Protein AF-A0A7S3ENK5-F1 (afdb_monomer_lite)

Sequence (1001 aa):
MALFSLIRKKGSDGKFERWANNFVSEDDQLAVASINELQAEILDAQKVGYGNSLDKLSLLETVLVALLGHPVPFVKERSVVLLNVLYDGHQLQLDEALPVTVSCVGETPEIAVPLFYSHVEHSHSLKFRIFGPSAEQSQPAWSEADVHLNDDVVEVSLPPFARSGFYDWIIVSRDGSVVIEIDDEKRLRGRFIVQPAGARDMVITEIPVDQVGATWDESTGELTSRGSFDAVVEKLPELKLRGSSAVYLMGALERPNDDSEASPFNVTDRKRVATVLGGAKSFQNLVREIQRLDMIPILDGIERVARNRAHRKYRPFMVQTVDNTGAMFTHPGTDGREVQWEQSGLLNYRDIRVWDLMIEEIKYLANEYGIRGVRLDNGQSYPPIMALDTEEMFARDPDGELHYSKSEIFYGLVVKANEEVGYWTSDSALEFNYPNPFLVKFAREMWHTYPNFYIISECHFQREALLTSSGAIVHSVRVPQILASIGGKSLRRDGTVAGIRADKRSSARTLSRLMKNESMFLPKGALVINCTCTHLSPYPSVMLGRRAWVAVDIIHFLPGIPMLLYGEETGSTYRLNMAPVTNNEEDSIYDVNYDSLLPRSPRKKKPIAEPTLPKTGMKRSSSKLALRKSGSFLNMKREGSISNLAKSASQNLSPAGSGANTPRRQPVRNVSLSDMKSMNVRSVSAEDFRQLAIMDQRTKAELGPHKGFDISQILGHYEHRFMLRQEHKVFRTGVLHNVPVAPQHEDQVFALARVTEEEFALVVINLKSEQDGSEFEHPVSVDLRLSSLLPVLPETLTQKLGSVCKVVDMLSSEETSTQLFTLEELMFRGYSAVVSAMASACFRFEPLPMSEALRREHFDQALNRLQNEHESITDPRENHLMSLVSRSAAESLDAFAQAIKQVLEGFEKLDMHEAHEQYLFQIIFQRASQLHYLVTYEGYMKPTDFDPPTGERIVSYLSILAC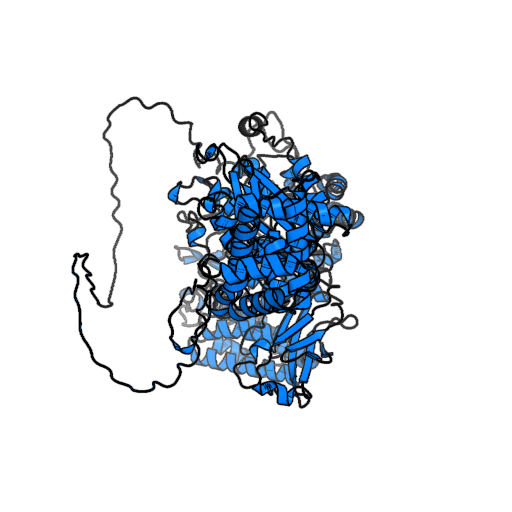SGRSEKLRTFARGLVEKVKTIGPIVFAAPELGRFSTAG

Organism: NCBI:txid101924

Foldseek 3Di:
DVVVVVVVVLDDPCLLVQQLVQLLDPDVVSVVVNLVVLLVLLVVCLVVDVVVCVSVLVSSLLQLLLQLQRPDQVSNLSSLQVLVCSLQSHCPSVPFAFFEFEAAAQDKDKAKFFADPVCPVQVVFKKKWKWKAALVGLHTDIDIFDWDDDPRIIMTTDGGGHFFIKMKMFMDGNVRHRPDDPPCRNRRIHIYGYAYPCQLVAAEEEEAQQFQPWDADLFFLFTPATGALQSVLVCLVVVVVLPHQEYEYQLQADADPVDPQTFSLQHQDLLWTHVSRVTDVSLLVSLVSCVVSNHAYEYEQEQWHFQPRHDPVQVVFFAWEADPVRDIGGAFDDLLAWWGFNRIGHGQSSGVVSLVSSLVSVVSCCVRRVHQEYEYDSLLSVPFDAHAPCCQQQDADPVRHGPDDSVCSSSRRYGYHSHGSGPSPRCCCVVRVRARSSLLVSQSSCCSSRRNHAYEYEDDQPSCQNCQSSNHQYEYAVLLQLLLLQVQWGQDPQQDIDGHDPVFGAFLLLVLLVLVLCVVRHHHPGAYEYENDDLRHWQNCQRNNLLLLVSLVCNQQDRHYYYYYPPSLQLFGDDARSGRDIDGDPDDVRSGRVVVVRDDPPDPDDPPPDPDDDDDDDDDDDDDDDDDDDDDDDDDDDDDDDDDDDDDDDDDDDDDDDDDDDDDDDDDDDDDPVVVVPRSPDSQGSVNVVVSVVVSVVSQVVRDPVLPGGSSCSNVSSSLSSVLSVVDCQSSRFDKDFWDWDPVCSRFKGWIWGADLVWIKIKIFGSADCVSPVVQPFWDKIFTQQLVCVVVHDPSVLVQQQFWWFKAWSSVRHGPDPAIDRNLLCNHLTDIDTAHHRGMTMIITGGDDDDPVVVLVNLLNLVVCLVPCLVVDQALSNGPLLVQLQQLLQPDLVSNLVSLVVVVVSCVVVVHDLVVNLQSVLSSQQNLQVNLVCVPPVVPDQDPRGRRHHSVSVLVSLVCCLVPNPDPVSNVSSVVCNVVVVPSWQRWHDDVPPVDTDSDD

Radius of gyration: 34.09 Å; chains: 1; bounding box: 100×73×90 Å

Structure (mmCIF, N/CA/C/O backbone):
data_AF-A0A7S3ENK5-F1
#
_entry.id   AF-A0A7S3ENK5-F1
#
loop_
_atom_site.group_PDB
_atom_site.id
_atom_site.type_symbol
_atom_site.label_atom_id
_atom_site.label_alt_id
_atom_site.label_comp_id
_atom_site.label_asym_id
_atom_site.label_entity_id
_atom_site.label_seq_id
_atom_site.pdbx_PDB_ins_code
_atom_site.Cartn_x
_atom_site.Cartn_y
_atom_site.Cartn_z
_atom_site.occupancy
_atom_site.B_iso_or_equiv
_atom_site.auth_seq_id
_atom_site.auth_comp_id
_atom_site.auth_asym_id
_atom_site.auth_atom_id
_atom_site.pdbx_PDB_model_num
ATOM 1 N N . MET A 1 1 ? -22.467 2.832 36.477 1.00 37.91 1 MET A N 1
ATOM 2 C CA . MET A 1 1 ? -22.651 1.765 37.501 1.00 37.91 1 MET A CA 1
ATOM 3 C C . MET A 1 1 ? -22.173 0.369 37.075 1.00 37.91 1 MET A C 1
ATOM 5 O O . MET A 1 1 ? -21.604 -0.312 37.916 1.00 37.91 1 MET A O 1
ATOM 9 N N . ALA A 1 2 ? -22.358 -0.083 35.824 1.00 43.69 2 ALA A N 1
ATOM 10 C CA . ALA A 1 2 ? -21.958 -1.439 35.401 1.00 43.69 2 ALA A CA 1
ATOM 11 C C . ALA A 1 2 ? -20.433 -1.691 35.414 1.00 43.69 2 ALA A C 1
ATOM 13 O O . ALA A 1 2 ? -20.016 -2.761 35.835 1.00 43.69 2 ALA A O 1
ATOM 14 N N . LEU A 1 3 ? -19.605 -0.702 35.041 1.00 48.34 3 LEU A N 1
ATOM 15 C CA . LEU A 1 3 ? -18.142 -0.799 35.135 1.00 48.34 3 LEU A CA 1
ATOM 16 C C . LEU A 1 3 ? -17.687 -0.897 36.600 1.00 48.34 3 LEU A C 1
ATOM 18 O O . LEU A 1 3 ? -17.040 -1.865 36.962 1.00 48.34 3 LEU A O 1
ATOM 22 N N . PHE A 1 4 ? -18.106 0.031 37.469 1.00 50.09 4 PHE A N 1
ATOM 23 C CA . PHE A 1 4 ? -17.822 -0.029 38.914 1.00 50.09 4 PHE A CA 1
ATOM 24 C C . PHE A 1 4 ? -18.363 -1.311 39.572 1.00 50.09 4 PHE A C 1
ATOM 26 O O . PHE A 1 4 ? -17.744 -1.855 40.479 1.00 50.09 4 PHE A O 1
ATOM 33 N N . SER A 1 5 ? -19.464 -1.871 39.062 1.00 50.25 5 SER A N 1
ATOM 34 C CA . SER A 1 5 ? -19.955 -3.200 39.446 1.00 50.25 5 SER A CA 1
ATOM 35 C C . SER A 1 5 ? -19.078 -4.351 38.931 1.00 50.25 5 SER A C 1
ATOM 37 O O . SER A 1 5 ? -18.975 -5.362 39.624 1.00 50.25 5 SER A O 1
ATOM 39 N N . LEU A 1 6 ? -18.493 -4.244 37.735 1.00 47.84 6 LEU A N 1
ATOM 40 C CA . LEU A 1 6 ? -17.584 -5.235 37.149 1.00 47.84 6 LEU A CA 1
ATOM 41 C C . LEU A 1 6 ? -16.212 -5.193 37.843 1.00 47.84 6 LEU A C 1
ATOM 43 O O . LEU A 1 6 ? -15.682 -6.238 38.201 1.00 47.84 6 LEU A O 1
ATOM 47 N N . ILE A 1 7 ? -15.701 -3.991 38.127 1.00 49.41 7 ILE A N 1
ATOM 48 C CA . ILE A 1 7 ? -14.480 -3.714 38.900 1.00 49.41 7 ILE A CA 1
ATOM 49 C C . ILE A 1 7 ? -14.612 -4.268 40.318 1.00 49.41 7 ILE A C 1
ATOM 51 O O . ILE A 1 7 ? -13.739 -5.004 40.771 1.00 49.41 7 ILE A O 1
ATOM 55 N N . ARG A 1 8 ? -15.742 -4.008 40.994 1.00 50.25 8 ARG A N 1
ATOM 56 C CA . ARG A 1 8 ? -16.030 -4.588 42.317 1.00 50.25 8 ARG A CA 1
ATOM 57 C C . ARG A 1 8 ? -16.145 -6.112 42.294 1.00 50.25 8 ARG A C 1
ATOM 59 O O . ARG A 1 8 ? -15.835 -6.745 43.295 1.00 50.25 8 ARG A O 1
ATOM 66 N N . LYS A 1 9 ? -16.577 -6.710 41.177 1.00 53.12 9 LYS A N 1
ATOM 67 C CA . LYS A 1 9 ? -16.647 -8.174 41.014 1.00 53.12 9 LYS A CA 1
ATOM 68 C C . LYS A 1 9 ? -15.302 -8.825 40.674 1.00 53.12 9 LYS A C 1
ATOM 70 O O . LYS A 1 9 ? -15.153 -10.006 40.961 1.00 53.12 9 LYS A O 1
ATOM 75 N N . LYS A 1 10 ? -14.354 -8.094 40.074 1.00 53.09 10 LYS A N 1
ATOM 76 C CA . LYS A 1 10 ? -13.067 -8.624 39.579 1.00 53.09 10 LYS A CA 1
ATOM 77 C C . LYS A 1 10 ? -11.850 -8.368 40.488 1.00 53.09 10 LYS A C 1
ATOM 79 O O . LYS A 1 10 ? -10.730 -8.645 40.084 1.00 53.09 10 LYS A O 1
ATOM 84 N N . GLY A 1 11 ? -12.047 -7.909 41.727 1.00 44.34 11 GLY A N 1
ATOM 85 C CA . GLY A 1 11 ? -11.049 -8.086 42.794 1.00 44.34 11 GLY A CA 1
ATOM 86 C C . GLY A 1 11 ? -9.733 -7.303 42.666 1.00 44.34 11 GLY A C 1
ATOM 87 O O . GLY A 1 11 ? -8.710 -7.791 43.129 1.00 44.34 11 GLY A O 1
ATOM 88 N N . SER A 1 12 ? -9.725 -6.100 42.081 1.00 53.06 12 SER A N 1
ATOM 89 C CA . SER A 1 12 ? -8.577 -5.185 42.212 1.00 53.06 12 SER A CA 1
ATOM 90 C C . SER A 1 12 ? -8.748 -4.287 43.446 1.00 53.06 12 SER A C 1
ATOM 92 O O . SER A 1 12 ? -9.819 -3.699 43.587 1.00 53.06 12 SER A O 1
ATOM 94 N N . ASP A 1 13 ? -7.709 -4.142 44.277 1.00 58.59 13 ASP A N 1
ATOM 95 C CA . ASP A 1 13 ? -7.604 -3.403 45.561 1.00 58.59 13 ASP A CA 1
ATOM 96 C C . ASP A 1 13 ? -7.975 -1.892 45.542 1.00 58.59 13 ASP A C 1
ATOM 98 O O . ASP A 1 13 ? -7.231 -1.043 46.030 1.00 58.59 13 ASP A O 1
ATOM 102 N N . GLY A 1 14 ? -9.075 -1.477 44.912 1.00 72.25 14 GLY A N 1
ATOM 103 C CA . GLY A 1 14 ? -9.464 -0.064 44.770 1.00 72.25 14 GLY A CA 1
ATOM 104 C C . GLY A 1 14 ? -8.551 0.774 43.856 1.00 72.25 14 GLY A C 1
ATOM 105 O O . GLY A 1 14 ? -8.914 1.896 43.505 1.00 72.25 14 GLY A O 1
ATOM 106 N N . LYS A 1 15 ? -7.407 0.234 43.401 1.00 80.44 15 LYS A N 1
ATOM 107 C CA . LYS A 1 15 ? -6.458 0.897 42.483 1.00 80.44 15 LYS A CA 1
ATOM 108 C C . LYS A 1 15 ? -7.126 1.421 41.212 1.00 80.44 15 LYS A C 1
ATOM 110 O O . LYS A 1 15 ? -6.846 2.539 40.798 1.00 80.44 15 LYS A O 1
ATOM 115 N N . PHE A 1 16 ? -8.041 0.653 40.624 1.00 75.88 16 PHE A N 1
ATOM 116 C CA . PHE A 1 16 ? -8.745 1.094 39.423 1.00 75.88 16 PHE A CA 1
ATOM 117 C C . PHE A 1 16 ? -9.677 2.271 39.691 1.00 75.88 16 PHE A C 1
ATOM 119 O O . PHE A 1 16 ? -9.684 3.230 38.926 1.00 75.88 16 PHE A O 1
ATOM 126 N N . GLU A 1 17 ? -10.474 2.210 40.765 1.00 81.75 17 GLU A N 1
ATOM 127 C CA . GLU A 1 17 ? -11.357 3.325 41.120 1.00 81.75 17 GLU A CA 1
ATOM 128 C C . GLU A 1 17 ? -10.520 4.590 41.350 1.00 81.75 17 GLU A C 1
ATOM 130 O O . GLU A 1 17 ? -10.906 5.669 40.907 1.00 81.75 17 GLU A O 1
ATOM 135 N N . ARG A 1 18 ? -9.330 4.448 41.950 1.00 89.69 18 ARG A N 1
ATOM 136 C CA . ARG A 1 18 ? -8.344 5.526 42.076 1.00 89.69 18 ARG A CA 1
ATOM 137 C C . ARG A 1 18 ? -7.867 6.047 40.717 1.00 89.69 18 ARG A C 1
ATOM 139 O O . ARG A 1 18 ? -7.938 7.250 40.506 1.00 89.69 18 ARG A O 1
ATOM 146 N N . TRP A 1 19 ? -7.433 5.190 39.792 1.00 90.44 19 TRP A N 1
ATOM 147 C CA . TRP A 1 19 ? -7.014 5.621 38.451 1.00 90.44 19 TRP A CA 1
ATOM 148 C C . TRP A 1 19 ? -8.132 6.344 37.703 1.00 90.44 19 TRP A C 1
ATOM 150 O O . TRP A 1 19 ? -7.924 7.457 37.234 1.00 90.44 19 TRP A O 1
ATOM 160 N N . ALA A 1 20 ? -9.331 5.762 37.648 1.00 86.31 20 ALA A N 1
ATOM 161 C CA . ALA A 1 20 ? -10.482 6.383 36.999 1.00 86.31 20 ALA A CA 1
ATOM 162 C C . ALA A 1 20 ? -10.826 7.743 37.629 1.00 86.31 20 ALA A C 1
ATOM 164 O O . ALA A 1 20 ? -11.131 8.688 36.911 1.00 86.31 20 ALA A O 1
ATOM 165 N N . ASN A 1 21 ? -10.732 7.871 38.958 1.00 90.19 21 ASN A N 1
ATOM 166 C CA . ASN A 1 21 ? -10.908 9.155 39.639 1.00 90.19 21 ASN A CA 1
ATOM 167 C C . ASN A 1 21 ? -9.820 10.169 39.262 1.00 90.19 21 ASN A C 1
ATOM 169 O O . ASN A 1 21 ? -10.146 11.330 39.043 1.00 90.19 21 ASN A O 1
ATOM 173 N N . ASN A 1 22 ? -8.561 9.741 39.172 1.00 94.38 22 ASN A N 1
ATOM 174 C CA . ASN A 1 22 ? -7.443 10.613 38.822 1.00 94.38 22 ASN A CA 1
ATOM 175 C C . ASN A 1 22 ? -7.545 11.110 37.371 1.00 94.38 22 ASN A C 1
ATOM 177 O O . ASN A 1 22 ? -7.348 12.293 37.122 1.00 94.38 22 ASN A O 1
ATOM 181 N N . PHE A 1 23 ? -7.923 10.244 36.425 1.00 94.25 23 PHE A N 1
ATOM 182 C CA . PHE A 1 23 ? -8.101 10.610 35.009 1.00 94.25 23 PHE A CA 1
ATOM 183 C C . PHE A 1 23 ? -9.358 11.441 34.723 1.00 94.25 23 PHE A C 1
ATOM 185 O O . PHE A 1 23 ? -9.492 12.006 33.645 1.00 94.25 23 PHE A O 1
ATOM 192 N N . VAL A 1 24 ? -10.299 11.497 35.665 1.00 91.81 24 VAL A N 1
ATOM 193 C CA . VAL A 1 24 ? -11.476 12.378 35.596 1.00 91.81 24 VAL A CA 1
ATOM 194 C C . VAL A 1 24 ? -11.259 13.648 36.430 1.00 91.81 24 VAL A C 1
ATOM 196 O O . VAL A 1 24 ? -12.116 14.521 36.457 1.00 91.81 24 VAL A O 1
ATOM 199 N N . SER A 1 25 ? -10.133 13.773 37.135 1.00 88.38 25 SER A N 1
ATOM 200 C CA . SER A 1 25 ? -9.823 14.983 37.895 1.00 88.38 25 SER A CA 1
ATOM 201 C C . SER A 1 25 ? -9.298 16.096 36.985 1.00 88.38 25 SER A C 1
ATOM 203 O O . SER A 1 25 ? -8.733 15.824 35.931 1.00 88.38 25 SER A O 1
ATOM 205 N N . GLU A 1 26 ? -9.442 17.345 37.426 1.00 83.88 26 GLU A N 1
ATOM 206 C CA . GLU A 1 26 ? -8.839 18.515 36.768 1.00 83.88 26 GLU A CA 1
ATOM 207 C C . GLU A 1 26 ? -7.317 18.625 37.021 1.00 83.88 26 GLU A C 1
ATOM 209 O O . GLU A 1 26 ? -6.678 19.563 36.551 1.00 83.88 26 GLU A O 1
ATOM 214 N N . ASP A 1 27 ? -6.722 17.699 37.786 1.00 91.81 27 ASP A N 1
ATOM 215 C CA . ASP A 1 27 ? -5.295 17.707 38.112 1.00 91.81 27 ASP A CA 1
ATOM 216 C C . ASP A 1 27 ? -4.496 16.828 37.138 1.00 91.81 27 ASP A C 1
ATOM 218 O O . ASP A 1 27 ? -4.369 15.606 37.292 1.00 91.81 27 ASP A O 1
ATOM 222 N N . ASP A 1 28 ? -3.890 17.486 36.151 1.00 93.94 28 ASP A N 1
ATOM 223 C CA . ASP A 1 28 ? -3.034 16.852 35.151 1.00 93.94 28 ASP A CA 1
ATOM 224 C C . ASP A 1 28 ? -1.873 16.054 35.773 1.00 93.94 28 ASP A C 1
ATOM 226 O O . ASP A 1 28 ? -1.462 15.030 35.218 1.00 93.94 28 ASP A O 1
ATOM 230 N N . GLN A 1 29 ? -1.341 16.461 36.934 1.00 95.19 29 GLN A N 1
ATOM 231 C CA . GLN A 1 29 ? -0.229 15.753 37.579 1.00 95.19 29 GLN A CA 1
ATOM 232 C C . GLN A 1 29 ? -0.671 14.396 38.124 1.00 95.19 29 GLN A C 1
ATOM 234 O O . GLN A 1 29 ? 0.084 13.423 38.033 1.00 95.19 29 GLN A O 1
ATOM 239 N N . LEU A 1 30 ? -1.901 14.295 38.638 1.00 95.25 30 LEU A N 1
ATOM 240 C CA . LEU A 1 30 ? -2.472 13.017 39.071 1.00 95.25 30 LEU A CA 1
ATOM 241 C C . LEU A 1 30 ? -2.691 12.073 37.888 1.00 95.25 30 LEU A C 1
ATOM 243 O O . LEU A 1 30 ? -2.427 10.871 38.010 1.00 95.25 30 LEU A O 1
ATOM 247 N N . ALA A 1 31 ? -3.123 12.596 36.740 1.00 94.88 31 ALA A N 1
ATOM 248 C CA . ALA A 1 31 ? -3.265 11.812 35.516 1.00 94.88 31 ALA A CA 1
ATOM 249 C C . ALA A 1 31 ? -1.898 11.299 35.017 1.00 94.88 31 ALA A C 1
ATOM 251 O O . ALA A 1 31 ? -1.747 10.107 34.735 1.00 94.88 31 ALA A O 1
ATOM 252 N N . VAL A 1 32 ? -0.870 12.157 35.001 1.00 96.06 32 VAL A N 1
ATOM 253 C CA . VAL A 1 32 ? 0.514 11.793 34.635 1.00 96.06 32 VAL A CA 1
ATOM 254 C C . VAL A 1 32 ? 1.110 10.760 35.601 1.00 96.06 32 VAL A C 1
ATOM 256 O O . VAL A 1 32 ? 1.745 9.794 35.175 1.00 96.06 32 VAL A O 1
ATOM 259 N N . ALA A 1 33 ? 0.891 10.903 36.908 1.00 96.25 33 ALA A N 1
ATOM 260 C CA . ALA A 1 33 ? 1.332 9.905 37.881 1.00 96.25 33 ALA A CA 1
ATOM 261 C C . ALA A 1 33 ? 0.635 8.552 37.653 1.00 96.25 33 ALA A C 1
ATOM 263 O O . ALA A 1 33 ? 1.281 7.505 37.676 1.00 96.25 33 ALA A O 1
ATOM 264 N N . SER A 1 34 ? -0.669 8.574 37.363 1.00 96.88 34 SER A N 1
ATOM 265 C CA . SER A 1 34 ? -1.471 7.363 37.157 1.00 96.88 34 SER A CA 1
ATOM 266 C C . SER A 1 34 ? -1.068 6.595 35.895 1.00 96.88 34 SER A C 1
ATOM 268 O O . SER A 1 34 ? -0.998 5.370 35.937 1.00 96.88 34 SER A O 1
ATOM 270 N N . ILE A 1 35 ? -0.743 7.270 34.785 1.00 97.25 35 ILE A N 1
ATOM 271 C CA . ILE A 1 35 ? -0.275 6.583 33.564 1.00 97.25 35 ILE A CA 1
ATOM 272 C C . ILE A 1 35 ? 1.098 5.915 33.764 1.00 97.25 35 ILE A C 1
ATOM 274 O O . ILE A 1 35 ? 1.334 4.825 33.242 1.00 97.25 35 ILE A O 1
ATOM 278 N N . ASN A 1 36 ? 1.975 6.497 34.589 1.00 96.31 36 ASN A N 1
ATOM 279 C CA . ASN A 1 36 ? 3.254 5.878 34.956 1.00 96.31 36 ASN A CA 1
ATOM 280 C C . ASN A 1 36 ? 3.061 4.632 35.839 1.00 96.31 36 ASN A C 1
ATOM 282 O O . ASN A 1 36 ? 3.780 3.643 35.681 1.00 96.31 36 ASN A O 1
ATOM 286 N N . GLU A 1 37 ? 2.070 4.641 36.737 1.00 96.06 37 GLU A N 1
ATOM 287 C CA . GLU A 1 37 ? 1.687 3.438 37.485 1.00 96.06 37 GLU A CA 1
ATOM 288 C C . GLU A 1 37 ? 1.149 2.342 36.554 1.00 96.06 37 GLU A C 1
ATOM 290 O O . GLU A 1 37 ? 1.555 1.188 36.682 1.00 96.06 37 GLU A O 1
ATOM 295 N N . LEU A 1 38 ? 0.289 2.688 35.585 1.00 96.06 38 LEU A N 1
ATOM 296 C CA . LEU A 1 38 ? -0.229 1.727 34.600 1.00 96.06 38 LEU A CA 1
ATOM 297 C C . LEU A 1 38 ? 0.904 1.053 33.820 1.00 96.06 38 LEU A C 1
ATOM 299 O O . LEU A 1 38 ? 0.891 -0.164 33.648 1.00 96.06 38 LEU A O 1
ATOM 303 N N . GLN A 1 39 ? 1.916 1.816 33.403 1.00 97.06 39 GLN A N 1
ATOM 304 C CA . GLN A 1 39 ? 3.113 1.263 32.772 1.00 97.06 39 GLN A CA 1
ATOM 305 C C . GLN A 1 39 ? 3.813 0.235 33.669 1.00 97.06 39 GLN A C 1
ATOM 307 O O . GLN A 1 39 ? 4.140 -0.858 33.207 1.00 97.06 39 GLN A O 1
ATOM 312 N N . ALA A 1 40 ? 4.041 0.561 34.944 1.00 95.88 40 ALA A N 1
ATOM 313 C CA . ALA A 1 40 ? 4.681 -0.361 35.880 1.00 95.88 40 ALA A CA 1
ATOM 314 C C . ALA A 1 40 ? 3.873 -1.661 36.042 1.00 95.88 40 ALA A C 1
ATOM 316 O O . ALA A 1 40 ? 4.452 -2.745 36.081 1.00 95.88 40 ALA A O 1
ATOM 317 N N . GLU A 1 41 ? 2.542 -1.566 36.066 1.00 95.12 41 GLU A N 1
ATOM 318 C CA . GLU A 1 41 ? 1.640 -2.717 36.174 1.00 95.12 41 GLU A CA 1
ATOM 319 C C . GLU A 1 41 ? 1.653 -3.606 34.913 1.00 95.12 41 GLU A C 1
ATOM 321 O O . GLU A 1 41 ? 1.553 -4.830 35.039 1.00 95.12 41 GLU A O 1
ATOM 326 N N . ILE A 1 42 ? 1.826 -3.033 33.713 1.00 95.19 42 ILE A N 1
ATOM 327 C CA . ILE A 1 42 ? 2.015 -3.797 32.461 1.00 95.19 42 ILE A CA 1
ATOM 328 C C . ILE A 1 42 ? 3.341 -4.558 32.492 1.00 95.19 42 ILE A C 1
ATOM 330 O O . ILE A 1 42 ? 3.372 -5.752 32.191 1.00 95.19 42 ILE A O 1
ATOM 334 N N . LEU A 1 43 ? 4.432 -3.890 32.875 1.00 94.56 43 LEU A N 1
ATOM 335 C CA . LEU A 1 43 ? 5.760 -4.507 32.949 1.00 94.56 43 LEU A CA 1
ATOM 336 C C . LEU A 1 43 ? 5.813 -5.611 34.015 1.00 94.56 43 LEU A C 1
ATOM 338 O O . LEU A 1 43 ? 6.456 -6.641 33.819 1.00 94.56 43 LEU A O 1
ATOM 342 N N . ASP A 1 44 ? 5.111 -5.428 35.132 1.00 93.38 44 ASP A N 1
ATOM 343 C CA . ASP A 1 44 ? 4.927 -6.463 36.149 1.00 93.38 44 ASP A CA 1
ATOM 344 C C . ASP A 1 44 ? 4.155 -7.675 35.597 1.00 93.38 44 ASP A C 1
ATOM 346 O O . ASP A 1 44 ? 4.611 -8.812 35.724 1.00 93.38 44 ASP A O 1
ATOM 350 N N . ALA A 1 45 ? 3.049 -7.444 34.881 1.00 91.38 45 ALA A N 1
ATOM 351 C CA . ALA A 1 45 ? 2.291 -8.518 34.236 1.00 91.38 45 ALA A CA 1
ATOM 352 C C . ALA A 1 45 ? 3.123 -9.286 33.188 1.00 91.38 45 ALA A C 1
ATOM 354 O O . ALA A 1 45 ? 2.978 -10.502 33.062 1.00 91.38 45 ALA A O 1
ATOM 355 N N . GLN A 1 46 ? 4.026 -8.610 32.464 1.00 89.81 46 GLN A N 1
ATOM 356 C CA . GLN A 1 46 ? 4.965 -9.254 31.532 1.00 89.81 46 GLN A CA 1
ATOM 357 C C . GLN A 1 46 ? 5.950 -10.177 32.263 1.00 89.81 46 GLN A C 1
ATOM 359 O O . GLN A 1 46 ? 6.186 -11.293 31.806 1.00 89.81 46 GLN A O 1
ATOM 364 N N . LYS A 1 47 ? 6.477 -9.760 33.422 1.00 89.12 47 LYS A N 1
ATOM 365 C CA . LYS A 1 47 ? 7.401 -10.574 34.236 1.00 89.12 47 LYS A CA 1
ATOM 366 C C . LYS A 1 47 ? 6.740 -11.825 34.812 1.00 89.12 47 LYS A C 1
ATOM 368 O O . LYS A 1 47 ? 7.360 -12.884 34.835 1.00 89.12 47 LYS A O 1
ATOM 373 N N . VAL A 1 48 ? 5.497 -11.705 35.278 1.00 88.62 48 VAL A N 1
ATOM 374 C CA . VAL A 1 48 ? 4.710 -12.828 35.828 1.00 88.62 48 VAL A CA 1
ATOM 375 C C . VAL A 1 48 ? 4.178 -13.753 34.718 1.00 88.62 48 VAL A C 1
ATOM 377 O O . VAL A 1 48 ? 3.850 -14.919 34.963 1.00 88.62 48 VAL A O 1
ATOM 380 N N . GLY A 1 49 ? 4.122 -13.247 33.485 1.00 85.19 49 GLY A N 1
ATOM 381 C CA . GLY A 1 49 ? 3.563 -13.914 32.319 1.00 85.19 49 GLY A CA 1
ATOM 382 C C . GLY A 1 49 ? 2.080 -13.589 32.131 1.00 85.19 49 GLY A C 1
ATOM 383 O O . GLY A 1 49 ? 1.280 -13.604 33.071 1.00 85.19 49 GLY A O 1
ATOM 384 N N . TYR A 1 50 ? 1.691 -13.327 30.882 1.00 85.06 50 TYR A N 1
ATOM 385 C CA . TYR A 1 50 ? 0.348 -12.845 30.544 1.00 85.06 50 TYR A CA 1
ATOM 386 C C . TYR A 1 50 ? -0.771 -13.827 30.882 1.00 85.06 50 TYR A C 1
ATOM 388 O O . TYR A 1 50 ? -1.823 -13.403 31.359 1.00 85.06 50 TYR A O 1
ATOM 396 N N . GLY A 1 51 ? -0.530 -15.133 30.728 1.00 82.38 51 GLY A N 1
ATOM 397 C CA . GLY A 1 51 ? -1.508 -16.166 31.083 1.00 82.38 51 GLY A CA 1
ATOM 398 C C . GLY A 1 51 ? -1.930 -16.132 32.557 1.00 82.38 51 GLY A C 1
ATOM 399 O O . GLY A 1 51 ? -3.076 -16.438 32.870 1.00 82.38 51 GLY A O 1
ATOM 400 N N . ASN A 1 52 ? -1.046 -15.680 33.452 1.00 86.44 52 ASN A N 1
ATOM 401 C CA . ASN A 1 52 ? -1.317 -15.558 34.888 1.00 86.44 52 ASN A CA 1
ATOM 402 C C . ASN A 1 52 ? -1.943 -14.205 35.274 1.00 86.44 52 ASN A C 1
ATOM 404 O O . ASN A 1 52 ? -2.324 -14.013 36.426 1.00 86.44 52 ASN A O 1
ATOM 408 N N . SER A 1 53 ? -2.042 -13.265 34.328 1.00 87.69 53 SER A N 1
ATOM 409 C CA . SER A 1 53 ? -2.442 -11.871 34.569 1.00 87.69 53 SER A CA 1
ATOM 410 C C . SER A 1 53 ? -3.639 -11.431 33.716 1.00 87.69 53 SER A C 1
ATOM 412 O O . SER A 1 53 ? -3.854 -10.234 33.549 1.00 87.69 53 SER A O 1
ATOM 414 N N . LEU A 1 54 ? -4.433 -12.361 33.171 1.00 86.75 54 LEU A N 1
ATOM 415 C CA . LEU A 1 54 ? -5.493 -12.060 32.193 1.00 86.75 54 LEU A CA 1
ATOM 416 C C . LEU A 1 54 ? -6.505 -11.006 32.674 1.00 86.75 54 LEU A C 1
ATOM 418 O O . LEU A 1 54 ? -6.783 -10.050 31.951 1.00 86.75 54 LEU A O 1
ATOM 422 N N . ASP A 1 55 ? -7.024 -11.132 33.900 1.00 86.69 55 ASP A N 1
ATOM 423 C CA . ASP A 1 55 ? -7.979 -10.154 34.445 1.00 86.69 55 ASP A CA 1
ATOM 424 C C . ASP A 1 55 ? -7.347 -8.769 34.636 1.00 86.69 55 ASP A C 1
ATOM 426 O O . ASP A 1 55 ? -7.982 -7.752 34.351 1.00 86.69 55 ASP A O 1
ATOM 430 N N . LYS A 1 56 ? -6.079 -8.727 35.062 1.00 89.19 56 LYS A N 1
ATOM 431 C CA . LYS A 1 56 ? -5.299 -7.492 35.207 1.00 89.19 56 LYS A CA 1
ATOM 432 C C . LYS A 1 56 ? -5.057 -6.836 33.846 1.00 89.19 56 LYS A C 1
ATOM 434 O O . LYS A 1 56 ? -5.271 -5.637 33.712 1.00 89.19 56 LYS A O 1
ATOM 439 N N . LEU A 1 57 ? -4.664 -7.604 32.831 1.00 91.62 57 LEU A N 1
ATOM 440 C CA . LEU A 1 57 ? -4.412 -7.103 31.476 1.00 91.62 57 LEU A CA 1
ATOM 441 C C . LEU A 1 57 ? -5.684 -6.567 30.816 1.00 91.62 57 LEU A C 1
ATOM 443 O O . LEU A 1 57 ? -5.659 -5.466 30.279 1.00 91.62 57 LEU A O 1
ATOM 447 N N . SER A 1 58 ? -6.804 -7.286 30.933 1.00 91.69 58 SER A N 1
ATOM 448 C CA . SER A 1 58 ? -8.110 -6.826 30.437 1.00 91.69 58 SER A CA 1
ATOM 449 C C . SER A 1 58 ? -8.533 -5.502 31.083 1.00 91.69 58 SER A C 1
ATOM 451 O O . SER A 1 58 ? -9.093 -4.615 30.432 1.00 91.69 58 SER A O 1
ATOM 453 N N . LEU A 1 59 ? -8.227 -5.334 32.371 1.00 90.69 59 LEU A N 1
ATOM 454 C CA . LEU A 1 59 ? -8.483 -4.092 33.084 1.00 90.69 59 LEU A CA 1
ATOM 455 C C . LEU A 1 59 ? -7.581 -2.950 32.594 1.00 90.69 59 LEU A C 1
ATOM 457 O O . LEU A 1 59 ? -8.084 -1.861 32.327 1.00 90.69 59 LEU A O 1
ATOM 461 N N . LEU A 1 60 ? -6.274 -3.195 32.457 1.00 95.12 60 LEU A N 1
ATOM 462 C CA . LEU A 1 60 ? -5.301 -2.219 31.951 1.00 95.12 60 LEU A CA 1
ATOM 463 C C . LEU A 1 60 ? -5.660 -1.759 30.533 1.00 95.12 60 LEU A C 1
ATOM 465 O O . LEU A 1 60 ? -5.691 -0.560 30.270 1.00 95.12 60 LEU A O 1
ATOM 469 N N . GLU A 1 61 ? -6.013 -2.693 29.652 1.00 96.88 61 GLU A N 1
ATOM 470 C CA . GLU A 1 61 ? -6.496 -2.413 28.299 1.00 96.88 61 GLU A CA 1
ATOM 471 C C . GLU A 1 61 ? -7.736 -1.508 28.324 1.00 96.88 61 GLU A C 1
ATOM 473 O O . GLU A 1 61 ? -7.768 -0.485 27.642 1.00 96.88 61 GLU A O 1
ATOM 478 N N . THR A 1 62 ? -8.721 -1.824 29.173 1.00 94.94 62 THR A N 1
ATOM 479 C CA . THR A 1 62 ? -9.938 -1.009 29.331 1.00 94.94 62 THR A CA 1
ATOM 480 C C . THR A 1 62 ? -9.612 0.436 29.716 1.00 94.94 62 THR A C 1
ATOM 482 O O . THR A 1 62 ? -10.229 1.359 29.183 1.00 94.94 62 THR A O 1
ATOM 485 N N . VAL A 1 63 ? -8.658 0.647 30.634 1.00 96.00 63 VAL A N 1
ATOM 486 C CA . VAL A 1 63 ? -8.237 2.002 31.028 1.00 96.00 63 VAL A CA 1
ATOM 487 C C . VAL A 1 63 ? -7.563 2.706 29.861 1.00 96.00 63 VAL A C 1
ATOM 489 O O . VAL A 1 63 ? -7.982 3.794 29.486 1.00 96.00 63 VAL A O 1
ATOM 492 N N . LEU A 1 64 ? -6.540 2.089 29.272 1.00 97.94 64 LEU A N 1
ATOM 493 C CA . LEU A 1 64 ? -5.723 2.718 28.236 1.00 97.94 64 LEU A CA 1
ATOM 494 C C . LEU A 1 64 ? -6.531 3.083 26.984 1.00 97.94 64 LEU A C 1
ATOM 496 O O . LEU A 1 64 ? -6.313 4.146 26.410 1.00 97.94 64 LEU A O 1
ATOM 500 N N . VAL A 1 65 ? -7.495 2.249 26.584 1.00 97.81 65 VAL A N 1
ATOM 501 C CA . VAL A 1 65 ? -8.395 2.539 25.453 1.00 97.81 65 VAL A CA 1
ATOM 502 C C . VAL A 1 65 ? -9.223 3.795 25.722 1.00 97.81 65 VAL A C 1
ATOM 504 O O . VAL A 1 65 ? -9.339 4.656 24.850 1.00 97.81 65 VAL A O 1
ATOM 507 N N . ALA A 1 66 ? -9.736 3.957 26.943 1.00 95.88 66 ALA A N 1
ATOM 508 C CA . ALA A 1 66 ? -10.492 5.150 27.311 1.00 95.88 66 ALA A CA 1
ATOM 509 C C . ALA A 1 66 ? -9.634 6.425 27.327 1.00 95.88 66 ALA A C 1
ATOM 511 O O . ALA A 1 66 ? -10.153 7.521 27.091 1.00 95.88 66 ALA A O 1
ATOM 512 N N . LEU A 1 67 ? -8.325 6.289 27.558 1.00 96.94 67 LEU A N 1
ATOM 513 C CA . LEU A 1 67 ? -7.364 7.392 27.592 1.00 96.94 67 LEU A CA 1
ATOM 514 C C . LEU A 1 67 ? -6.883 7.855 26.208 1.00 96.94 67 LEU A C 1
ATOM 516 O O . LEU A 1 67 ? -6.268 8.916 26.112 1.00 96.94 67 LEU A O 1
ATOM 520 N N . LEU A 1 68 ? -7.216 7.146 25.124 1.00 96.12 68 LEU A N 1
ATOM 521 C CA . LEU A 1 68 ? -6.878 7.574 23.757 1.00 96.12 68 LEU A CA 1
ATOM 522 C C . LEU A 1 68 ? -7.515 8.916 23.352 1.00 96.12 68 LEU A C 1
ATOM 524 O O . LEU A 1 68 ? -7.034 9.555 22.424 1.00 96.12 68 LEU A O 1
ATOM 528 N N . GLY A 1 69 ? -8.583 9.338 24.037 1.00 93.12 69 GLY A N 1
ATOM 529 C CA . GLY A 1 69 ? -9.219 10.652 23.874 1.00 93.12 69 GLY A CA 1
ATOM 530 C C . GLY A 1 69 ? -9.043 11.577 25.082 1.00 93.12 69 GLY A C 1
ATOM 531 O O . GLY A 1 69 ? -9.875 12.457 25.299 1.00 93.12 69 GLY A O 1
ATOM 532 N N . HIS A 1 70 ? -8.041 11.334 25.933 1.00 95.06 70 HIS A N 1
ATOM 533 C CA . HIS A 1 70 ? -7.806 12.140 27.131 1.00 95.06 70 HIS A CA 1
ATOM 534 C C . HIS A 1 70 ? -7.334 13.564 26.761 1.00 95.06 70 HIS A C 1
ATOM 536 O O . HIS A 1 70 ? -6.519 13.701 25.846 1.00 95.06 70 HIS A O 1
ATOM 542 N N . PRO A 1 71 ? -7.793 14.623 27.462 1.00 92.31 71 PRO A N 1
ATOM 543 C CA . PRO A 1 71 ? -7.441 16.008 27.126 1.00 92.31 71 PRO A CA 1
ATOM 544 C C . PRO A 1 71 ? -5.953 16.333 27.329 1.00 92.31 71 PRO A C 1
ATOM 546 O O . PRO A 1 71 ? -5.407 17.166 26.614 1.00 92.31 71 PRO A O 1
ATOM 549 N N . VAL A 1 72 ? -5.281 15.661 28.271 1.00 94.50 72 VAL A N 1
ATOM 550 C CA . VAL A 1 72 ? -3.836 15.828 28.517 1.00 94.50 72 VAL A CA 1
ATOM 551 C C . VAL A 1 72 ? -3.017 15.091 27.444 1.00 94.50 72 VAL A C 1
ATOM 553 O O . VAL A 1 72 ? -3.046 13.853 27.435 1.00 94.50 72 VAL A O 1
ATOM 556 N N . PRO A 1 73 ? -2.224 15.793 26.602 1.00 94.25 73 PRO A N 1
ATOM 557 C CA . PRO A 1 73 ? -1.489 15.173 25.497 1.00 94.25 73 PRO A CA 1
ATOM 558 C C . PRO A 1 73 ? -0.559 14.042 25.942 1.00 94.25 73 PRO A C 1
ATOM 560 O O . PRO A 1 73 ? -0.610 12.958 25.375 1.00 94.25 73 PRO A O 1
ATOM 563 N N . PHE A 1 74 ? 0.210 14.232 27.021 1.00 95.94 74 PHE A N 1
ATOM 564 C CA . PHE A 1 74 ? 1.131 13.204 27.527 1.00 95.94 74 PHE A CA 1
ATOM 565 C C . PHE A 1 74 ? 0.431 11.875 27.851 1.00 95.94 74 PHE A C 1
ATOM 567 O O . PHE A 1 74 ? 0.941 10.805 27.522 1.00 95.94 74 PHE A O 1
ATOM 574 N N . VAL A 1 75 ? -0.751 11.933 28.475 1.00 96.81 75 VAL A N 1
ATOM 575 C CA . VAL A 1 75 ? -1.534 10.739 28.829 1.00 96.81 75 VAL A CA 1
ATOM 576 C C . VAL A 1 75 ? -2.013 10.028 27.566 1.00 96.81 75 VAL A C 1
ATOM 578 O O . VAL A 1 75 ? -1.902 8.804 27.477 1.00 96.81 75 VAL A O 1
ATOM 581 N N . LYS A 1 76 ? -2.488 10.787 26.574 1.00 95.19 76 LYS A N 1
ATOM 582 C CA . LYS A 1 76 ? -2.899 10.255 25.272 1.00 95.19 76 LYS A CA 1
ATOM 583 C C . LYS A 1 76 ? -1.737 9.567 24.555 1.00 95.19 76 LYS A C 1
ATOM 585 O O . LYS A 1 76 ? -1.862 8.399 24.188 1.00 95.19 76 LYS A O 1
ATOM 590 N N . GLU A 1 77 ? -0.607 10.257 24.404 1.00 96.50 77 GLU A N 1
ATOM 591 C CA . GLU A 1 77 ? 0.573 9.714 23.725 1.00 96.50 77 GLU A CA 1
ATOM 592 C C . GLU A 1 77 ? 1.063 8.443 24.409 1.00 96.50 77 GLU A C 1
ATOM 594 O O . GLU A 1 77 ? 1.237 7.396 23.781 1.00 96.50 77 GLU A O 1
ATOM 599 N N . ARG A 1 78 ? 1.187 8.483 25.738 1.00 97.56 78 ARG A N 1
ATOM 600 C CA . ARG A 1 78 ? 1.647 7.317 26.483 1.00 97.56 78 ARG A CA 1
ATOM 601 C C . ARG A 1 78 ? 0.661 6.153 26.399 1.00 97.56 78 ARG A C 1
ATOM 603 O O . ARG A 1 78 ? 1.100 5.009 26.380 1.00 97.56 78 ARG A O 1
ATOM 610 N N . SER A 1 79 ? -0.639 6.412 26.267 1.00 98.12 79 SER A N 1
ATOM 611 C CA . SER A 1 79 ? -1.643 5.358 26.075 1.00 98.12 79 SER A CA 1
ATOM 612 C C . SER A 1 79 ? -1.479 4.625 24.741 1.00 98.12 79 SER A C 1
ATOM 614 O O . SER A 1 79 ? -1.600 3.402 24.713 1.00 98.12 79 SER A O 1
ATOM 616 N N . VAL A 1 80 ? -1.126 5.327 23.655 1.00 98.12 80 VAL A N 1
ATOM 617 C CA . VAL A 1 80 ? -0.804 4.699 22.357 1.00 98.12 80 VAL A CA 1
ATOM 618 C C . VAL A 1 80 ? 0.389 3.753 22.495 1.00 98.12 80 VAL A C 1
ATOM 620 O O . VAL A 1 80 ? 0.329 2.605 22.048 1.00 98.12 80 VAL A O 1
ATOM 623 N N . VAL A 1 81 ? 1.457 4.210 23.153 1.00 98.38 81 VAL A N 1
ATOM 624 C CA . VAL A 1 81 ? 2.668 3.406 23.371 1.00 98.38 81 VAL A CA 1
ATOM 625 C C . VAL A 1 81 ? 2.369 2.177 24.231 1.00 98.38 81 VAL A C 1
ATOM 627 O O . VAL A 1 81 ? 2.685 1.051 23.851 1.00 98.38 81 VAL A O 1
ATOM 630 N N . LEU A 1 82 ? 1.709 2.372 25.376 1.00 98.50 82 LEU A N 1
ATOM 631 C CA . LEU A 1 82 ? 1.427 1.291 26.320 1.00 98.50 82 LEU A CA 1
ATOM 632 C C . LEU A 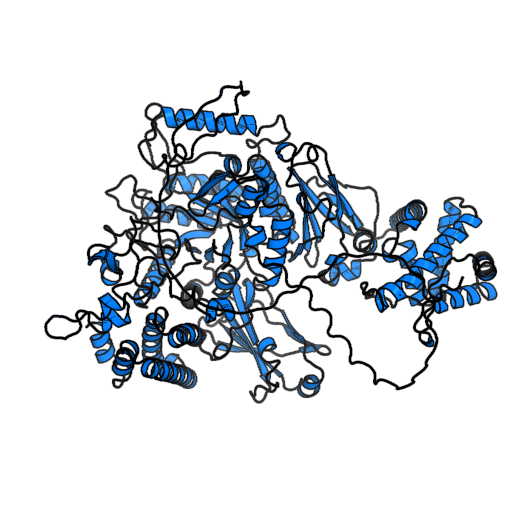1 82 ? 0.440 0.260 25.768 1.00 98.50 82 LEU A C 1
ATOM 634 O O . LEU A 1 82 ? 0.578 -0.915 26.096 1.00 98.50 82 LEU A O 1
ATOM 638 N N . LEU A 1 83 ? -0.511 0.650 24.913 1.00 98.56 83 LEU A N 1
ATOM 639 C CA . LEU A 1 83 ? -1.371 -0.316 24.224 1.00 98.56 83 LEU A CA 1
ATOM 640 C C . LEU A 1 83 ? -0.581 -1.186 23.247 1.00 98.56 83 LEU A C 1
ATOM 642 O O . LEU A 1 83 ? -0.801 -2.391 23.217 1.00 98.56 83 LEU A O 1
ATOM 646 N N . ASN A 1 84 ? 0.364 -0.618 22.493 1.00 98.12 84 ASN A N 1
ATOM 647 C CA . ASN A 1 84 ? 1.237 -1.418 21.631 1.00 98.12 84 ASN A CA 1
ATOM 648 C C . ASN A 1 84 ? 2.103 -2.384 22.451 1.00 98.12 84 ASN A C 1
ATOM 650 O O . ASN A 1 84 ? 2.120 -3.574 22.160 1.00 98.12 84 ASN A O 1
ATOM 654 N N . VAL A 1 85 ? 2.716 -1.922 23.546 1.00 97.25 85 VAL A N 1
ATOM 655 C CA . VAL A 1 85 ? 3.470 -2.784 24.481 1.00 97.25 85 VAL A CA 1
ATOM 656 C C . VAL A 1 85 ? 2.592 -3.900 25.067 1.00 97.25 85 VAL A C 1
ATOM 658 O O . VAL A 1 85 ? 3.039 -5.045 25.187 1.00 97.25 85 VAL A O 1
ATOM 661 N N . LEU A 1 86 ? 1.343 -3.584 25.423 1.00 97.00 86 LEU A N 1
ATOM 662 C CA . LEU A 1 86 ? 0.373 -4.549 25.939 1.00 97.00 86 LEU A CA 1
ATOM 663 C C . LEU A 1 86 ? -0.006 -5.586 24.878 1.00 97.00 86 LEU A C 1
ATOM 665 O O . LEU A 1 86 ? -0.046 -6.773 25.187 1.00 97.00 86 LEU A O 1
ATOM 669 N N . TYR A 1 87 ? -0.268 -5.175 23.637 1.00 96.06 87 TYR A N 1
ATOM 670 C CA . TYR A 1 87 ? -0.640 -6.105 22.570 1.00 96.06 87 TYR A CA 1
ATOM 671 C C . TYR A 1 87 ? 0.532 -6.949 22.093 1.00 96.06 87 TYR A C 1
ATOM 673 O O . TYR A 1 87 ? 0.346 -8.133 21.824 1.00 96.06 87 TYR A O 1
ATOM 681 N N . ASP A 1 88 ? 1.731 -6.384 22.030 1.00 94.31 88 ASP A N 1
ATOM 682 C CA . ASP A 1 88 ? 2.930 -7.113 21.631 1.00 94.31 88 ASP A CA 1
ATOM 683 C C . ASP A 1 88 ? 3.329 -8.153 22.671 1.00 94.31 88 ASP A C 1
ATOM 685 O O . ASP A 1 88 ? 3.812 -9.220 22.317 1.00 94.31 88 ASP A O 1
ATOM 689 N N . GLY A 1 89 ? 3.094 -7.884 23.955 1.00 93.06 89 GLY A N 1
ATOM 690 C CA . GLY A 1 89 ? 3.501 -8.780 25.034 1.00 93.06 89 GLY A CA 1
ATOM 691 C C . GLY A 1 89 ? 4.971 -8.673 25.424 1.00 93.06 89 GLY A C 1
ATOM 692 O O . GLY A 1 89 ? 5.476 -9.512 26.168 1.00 93.06 89 GLY A O 1
ATOM 693 N N . HIS A 1 90 ? 5.649 -7.620 24.972 1.00 93.06 90 HIS A N 1
ATOM 694 C CA . HIS A 1 90 ? 7.020 -7.289 25.346 1.00 93.06 90 HIS A CA 1
ATOM 695 C C . HIS A 1 90 ? 7.267 -5.777 25.304 1.00 93.06 90 HIS A C 1
ATOM 697 O O . HIS A 1 90 ? 6.492 -5.015 24.733 1.00 93.06 90 HIS A O 1
ATOM 703 N N . GLN A 1 91 ? 8.404 -5.340 25.841 1.00 93.12 91 GLN A N 1
ATOM 704 C CA . GLN A 1 91 ? 8.745 -3.923 26.002 1.00 93.12 91 GLN A CA 1
ATOM 705 C C . GLN A 1 91 ? 9.546 -3.294 24.845 1.00 93.12 91 GLN A C 1
ATOM 707 O O . GLN A 1 91 ? 10.021 -2.174 24.996 1.00 93.12 91 GLN A O 1
ATOM 712 N N . LEU A 1 92 ? 9.727 -3.972 23.703 1.00 92.62 92 LEU A N 1
ATOM 713 C CA . LEU A 1 92 ? 10.576 -3.450 22.615 1.00 92.62 92 LEU A CA 1
ATOM 714 C C . LEU A 1 92 ? 10.122 -2.089 22.064 1.00 92.62 92 LEU A C 1
ATOM 716 O O . LEU A 1 92 ? 10.955 -1.338 21.569 1.00 92.62 92 LEU A O 1
ATOM 720 N N . GLN A 1 93 ? 8.827 -1.781 22.183 1.00 93.06 93 GLN A N 1
ATOM 721 C CA . GLN A 1 93 ? 8.226 -0.513 21.770 1.00 93.06 93 GLN A CA 1
ATOM 722 C C . GLN A 1 93 ? 8.011 0.472 22.925 1.00 93.06 93 GLN A C 1
ATOM 724 O O . GLN A 1 93 ? 7.200 1.378 22.811 1.00 93.06 93 GLN A O 1
ATOM 729 N N . LEU A 1 94 ? 8.660 0.295 24.080 1.00 93.94 94 LEU A N 1
ATOM 730 C CA . LEU A 1 94 ? 8.402 1.172 25.228 1.00 93.94 94 LEU A CA 1
ATOM 731 C C . LEU A 1 94 ? 8.921 2.603 25.013 1.00 93.94 94 LEU A C 1
ATOM 733 O O . LEU A 1 94 ? 8.302 3.554 25.501 1.00 93.94 94 LEU A O 1
ATOM 737 N N . ASP A 1 95 ? 10.038 2.731 24.299 1.00 90.38 95 ASP A N 1
ATOM 738 C CA . ASP A 1 95 ? 10.735 4.001 24.081 1.00 90.38 95 ASP A CA 1
ATOM 739 C C . ASP A 1 95 ? 10.597 4.497 22.634 1.00 90.38 95 ASP A C 1
ATOM 741 O O . ASP A 1 95 ? 10.468 5.696 22.399 1.00 90.38 95 ASP A O 1
ATOM 745 N N . GLU A 1 96 ? 10.552 3.588 21.655 1.00 91.81 96 GLU A N 1
ATOM 746 C CA . GLU A 1 96 ? 10.411 3.928 20.236 1.00 91.81 96 GLU A CA 1
ATOM 747 C C . GLU A 1 96 ? 9.663 2.844 19.452 1.00 91.81 96 GLU A C 1
ATOM 749 O O . GLU A 1 96 ? 9.764 1.661 19.773 1.00 91.81 96 GLU A O 1
ATOM 754 N N . ALA A 1 97 ? 8.954 3.241 18.393 1.00 94.19 97 ALA A N 1
ATOM 755 C CA . ALA A 1 97 ? 8.311 2.317 17.470 1.00 94.19 97 ALA A CA 1
ATOM 756 C C . ALA A 1 97 ? 9.324 1.400 16.756 1.00 94.19 97 ALA A C 1
ATOM 758 O O . ALA A 1 97 ? 10.456 1.789 16.455 1.00 94.19 97 ALA A O 1
ATOM 759 N N . LEU A 1 98 ? 8.900 0.174 16.440 1.00 94.88 98 LEU A N 1
ATOM 760 C CA . LEU A 1 98 ? 9.734 -0.771 15.694 1.00 94.88 98 LEU A CA 1
ATOM 761 C C . LEU A 1 98 ? 9.783 -0.410 14.199 1.00 94.88 98 LEU A C 1
ATOM 763 O O . LEU A 1 98 ? 8.728 -0.209 13.592 1.00 94.88 98 LEU A O 1
ATOM 767 N N . PRO A 1 99 ? 10.970 -0.413 13.560 1.00 94.12 99 PRO A N 1
ATOM 768 C CA . PRO A 1 99 ? 11.068 -0.377 12.104 1.00 94.12 99 PRO A CA 1
ATOM 769 C C . PRO A 1 99 ? 10.318 -1.558 11.475 1.00 94.12 99 PRO A C 1
ATOM 771 O O . PRO A 1 99 ? 10.554 -2.712 11.836 1.00 94.12 99 PRO A O 1
ATOM 774 N N . VAL A 1 100 ? 9.423 -1.277 10.525 1.00 95.50 100 VAL A N 1
ATOM 775 C CA . VAL A 1 100 ? 8.547 -2.288 9.913 1.00 95.50 100 VAL A CA 1
ATOM 776 C C . VAL A 1 100 ? 9.066 -2.731 8.546 1.00 95.50 100 VAL A C 1
ATOM 778 O O . VAL A 1 100 ? 9.420 -1.914 7.695 1.00 95.50 100 VAL A O 1
ATOM 781 N N . THR A 1 101 ? 9.028 -4.040 8.310 1.00 95.81 101 THR A N 1
ATOM 782 C CA . THR A 1 101 ? 9.117 -4.672 6.988 1.00 95.81 101 THR A CA 1
ATOM 783 C C . THR A 1 101 ? 7.873 -5.528 6.758 1.00 95.81 101 THR A C 1
ATOM 785 O O . THR A 1 101 ? 7.399 -6.207 7.665 1.00 95.81 101 THR A O 1
ATOM 788 N N . VAL A 1 102 ? 7.320 -5.505 5.549 1.00 96.06 102 VAL A N 1
ATOM 789 C CA . VAL A 1 102 ? 6.158 -6.315 5.167 1.00 96.06 102 VAL A CA 1
ATOM 790 C C . VAL A 1 102 ? 6.612 -7.509 4.335 1.00 96.06 102 VAL A C 1
ATOM 792 O O . VAL A 1 102 ? 7.322 -7.362 3.339 1.00 96.06 102 VAL A O 1
ATOM 795 N N . SER A 1 103 ? 6.152 -8.689 4.731 1.00 95.44 103 SER A N 1
ATOM 796 C CA . SER A 1 103 ? 6.373 -9.957 4.036 1.00 95.44 103 SER A CA 1
ATOM 797 C C . SER A 1 103 ? 5.042 -10.695 3.861 1.00 95.44 103 SER A C 1
ATOM 799 O O . SER A 1 103 ? 4.004 -10.232 4.336 1.00 95.44 103 SER A O 1
ATOM 801 N N . CYS A 1 104 ? 5.042 -11.818 3.154 1.00 95.25 104 CYS A N 1
ATOM 802 C CA . CYS A 1 104 ? 3.897 -12.712 3.016 1.00 95.25 104 CYS A CA 1
ATOM 803 C C . CYS A 1 104 ? 4.238 -14.110 3.540 1.00 95.25 104 CYS A C 1
ATOM 805 O O . CYS A 1 104 ? 5.396 -14.524 3.555 1.00 95.25 104 CYS A O 1
ATOM 807 N N . VAL A 1 105 ? 3.217 -14.862 3.949 1.00 95.69 105 VAL A N 1
ATOM 808 C CA . VAL A 1 105 ? 3.371 -16.282 4.302 1.00 95.69 105 VAL A CA 1
ATOM 809 C C . VAL A 1 105 ? 4.038 -17.041 3.153 1.00 95.69 105 VAL A C 1
ATOM 811 O O . VAL A 1 105 ? 3.631 -16.904 1.999 1.00 95.69 105 VAL A O 1
ATOM 814 N N . GLY A 1 106 ? 5.043 -17.853 3.486 1.00 91.69 106 GLY A N 1
ATOM 815 C CA . GLY A 1 106 ? 5.843 -18.615 2.525 1.00 91.69 106 GLY A CA 1
ATOM 816 C C . GLY A 1 106 ? 7.069 -17.883 1.968 1.00 91.69 106 GLY A C 1
ATOM 817 O O . GLY A 1 106 ? 7.892 -18.526 1.322 1.00 91.69 106 GLY A O 1
ATOM 818 N N . GLU A 1 107 ? 7.238 -16.585 2.235 1.00 89.12 107 GLU A N 1
ATOM 819 C CA . GLU A 1 107 ? 8.471 -15.865 1.900 1.00 89.12 107 GLU A CA 1
ATOM 820 C C . GLU A 1 107 ? 9.551 -16.103 2.962 1.00 89.12 107 GLU A C 1
ATOM 822 O O . GLU A 1 107 ? 9.259 -16.126 4.160 1.00 89.12 107 GLU A O 1
ATOM 827 N N . THR A 1 108 ? 10.798 -16.252 2.511 1.00 86.44 108 THR A N 1
ATOM 828 C CA . THR A 1 108 ? 11.993 -16.359 3.357 1.00 86.44 108 THR A CA 1
ATOM 829 C C . THR A 1 108 ? 12.529 -14.955 3.629 1.00 86.44 108 THR A C 1
ATOM 831 O O . THR A 1 108 ? 13.013 -14.310 2.697 1.00 86.44 108 THR A O 1
ATOM 834 N N . PRO A 1 109 ? 12.427 -14.427 4.858 1.00 86.88 109 PRO A N 1
ATOM 835 C CA . PRO A 1 109 ? 12.967 -13.114 5.155 1.00 86.88 109 PRO A CA 1
ATOM 836 C C . PRO A 1 109 ? 14.474 -13.214 5.418 1.00 86.88 109 PRO A C 1
ATOM 838 O O . PRO A 1 109 ? 14.960 -14.124 6.095 1.00 86.88 109 PRO A O 1
ATOM 841 N N . GLU A 1 110 ? 15.195 -12.214 4.931 1.00 84.81 110 GLU A N 1
ATOM 842 C CA . GLU A 1 110 ? 16.612 -12.021 5.211 1.00 84.81 110 GLU A CA 1
ATOM 843 C C . GLU A 1 110 ? 16.794 -10.715 5.973 1.00 84.81 110 GLU A C 1
ATOM 845 O O . GLU A 1 110 ? 16.223 -9.672 5.625 1.00 84.81 110 GLU A O 1
ATOM 850 N N . ILE A 1 111 ? 17.582 -10.782 7.040 1.00 88.00 111 ILE A N 1
ATOM 851 C CA . ILE A 1 111 ? 17.942 -9.630 7.857 1.00 88.00 111 ILE A CA 1
ATOM 852 C C . ILE A 1 111 ? 19.433 -9.420 7.687 1.00 88.00 111 ILE A C 1
ATOM 854 O O . ILE A 1 111 ? 20.211 -10.310 8.006 1.00 88.00 111 ILE A O 1
ATOM 858 N N . ALA A 1 112 ? 19.805 -8.235 7.215 1.00 86.62 112 ALA A N 1
ATOM 859 C CA . ALA A 1 112 ? 21.186 -7.800 7.100 1.00 86.62 112 ALA A CA 1
ATOM 860 C C . ALA A 1 112 ? 21.334 -6.475 7.853 1.00 86.62 112 ALA A C 1
ATOM 862 O O . ALA A 1 112 ? 20.729 -5.466 7.474 1.00 86.62 112 ALA A O 1
ATOM 863 N N . VAL A 1 113 ? 22.101 -6.485 8.942 1.00 84.50 113 VAL A N 1
ATOM 864 C CA . VAL A 1 113 ? 22.348 -5.314 9.788 1.00 84.50 113 VAL A CA 1
ATOM 865 C C . VAL A 1 113 ? 23.841 -4.990 9.765 1.00 84.50 113 VAL A C 1
ATOM 867 O O . VAL A 1 113 ? 24.628 -5.756 10.319 1.00 84.50 113 VAL A O 1
ATOM 870 N N . PRO A 1 114 ? 24.260 -3.875 9.143 1.00 80.06 114 PRO A N 1
ATOM 871 C CA . PRO A 1 114 ? 25.652 -3.449 9.198 1.00 80.06 114 PRO A CA 1
ATOM 872 C C . PRO A 1 114 ? 26.018 -3.009 10.621 1.00 80.06 114 PRO A C 1
ATOM 874 O O . PRO A 1 114 ? 25.306 -2.211 11.235 1.00 80.06 114 PRO A O 1
ATOM 877 N N . LEU A 1 115 ? 27.138 -3.521 11.121 1.00 71.69 115 LEU A N 1
ATOM 878 C CA . LEU A 1 115 ? 27.789 -3.159 12.372 1.00 71.69 115 LEU A CA 1
ATOM 879 C C . LEU A 1 115 ? 28.890 -2.122 12.112 1.00 71.69 115 LEU A C 1
ATOM 881 O O . LEU A 1 115 ? 29.532 -2.116 11.065 1.00 71.69 115 LEU A O 1
ATOM 885 N N . PHE A 1 116 ? 29.156 -1.248 13.083 1.00 68.06 116 PHE A N 1
ATOM 886 C CA . PHE A 1 116 ? 30.372 -0.426 13.061 1.00 68.06 116 PHE A CA 1
ATOM 887 C C . PHE A 1 116 ? 31.584 -1.196 13.612 1.00 68.06 116 PHE A C 1
ATOM 889 O O . PHE A 1 116 ? 31.437 -2.055 14.482 1.00 68.06 116 PHE A O 1
ATOM 896 N N . TYR A 1 117 ? 32.791 -0.834 13.155 1.00 55.97 117 TYR A N 1
ATOM 897 C CA . TYR A 1 117 ? 34.074 -1.480 13.494 1.00 55.97 117 TYR A CA 1
ATOM 898 C C . TYR A 1 117 ? 34.302 -1.755 14.995 1.00 55.97 117 TYR A C 1
ATOM 900 O O . TYR A 1 117 ? 34.916 -2.759 15.343 1.00 55.97 117 TYR A O 1
ATOM 908 N N . SER A 1 118 ? 33.791 -0.911 15.899 1.00 55.81 118 SER A N 1
ATOM 909 C CA . SER A 1 118 ? 33.886 -1.100 17.358 1.00 55.81 118 SER A CA 1
ATOM 910 C C . SER A 1 118 ? 33.097 -2.302 17.895 1.00 55.81 118 SER A C 1
ATOM 912 O O . SER A 1 118 ? 33.353 -2.751 19.009 1.00 55.81 118 SER A O 1
ATOM 914 N N . HIS A 1 119 ? 32.144 -2.837 17.128 1.00 56.06 119 HIS A N 1
ATOM 915 C CA . HIS A 1 119 ? 31.233 -3.906 17.555 1.00 56.06 119 HIS A CA 1
ATOM 916 C C . HIS A 1 119 ? 31.647 -5.297 17.052 1.00 56.06 119 HIS A C 1
ATOM 918 O O . HIS A 1 119 ? 31.158 -6.310 17.557 1.00 56.06 119 HIS A O 1
ATOM 924 N N . VAL A 1 120 ? 32.591 -5.366 16.108 1.00 55.19 120 VAL A N 1
ATOM 925 C CA . VAL A 1 120 ? 33.070 -6.619 15.498 1.00 55.19 120 VAL A CA 1
ATOM 926 C C . VAL A 1 120 ? 33.799 -7.502 16.518 1.00 55.19 120 VAL A C 1
ATOM 928 O O . VAL A 1 120 ? 33.656 -8.725 16.487 1.00 55.19 120 VAL A O 1
ATOM 931 N N . GLU A 1 121 ? 34.490 -6.907 17.499 1.00 54.22 121 GLU A N 1
ATOM 932 C CA . GLU A 1 121 ? 35.238 -7.638 18.538 1.00 54.22 121 GLU A CA 1
ATOM 933 C C . GLU A 1 121 ? 34.343 -8.490 19.464 1.00 54.22 121 GLU A C 1
ATOM 935 O O . GLU A 1 121 ? 34.828 -9.422 20.103 1.00 54.22 121 GLU A O 1
ATOM 940 N N . HIS A 1 122 ? 33.032 -8.214 19.520 1.00 55.66 122 HIS A N 1
ATOM 941 C CA . HIS A 1 122 ? 32.064 -8.910 20.385 1.00 55.66 122 HIS A CA 1
ATOM 942 C C . HIS A 1 122 ? 31.101 -9.822 19.594 1.00 55.66 122 HIS A C 1
ATOM 944 O O . HIS A 1 122 ? 30.207 -10.448 20.170 1.00 55.66 122 HIS A O 1
ATOM 950 N N . SER A 1 123 ? 31.296 -9.945 18.278 1.00 54.97 123 SER A N 1
ATOM 951 C CA . SER A 1 123 ? 30.387 -10.616 17.333 1.00 54.97 123 SER A CA 1
ATOM 952 C C . SER A 1 123 ? 30.124 -12.101 17.627 1.00 54.97 123 SER A C 1
ATOM 954 O O . SER A 1 123 ? 28.998 -12.570 17.471 1.00 54.97 123 SER A O 1
ATOM 956 N N . HIS A 1 124 ? 31.105 -12.840 18.161 1.00 59.28 124 HIS A N 1
ATOM 957 C CA . HIS A 1 124 ? 30.945 -14.251 18.561 1.00 59.28 124 HIS A CA 1
ATOM 958 C C . HIS A 1 124 ? 29.949 -14.473 19.715 1.00 59.28 124 HIS A C 1
ATOM 960 O O . HIS A 1 124 ? 29.628 -15.616 20.058 1.00 59.28 124 HIS A O 1
ATOM 966 N N . SER A 1 125 ? 29.471 -13.389 20.328 1.00 72.69 125 SER A N 1
ATOM 967 C CA . SER A 1 125 ? 28.518 -13.409 21.429 1.00 72.69 125 SER A CA 1
ATOM 968 C C . SER A 1 125 ? 27.106 -12.988 21.031 1.00 72.69 125 SER A C 1
ATOM 970 O O . SER A 1 125 ? 26.285 -12.868 21.924 1.00 72.69 125 SER A O 1
ATOM 972 N N . LEU A 1 126 ? 26.772 -12.789 19.754 1.00 80.06 126 LEU A N 1
ATOM 973 C CA . LEU A 1 126 ? 25.424 -12.352 19.364 1.00 80.06 126 LEU A CA 1
ATOM 974 C C . LEU A 1 126 ? 24.434 -13.520 19.206 1.00 80.06 126 LEU A C 1
ATOM 976 O O . LEU A 1 126 ? 24.813 -14.655 18.905 1.00 80.06 126 LEU A O 1
ATOM 980 N N . LYS A 1 127 ? 23.151 -13.228 19.429 1.00 86.06 127 LYS A N 1
ATOM 981 C CA . LYS A 1 127 ? 21.993 -14.098 19.194 1.00 86.06 127 LYS A CA 1
ATOM 982 C C . LYS A 1 127 ? 20.854 -13.296 18.582 1.00 86.06 127 LYS A C 1
ATOM 984 O O . LYS A 1 127 ? 20.580 -12.176 19.014 1.00 86.06 127 LYS A O 1
ATOM 989 N N . PHE A 1 128 ? 20.142 -13.906 17.644 1.00 90.69 128 PHE A N 1
ATOM 990 C CA . PHE A 1 128 ? 18.899 -13.365 17.122 1.00 90.69 128 PHE A CA 1
ATOM 991 C C . PHE A 1 128 ? 17.717 -13.958 17.883 1.00 90.69 128 PHE A C 1
ATOM 993 O O . PHE A 1 128 ? 17.629 -15.174 18.068 1.00 90.69 128 PHE A O 1
ATOM 1000 N N . ARG A 1 129 ? 16.795 -13.102 18.321 1.00 92.56 129 ARG A N 1
ATOM 1001 C CA . ARG A 1 129 ? 15.544 -13.503 18.965 1.00 92.56 129 ARG A CA 1
ATOM 1002 C C . ARG A 1 129 ? 14.375 -12.918 18.198 1.00 92.56 129 ARG A C 1
ATOM 1004 O O . ARG A 1 129 ? 14.371 -11.730 17.895 1.00 92.56 129 ARG A O 1
ATOM 1011 N N . ILE A 1 130 ? 13.362 -13.736 17.952 1.00 94.50 130 ILE A N 1
ATOM 1012 C CA . ILE A 1 130 ? 12.117 -13.328 17.302 1.00 94.50 130 ILE A CA 1
ATOM 1013 C C . ILE A 1 130 ? 10.928 -13.771 18.140 1.00 94.50 130 ILE A C 1
ATOM 1015 O O . ILE A 1 130 ? 10.898 -14.887 18.652 1.00 94.50 130 ILE A O 1
ATOM 1019 N N . PHE A 1 131 ? 9.974 -12.871 18.308 1.00 94.94 131 PHE A N 1
ATOM 1020 C CA . PHE A 1 131 ? 8.726 -13.053 19.011 1.00 94.94 131 PHE A CA 1
ATOM 1021 C C . PHE A 1 131 ? 7.589 -13.013 18.002 1.00 94.94 131 PHE A C 1
ATOM 1023 O O . PHE A 1 131 ? 7.349 -11.994 17.358 1.00 94.94 131 PHE A O 1
ATOM 1030 N N . GLY A 1 132 ? 6.879 -14.120 17.848 1.00 93.69 132 GLY A N 1
ATOM 1031 C CA . GLY A 1 132 ? 5.791 -14.198 16.884 1.00 93.69 132 GLY A CA 1
ATOM 1032 C C . GLY A 1 132 ? 5.081 -15.542 16.930 1.00 93.69 132 GLY A C 1
ATOM 1033 O O . GLY A 1 132 ? 5.480 -16.433 17.686 1.00 93.69 132 GLY A O 1
ATOM 1034 N N . PRO A 1 133 ? 3.995 -15.696 16.161 1.00 91.44 133 PRO A N 1
ATOM 1035 C CA . PRO A 1 133 ? 3.263 -16.951 16.096 1.00 91.44 133 PRO A CA 1
ATOM 1036 C C . PRO A 1 133 ? 4.044 -18.000 15.285 1.00 91.44 133 PRO A C 1
ATOM 1038 O O . PRO A 1 133 ? 4.684 -17.680 14.281 1.00 91.44 133 PRO A O 1
ATOM 1041 N N . SER A 1 134 ? 3.976 -19.270 15.684 1.00 84.00 134 SER A N 1
ATOM 1042 C CA . SER A 1 134 ? 4.667 -20.373 15.000 1.00 84.00 134 SER A CA 1
ATOM 1043 C C . SER A 1 134 ? 3.687 -21.269 14.232 1.00 84.00 134 SER A C 1
ATOM 1045 O O . SER A 1 134 ? 2.467 -21.092 14.300 1.00 84.00 134 SER A O 1
ATOM 1047 N N . ALA A 1 135 ? 4.213 -22.237 13.473 1.00 76.88 135 ALA A N 1
ATOM 1048 C CA . ALA A 1 135 ? 3.385 -23.241 12.798 1.00 76.88 135 ALA A CA 1
ATOM 1049 C C . ALA A 1 135 ? 2.572 -24.088 13.798 1.00 76.88 135 ALA A C 1
ATOM 1051 O O . ALA A 1 135 ? 1.439 -24.468 13.515 1.00 76.88 135 ALA A O 1
ATOM 1052 N N . GLU A 1 136 ? 3.147 -24.356 14.973 1.00 73.75 136 GLU A N 1
ATOM 1053 C CA . GLU A 1 136 ? 2.577 -25.243 15.993 1.00 73.75 136 GLU A CA 1
ATOM 1054 C C . GLU A 1 136 ? 1.761 -24.492 17.055 1.00 73.75 136 GLU A C 1
ATOM 1056 O O . GLU A 1 136 ? 0.862 -25.070 17.666 1.00 73.75 136 GLU A O 1
ATOM 1061 N N . GLN A 1 137 ? 2.056 -23.209 17.289 1.00 73.12 137 GLN A N 1
ATOM 1062 C CA . GLN A 1 137 ? 1.449 -22.409 18.354 1.00 73.12 137 GLN A CA 1
ATOM 1063 C C . GLN A 1 137 ? 0.857 -21.112 17.799 1.00 73.12 137 GLN A C 1
ATOM 1065 O O . GLN A 1 137 ? 1.547 -20.297 17.187 1.00 73.12 137 GLN A O 1
ATOM 1070 N N . SER A 1 138 ? -0.440 -20.896 18.048 1.00 72.81 138 SER A N 1
ATOM 1071 C CA . SER A 1 138 ? -1.107 -19.636 17.699 1.00 72.81 138 SER A CA 1
ATOM 1072 C C . SER A 1 138 ? -0.725 -18.487 18.624 1.00 72.81 138 SER A C 1
ATOM 1074 O O . SER A 1 138 ? -0.771 -17.332 18.203 1.00 72.81 138 SER A O 1
ATOM 1076 N N . GLN A 1 139 ? -0.358 -18.795 19.869 1.00 82.62 139 GLN A N 1
ATOM 1077 C CA . GLN A 1 139 ? 0.127 -17.802 20.813 1.00 82.62 139 GLN A CA 1
ATOM 1078 C C . GLN A 1 139 ? 1.578 -17.437 20.479 1.00 82.62 139 GLN A C 1
ATOM 1080 O O . GLN A 1 139 ? 2.402 -18.340 20.329 1.00 82.62 139 GLN A O 1
ATOM 1085 N N . PRO A 1 140 ? 1.898 -16.138 20.358 1.00 86.62 140 PRO A N 1
ATOM 1086 C CA . PRO A 1 140 ? 3.259 -15.702 20.104 1.00 86.62 140 PRO A CA 1
ATOM 1087 C C . PRO A 1 140 ? 4.223 -16.117 21.215 1.00 86.62 140 PRO A C 1
ATOM 1089 O O . PRO A 1 140 ? 3.900 -16.022 22.402 1.00 86.62 140 PRO A O 1
ATOM 1092 N N . ALA A 1 141 ? 5.419 -16.539 20.822 1.00 90.75 141 ALA A N 1
ATOM 1093 C CA . ALA A 1 141 ? 6.485 -16.922 21.735 1.00 90.75 141 ALA A CA 1
ATOM 1094 C C . ALA A 1 141 ? 7.845 -16.479 21.192 1.00 90.75 141 ALA A C 1
ATOM 1096 O O . ALA A 1 141 ? 8.000 -16.227 19.998 1.00 90.75 141 ALA A O 1
ATOM 1097 N N . TRP A 1 142 ? 8.833 -16.392 22.085 1.00 92.31 142 TRP A N 1
ATOM 1098 C CA . TRP A 1 142 ? 10.218 -16.146 21.698 1.00 92.31 142 TRP A CA 1
ATOM 1099 C C . TRP A 1 142 ? 10.852 -17.421 21.140 1.00 92.31 142 TRP A C 1
ATOM 1101 O O . TRP A 1 142 ? 10.842 -18.458 21.801 1.00 92.31 142 TRP A O 1
ATOM 1111 N N . SER A 1 143 ? 11.483 -17.308 19.980 1.00 91.31 143 SER A N 1
ATOM 1112 C CA . SER A 1 143 ? 12.398 -18.298 19.413 1.00 91.31 143 SER A CA 1
ATOM 1113 C C . SER A 1 143 ? 13.753 -17.662 19.111 1.00 91.31 143 SER A C 1
ATOM 1115 O O . SER A 1 143 ? 13.852 -16.444 18.944 1.00 91.31 143 SER A O 1
ATOM 1117 N N . GLU A 1 144 ? 14.795 -18.486 19.050 1.00 91.06 144 GLU A N 1
ATOM 1118 C CA . GLU A 1 144 ? 16.162 -18.054 18.748 1.00 91.06 144 GLU A CA 1
ATOM 1119 C C . GLU A 1 144 ? 16.596 -18.572 17.373 1.00 91.06 144 GLU A C 1
ATOM 1121 O O . GLU A 1 144 ? 16.193 -19.663 16.969 1.00 91.06 144 GLU A O 1
ATOM 1126 N N . ALA A 1 145 ? 17.427 -17.797 16.679 1.00 87.50 145 ALA A N 1
ATOM 1127 C CA . ALA A 1 145 ? 18.131 -18.229 15.477 1.00 87.50 145 ALA A CA 1
ATOM 1128 C C . ALA A 1 145 ? 19.616 -17.865 15.573 1.00 87.50 145 ALA A C 1
ATOM 1130 O O . ALA A 1 145 ? 20.002 -16.920 16.276 1.00 87.50 145 ALA A O 1
ATOM 1131 N N . ASP A 1 146 ? 20.439 -18.633 14.863 1.00 84.31 146 ASP A N 1
ATOM 1132 C CA . ASP A 1 146 ? 21.862 -18.353 14.753 1.00 84.31 146 ASP A CA 1
ATOM 1133 C C . ASP A 1 146 ? 22.110 -17.140 13.854 1.00 84.31 146 ASP A C 1
ATOM 1135 O O . ASP A 1 146 ? 21.343 -16.829 12.942 1.00 84.31 146 ASP A O 1
ATOM 1139 N N . VAL A 1 147 ? 23.197 -16.441 14.159 1.00 86.00 147 VAL A N 1
ATOM 1140 C CA . VAL A 1 147 ? 23.613 -15.221 13.478 1.00 86.00 147 VAL A CA 1
ATOM 1141 C C . VAL A 1 147 ? 24.895 -15.517 12.719 1.00 86.00 147 VAL A C 1
ATOM 1143 O O . VAL A 1 147 ? 25.832 -16.085 13.289 1.00 86.00 147 VAL A O 1
ATOM 1146 N N . HIS A 1 148 ? 24.954 -15.122 11.454 1.00 85.81 148 HIS A N 1
ATOM 1147 C CA . HIS A 1 148 ? 26.155 -15.208 10.637 1.00 85.81 148 HIS A CA 1
ATOM 1148 C C . HIS A 1 148 ? 26.781 -13.821 10.527 1.00 85.81 148 HIS A C 1
ATOM 1150 O O . HIS A 1 148 ? 26.085 -12.832 10.323 1.00 85.81 148 HIS A O 1
ATOM 1156 N N . LEU A 1 149 ? 28.098 -13.740 10.706 1.00 77.88 149 LEU A N 1
ATOM 1157 C CA . LEU A 1 149 ? 28.839 -12.510 10.463 1.00 77.88 149 LEU A CA 1
ATOM 1158 C C . LEU A 1 149 ? 29.532 -12.638 9.110 1.00 77.88 149 LEU A C 1
ATOM 1160 O O . LEU A 1 149 ? 30.325 -13.563 8.916 1.00 77.88 149 LEU A O 1
ATOM 1164 N N . ASN A 1 150 ? 29.230 -11.713 8.210 1.00 79.06 150 ASN A N 1
ATOM 1165 C CA . ASN A 1 150 ? 29.883 -11.577 6.921 1.00 79.06 150 ASN A CA 1
ATOM 1166 C C . ASN A 1 150 ? 30.510 -10.179 6.861 1.00 79.06 150 ASN A C 1
ATOM 1168 O O . ASN A 1 150 ? 29.797 -9.178 6.806 1.00 79.06 150 ASN A O 1
ATOM 1172 N N . ASP A 1 151 ? 31.837 -10.113 6.978 1.00 79.56 151 ASP A N 1
ATOM 1173 C CA . ASP A 1 151 ? 32.588 -8.875 7.213 1.00 79.56 151 ASP A CA 1
ATOM 1174 C C . ASP A 1 151 ? 32.044 -8.075 8.418 1.00 79.56 151 ASP A C 1
ATOM 1176 O O . ASP A 1 151 ? 32.069 -8.553 9.553 1.00 79.56 151 ASP A O 1
ATOM 1180 N N . ASP A 1 152 ? 31.529 -6.870 8.164 1.00 77.50 152 ASP A N 1
ATOM 1181 C CA . ASP A 1 152 ? 30.931 -5.974 9.152 1.00 77.50 152 ASP A CA 1
ATOM 1182 C C . ASP A 1 152 ? 29.391 -6.071 9.155 1.00 77.50 152 ASP A C 1
ATOM 1184 O O . ASP A 1 152 ? 28.720 -5.172 9.650 1.00 77.50 152 ASP A O 1
ATOM 1188 N N . VAL A 1 153 ? 28.786 -7.119 8.584 1.00 81.25 153 VAL A N 1
ATOM 1189 C CA . VAL A 1 153 ? 27.324 -7.276 8.491 1.00 81.25 153 VAL A CA 1
ATOM 1190 C C . VAL A 1 153 ? 26.862 -8.512 9.251 1.00 81.25 153 VAL A C 1
ATOM 1192 O O . VAL A 1 153 ? 27.344 -9.626 9.050 1.00 81.25 153 VAL A O 1
ATOM 1195 N N . VAL A 1 154 ? 25.885 -8.307 10.130 1.00 83.19 154 VAL A N 1
ATOM 1196 C CA . VAL A 1 154 ? 25.132 -9.380 10.771 1.00 83.19 154 VAL A CA 1
ATOM 1197 C C . VAL A 1 154 ? 24.019 -9.827 9.837 1.00 83.19 154 VAL A C 1
ATOM 1199 O O . VAL A 1 154 ? 23.094 -9.066 9.555 1.00 83.19 154 VAL A O 1
ATOM 1202 N N . GLU A 1 155 ? 24.096 -11.078 9.407 1.00 88.31 155 GLU A N 1
ATOM 1203 C CA . GLU A 1 155 ? 23.123 -11.729 8.545 1.00 88.31 155 GLU A CA 1
ATOM 1204 C C . GLU A 1 155 ? 22.367 -12.818 9.309 1.00 88.31 155 GLU A C 1
ATOM 1206 O O . GLU A 1 155 ? 22.945 -13.654 10.011 1.00 88.31 155 GLU A O 1
ATOM 1211 N N . VAL A 1 156 ? 21.045 -12.818 9.165 1.00 88.50 156 VAL A N 1
ATOM 1212 C CA . VAL A 1 156 ? 20.165 -13.857 9.704 1.00 88.50 156 VAL A CA 1
ATOM 1213 C C . VAL A 1 156 ? 19.248 -14.334 8.588 1.00 88.50 156 VAL A C 1
ATOM 1215 O O . VAL A 1 156 ? 18.462 -13.559 8.039 1.00 88.50 156 VAL A O 1
ATOM 1218 N N . SER A 1 157 ? 19.343 -15.626 8.280 1.00 86.88 157 SER A N 1
ATOM 1219 C CA . SER A 1 157 ? 18.419 -16.330 7.390 1.00 86.88 157 SER A CA 1
ATOM 1220 C C . SER A 1 157 ? 17.373 -17.046 8.232 1.00 86.88 157 SER A C 1
ATOM 1222 O O . SER A 1 157 ? 17.700 -17.957 8.994 1.00 86.88 157 SER A O 1
ATOM 1224 N N . LEU A 1 158 ? 16.112 -16.638 8.117 1.00 89.38 158 LEU A N 1
ATOM 1225 C CA . LEU A 1 158 ? 15.015 -17.298 8.824 1.00 89.38 158 LEU A CA 1
ATOM 1226 C C . LEU A 1 158 ? 14.310 -18.289 7.898 1.00 89.38 158 LEU A C 1
ATOM 1228 O O . LEU A 1 158 ? 14.282 -18.082 6.686 1.00 89.38 158 LEU A O 1
ATOM 1232 N N . PRO A 1 159 ? 13.687 -19.349 8.438 1.00 90.50 159 PRO A N 1
ATOM 1233 C CA . PRO A 1 159 ? 12.771 -20.155 7.645 1.00 90.50 159 PRO A CA 1
ATOM 1234 C C . PRO A 1 159 ? 11.584 -19.303 7.156 1.00 90.50 159 PRO A C 1
ATOM 1236 O O . PRO A 1 159 ? 11.257 -18.288 7.782 1.00 90.50 159 PRO A O 1
ATOM 1239 N N . PRO A 1 160 ? 10.890 -19.728 6.084 1.00 93.31 160 PRO A N 1
ATOM 1240 C CA . PRO A 1 160 ? 9.683 -19.057 5.632 1.00 93.31 160 PRO A CA 1
ATOM 1241 C C . PRO A 1 160 ? 8.649 -18.896 6.746 1.00 93.31 160 PRO A C 1
ATOM 1243 O O . PRO A 1 160 ? 8.414 -19.821 7.532 1.00 93.31 160 PRO A O 1
ATOM 1246 N N . PHE A 1 161 ? 7.982 -17.743 6.791 1.00 93.44 161 PHE A N 1
ATOM 1247 C CA . PHE A 1 161 ? 6.922 -17.532 7.773 1.00 93.44 161 PHE A CA 1
ATOM 1248 C C . PHE A 1 161 ? 5.759 -18.497 7.533 1.00 93.44 161 PHE A C 1
ATOM 1250 O O . PHE A 1 161 ? 5.209 -18.570 6.433 1.00 93.44 161 PHE A O 1
ATOM 1257 N N . ALA A 1 162 ? 5.357 -19.209 8.587 1.00 90.38 162 ALA A N 1
ATOM 1258 C CA . ALA A 1 162 ? 4.322 -20.237 8.506 1.00 90.38 162 ALA A CA 1
ATOM 1259 C C . ALA A 1 162 ? 2.888 -19.679 8.500 1.00 90.38 162 ALA A C 1
ATOM 1261 O O . ALA A 1 162 ? 1.964 -20.376 8.083 1.00 90.38 162 ALA A O 1
ATOM 1262 N N . ARG A 1 163 ? 2.674 -18.455 9.000 1.00 94.19 163 ARG A N 1
ATOM 1263 C CA . ARG A 1 163 ? 1.345 -17.835 9.110 1.00 94.19 163 ARG A CA 1
ATOM 1264 C C . ARG A 1 163 ? 1.418 -16.315 9.192 1.00 94.19 163 ARG A C 1
ATOM 1266 O O . ARG A 1 163 ? 2.471 -15.757 9.481 1.00 94.19 163 ARG A O 1
ATOM 1273 N N . SER A 1 164 ? 0.290 -15.654 8.947 1.00 96.19 164 SER A N 1
ATOM 1274 C CA . SER A 1 164 ? 0.190 -14.206 9.107 1.00 96.19 164 SER A CA 1
ATOM 1275 C C . SER A 1 164 ? 0.252 -13.795 10.572 1.00 96.19 164 SER A C 1
ATOM 1277 O O . SER A 1 164 ? -0.181 -14.535 11.465 1.00 96.19 164 SER A O 1
ATOM 1279 N N . GLY A 1 165 ? 0.796 -12.607 10.816 1.00 96.62 165 GLY A N 1
ATOM 1280 C CA . GLY A 1 165 ? 1.024 -12.112 12.163 1.00 96.62 165 GLY A CA 1
ATOM 1281 C C . GLY A 1 165 ? 2.037 -10.980 12.240 1.00 96.62 165 GLY A C 1
ATOM 1282 O O . GLY A 1 165 ? 2.633 -10.566 11.244 1.00 96.62 165 GLY A O 1
ATOM 1283 N N . PHE A 1 166 ? 2.233 -10.515 13.470 1.00 97.38 166 PHE A N 1
ATOM 1284 C CA . PHE A 1 166 ? 3.321 -9.622 13.846 1.00 97.38 166 PHE A CA 1
ATOM 1285 C C . PHE A 1 166 ? 4.474 -10.465 14.389 1.00 97.38 166 PHE A C 1
ATOM 1287 O O . PHE A 1 166 ? 4.254 -11.337 15.235 1.00 97.38 166 PHE A O 1
ATOM 1294 N N . TYR A 1 167 ? 5.673 -10.208 13.879 1.00 96.88 167 TYR A N 1
ATOM 1295 C CA . TYR A 1 167 ? 6.902 -10.900 14.242 1.00 96.88 167 TYR A CA 1
ATOM 1296 C C . TYR A 1 167 ? 7.963 -9.870 14.610 1.00 96.88 167 TYR A C 1
ATOM 1298 O O . TYR A 1 167 ? 8.584 -9.258 13.740 1.00 96.88 167 TYR A O 1
ATOM 1306 N N . ASP A 1 168 ? 8.163 -9.679 15.902 1.00 96.75 168 ASP A N 1
ATOM 1307 C CA . ASP A 1 168 ? 9.079 -8.682 16.437 1.00 96.75 168 ASP A CA 1
ATOM 1308 C C . ASP A 1 168 ? 10.418 -9.326 16.732 1.00 96.75 168 ASP A C 1
ATOM 1310 O O . ASP A 1 168 ? 10.475 -10.418 17.287 1.00 96.75 168 ASP A O 1
ATOM 1314 N N . TRP A 1 169 ? 11.512 -8.685 16.359 1.00 95.19 169 TRP A N 1
ATOM 1315 C CA . TRP A 1 169 ? 12.833 -9.276 16.499 1.00 95.19 169 TRP A CA 1
ATOM 1316 C C . TRP A 1 169 ? 13.829 -8.320 17.130 1.00 95.19 169 TRP A C 1
ATOM 1318 O O . TRP A 1 169 ? 13.676 -7.099 17.072 1.00 95.19 169 TRP A O 1
ATOM 1328 N N . ILE A 1 170 ? 14.855 -8.905 17.744 1.00 92.44 170 ILE A N 1
ATOM 1329 C CA . ILE A 1 170 ? 15.984 -8.201 18.337 1.00 92.44 170 ILE A CA 1
ATOM 1330 C C . ILE A 1 170 ? 17.262 -9.048 18.248 1.00 92.44 170 ILE A C 1
ATOM 1332 O O . ILE A 1 170 ? 17.226 -10.271 18.399 1.00 92.44 170 ILE A O 1
ATOM 1336 N N . ILE A 1 171 ? 18.397 -8.391 18.035 1.00 87.44 171 ILE A N 1
ATOM 1337 C CA . ILE A 1 171 ? 19.739 -8.962 18.152 1.00 87.44 171 ILE A CA 1
ATOM 1338 C C . ILE A 1 171 ? 20.300 -8.559 19.518 1.00 87.44 171 ILE A C 1
ATOM 1340 O O . ILE A 1 171 ? 20.382 -7.376 19.844 1.00 87.44 171 ILE A O 1
ATOM 1344 N N . VAL A 1 172 ? 20.670 -9.548 20.326 1.00 83.19 172 VAL A N 1
ATOM 1345 C CA . VAL A 1 172 ? 21.185 -9.371 21.695 1.00 83.19 172 VAL A CA 1
ATOM 1346 C C . VAL A 1 172 ? 22.479 -10.152 21.881 1.00 83.19 172 VAL A C 1
ATOM 1348 O O . VAL A 1 172 ? 22.809 -11.011 21.063 1.00 83.19 172 VAL A O 1
ATOM 1351 N N . SER A 1 173 ? 23.208 -9.907 22.966 1.00 75.94 173 SER A N 1
ATOM 1352 C CA . SER A 1 173 ? 24.335 -10.763 23.329 1.00 75.94 173 SER A CA 1
ATOM 1353 C C . SER A 1 173 ? 23.889 -12.067 24.010 1.00 75.94 173 SER A C 1
ATOM 1355 O O . SER A 1 173 ? 22.754 -12.224 24.465 1.00 75.94 173 SER A O 1
ATOM 1357 N N . ARG A 1 174 ? 24.805 -13.034 24.104 1.00 70.38 174 ARG A N 1
ATOM 1358 C CA . ARG A 1 174 ? 24.593 -14.382 24.651 1.00 70.38 174 ARG A CA 1
ATOM 1359 C C . ARG A 1 174 ? 24.326 -14.382 26.152 1.00 70.38 174 ARG A C 1
ATOM 1361 O O . ARG A 1 174 ? 23.642 -15.284 26.623 1.00 70.38 174 ARG A O 1
ATOM 1368 N N . ASP A 1 175 ? 24.847 -13.405 26.888 1.00 67.25 175 ASP A N 1
ATOM 1369 C CA . ASP A 1 175 ? 24.528 -13.160 28.300 1.00 67.25 175 ASP A CA 1
ATOM 1370 C C . ASP A 1 175 ? 23.187 -12.422 28.484 1.00 67.25 175 ASP A C 1
ATOM 1372 O O . ASP A 1 175 ? 22.745 -12.219 29.613 1.00 67.25 175 ASP A O 1
ATOM 1376 N N . GLY A 1 176 ? 22.505 -12.076 27.386 1.00 61.62 176 GLY A N 1
ATOM 1377 C CA . GLY A 1 176 ? 21.186 -11.448 27.383 1.00 61.62 176 GLY A CA 1
ATOM 1378 C C . GLY A 1 176 ? 21.204 -9.948 27.676 1.00 61.62 176 GLY A C 1
ATOM 1379 O O . GLY A 1 176 ? 20.133 -9.352 27.791 1.00 61.62 176 GLY A O 1
ATOM 1380 N N . SER A 1 177 ? 22.387 -9.341 27.800 1.00 59.91 177 SER A N 1
ATOM 1381 C CA . SER A 1 177 ? 22.545 -7.896 27.911 1.00 59.91 177 SER A CA 1
ATOM 1382 C C . SER A 1 177 ? 22.446 -7.237 26.523 1.00 59.91 177 SER A C 1
ATOM 1384 O O . SER A 1 177 ? 22.708 -7.842 25.483 1.00 59.91 177 SER A O 1
ATOM 1386 N N . VAL A 1 178 ? 21.984 -5.987 26.464 1.00 56.41 178 VAL A N 1
ATOM 1387 C CA . VAL A 1 178 ? 22.092 -5.198 25.230 1.00 56.41 178 VAL A CA 1
ATOM 1388 C C . VAL A 1 178 ? 23.506 -4.624 25.234 1.00 56.41 178 VAL A C 1
ATOM 1390 O O . VAL A 1 178 ? 23.816 -3.751 26.036 1.00 56.41 178 VAL A O 1
ATOM 1393 N N . VAL A 1 179 ? 24.398 -5.193 24.421 1.00 49.84 179 VAL A N 1
ATOM 1394 C CA . VAL A 1 179 ? 25.846 -4.892 24.460 1.00 49.84 179 VAL A CA 1
ATOM 1395 C C . VAL A 1 179 ? 26.214 -3.572 23.768 1.00 49.84 179 VAL A C 1
ATOM 1397 O O . VAL A 1 179 ? 27.369 -3.161 23.800 1.00 49.84 179 VAL A O 1
ATOM 1400 N N . ILE A 1 180 ? 25.269 -2.870 23.145 1.00 53.03 180 ILE A N 1
ATOM 1401 C CA . ILE A 1 180 ? 25.611 -1.845 22.155 1.00 53.03 180 ILE A CA 1
ATOM 1402 C C . ILE A 1 180 ? 25.281 -0.450 22.691 1.00 53.03 180 ILE A C 1
ATOM 1404 O O . ILE A 1 180 ? 24.171 -0.199 23.151 1.00 53.03 180 ILE A O 1
ATOM 1408 N N . GLU A 1 181 ? 26.282 0.440 22.676 1.00 49.78 181 GLU A N 1
ATOM 1409 C CA . GLU A 1 181 ? 26.131 1.850 23.042 1.00 49.78 181 GLU A CA 1
ATOM 1410 C C . GLU A 1 181 ? 24.937 2.475 22.294 1.00 49.78 181 GLU A C 1
ATOM 1412 O O . GLU A 1 181 ? 24.693 2.197 21.121 1.00 49.78 181 GLU A O 1
ATOM 1417 N N . ILE A 1 182 ? 24.199 3.319 23.017 1.00 48.00 182 ILE A N 1
ATOM 1418 C CA . ILE A 1 182 ? 22.803 3.757 22.816 1.00 48.00 182 ILE A CA 1
ATOM 1419 C C . ILE A 1 182 ? 22.457 4.295 21.402 1.00 48.00 182 ILE A C 1
ATOM 1421 O O . ILE A 1 182 ? 21.281 4.409 21.063 1.00 48.00 182 ILE A O 1
ATOM 1425 N N . ASP A 1 183 ? 23.436 4.582 20.541 1.00 51.16 183 ASP A N 1
ATOM 1426 C CA . ASP A 1 183 ? 23.194 5.123 19.196 1.00 51.16 183 ASP A CA 1
ATOM 1427 C C . ASP A 1 183 ? 22.804 4.072 18.131 1.00 51.16 183 ASP A C 1
ATOM 1429 O O . ASP A 1 183 ? 22.223 4.451 17.110 1.00 51.16 183 ASP A O 1
ATOM 1433 N N . ASP A 1 184 ? 23.040 2.768 18.353 1.00 60.47 184 ASP A N 1
ATOM 1434 C CA . ASP A 1 184 ? 22.799 1.715 17.337 1.00 60.47 184 ASP A CA 1
ATOM 1435 C C . ASP A 1 184 ? 21.650 0.733 17.657 1.00 60.47 184 ASP A C 1
ATOM 1437 O O . ASP A 1 184 ? 21.274 -0.081 16.808 1.00 60.47 184 ASP A O 1
ATOM 1441 N N . GLU A 1 185 ? 21.012 0.831 18.833 1.00 65.62 185 GLU A N 1
ATOM 1442 C CA . GLU A 1 185 ? 19.926 -0.080 19.253 1.00 65.62 185 GLU A CA 1
ATOM 1443 C C . GLU A 1 185 ? 18.765 -0.152 18.248 1.00 65.62 185 GLU A C 1
ATOM 1445 O O . GLU A 1 185 ? 18.143 -1.202 18.071 1.00 65.62 185 GLU A O 1
ATOM 1450 N N . LYS A 1 186 ? 18.485 0.948 17.539 1.00 72.56 186 LYS A N 1
ATOM 1451 C CA . LYS A 1 186 ? 17.378 1.029 16.573 1.00 72.56 186 LYS A CA 1
ATOM 1452 C C . LYS A 1 186 ? 17.536 0.076 15.394 1.00 72.56 186 LYS A C 1
ATOM 1454 O O . LYS A 1 186 ? 16.536 -0.359 14.835 1.00 72.56 186 LYS A O 1
ATOM 1459 N N . ARG A 1 187 ? 18.774 -0.223 14.990 1.00 79.38 187 ARG A N 1
ATOM 1460 C CA . ARG A 1 187 ? 19.066 -1.102 13.844 1.00 79.38 187 ARG A CA 1
ATOM 1461 C C . ARG A 1 187 ? 19.036 -2.578 14.215 1.00 79.38 187 ARG A C 1
ATOM 1463 O O . ARG A 1 187 ? 18.922 -3.426 13.339 1.00 79.38 187 ARG A O 1
ATOM 1470 N N . LEU A 1 188 ? 19.126 -2.871 15.508 1.00 86.69 188 LEU A N 1
ATOM 1471 C CA . LEU A 1 188 ? 19.215 -4.221 16.054 1.00 86.69 188 LEU A CA 1
ATOM 1472 C C . LEU A 1 188 ? 17.854 -4.796 16.426 1.00 86.69 188 LEU A C 1
ATOM 1474 O O . LEU A 1 188 ? 17.797 -5.895 16.966 1.00 86.69 188 LEU A O 1
ATOM 1478 N N . ARG A 1 189 ? 16.765 -4.074 16.160 1.00 91.75 189 ARG A N 1
ATOM 1479 C CA . ARG A 1 189 ? 15.398 -4.536 16.378 1.00 91.75 189 ARG A CA 1
ATOM 1480 C C . ARG A 1 189 ? 14.492 -4.110 15.237 1.00 91.75 189 ARG A C 1
ATOM 1482 O O . ARG A 1 189 ? 14.733 -3.101 14.577 1.00 91.75 189 ARG A O 1
ATOM 1489 N N . GLY A 1 190 ? 13.406 -4.840 15.052 1.00 95.06 190 GLY A N 1
ATOM 1490 C CA . GLY A 1 190 ? 12.412 -4.511 14.043 1.00 95.06 190 GLY A CA 1
ATOM 1491 C C . GLY A 1 190 ? 11.180 -5.389 14.136 1.00 95.06 190 GLY A C 1
ATOM 1492 O O . GLY A 1 190 ? 11.037 -6.204 15.045 1.00 95.06 190 GLY A O 1
ATOM 1493 N N . ARG A 1 191 ? 10.284 -5.203 13.174 1.00 96.88 191 ARG A N 1
ATOM 1494 C CA . ARG A 1 191 ? 9.021 -5.923 13.050 1.00 96.88 191 ARG A CA 1
ATOM 1495 C C . ARG A 1 191 ? 8.833 -6.394 11.620 1.00 96.88 191 ARG A C 1
ATOM 1497 O O . ARG A 1 191 ? 8.887 -5.589 10.690 1.00 96.88 191 ARG A O 1
ATOM 1504 N N . PHE A 1 192 ? 8.517 -7.671 11.451 1.00 97.75 192 PHE A N 1
ATOM 1505 C CA . PHE A 1 192 ? 7.849 -8.146 10.249 1.00 97.75 192 PHE A CA 1
ATOM 1506 C C . PHE A 1 192 ? 6.339 -8.145 10.458 1.00 97.75 192 PHE A C 1
ATOM 1508 O O . PHE A 1 192 ? 5.827 -8.655 11.455 1.00 97.75 192 PHE A O 1
ATOM 1515 N N . ILE A 1 193 ? 5.624 -7.592 9.487 1.00 98.12 193 ILE A N 1
ATOM 1516 C CA . ILE A 1 193 ? 4.185 -7.788 9.332 1.00 98.12 193 ILE A CA 1
ATOM 1517 C C . ILE A 1 193 ? 4.006 -8.771 8.189 1.00 98.12 193 ILE A C 1
ATOM 1519 O O . ILE A 1 193 ? 4.332 -8.464 7.041 1.00 98.12 193 ILE A O 1
ATOM 1523 N N . VAL A 1 194 ? 3.511 -9.959 8.512 1.00 97.69 194 VAL A N 1
ATOM 1524 C CA . VAL A 1 194 ? 3.371 -11.051 7.552 1.00 97.69 194 VAL A CA 1
ATOM 1525 C C . VAL A 1 194 ? 1.921 -11.118 7.094 1.00 97.69 194 VAL A C 1
ATOM 1527 O O . VAL A 1 194 ? 1.038 -11.488 7.864 1.00 97.69 194 VAL A O 1
ATOM 1530 N N . GLN A 1 195 ? 1.679 -10.753 5.839 1.00 97.56 195 GLN A N 1
ATOM 1531 C CA . GLN A 1 195 ? 0.376 -10.813 5.175 1.00 97.56 195 GLN A CA 1
ATOM 1532 C C . GLN A 1 195 ? 0.057 -12.239 4.692 1.00 97.56 195 GLN A C 1
ATOM 1534 O O . GLN A 1 195 ? 0.966 -13.073 4.617 1.00 97.56 195 GLN A O 1
ATOM 1539 N N . PRO A 1 196 ? -1.211 -12.566 4.379 1.00 96.12 196 PRO A N 1
ATOM 1540 C CA . PRO A 1 196 ? -1.576 -13.887 3.868 1.00 96.12 196 PRO A CA 1
ATOM 1541 C C . PRO A 1 196 ? -0.800 -14.290 2.606 1.00 96.12 196 PRO A C 1
ATOM 1543 O O . PRO A 1 196 ? -0.353 -13.444 1.827 1.00 96.12 196 PRO A O 1
ATOM 1546 N N . ALA A 1 197 ? -0.663 -15.599 2.384 1.00 93.06 197 ALA A N 1
ATOM 1547 C CA . ALA A 1 197 ? -0.001 -16.134 1.195 1.00 93.06 197 ALA A CA 1
ATOM 1548 C C . ALA A 1 197 ? -0.673 -15.623 -0.093 1.00 93.06 197 ALA A C 1
ATOM 1550 O O . ALA A 1 197 ? -1.889 -15.439 -0.146 1.00 93.06 197 ALA A O 1
ATOM 1551 N N . GLY A 1 198 ? 0.121 -15.373 -1.137 1.00 89.44 198 GLY A N 1
ATOM 1552 C CA . GLY A 1 198 ? -0.390 -14.917 -2.436 1.00 89.44 198 GLY A CA 1
ATOM 1553 C C . GLY A 1 198 ? -0.945 -13.486 -2.458 1.00 89.44 198 GLY A C 1
ATOM 1554 O O . GLY A 1 198 ? -1.451 -13.058 -3.490 1.00 89.44 198 GLY A O 1
ATOM 1555 N N . ALA A 1 199 ? -0.833 -12.708 -1.370 1.00 93.50 199 ALA A N 1
ATOM 1556 C CA . ALA A 1 199 ? -1.341 -11.333 -1.332 1.00 93.50 199 ALA A CA 1
ATOM 1557 C C . ALA A 1 199 ? -0.751 -10.434 -2.439 1.00 93.50 199 ALA A C 1
ATOM 1559 O O . ALA A 1 199 ? -1.458 -9.581 -2.966 1.00 93.50 199 ALA A O 1
ATOM 1560 N N . ARG A 1 200 ? 0.514 -10.649 -2.836 1.00 89.81 200 ARG A N 1
ATOM 1561 C CA . ARG A 1 200 ? 1.181 -9.905 -3.929 1.00 89.81 200 ARG A CA 1
ATOM 1562 C C . ARG A 1 200 ? 0.564 -10.146 -5.310 1.00 89.81 200 ARG A C 1
ATOM 1564 O O . ARG A 1 200 ? 0.626 -9.264 -6.165 1.00 89.81 200 ARG A O 1
ATOM 1571 N N . ASP A 1 201 ? -0.026 -11.320 -5.516 1.00 89.50 201 ASP A N 1
ATOM 1572 C CA . ASP A 1 201 ? -0.602 -11.753 -6.793 1.00 89.50 201 ASP A CA 1
ATOM 1573 C C . ASP A 1 201 ? -2.116 -11.497 -6.874 1.00 89.50 201 ASP A C 1
ATOM 1575 O O . ASP A 1 201 ? -2.763 -11.852 -7.861 1.00 89.50 201 ASP A O 1
ATOM 1579 N N . MET A 1 202 ? -2.699 -10.885 -5.838 1.00 93.38 202 MET A N 1
ATOM 1580 C CA . MET A 1 202 ? -4.131 -10.628 -5.791 1.00 93.38 202 MET A CA 1
ATOM 1581 C C . MET A 1 202 ? -4.556 -9.621 -6.875 1.00 93.38 202 MET A C 1
ATOM 1583 O O . MET A 1 202 ? -3.832 -8.678 -7.195 1.00 93.38 202 MET A O 1
ATOM 1587 N N . VAL A 1 203 ? -5.759 -9.817 -7.411 1.00 94.88 203 VAL A N 1
ATOM 1588 C CA . VAL A 1 203 ? -6.489 -8.897 -8.286 1.00 94.88 203 VAL A CA 1
ATOM 1589 C C . VAL A 1 203 ? -7.913 -8.843 -7.763 1.00 94.88 203 VAL A C 1
ATOM 1591 O O . VAL A 1 203 ? -8.585 -9.875 -7.665 1.00 94.88 203 VAL A O 1
ATOM 1594 N N . ILE A 1 204 ? -8.347 -7.651 -7.366 1.00 97.44 204 ILE A N 1
ATOM 1595 C CA . ILE A 1 204 ? -9.617 -7.460 -6.669 1.00 97.44 204 ILE A CA 1
ATOM 1596 C C . ILE A 1 204 ? -10.641 -6.876 -7.637 1.00 97.44 204 ILE A C 1
ATOM 1598 O O . ILE A 1 204 ? -10.347 -5.914 -8.339 1.00 97.44 204 ILE A O 1
ATOM 1602 N N . THR A 1 205 ? -11.864 -7.394 -7.622 1.00 97.38 205 THR A N 1
ATOM 1603 C CA . THR A 1 205 ? -13.018 -6.720 -8.230 1.00 97.38 205 THR A CA 1
ATOM 1604 C C . THR A 1 205 ? -13.934 -6.181 -7.134 1.00 97.38 205 THR A C 1
ATOM 1606 O O . THR A 1 205 ? -14.477 -6.951 -6.343 1.00 97.38 205 THR A O 1
ATOM 1609 N N . GLU A 1 206 ? -14.098 -4.863 -7.074 1.00 96.62 206 GLU A N 1
ATOM 1610 C CA . GLU A 1 206 ? -15.112 -4.175 -6.275 1.00 96.62 206 GLU A CA 1
ATOM 1611 C C . GLU A 1 206 ? -16.473 -4.300 -6.970 1.00 96.62 206 GLU A C 1
ATOM 1613 O O . GLU A 1 206 ? -16.653 -3.867 -8.108 1.00 96.62 206 GLU A O 1
ATOM 1618 N N . ILE A 1 207 ? -17.443 -4.891 -6.275 1.00 95.50 207 ILE A N 1
ATOM 1619 C CA . ILE A 1 207 ? -18.793 -5.146 -6.768 1.00 95.50 207 ILE A CA 1
ATOM 1620 C C . ILE A 1 207 ? -19.802 -4.371 -5.916 1.00 95.50 207 ILE A C 1
ATOM 1622 O O . ILE A 1 207 ? -20.102 -4.781 -4.791 1.00 95.50 207 ILE A O 1
ATOM 1626 N N . PRO A 1 208 ? -20.397 -3.298 -6.463 1.00 93.06 208 PRO A N 1
ATOM 1627 C CA . PRO A 1 208 ? -21.595 -2.684 -5.906 1.00 93.06 208 PRO A CA 1
ATOM 1628 C C . PRO A 1 208 ? -22.798 -3.620 -6.091 1.00 93.06 208 PRO A C 1
ATOM 1630 O O . PRO A 1 208 ? -23.422 -3.636 -7.153 1.00 93.06 208 PRO A O 1
ATOM 1633 N N . VAL A 1 209 ? -23.133 -4.421 -5.075 1.00 94.06 209 VAL A N 1
ATOM 1634 C CA . VAL A 1 209 ? -24.136 -5.503 -5.208 1.00 94.06 209 VAL A CA 1
ATOM 1635 C C . VAL A 1 209 ? -25.504 -4.971 -5.648 1.00 94.06 209 VAL A C 1
ATOM 1637 O O . VAL A 1 209 ? -26.177 -5.586 -6.469 1.00 94.06 209 VAL A O 1
ATOM 1640 N N . ASP A 1 210 ? -25.881 -3.785 -5.169 1.00 89.44 210 ASP A N 1
ATOM 1641 C CA . ASP A 1 210 ? -27.101 -3.071 -5.557 1.00 89.44 210 ASP A CA 1
ATOM 1642 C C . ASP A 1 210 ? -27.263 -2.835 -7.067 1.00 89.44 210 ASP A C 1
ATOM 1644 O O . ASP A 1 210 ? -28.388 -2.665 -7.537 1.00 89.44 210 ASP A O 1
ATOM 1648 N N . GLN A 1 211 ? -26.158 -2.791 -7.816 1.00 86.31 211 GLN A N 1
ATOM 1649 C CA . GLN A 1 211 ? -26.146 -2.452 -9.241 1.00 86.31 211 GLN A CA 1
ATOM 1650 C C . GLN A 1 211 ? -26.117 -3.689 -10.141 1.00 86.31 211 GLN A C 1
ATOM 1652 O O . GLN A 1 211 ? -26.590 -3.639 -11.276 1.00 86.31 211 GLN A O 1
ATOM 1657 N N . VAL A 1 212 ? -25.580 -4.811 -9.659 1.00 90.69 212 VAL A N 1
ATOM 1658 C CA . VAL A 1 212 ? -25.432 -6.016 -10.482 1.00 90.69 212 VAL A CA 1
ATOM 1659 C C . VAL A 1 212 ? -26.785 -6.692 -10.665 1.00 90.69 212 VAL A C 1
ATOM 1661 O O . VAL A 1 212 ? -27.376 -7.191 -9.711 1.00 90.69 212 VAL A O 1
ATOM 1664 N N . GLY A 1 213 ? -27.274 -6.708 -11.907 1.00 88.38 213 GLY A N 1
ATOM 1665 C CA . GLY A 1 213 ? -28.594 -7.244 -12.252 1.00 88.38 213 GLY A CA 1
ATOM 1666 C C . GLY A 1 213 ? -29.758 -6.296 -11.952 1.00 88.38 213 GLY A C 1
ATOM 1667 O O . GLY A 1 213 ? -30.912 -6.720 -12.007 1.00 88.38 213 GLY A O 1
ATOM 1668 N N . ALA A 1 214 ? -29.481 -5.027 -11.636 1.00 86.06 214 ALA A N 1
ATOM 1669 C CA . ALA A 1 214 ? -30.526 -4.020 -11.528 1.00 86.06 214 ALA A CA 1
ATOM 1670 C C . ALA A 1 214 ? -31.185 -3.764 -12.896 1.00 86.06 214 ALA A C 1
ATOM 1672 O O . ALA A 1 214 ? -30.513 -3.763 -13.929 1.00 86.06 214 ALA A O 1
ATOM 1673 N N . THR A 1 215 ? -32.499 -3.546 -12.897 1.00 83.25 215 THR A N 1
ATOM 1674 C CA . THR A 1 215 ? -33.283 -3.187 -14.085 1.00 83.25 215 THR A CA 1
ATOM 1675 C C . THR A 1 215 ? -34.158 -1.976 -13.795 1.00 83.25 215 THR A C 1
ATOM 1677 O O . THR A 1 215 ? -34.521 -1.724 -12.642 1.00 83.25 215 THR A O 1
ATOM 1680 N N . TRP A 1 216 ? -34.507 -1.238 -14.847 1.00 75.44 216 TRP A N 1
ATOM 1681 C CA . TRP A 1 216 ? -35.321 -0.027 -14.769 1.00 75.44 216 TRP A CA 1
ATOM 1682 C C . TRP A 1 216 ? -36.422 -0.050 -15.820 1.00 75.44 216 TRP A C 1
ATOM 1684 O O . TRP A 1 216 ? -36.281 -0.676 -16.873 1.00 75.44 216 TRP A O 1
ATOM 1694 N N . ASP A 1 217 ? -37.494 0.683 -15.550 1.00 71.12 217 ASP A N 1
ATOM 1695 C CA . ASP A 1 217 ? -38.545 0.937 -16.522 1.00 71.12 217 ASP A CA 1
ATOM 1696 C C . ASP A 1 217 ? -38.066 1.997 -17.526 1.00 71.12 217 ASP A C 1
ATOM 1698 O O . ASP A 1 217 ? -37.761 3.131 -17.162 1.00 71.12 217 ASP A O 1
ATOM 1702 N N . GLU A 1 218 ? -38.007 1.656 -18.814 1.00 67.88 218 GLU A N 1
ATOM 1703 C CA . GLU A 1 218 ? -37.522 2.566 -19.867 1.00 67.88 218 GLU A CA 1
ATOM 1704 C C . GLU A 1 218 ? -38.424 3.802 -20.090 1.00 67.88 218 GLU A C 1
ATOM 1706 O O . GLU A 1 218 ? -38.026 4.772 -20.749 1.00 67.88 218 GLU A O 1
ATOM 1711 N N . SER A 1 219 ? -39.664 3.767 -19.590 1.00 65.56 219 SER A N 1
ATOM 1712 C CA . SER A 1 219 ? -40.699 4.783 -19.798 1.00 65.56 219 SER A CA 1
ATOM 1713 C C . SER A 1 219 ? -40.916 5.707 -18.602 1.00 65.56 219 SER A C 1
ATOM 1715 O O . SER A 1 219 ? -41.265 6.870 -18.817 1.00 65.56 219 SER A O 1
ATOM 1717 N N . THR A 1 220 ? -40.632 5.249 -17.377 1.00 61.94 220 THR A N 1
ATOM 1718 C CA . THR A 1 220 ? -40.668 6.063 -16.149 1.00 61.94 220 THR A CA 1
ATOM 1719 C C . THR A 1 220 ? -39.293 6.342 -15.546 1.00 61.94 220 THR A C 1
ATOM 1721 O O . THR A 1 220 ? -39.173 7.335 -14.835 1.00 61.94 220 THR A O 1
ATOM 1724 N N . GLY A 1 221 ? -38.267 5.543 -15.871 1.00 61.62 221 GLY A N 1
ATOM 1725 C CA . GLY A 1 221 ? -36.905 5.599 -15.316 1.00 61.62 221 GLY A CA 1
ATOM 1726 C C . GLY A 1 221 ? -36.800 5.045 -13.891 1.00 61.62 221 GLY A C 1
ATOM 1727 O O . GLY A 1 221 ? -35.719 5.031 -13.295 1.00 61.62 221 GLY A O 1
ATOM 1728 N N . GLU A 1 222 ? -37.914 4.565 -13.339 1.00 66.56 222 GLU A N 1
ATOM 1729 C CA . GLU A 1 222 ? -37.965 3.981 -12.007 1.00 66.56 222 GLU A CA 1
ATOM 1730 C C . GLU A 1 222 ? -37.257 2.624 -11.978 1.00 66.56 222 GLU A C 1
ATOM 1732 O O . GLU A 1 222 ? -37.293 1.851 -12.936 1.00 66.56 222 GLU A O 1
ATOM 1737 N N . LEU A 1 223 ? -36.607 2.323 -10.854 1.00 72.25 223 LEU A N 1
ATOM 1738 C CA . LEU A 1 223 ? -35.980 1.026 -10.617 1.00 72.25 223 LEU A CA 1
ATOM 1739 C C . LEU A 1 223 ? -37.064 -0.063 -10.552 1.00 72.25 223 LEU A C 1
ATOM 1741 O O . LEU A 1 223 ? -37.858 -0.089 -9.614 1.00 72.25 223 LEU A O 1
ATOM 1745 N N . THR A 1 224 ? -37.080 -0.980 -11.522 1.00 77.19 224 THR A N 1
ATOM 1746 C CA . THR A 1 224 ? -38.018 -2.117 -11.560 1.00 77.19 224 THR A CA 1
ATOM 1747 C C . THR A 1 224 ? -37.516 -3.283 -10.728 1.00 77.19 224 THR A C 1
ATOM 1749 O O . THR A 1 224 ? -38.300 -3.948 -10.051 1.00 77.19 224 THR A O 1
ATOM 1752 N N . SER A 1 225 ? -36.204 -3.528 -10.740 1.00 84.25 225 SER A N 1
ATOM 1753 C CA . SER A 1 225 ? -35.564 -4.491 -9.848 1.00 84.25 225 SER A CA 1
ATOM 1754 C C . SER A 1 225 ? -34.208 -3.978 -9.389 1.00 84.25 225 SER A C 1
ATOM 1756 O O . SER A 1 225 ? -33.397 -3.521 -10.188 1.00 84.25 225 SER A O 1
ATOM 1758 N N . ARG A 1 226 ? -33.938 -4.092 -8.090 1.00 86.12 226 ARG A N 1
ATOM 1759 C CA . ARG A 1 226 ? -32.606 -3.862 -7.523 1.00 86.12 226 ARG A CA 1
ATOM 1760 C C . ARG A 1 226 ? -31.683 -5.037 -7.861 1.00 86.12 226 ARG A C 1
ATOM 1762 O O . ARG A 1 226 ? -32.164 -6.147 -8.097 1.00 86.12 226 ARG A O 1
ATOM 1769 N N . GLY A 1 227 ? -30.373 -4.802 -7.855 1.00 91.06 227 GLY A N 1
ATOM 1770 C CA . GLY A 1 227 ? -29.395 -5.885 -7.873 1.00 91.06 227 GLY A CA 1
ATOM 1771 C C . GLY A 1 227 ? -29.529 -6.815 -6.661 1.00 91.06 227 GLY A C 1
ATOM 1772 O O . GLY A 1 227 ? -30.225 -6.513 -5.687 1.00 91.06 227 GLY A O 1
ATOM 1773 N N . SER A 1 228 ? -28.887 -7.978 -6.726 1.00 95.62 228 SER A N 1
ATOM 1774 C CA . SER A 1 228 ? -29.009 -9.015 -5.694 1.00 95.62 228 SER A CA 1
ATOM 1775 C C . SER A 1 228 ? -27.753 -9.872 -5.586 1.00 95.62 228 SER A C 1
ATOM 1777 O O . SER A 1 228 ? -26.933 -9.916 -6.504 1.00 95.62 228 SER A O 1
ATOM 1779 N N . PHE A 1 229 ? -27.619 -10.612 -4.483 1.00 98.25 229 PHE A N 1
ATOM 1780 C CA . PHE A 1 229 ? -26.531 -11.582 -4.338 1.00 98.25 229 PHE A CA 1
ATOM 1781 C C . PHE A 1 229 ? -26.566 -12.663 -5.428 1.00 98.25 229 PHE A C 1
ATOM 1783 O O . PHE A 1 229 ? -25.513 -13.054 -5.924 1.00 98.25 229 PHE A O 1
ATOM 1790 N N . ASP A 1 230 ? -27.758 -13.106 -5.838 1.00 98.12 230 ASP A N 1
ATOM 1791 C CA . ASP A 1 230 ? -27.912 -14.129 -6.878 1.00 98.12 230 ASP A CA 1
ATOM 1792 C C . ASP A 1 230 ? -27.510 -13.597 -8.266 1.00 98.12 230 ASP A C 1
ATOM 1794 O O . ASP A 1 230 ? -26.858 -14.303 -9.030 1.00 98.12 230 ASP A O 1
ATOM 1798 N N . ALA A 1 231 ? -27.770 -12.321 -8.562 1.00 97.19 231 ALA A N 1
ATOM 1799 C CA . ALA A 1 231 ? -27.279 -11.695 -9.792 1.00 97.19 231 ALA A CA 1
ATOM 1800 C C . ALA A 1 231 ? -25.743 -11.597 -9.830 1.00 97.19 231 ALA A C 1
ATOM 1802 O O . ALA A 1 231 ? -25.136 -11.738 -10.891 1.00 97.19 231 ALA A O 1
ATOM 1803 N N . VAL A 1 232 ? -25.092 -11.390 -8.678 1.00 97.94 232 VAL A N 1
ATOM 1804 C CA . VAL A 1 232 ? -23.623 -11.426 -8.593 1.00 97.94 232 VAL A CA 1
ATOM 1805 C C . VAL A 1 232 ? -23.094 -12.841 -8.834 1.00 97.94 232 VAL A C 1
ATOM 1807 O O . VAL A 1 232 ? -22.102 -12.987 -9.547 1.00 97.94 232 VAL A O 1
ATOM 1810 N N . VAL A 1 233 ? -23.759 -13.880 -8.308 1.00 98.50 233 VAL A N 1
ATOM 1811 C CA . VAL A 1 233 ? -23.386 -15.293 -8.534 1.00 98.50 233 VAL A CA 1
ATOM 1812 C C . VAL A 1 233 ? -23.246 -15.601 -10.024 1.00 98.50 233 VAL A C 1
ATOM 1814 O O . VAL A 1 233 ? -22.262 -16.217 -10.430 1.00 98.50 233 VAL A O 1
ATOM 1817 N N . GLU A 1 234 ? -24.175 -15.118 -10.849 1.00 97.81 234 GLU A N 1
ATOM 1818 C CA . GLU A 1 234 ? -24.162 -15.335 -12.302 1.00 97.81 234 GLU A CA 1
ATOM 1819 C C . GLU A 1 234 ? -22.935 -14.730 -13.005 1.00 97.81 234 GLU A C 1
ATOM 1821 O O . GLU A 1 234 ? -22.557 -15.188 -14.084 1.00 97.81 234 GLU A O 1
ATOM 1826 N N . LYS A 1 235 ? -22.287 -13.723 -12.404 1.00 97.06 235 LYS A N 1
ATOM 1827 C CA . LYS A 1 235 ? -21.116 -13.030 -12.967 1.00 97.06 235 LYS A CA 1
ATOM 1828 C C . LYS A 1 235 ? -19.778 -13.603 -12.518 1.00 97.06 235 LYS A C 1
ATOM 1830 O O . LYS A 1 235 ? -18.767 -13.365 -13.174 1.00 97.06 235 LYS A O 1
ATOM 1835 N N . LEU A 1 236 ? -19.740 -14.386 -11.442 1.00 98.19 236 LEU A N 1
ATOM 1836 C CA . LEU A 1 236 ? -18.481 -14.892 -10.887 1.00 98.19 236 LEU A CA 1
ATOM 1837 C C . LEU A 1 236 ? -17.640 -15.734 -11.865 1.00 98.19 236 LEU A C 1
ATOM 1839 O O . LEU A 1 236 ? -16.423 -15.540 -11.874 1.00 98.19 236 LEU A O 1
ATOM 1843 N N . PRO A 1 237 ? -18.213 -16.633 -12.697 1.00 97.44 237 PRO A N 1
ATOM 1844 C CA . PRO A 1 237 ? -17.409 -17.407 -13.645 1.00 97.44 237 PRO A CA 1
ATOM 1845 C C . PRO A 1 237 ? -16.680 -16.522 -14.664 1.00 97.44 237 PRO A C 1
ATOM 1847 O O . PRO A 1 237 ? -15.524 -16.777 -14.992 1.00 97.44 237 PRO A O 1
ATOM 1850 N N . GLU A 1 238 ? -17.344 -15.461 -15.127 1.00 94.62 238 GLU A N 1
ATOM 1851 C CA . GLU A 1 238 ? -16.783 -14.473 -16.053 1.00 94.62 238 GLU A CA 1
ATOM 1852 C C . GLU A 1 238 ? -15.655 -13.674 -15.388 1.00 94.62 238 GLU A C 1
ATOM 1854 O O . GLU A 1 238 ? -14.580 -13.532 -15.967 1.00 94.62 238 GLU A O 1
ATOM 1859 N N . LEU A 1 239 ? -15.849 -13.226 -14.143 1.00 94.62 239 LEU A N 1
ATOM 1860 C CA . LEU A 1 239 ? -14.812 -12.525 -13.377 1.00 94.62 239 LEU A CA 1
ATOM 1861 C C . LEU A 1 239 ? -13.577 -13.403 -13.133 1.00 94.62 239 LEU A C 1
ATOM 1863 O O . LEU A 1 239 ? -12.449 -12.947 -13.312 1.00 94.62 239 LEU A O 1
ATOM 1867 N N . LYS A 1 240 ? -13.771 -14.683 -12.792 1.00 94.88 240 LYS A N 1
ATOM 1868 C CA . LYS A 1 240 ? -12.657 -15.627 -12.627 1.00 94.88 240 LYS A CA 1
ATOM 1869 C C . LYS A 1 240 ? -11.893 -15.826 -13.935 1.00 94.88 240 LYS A C 1
ATOM 1871 O O . LYS A 1 240 ? -10.665 -15.839 -13.915 1.00 94.88 240 LYS A O 1
ATOM 1876 N N . LEU A 1 241 ? -12.598 -15.959 -15.061 1.00 92.19 241 LEU A N 1
ATOM 1877 C CA . LEU A 1 241 ? -11.976 -16.079 -16.384 1.00 92.19 241 LEU A CA 1
ATOM 1878 C C . LEU A 1 241 ? -11.145 -14.835 -16.735 1.00 92.19 241 LEU A C 1
ATOM 1880 O O . LEU A 1 241 ? -10.072 -14.966 -17.317 1.00 92.19 241 LEU A O 1
ATOM 1884 N N . ARG A 1 242 ? -11.607 -13.650 -16.322 1.00 88.38 242 ARG A N 1
ATOM 1885 C CA . ARG A 1 242 ? -10.892 -12.370 -16.456 1.00 88.38 242 ARG A CA 1
ATOM 1886 C C . ARG A 1 242 ? -9.743 -12.182 -15.469 1.00 88.38 242 ARG A C 1
ATOM 1888 O O . ARG A 1 242 ? -9.055 -11.167 -15.537 1.00 88.38 242 ARG A O 1
ATOM 1895 N N . GLY A 1 243 ? -9.522 -13.140 -14.571 1.00 90.38 243 GLY A N 1
ATOM 1896 C CA . GLY A 1 243 ? -8.360 -13.142 -13.697 1.00 90.38 243 GLY A CA 1
ATOM 1897 C C . GLY A 1 243 ? -8.572 -12.604 -12.289 1.00 90.38 243 GLY A C 1
ATOM 1898 O O . GLY A 1 243 ? -7.605 -12.532 -11.527 1.00 90.38 243 GLY A O 1
ATOM 1899 N N . SER A 1 244 ? -9.803 -12.256 -11.907 1.00 94.69 244 SER A N 1
ATOM 1900 C CA . SER A 1 244 ? -10.104 -11.878 -10.527 1.00 94.69 244 SER A CA 1
ATOM 1901 C C . SER A 1 244 ? -9.744 -13.023 -9.578 1.00 94.69 244 SER A C 1
ATOM 1903 O O . SER A 1 244 ? -10.122 -14.180 -9.785 1.00 94.69 244 SER A O 1
ATOM 1905 N N . SER A 1 245 ? -9.011 -12.700 -8.516 1.00 96.12 245 SER A N 1
ATOM 1906 C CA . SER A 1 245 ? -8.681 -13.631 -7.429 1.00 96.12 245 SER A CA 1
ATOM 1907 C C . SER A 1 245 ? -9.340 -13.240 -6.109 1.00 96.12 245 SER A C 1
ATOM 1909 O O . SER A 1 245 ? -9.387 -14.041 -5.178 1.00 96.12 245 SER A O 1
ATOM 1911 N N . ALA A 1 246 ? -9.931 -12.049 -6.036 1.00 98.00 246 ALA A N 1
ATOM 1912 C CA . ALA A 1 246 ? -10.748 -11.611 -4.917 1.00 98.00 246 ALA A CA 1
ATOM 1913 C C . ALA A 1 246 ? -11.945 -10.781 -5.385 1.00 98.00 246 ALA A C 1
ATOM 1915 O O . ALA A 1 246 ? -11.879 -10.056 -6.380 1.00 98.00 246 ALA A O 1
ATOM 1916 N N . VAL A 1 247 ? -13.032 -10.862 -4.624 1.00 98.25 247 VAL A N 1
ATOM 1917 C CA . VAL A 1 247 ? -14.264 -10.113 -4.860 1.00 98.25 247 VAL A CA 1
ATOM 1918 C C . VAL A 1 247 ? -14.620 -9.349 -3.595 1.00 98.25 247 VAL A C 1
ATOM 1920 O O . VAL A 1 247 ? -14.884 -9.945 -2.550 1.00 98.25 247 VAL A O 1
ATOM 1923 N N . TYR A 1 248 ? -14.639 -8.025 -3.701 1.00 98.25 248 TYR A N 1
ATOM 1924 C CA . TYR A 1 248 ? -15.071 -7.121 -2.645 1.00 98.25 248 TYR A CA 1
ATOM 1925 C C . TYR A 1 248 ? -16.533 -6.735 -2.863 1.00 98.25 248 TYR A C 1
ATOM 1927 O O . TYR A 1 248 ? -16.873 -6.054 -3.825 1.00 98.25 248 TYR A O 1
ATOM 1935 N N . LEU A 1 249 ? -17.404 -7.207 -1.974 1.00 97.56 249 LEU A N 1
ATOM 1936 C CA . LEU A 1 249 ? -18.849 -7.020 -2.043 1.00 97.56 249 LEU A CA 1
ATOM 1937 C C . LEU A 1 249 ? -19.247 -5.781 -1.239 1.00 97.56 249 LEU A C 1
ATOM 1939 O O . LEU A 1 249 ? -19.411 -5.849 -0.019 1.00 97.56 249 LEU A O 1
ATOM 1943 N N . MET A 1 250 ? -19.422 -4.667 -1.941 1.00 93.94 250 MET A N 1
ATOM 1944 C CA . MET A 1 250 ? -19.848 -3.405 -1.350 1.00 93.94 250 MET A CA 1
ATOM 1945 C C . MET A 1 250 ? -21.370 -3.379 -1.165 1.00 93.94 250 MET A C 1
ATOM 1947 O O . MET A 1 250 ? -22.131 -3.708 -2.082 1.00 93.94 250 MET A O 1
ATOM 1951 N N . GLY A 1 251 ? -21.819 -2.937 0.008 1.00 91.94 251 GLY A N 1
ATOM 1952 C CA . GLY A 1 251 ? -23.229 -2.758 0.348 1.00 91.94 251 GLY A CA 1
ATOM 1953 C C . GLY A 1 251 ? -23.931 -4.025 0.828 1.00 91.94 251 GLY A C 1
ATOM 1954 O O . GLY A 1 251 ? -25.157 -4.091 0.835 1.00 91.94 251 GLY A O 1
ATOM 1955 N N . ALA A 1 252 ? -23.170 -5.046 1.224 1.00 96.12 252 ALA A N 1
ATOM 1956 C CA . ALA A 1 252 ? -23.721 -6.347 1.598 1.00 96.12 252 ALA A CA 1
ATOM 1957 C C . ALA A 1 252 ? -24.329 -6.394 3.014 1.00 96.12 252 ALA A C 1
ATOM 1959 O O . ALA A 1 252 ? -24.986 -7.381 3.352 1.00 96.12 252 ALA A O 1
ATOM 1960 N N . LEU A 1 253 ? -24.105 -5.376 3.851 1.00 97.06 253 LEU A N 1
ATOM 1961 C CA . LEU A 1 253 ? -24.560 -5.338 5.246 1.00 97.06 253 LEU A CA 1
ATOM 1962 C C . LEU A 1 253 ? -26.009 -4.849 5.383 1.00 97.06 253 LEU A C 1
ATOM 1964 O O . LEU A 1 253 ? -26.528 -4.115 4.546 1.00 97.06 253 LEU A O 1
ATOM 1968 N N . GLU A 1 254 ? -26.678 -5.268 6.458 1.00 96.56 254 GLU A N 1
ATOM 1969 C CA . GLU A 1 254 ? -28.088 -4.950 6.693 1.00 96.56 254 GLU A CA 1
ATOM 1970 C C . GLU A 1 254 ? -28.329 -3.450 6.884 1.00 96.56 254 GLU A C 1
ATOM 1972 O O . GLU A 1 254 ? -27.680 -2.788 7.697 1.00 96.56 254 GLU A O 1
ATOM 1977 N N . ARG A 1 255 ? -29.352 -2.933 6.206 1.00 92.94 255 ARG A N 1
ATOM 1978 C CA . ARG A 1 255 ? -29.764 -1.522 6.216 1.00 92.94 255 ARG A CA 1
ATOM 1979 C C . ARG A 1 255 ? -31.262 -1.411 6.536 1.00 92.94 255 ARG A C 1
ATOM 1981 O O . ARG A 1 255 ? -31.923 -2.440 6.671 1.00 92.94 255 ARG A O 1
ATOM 1988 N N . PRO A 1 256 ? -31.821 -0.207 6.751 1.00 91.50 256 PRO A N 1
ATOM 1989 C CA . PRO A 1 256 ? -33.234 -0.075 7.080 1.00 91.50 256 PRO A CA 1
ATOM 1990 C C . PRO A 1 256 ? -34.141 -0.700 6.013 1.00 91.50 256 PRO A C 1
ATOM 1992 O O . PRO A 1 256 ? -34.134 -0.278 4.866 1.00 91.50 256 PRO A O 1
ATOM 1995 N N . ASN A 1 257 ? -34.935 -1.698 6.403 1.00 87.00 257 ASN A N 1
ATOM 1996 C CA . ASN A 1 257 ? -35.821 -2.427 5.485 1.00 87.00 257 ASN A CA 1
ATOM 1997 C C . ASN A 1 257 ? -37.112 -1.665 5.146 1.00 87.00 257 ASN A C 1
ATOM 1999 O O . ASN A 1 257 ? -37.809 -2.008 4.198 1.00 87.00 257 ASN A O 1
ATOM 2003 N N . ASP A 1 258 ? -37.456 -0.664 5.951 1.00 84.12 258 ASP A N 1
ATOM 2004 C CA . ASP A 1 258 ? -38.610 0.218 5.779 1.00 84.12 258 ASP A CA 1
ATOM 2005 C C . ASP A 1 258 ? -38.299 1.453 4.916 1.00 84.12 258 ASP A C 1
ATOM 2007 O O . ASP A 1 258 ? -39.171 2.290 4.703 1.00 84.12 258 ASP A O 1
ATOM 2011 N N . ASP A 1 259 ? -37.063 1.575 4.428 1.00 81.31 259 ASP A N 1
ATOM 2012 C CA . ASP A 1 259 ? -36.637 2.586 3.464 1.00 81.31 259 ASP A CA 1
ATOM 2013 C C . ASP A 1 259 ? -36.054 1.880 2.237 1.00 81.31 259 ASP A C 1
ATOM 2015 O O . ASP A 1 259 ? -34.964 1.308 2.293 1.00 81.31 259 ASP A O 1
ATOM 2019 N N . SER A 1 260 ? -36.800 1.894 1.129 1.00 71.38 260 SER A N 1
ATOM 2020 C CA . SER A 1 260 ? -36.370 1.242 -0.110 1.00 71.38 260 SER A CA 1
ATOM 2021 C C . SER A 1 260 ? -35.100 1.862 -0.686 1.00 71.38 260 SER A C 1
ATOM 2023 O O . SER A 1 260 ? -34.402 1.166 -1.420 1.00 71.38 260 SER A O 1
ATOM 2025 N N . GLU A 1 261 ? -34.777 3.109 -0.319 1.00 72.69 261 GLU A N 1
ATOM 2026 C CA . GLU A 1 261 ? -33.642 3.891 -0.823 1.00 72.69 261 GLU A CA 1
ATOM 2027 C C . GLU A 1 261 ? -32.530 4.080 0.208 1.00 72.69 261 GLU A C 1
ATOM 2029 O O . GLU A 1 261 ? -31.649 4.930 0.045 1.00 72.69 261 GLU A O 1
ATOM 2034 N N . ALA A 1 262 ? -32.532 3.272 1.269 1.00 82.25 262 ALA A N 1
ATOM 2035 C CA . ALA A 1 262 ? -31.476 3.307 2.260 1.00 82.25 262 ALA A CA 1
ATOM 2036 C C . ALA A 1 262 ? -30.090 3.142 1.609 1.00 82.25 262 ALA A C 1
ATOM 2038 O O . ALA A 1 262 ? -29.811 2.148 0.929 1.00 82.25 262 ALA A O 1
ATOM 2039 N N . SER A 1 263 ? -29.193 4.096 1.878 1.00 84.56 263 SER A N 1
ATOM 2040 C CA . SER A 1 263 ? -27.798 4.009 1.438 1.00 84.56 263 SER A CA 1
ATOM 2041 C C . SER A 1 263 ? -27.160 2.701 1.940 1.00 84.56 263 SER A C 1
ATOM 2043 O O . SER A 1 263 ? -27.391 2.321 3.094 1.00 84.56 263 SER A O 1
ATOM 2045 N N . PRO A 1 264 ? -26.319 2.024 1.132 1.00 88.62 264 PRO A N 1
ATOM 2046 C CA . PRO A 1 264 ? -25.591 0.831 1.570 1.00 88.62 264 PRO A CA 1
ATOM 2047 C C . PRO A 1 264 ? -24.689 1.068 2.792 1.00 88.62 264 PRO A C 1
ATOM 2049 O O . PRO A 1 264 ? -24.402 0.135 3.536 1.00 88.62 264 PRO A O 1
ATOM 2052 N N . PHE A 1 265 ? -24.293 2.320 3.040 1.00 88.44 265 PHE A N 1
ATOM 2053 C CA . PHE A 1 265 ? -23.457 2.711 4.178 1.00 88.44 265 PHE A CA 1
ATOM 2054 C C . PHE A 1 265 ? -24.261 3.040 5.448 1.00 88.44 265 PHE A C 1
ATOM 2056 O O . PHE A 1 265 ? -23.681 3.261 6.511 1.00 88.44 265 PHE A O 1
ATOM 2063 N N . ASN A 1 266 ? -25.597 3.049 5.381 1.00 91.44 266 ASN A N 1
ATOM 2064 C CA . ASN A 1 266 ? -26.474 3.274 6.532 1.00 91.44 266 ASN A CA 1
ATOM 2065 C C . ASN A 1 266 ? -26.763 1.956 7.281 1.00 91.44 266 ASN A C 1
ATOM 2067 O O . ASN A 1 266 ? -27.898 1.484 7.343 1.00 91.44 266 ASN A O 1
ATOM 2071 N N . VAL A 1 267 ? -25.716 1.327 7.818 1.00 95.44 267 VAL A N 1
ATOM 2072 C CA . VAL A 1 267 ? -25.771 -0.046 8.351 1.00 95.44 267 VAL A CA 1
ATOM 2073 C C . VAL A 1 267 ? -26.527 -0.127 9.677 1.00 95.44 267 VAL A C 1
ATOM 2075 O O . VAL A 1 267 ? -26.109 0.433 10.685 1.00 95.44 267 VAL A O 1
ATOM 2078 N N . THR A 1 268 ? -27.615 -0.890 9.729 1.00 96.75 268 THR A N 1
ATOM 2079 C CA . THR A 1 268 ? -28.395 -1.106 10.964 1.00 96.75 268 THR A CA 1
ATOM 2080 C C . THR A 1 268 ? -27.787 -2.162 11.881 1.00 96.75 268 THR A C 1
ATOM 2082 O O . THR A 1 268 ? -27.899 -2.044 13.105 1.00 96.75 268 THR A O 1
ATOM 2085 N N . ASP A 1 269 ? -27.154 -3.190 11.313 1.00 96.94 269 ASP A N 1
ATOM 2086 C CA . ASP A 1 269 ? -26.485 -4.269 12.039 1.00 96.94 269 ASP A CA 1
ATOM 2087 C C . ASP A 1 269 ? -25.297 -4.811 11.236 1.00 96.94 269 ASP A C 1
ATOM 2089 O O . ASP A 1 269 ? -25.476 -5.497 10.233 1.00 96.94 269 ASP A O 1
ATOM 2093 N N . ARG A 1 270 ? -24.078 -4.568 11.731 1.00 96.69 270 ARG A N 1
ATOM 2094 C CA . ARG A 1 270 ? -22.825 -5.015 11.099 1.00 96.69 270 ARG A CA 1
ATOM 2095 C C . ARG A 1 270 ? -22.649 -6.534 11.091 1.00 96.69 270 ARG A C 1
ATOM 2097 O O . ARG A 1 270 ? -21.802 -7.045 10.376 1.00 96.69 270 ARG A O 1
ATOM 2104 N N . LYS A 1 271 ? -23.433 -7.270 11.886 1.00 96.12 271 LYS A N 1
ATOM 2105 C CA . LYS A 1 271 ? -23.425 -8.742 11.945 1.00 96.12 271 LYS A CA 1
ATOM 2106 C C . LYS A 1 271 ? -24.340 -9.378 10.894 1.00 96.12 271 LYS A C 1
ATOM 2108 O O . LYS A 1 271 ? -24.271 -10.588 10.670 1.00 96.12 271 LYS A O 1
ATOM 2113 N N . ARG A 1 272 ? -25.269 -8.609 10.322 1.00 96.69 272 ARG A N 1
ATOM 2114 C CA . ARG A 1 272 ? -26.299 -9.110 9.407 1.00 96.69 272 ARG A CA 1
ATOM 2115 C C . ARG A 1 272 ? -26.024 -8.646 7.988 1.00 96.69 272 ARG A C 1
ATOM 2117 O O . ARG A 1 272 ? -25.486 -7.568 7.768 1.00 96.69 272 ARG A O 1
ATOM 2124 N N . VAL A 1 273 ? -26.438 -9.476 7.043 1.00 97.31 273 VAL A N 1
ATOM 2125 C CA . VAL A 1 273 ? -26.372 -9.174 5.614 1.00 97.31 273 VAL A CA 1
ATOM 2126 C C . VAL A 1 273 ? -27.713 -8.645 5.128 1.00 97.31 273 VAL A C 1
ATOM 2128 O O . VAL A 1 273 ? -28.748 -8.973 5.708 1.00 97.31 273 VAL A O 1
ATOM 2131 N N . ALA A 1 274 ? -27.689 -7.839 4.074 1.00 96.00 274 ALA A N 1
ATOM 2132 C CA . ALA A 1 274 ? -28.842 -7.117 3.560 1.00 96.00 274 ALA A CA 1
ATOM 2133 C C . ALA A 1 274 ? -29.985 -8.048 3.142 1.00 96.00 274 ALA A C 1
ATOM 2135 O O . ALA A 1 274 ? -29.876 -8.814 2.177 1.00 96.00 274 ALA A O 1
ATOM 2136 N N . THR A 1 275 ? -31.125 -7.937 3.826 1.00 95.25 275 THR A N 1
ATOM 2137 C CA . THR A 1 275 ? -32.329 -8.706 3.479 1.00 95.25 275 THR A CA 1
ATOM 2138 C C . THR A 1 275 ? -32.868 -8.290 2.109 1.00 95.25 275 THR A C 1
ATOM 2140 O O . THR A 1 275 ? -33.270 -9.140 1.317 1.00 95.25 275 THR A O 1
ATOM 2143 N N . VAL A 1 276 ? -32.779 -6.997 1.781 1.00 91.50 276 VAL A N 1
ATOM 2144 C CA . VAL A 1 276 ? -33.200 -6.435 0.485 1.00 91.50 276 VAL A CA 1
ATOM 2145 C C . VAL A 1 276 ? -32.407 -6.975 -0.720 1.00 91.50 276 VAL A C 1
ATOM 2147 O O . VAL A 1 276 ? -32.884 -6.873 -1.844 1.00 91.50 276 VAL A O 1
ATOM 2150 N N . LEU A 1 277 ? -31.235 -7.589 -0.506 1.00 93.62 277 LEU A N 1
ATOM 2151 C CA . LEU A 1 277 ? -30.399 -8.185 -1.563 1.00 93.62 277 LEU A CA 1
ATOM 2152 C C . LEU A 1 277 ? -30.547 -9.719 -1.672 1.00 93.62 277 LEU A C 1
ATOM 2154 O O . LEU A 1 277 ? -29.791 -10.362 -2.402 1.00 93.62 277 LEU A O 1
ATOM 2158 N N . GLY A 1 278 ? -31.500 -10.314 -0.942 1.00 94.75 278 GLY A N 1
ATOM 2159 C CA . GLY A 1 278 ? -31.746 -11.765 -0.879 1.00 94.75 278 GLY A CA 1
ATOM 2160 C C . GLY A 1 278 ? -31.431 -12.398 0.486 1.00 94.75 278 GLY A C 1
ATOM 2161 O O . GLY A 1 278 ? -31.756 -13.562 0.732 1.00 94.75 278 GLY A O 1
ATOM 2162 N N . GLY A 1 279 ? -30.836 -11.633 1.407 1.00 96.38 279 GLY A N 1
ATOM 2163 C CA . GLY A 1 279 ? -30.582 -12.050 2.784 1.00 96.38 279 GLY A CA 1
ATOM 2164 C C . GLY A 1 279 ? -29.563 -13.184 2.930 1.00 96.38 279 GLY A C 1
ATOM 2165 O O . GLY A 1 279 ? -28.792 -13.504 2.025 1.00 96.38 279 GLY A O 1
ATOM 2166 N N . ALA A 1 280 ? -29.560 -13.806 4.112 1.00 97.56 280 ALA A N 1
ATOM 2167 C CA . ALA A 1 280 ? -28.532 -14.761 4.534 1.00 97.56 280 ALA A CA 1
ATOM 2168 C C . ALA A 1 280 ? -28.354 -15.960 3.587 1.00 97.56 280 ALA A C 1
ATOM 2170 O O . ALA A 1 280 ? -27.227 -16.385 3.345 1.00 97.56 280 ALA A O 1
ATOM 2171 N N . LYS A 1 281 ? -29.447 -16.504 3.032 1.00 97.88 281 LYS A N 1
ATOM 2172 C CA . LYS A 1 281 ? -29.391 -17.695 2.169 1.00 97.88 281 LYS A CA 1
ATOM 2173 C C . LYS A 1 281 ? -28.708 -17.398 0.833 1.00 97.88 281 LYS A C 1
ATOM 2175 O O . LYS A 1 281 ? -27.793 -18.135 0.465 1.00 97.88 281 LYS A O 1
ATOM 2180 N N . SER A 1 282 ? -29.126 -16.340 0.134 1.00 98.12 282 SER A N 1
ATOM 2181 C CA . SER A 1 282 ? -28.499 -15.943 -1.132 1.00 98.12 282 SER A CA 1
ATOM 2182 C C . SER A 1 282 ? -27.061 -15.478 -0.905 1.00 98.12 282 SER A C 1
ATOM 2184 O O . SER A 1 282 ? -26.172 -15.859 -1.659 1.00 98.12 282 SER A O 1
ATOM 2186 N N . PHE A 1 283 ? -26.779 -14.774 0.198 1.00 98.62 283 PHE A N 1
ATOM 2187 C CA . PHE A 1 283 ? -25.406 -14.396 0.541 1.00 98.62 283 PHE A CA 1
ATOM 2188 C C . PHE A 1 283 ? -24.498 -15.611 0.790 1.00 98.62 283 PHE A C 1
ATOM 2190 O O . PHE A 1 283 ? -23.382 -15.677 0.284 1.00 98.62 283 PHE A O 1
ATOM 2197 N N . GLN A 1 284 ? -24.976 -16.616 1.527 1.00 98.50 284 GLN A N 1
ATOM 2198 C CA . GLN A 1 284 ? -24.201 -17.834 1.764 1.00 98.50 284 GLN A CA 1
ATOM 2199 C C . GLN A 1 284 ? -23.969 -18.632 0.473 1.00 98.50 284 GLN A C 1
ATOM 2201 O O . GLN A 1 284 ? -22.947 -19.304 0.349 1.00 98.50 284 GLN A O 1
ATOM 2206 N N . ASN A 1 285 ? -24.913 -18.596 -0.474 1.00 98.44 285 ASN A N 1
ATOM 2207 C CA . ASN A 1 285 ? -24.725 -19.173 -1.804 1.00 98.44 285 ASN A CA 1
ATOM 2208 C C . ASN A 1 285 ? -23.637 -18.416 -2.580 1.00 98.44 285 ASN A C 1
ATOM 2210 O O . ASN A 1 285 ? -22.714 -19.037 -3.099 1.00 98.44 285 ASN A O 1
ATOM 2214 N N . LEU A 1 286 ? -23.697 -17.082 -2.561 1.00 98.69 286 LEU A N 1
ATOM 2215 C CA . LEU A 1 286 ? -22.700 -16.210 -3.172 1.00 98.69 286 LEU A CA 1
ATOM 2216 C C . LEU A 1 286 ? -21.290 -16.490 -2.653 1.00 98.69 286 LEU A C 1
ATOM 2218 O O . LEU A 1 286 ? -20.389 -16.757 -3.444 1.00 98.69 286 LEU A O 1
ATOM 2222 N N . VAL A 1 287 ? -21.093 -16.495 -1.335 1.00 98.69 287 VAL A N 1
ATOM 2223 C CA . VAL A 1 287 ? -19.765 -16.739 -0.754 1.00 98.69 287 VAL A CA 1
ATOM 2224 C C . VAL A 1 287 ? -19.258 -18.149 -1.070 1.00 98.69 287 VAL A C 1
ATOM 2226 O O . VAL A 1 287 ? -18.082 -18.311 -1.401 1.00 98.69 287 VAL A O 1
ATOM 2229 N N . ARG A 1 288 ? -20.135 -19.162 -1.037 1.00 98.44 288 ARG A N 1
ATOM 2230 C CA . ARG A 1 288 ? -19.775 -20.533 -1.431 1.00 98.44 288 ARG A CA 1
ATOM 2231 C C . ARG A 1 288 ? -19.312 -20.609 -2.880 1.00 98.44 288 ARG A C 1
ATOM 2233 O O . ARG A 1 288 ? -18.340 -21.306 -3.152 1.00 98.44 288 ARG A O 1
ATOM 2240 N N . GLU A 1 289 ? -19.966 -19.895 -3.789 1.00 98.69 289 GLU A N 1
ATOM 2241 C CA . GLU A 1 289 ? -19.573 -19.884 -5.198 1.00 98.69 289 GLU A CA 1
ATOM 2242 C C . GLU A 1 289 ? -18.250 -19.143 -5.428 1.00 98.69 289 GLU A C 1
ATOM 2244 O O . GLU A 1 289 ? -17.393 -19.646 -6.154 1.00 98.69 289 GLU A O 1
ATOM 2249 N N . ILE A 1 290 ? -18.028 -18.009 -4.748 1.00 98.62 290 ILE A N 1
ATOM 2250 C CA . ILE A 1 290 ? -16.739 -17.292 -4.767 1.00 98.62 290 ILE A CA 1
ATOM 2251 C C . ILE A 1 290 ? -15.606 -18.243 -4.352 1.00 98.62 290 ILE A C 1
ATOM 2253 O O . ILE A 1 290 ? -14.604 -18.362 -5.054 1.00 98.62 290 ILE A O 1
ATOM 2257 N N . GLN A 1 291 ? -15.788 -18.979 -3.253 1.00 97.88 291 GLN A N 1
ATOM 2258 C CA . GLN A 1 291 ? -14.800 -19.947 -2.770 1.00 97.88 291 GLN A CA 1
ATOM 2259 C C . GLN A 1 291 ? -14.644 -21.157 -3.699 1.00 97.88 291 GLN A C 1
ATOM 2261 O O . GLN A 1 291 ? -13.527 -21.627 -3.902 1.00 97.88 291 GLN A O 1
ATOM 2266 N N . ARG A 1 292 ? -15.736 -21.663 -4.291 1.00 98.31 292 ARG A N 1
ATOM 2267 C CA . ARG A 1 292 ? -15.697 -22.773 -5.263 1.00 98.31 292 ARG A CA 1
ATOM 2268 C C . ARG A 1 292 ? -14.849 -22.422 -6.488 1.00 98.31 292 ARG A C 1
ATOM 2270 O O . ARG A 1 292 ? -14.222 -23.307 -7.066 1.00 98.31 292 ARG A O 1
ATOM 2277 N N . LEU A 1 293 ? -14.837 -21.148 -6.874 1.00 98.31 293 LEU A N 1
ATOM 2278 C CA . LEU A 1 293 ? -14.029 -20.601 -7.965 1.00 98.31 293 LEU A CA 1
ATOM 2279 C C . LEU A 1 293 ? -12.616 -20.183 -7.528 1.00 98.31 293 LEU A C 1
ATOM 2281 O O . LEU A 1 293 ? -11.899 -19.563 -8.315 1.00 98.31 293 LEU A O 1
ATOM 2285 N N . ASP A 1 294 ? -12.205 -20.526 -6.303 1.00 97.00 294 ASP A N 1
ATOM 2286 C CA . ASP A 1 294 ? -10.900 -20.173 -5.742 1.00 97.00 294 ASP A CA 1
ATOM 2287 C C . ASP A 1 294 ? -10.657 -18.654 -5.800 1.00 97.00 294 ASP A C 1
ATOM 2289 O O . ASP A 1 294 ? -9.660 -18.164 -6.334 1.00 97.00 294 ASP A O 1
ATOM 2293 N N . MET A 1 295 ? -11.661 -17.894 -5.359 1.00 98.12 295 MET A N 1
ATOM 2294 C CA . MET A 1 295 ? -11.582 -16.453 -5.149 1.00 98.12 295 MET A CA 1
ATOM 2295 C C . MET A 1 295 ? -11.820 -16.118 -3.674 1.00 98.12 295 MET A C 1
ATOM 2297 O O . MET A 1 295 ? -12.436 -16.881 -2.924 1.00 98.12 295 MET A O 1
ATOM 2301 N N . ILE A 1 296 ? -11.345 -14.948 -3.252 1.00 98.25 296 ILE A N 1
ATOM 2302 C CA . ILE A 1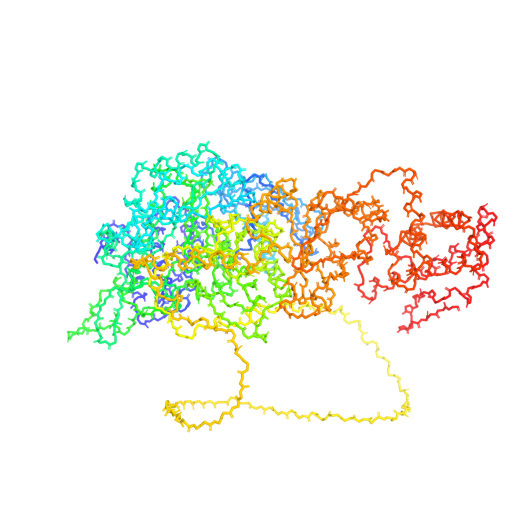 296 ? -11.436 -14.483 -1.866 1.00 98.25 296 ILE A CA 1
ATOM 2303 C C . ILE A 1 296 ? -12.667 -13.571 -1.692 1.00 98.25 296 ILE A C 1
ATOM 2305 O O . ILE A 1 296 ? -12.718 -12.504 -2.305 1.00 98.25 296 ILE A O 1
ATOM 2309 N N . PRO A 1 297 ? -13.646 -13.938 -0.844 1.00 98.31 297 PRO A N 1
ATOM 2310 C CA . PRO A 1 297 ? -14.785 -13.084 -0.500 1.00 98.31 297 PRO A CA 1
ATOM 2311 C C . PRO A 1 297 ? -14.394 -12.019 0.540 1.00 98.31 297 PRO A C 1
ATOM 2313 O O . PRO A 1 297 ? -14.020 -12.355 1.673 1.00 98.31 297 PRO A O 1
ATOM 2316 N N . ILE A 1 298 ? -14.523 -10.744 0.171 1.00 98.69 298 ILE A N 1
ATOM 2317 C CA . ILE A 1 298 ? -14.206 -9.569 0.998 1.00 98.69 298 ILE A CA 1
ATOM 2318 C C . ILE A 1 298 ? -15.487 -8.750 1.223 1.00 98.69 298 ILE A C 1
ATOM 2320 O O . ILE A 1 298 ? -16.240 -8.516 0.280 1.00 98.69 298 ILE A O 1
ATOM 2324 N N . LEU A 1 299 ? -15.736 -8.308 2.459 1.00 97.44 299 LEU A N 1
ATOM 2325 C CA . LEU A 1 299 ? -16.879 -7.450 2.817 1.00 97.44 299 LEU A CA 1
ATOM 2326 C C . LEU A 1 299 ? -16.456 -6.059 3.295 1.00 97.44 299 LEU A C 1
ATOM 2328 O O . LEU A 1 299 ? -15.309 -5.852 3.687 1.00 97.44 299 LEU A O 1
ATOM 2332 N N . ASP A 1 300 ? -17.416 -5.138 3.341 1.00 95.06 300 ASP A N 1
ATOM 2333 C CA . ASP A 1 300 ? -17.294 -3.871 4.062 1.00 95.06 300 ASP A CA 1
ATOM 2334 C C . ASP A 1 300 ? -17.003 -4.075 5.557 1.00 95.06 300 ASP A C 1
ATOM 2336 O O . ASP A 1 300 ? -17.672 -4.847 6.250 1.00 95.06 300 ASP A O 1
ATOM 2340 N N . GLY A 1 301 ? -16.042 -3.317 6.076 1.00 95.62 301 GLY A N 1
ATOM 2341 C CA . GLY A 1 301 ? -15.911 -3.013 7.495 1.00 95.62 301 GLY A CA 1
ATOM 2342 C C . GLY A 1 301 ? -16.305 -1.562 7.705 1.00 95.62 301 GLY A C 1
ATOM 2343 O O . GLY A 1 301 ? -15.680 -0.690 7.115 1.00 95.62 301 GLY A O 1
ATOM 2344 N N . ILE A 1 302 ? -17.345 -1.320 8.507 1.00 94.31 302 ILE A N 1
ATOM 2345 C CA . ILE A 1 302 ? -17.891 0.018 8.772 1.00 94.31 302 ILE A CA 1
ATOM 2346 C C . ILE A 1 302 ? -17.878 0.268 10.289 1.00 94.31 302 ILE A C 1
ATOM 2348 O O . ILE A 1 302 ? -18.368 -0.533 11.089 1.00 94.31 302 ILE A O 1
ATOM 2352 N N . GLU A 1 303 ? -17.288 1.377 10.714 1.00 93.44 303 GLU A N 1
ATOM 2353 C CA . GLU A 1 303 ? -17.091 1.781 12.109 1.00 93.44 303 GLU A CA 1
ATOM 2354 C C . GLU A 1 303 ? -18.331 2.435 12.730 1.00 93.44 303 GLU A C 1
ATOM 2356 O O . GLU A 1 303 ? -18.488 2.443 13.953 1.00 93.44 303 GLU A O 1
ATOM 2361 N N . ARG A 1 304 ? -19.218 2.955 11.884 1.00 93.81 304 ARG A N 1
ATOM 2362 C CA . ARG A 1 304 ? -20.475 3.627 12.228 1.00 93.81 304 ARG A CA 1
ATOM 2363 C C . ARG A 1 304 ? -21.690 2.722 12.001 1.00 93.81 304 ARG A C 1
ATOM 2365 O O . ARG A 1 304 ? -21.596 1.658 11.392 1.00 93.81 304 ARG A O 1
ATOM 2372 N N . VAL A 1 305 ? -22.845 3.136 12.513 1.00 96.06 305 VAL A N 1
ATOM 2373 C CA . VAL A 1 305 ? -24.128 2.420 12.350 1.00 96.06 305 VAL A CA 1
ATOM 2374 C C . VAL A 1 305 ? -25.261 3.403 12.074 1.00 96.06 305 VAL A C 1
ATOM 2376 O O . VAL A 1 305 ? -25.086 4.597 12.251 1.00 96.06 305 VAL A O 1
ATOM 2379 N N . ALA A 1 306 ? -26.440 2.945 11.670 1.00 95.12 306 ALA A N 1
ATOM 2380 C CA . ALA A 1 306 ? -27.593 3.799 11.409 1.00 95.12 306 ALA A CA 1
ATOM 2381 C C . ALA A 1 306 ? -28.007 4.583 12.664 1.00 95.12 306 ALA A C 1
ATOM 2383 O O . ALA A 1 306 ? -28.290 3.994 13.705 1.00 95.12 306 ALA A O 1
ATOM 2384 N N . ARG A 1 307 ? -28.127 5.909 12.573 1.00 91.94 307 ARG A N 1
ATOM 2385 C CA . ARG A 1 307 ? -28.361 6.779 13.740 1.00 91.94 307 ARG A CA 1
ATOM 2386 C C . ARG A 1 307 ? -29.672 6.465 14.460 1.00 91.94 307 ARG A C 1
ATOM 2388 O O . ARG A 1 307 ? -29.696 6.284 15.672 1.00 91.94 307 ARG A O 1
ATOM 2395 N N . ASN A 1 308 ? -30.756 6.340 13.692 1.00 89.56 308 ASN A N 1
ATOM 2396 C CA . ASN A 1 308 ? -32.114 6.198 14.232 1.00 89.56 308 ASN A CA 1
ATOM 2397 C C . ASN A 1 308 ? -32.630 4.750 14.242 1.00 89.56 308 ASN A C 1
ATOM 2399 O O . ASN A 1 308 ? -33.541 4.420 15.000 1.00 89.56 308 ASN A O 1
ATOM 2403 N N . ARG A 1 309 ? -32.071 3.882 13.389 1.00 92.69 309 ARG A N 1
ATOM 2404 C CA . ARG A 1 309 ? -32.559 2.509 13.153 1.00 92.69 309 ARG A CA 1
ATOM 2405 C C . ARG A 1 309 ? -31.517 1.428 13.463 1.00 92.69 309 ARG A C 1
ATOM 2407 O O . ARG A 1 309 ? -31.729 0.266 13.129 1.00 92.69 309 ARG A O 1
ATOM 2414 N N . ALA A 1 310 ? -30.409 1.782 14.119 1.00 95.31 310 ALA A N 1
ATOM 2415 C CA . ALA A 1 310 ? -29.420 0.813 14.578 1.00 95.31 310 ALA A CA 1
ATOM 2416 C C . ALA A 1 310 ? -30.037 -0.254 15.492 1.00 95.31 310 ALA A C 1
ATOM 2418 O O . ALA A 1 310 ? -30.915 0.012 16.324 1.00 95.31 310 ALA A O 1
ATOM 2419 N N . HIS A 1 311 ? -29.509 -1.472 15.390 1.00 96.75 311 HIS A N 1
ATOM 2420 C CA . HIS A 1 311 ? -29.849 -2.556 16.296 1.00 96.75 311 HIS A CA 1
ATOM 2421 C C . HIS A 1 311 ? -29.635 -2.125 17.756 1.00 96.75 311 HIS A C 1
ATOM 2423 O O . HIS A 1 311 ? -28.632 -1.506 18.112 1.00 96.75 311 HIS A O 1
ATOM 2429 N N . ARG A 1 312 ? -30.553 -2.519 18.649 1.00 96.00 312 ARG A N 1
ATOM 2430 C CA . ARG A 1 312 ? -30.570 -2.097 20.067 1.00 96.00 312 ARG A CA 1
ATOM 2431 C C . ARG A 1 312 ? -29.261 -2.325 20.837 1.00 96.00 312 ARG A C 1
ATOM 2433 O O . ARG A 1 312 ? -29.045 -1.670 21.848 1.00 96.00 312 ARG A O 1
ATOM 2440 N N . LYS A 1 313 ? -28.406 -3.241 20.364 1.00 96.44 313 LYS A N 1
ATOM 2441 C CA . LYS A 1 313 ? -27.089 -3.546 20.952 1.00 96.44 313 LYS A CA 1
ATOM 2442 C C . LYS A 1 313 ? -26.107 -2.372 20.886 1.00 96.44 313 LYS A C 1
ATOM 2444 O O . LYS A 1 313 ? -25.222 -2.307 21.724 1.00 96.44 313 LYS A O 1
ATOM 2449 N N . TYR A 1 314 ? -26.282 -1.457 19.930 1.00 97.50 314 TYR A N 1
ATOM 2450 C CA . TYR A 1 314 ? -25.406 -0.298 19.761 1.00 97.50 314 TYR A CA 1
ATOM 2451 C C . TYR A 1 314 ? -25.801 0.892 20.641 1.00 97.50 314 TYR A C 1
ATOM 2453 O O . TYR A 1 314 ? -24.962 1.733 20.931 1.00 97.50 314 TYR A O 1
ATOM 2461 N N . ARG A 1 315 ? -27.058 0.956 21.109 1.00 94.12 315 ARG A N 1
ATOM 2462 C CA . ARG A 1 315 ? -27.589 2.099 21.879 1.00 94.12 315 ARG A CA 1
ATOM 2463 C C . ARG A 1 315 ? -26.721 2.513 23.078 1.00 94.12 315 ARG A C 1
ATOM 2465 O O . ARG A 1 315 ? -26.525 3.711 23.231 1.00 94.12 315 ARG A O 1
ATOM 2472 N N . PRO A 1 316 ? -26.176 1.589 23.899 1.00 94.25 316 PRO A N 1
ATOM 2473 C CA . PRO A 1 316 ? -25.336 1.968 25.039 1.00 94.25 316 PRO A CA 1
ATOM 2474 C C . PRO A 1 316 ? -23.993 2.599 24.655 1.00 94.25 316 PRO A C 1
ATOM 2476 O O . PRO A 1 316 ? -23.294 3.092 25.532 1.00 94.25 316 PRO A O 1
ATOM 2479 N N . PHE A 1 317 ? -23.616 2.528 23.379 1.00 96.12 317 PHE A N 1
ATOM 2480 C CA . PHE A 1 317 ? -22.325 2.967 22.862 1.00 96.12 317 PHE A CA 1
ATOM 2481 C C . PHE A 1 317 ? -22.439 4.199 21.959 1.00 96.12 317 PHE A C 1
ATOM 2483 O O . PHE A 1 317 ? -21.433 4.614 21.400 1.00 96.12 317 PHE A O 1
ATOM 2490 N N . MET A 1 318 ? -23.632 4.770 21.775 1.00 95.69 318 MET A N 1
ATOM 2491 C CA . MET A 1 318 ? -23.812 5.958 20.939 1.00 95.69 318 MET A CA 1
ATOM 2492 C C . MET A 1 318 ? -23.269 7.201 21.645 1.00 95.69 318 MET A C 1
ATOM 2494 O O . MET A 1 318 ? -23.700 7.523 22.755 1.00 95.69 318 MET A O 1
ATOM 2498 N N . VAL A 1 319 ? -22.365 7.915 20.980 1.00 94.88 319 VAL A N 1
ATOM 2499 C CA . VAL A 1 319 ? -21.817 9.185 21.475 1.00 94.88 319 VAL A CA 1
ATOM 2500 C C . VAL A 1 319 ? -22.845 10.302 21.283 1.00 94.88 319 VAL A C 1
ATOM 2502 O O . VAL A 1 319 ? -23.569 10.322 20.284 1.00 94.88 319 VAL A O 1
ATOM 2505 N N . GLN A 1 320 ? -22.929 11.225 22.238 1.00 95.81 320 GLN A N 1
ATOM 2506 C CA . GLN A 1 320 ? -23.790 12.405 22.164 1.00 95.81 320 GLN A CA 1
ATOM 2507 C C . GLN A 1 320 ? -22.978 13.665 21.842 1.00 95.81 320 GLN A C 1
ATOM 2509 O O . GLN A 1 320 ? -21.771 13.725 22.062 1.00 95.81 320 GLN A O 1
ATOM 2514 N N . THR A 1 321 ? -23.651 14.679 21.320 1.00 94.44 321 THR A N 1
ATOM 2515 C CA . THR A 1 321 ? -23.116 16.026 21.116 1.00 94.44 321 THR A CA 1
ATOM 2516 C C . THR A 1 321 ? -24.219 17.052 21.356 1.00 94.44 321 THR A C 1
ATOM 2518 O O . THR A 1 321 ? -25.399 16.689 21.425 1.00 94.44 321 THR A O 1
ATOM 2521 N N . VAL A 1 322 ? -23.834 18.312 21.521 1.00 91.62 322 VAL A N 1
ATOM 2522 C CA . VAL A 1 322 ? -24.735 19.419 21.847 1.00 91.62 322 VAL A CA 1
ATOM 2523 C C . VAL A 1 322 ? -24.858 20.330 20.628 1.00 91.62 322 VAL A C 1
ATOM 2525 O O . VAL A 1 322 ? -23.858 20.657 19.991 1.00 91.62 322 VAL A O 1
ATOM 2528 N N . ASP A 1 323 ? -26.082 20.712 20.258 1.00 87.06 323 ASP A N 1
ATOM 2529 C CA . ASP A 1 323 ? -26.295 21.685 19.182 1.00 87.06 323 ASP A CA 1
ATOM 2530 C C . ASP A 1 323 ? -26.119 23.139 19.660 1.00 87.06 323 ASP A C 1
ATOM 2532 O O . ASP A 1 323 ? -25.962 23.433 20.843 1.00 87.06 323 ASP A O 1
ATOM 2536 N N . ASN A 1 324 ? -26.223 24.090 18.728 1.00 84.00 324 ASN A N 1
ATOM 2537 C CA . ASN A 1 324 ? -26.141 25.525 19.030 1.00 84.00 324 ASN A CA 1
ATOM 2538 C C . ASN A 1 324 ? -27.246 26.034 19.981 1.00 84.00 324 ASN A C 1
ATOM 2540 O O . ASN A 1 324 ? -27.187 27.181 20.424 1.00 84.00 324 ASN A O 1
ATOM 2544 N N . THR A 1 325 ? -28.280 25.233 20.251 1.00 86.88 325 THR A N 1
ATOM 2545 C CA . THR A 1 325 ? -29.368 25.552 21.186 1.00 86.88 325 THR A CA 1
ATOM 2546 C C . THR A 1 325 ? -29.154 24.951 22.575 1.00 86.88 325 THR A C 1
ATOM 2548 O O . THR A 1 325 ? -29.948 25.225 23.475 1.00 86.88 325 THR A O 1
ATOM 2551 N N . GLY A 1 326 ? -28.087 24.171 22.771 1.00 83.25 326 GLY A N 1
ATOM 2552 C CA . GLY A 1 326 ? -27.831 23.437 24.008 1.00 83.25 326 GLY A CA 1
ATOM 2553 C C . GLY A 1 326 ? -28.555 22.088 24.081 1.00 83.25 326 GLY A C 1
ATOM 2554 O O . GLY A 1 326 ? -28.564 21.460 25.136 1.00 83.25 326 GLY A O 1
ATOM 2555 N N . ALA A 1 327 ? -29.195 21.627 23.001 1.00 89.69 327 ALA A N 1
ATOM 2556 C CA . ALA A 1 327 ? -29.912 20.357 22.996 1.00 89.69 327 ALA A CA 1
ATOM 2557 C C . ALA A 1 327 ? -28.968 19.192 22.673 1.00 89.69 327 ALA A C 1
ATOM 2559 O O . ALA A 1 327 ? -28.219 19.223 21.695 1.00 89.69 327 ALA A O 1
ATOM 2560 N N . MET A 1 328 ? -29.043 18.133 23.481 1.00 91.31 328 MET A N 1
ATOM 2561 C CA . MET A 1 328 ? -28.282 16.907 23.259 1.00 91.31 328 MET A CA 1
ATOM 2562 C C . MET A 1 328 ? -28.904 16.024 22.180 1.00 91.31 328 MET A C 1
ATOM 2564 O O . MET A 1 328 ? -30.114 15.776 22.167 1.00 91.31 328 MET A O 1
ATOM 2568 N N . PHE A 1 329 ? -28.056 15.454 21.331 1.00 92.94 329 PHE A N 1
ATOM 2569 C CA . PHE A 1 329 ? -28.452 14.456 20.347 1.00 92.94 329 PHE A CA 1
ATOM 2570 C C . PHE A 1 329 ? -27.297 13.510 19.992 1.00 92.94 329 PHE A C 1
ATOM 2572 O O . PHE A 1 329 ? -26.131 13.786 20.257 1.00 92.94 329 PHE A O 1
ATOM 2579 N N . THR A 1 330 ? -27.610 12.380 19.350 1.00 94.75 330 THR A N 1
ATOM 2580 C CA . THR A 1 330 ? -26.586 11.403 18.939 1.00 94.75 330 THR A CA 1
ATOM 2581 C C . THR A 1 330 ? -25.700 11.964 17.836 1.00 94.75 330 THR A C 1
ATOM 2583 O O . THR A 1 330 ? -26.217 12.325 16.775 1.00 94.75 330 THR A O 1
ATOM 2586 N N . HIS A 1 331 ? -24.388 11.977 18.069 1.00 93.88 331 HIS A N 1
ATOM 2587 C CA . HIS A 1 331 ? -23.399 12.519 17.146 1.00 93.88 331 HIS A CA 1
ATOM 2588 C C . HIS A 1 331 ? -23.470 11.783 15.786 1.00 93.88 331 HIS A C 1
ATOM 2590 O O . HIS A 1 331 ? -23.445 10.543 15.770 1.00 93.88 331 HIS A O 1
ATOM 2596 N N . PRO A 1 332 ? -23.560 12.499 14.645 1.00 92.38 332 PRO A N 1
ATOM 2597 C CA . PRO A 1 332 ? -23.530 11.894 13.315 1.00 92.38 332 PRO A CA 1
ATOM 2598 C C . PRO A 1 332 ? -22.245 11.091 13.080 1.00 92.38 332 PRO A C 1
ATOM 2600 O O . PRO A 1 332 ? -21.211 11.380 13.671 1.00 92.38 332 PRO A O 1
ATOM 2603 N N . GLY A 1 333 ? -22.250 10.087 12.209 1.00 91.25 333 GLY A N 1
ATOM 2604 C CA . GLY A 1 333 ? -20.985 9.474 11.791 1.00 91.25 333 GLY A CA 1
ATOM 2605 C C . GLY A 1 333 ? -20.069 10.532 11.167 1.00 91.25 333 GLY A C 1
ATOM 2606 O O . GLY A 1 333 ? -20.555 11.431 10.482 1.00 91.25 333 GLY A O 1
ATOM 2607 N N . THR A 1 334 ? -18.761 10.435 11.394 1.00 89.50 334 THR A N 1
ATOM 2608 C CA . THR A 1 334 ? -17.781 11.399 10.874 1.00 89.50 334 THR A CA 1
ATOM 2609 C C . THR A 1 334 ? -16.438 10.730 10.606 1.00 89.50 334 THR A C 1
ATOM 2611 O O . THR A 1 334 ? -16.080 9.771 11.295 1.00 89.50 334 THR A O 1
ATOM 2614 N N . ASP A 1 335 ? -15.685 11.249 9.637 1.00 84.56 335 ASP A N 1
ATOM 2615 C CA . ASP A 1 335 ? -14.266 10.918 9.450 1.00 84.56 335 ASP A CA 1
ATOM 2616 C C . ASP A 1 335 ? -13.346 11.668 10.434 1.00 84.56 335 ASP A C 1
ATOM 2618 O O . ASP A 1 335 ? -12.130 11.458 10.425 1.00 84.56 335 ASP A O 1
ATOM 2622 N N . GLY A 1 336 ? -13.936 12.518 11.283 1.00 82.12 336 GLY A N 1
ATOM 2623 C CA . GLY A 1 336 ? -13.276 13.342 12.289 1.00 82.12 336 GLY A CA 1
ATOM 2624 C C . GLY A 1 336 ? -12.729 14.663 11.758 1.00 82.12 336 GLY A C 1
ATOM 2625 O O . GLY A 1 336 ? -12.096 15.392 12.519 1.00 82.12 336 GLY A O 1
ATOM 2626 N N . ARG A 1 337 ? -12.926 14.968 10.470 1.00 74.06 337 ARG A N 1
ATOM 2627 C CA . ARG A 1 337 ? -12.334 16.142 9.823 1.00 74.06 337 ARG A CA 1
ATOM 2628 C C . ARG A 1 337 ? -13.330 16.899 8.961 1.00 74.06 337 ARG A C 1
ATOM 2630 O O . ARG A 1 337 ? -13.704 18.008 9.310 1.00 74.06 337 ARG A O 1
ATOM 2637 N N . GLU A 1 338 ? -13.715 16.328 7.826 1.00 69.75 338 GLU A N 1
ATOM 2638 C CA . GLU A 1 338 ? -14.396 17.059 6.748 1.00 69.75 338 GLU A CA 1
ATOM 2639 C C . GLU A 1 338 ? -15.788 16.509 6.449 1.00 69.75 338 GLU A C 1
ATOM 2641 O O . GLU A 1 338 ? -16.658 17.267 6.019 1.00 69.75 338 GLU A O 1
ATOM 2646 N N . VAL A 1 339 ? -16.005 15.203 6.636 1.00 77.50 339 VAL A N 1
ATOM 2647 C CA . VAL A 1 339 ? -17.226 14.534 6.178 1.00 77.50 339 VAL A CA 1
ATOM 2648 C C . VAL A 1 339 ? -18.057 14.092 7.368 1.00 77.50 339 VAL A C 1
ATOM 2650 O O . VAL A 1 339 ? -17.611 13.292 8.188 1.00 77.50 339 VAL A O 1
ATOM 2653 N N . GLN A 1 340 ? -19.306 14.557 7.408 1.00 84.62 340 GLN A N 1
ATOM 2654 C CA . GLN A 1 340 ? -20.334 14.041 8.306 1.00 84.62 340 GLN A CA 1
ATOM 2655 C C . GLN A 1 340 ? -21.433 13.313 7.531 1.00 84.62 340 GLN A C 1
ATOM 2657 O O . GLN A 1 340 ? -21.941 13.788 6.511 1.00 84.62 340 GLN A O 1
ATOM 2662 N N . TRP A 1 341 ? -21.838 12.161 8.062 1.00 87.31 341 TRP A N 1
ATOM 2663 C CA . TRP A 1 341 ? -22.894 11.309 7.526 1.00 87.31 341 TRP A CA 1
ATOM 2664 C C . TRP A 1 341 ? -24.108 11.335 8.455 1.00 87.31 341 TRP A C 1
ATOM 2666 O O . TRP A 1 341 ? -24.240 10.493 9.348 1.00 87.31 341 TRP A O 1
ATOM 2676 N N . GLU A 1 342 ? -25.027 12.267 8.206 1.00 87.69 342 GLU A N 1
ATOM 2677 C CA . GLU A 1 342 ? -26.195 12.569 9.057 1.00 87.69 342 GLU A CA 1
ATOM 2678 C C . GLU A 1 342 ? -27.090 11.367 9.385 1.00 87.69 342 GLU A C 1
ATOM 2680 O O . GLU A 1 342 ? -27.727 11.310 10.442 1.00 87.69 342 GLU A O 1
ATOM 2685 N N . GLN A 1 343 ? -27.148 10.395 8.471 1.00 88.69 343 GLN A N 1
ATOM 2686 C CA . GLN A 1 343 ? -27.967 9.189 8.607 1.00 88.69 343 GLN A CA 1
ATOM 2687 C C . GLN A 1 343 ? -27.332 8.129 9.519 1.00 88.69 343 GLN A C 1
ATOM 2689 O O . GLN A 1 343 ? -28.034 7.253 10.029 1.00 88.69 343 GLN A O 1
ATOM 2694 N N . SER A 1 344 ? -26.025 8.222 9.759 1.00 92.31 344 SER A N 1
ATOM 2695 C CA . SER A 1 344 ? -25.267 7.314 10.619 1.00 92.31 344 SER A CA 1
ATOM 2696 C C . SER A 1 344 ? -24.944 7.963 11.968 1.00 92.31 344 SER A C 1
ATOM 2698 O O . SER A 1 344 ? -24.941 9.184 12.090 1.00 92.31 344 SER A O 1
ATOM 2700 N N . GLY A 1 345 ? -24.729 7.153 12.997 1.00 93.94 345 GLY A N 1
ATOM 2701 C CA . GLY A 1 345 ? -24.352 7.548 14.345 1.00 93.94 345 GLY A CA 1
ATOM 2702 C C . GLY A 1 345 ? -22.965 7.022 14.700 1.00 93.94 345 GLY A C 1
ATOM 2703 O O . GLY A 1 345 ? -22.584 5.911 14.310 1.00 93.94 345 GLY A O 1
ATOM 2704 N N . LEU A 1 346 ? -22.226 7.838 15.446 1.00 95.12 346 LEU A N 1
ATOM 2705 C CA . LEU A 1 346 ? -20.888 7.536 15.937 1.00 95.12 346 LEU A CA 1
ATOM 2706 C C . LEU A 1 346 ? -20.944 6.642 17.188 1.00 95.12 346 LEU A C 1
ATOM 2708 O O . LEU A 1 346 ? -21.663 6.930 18.149 1.00 95.12 346 LEU A O 1
ATOM 2712 N N . LEU A 1 347 ? -20.151 5.569 17.184 1.00 96.44 347 LEU A N 1
ATOM 2713 C CA . LEU A 1 347 ? -19.953 4.709 18.352 1.00 96.44 347 LEU A CA 1
ATOM 2714 C C . LEU A 1 347 ? -18.785 5.206 19.211 1.00 96.44 347 LEU A C 1
ATOM 2716 O O . LEU A 1 347 ? -17.823 5.781 18.708 1.00 96.44 347 LEU A O 1
ATOM 2720 N N . ASN A 1 348 ? -18.853 4.949 20.514 1.00 96.31 348 ASN A N 1
ATOM 2721 C CA . ASN A 1 348 ? -17.858 5.400 21.472 1.00 96.31 348 ASN A CA 1
ATOM 2722 C C . ASN A 1 348 ? -16.635 4.476 21.488 1.00 96.31 348 ASN A C 1
ATOM 2724 O O . ASN A 1 348 ? -16.562 3.522 22.260 1.00 96.31 348 ASN A O 1
ATOM 2728 N N . TYR A 1 349 ? -15.640 4.789 20.665 1.00 96.44 349 TYR A N 1
ATOM 2729 C CA . TYR A 1 349 ? -14.395 4.024 20.596 1.00 96.44 349 TYR A CA 1
ATOM 2730 C C . TYR A 1 349 ? -13.424 4.260 21.765 1.00 96.44 349 TYR A C 1
ATOM 2732 O O . TYR A 1 349 ? -12.355 3.652 21.780 1.00 96.44 349 TYR A O 1
ATOM 2740 N N . ARG A 1 350 ? -13.785 5.066 22.773 1.00 95.88 350 ARG A N 1
ATOM 2741 C CA . ARG A 1 350 ? -13.103 5.074 24.083 1.00 95.88 350 ARG A CA 1
ATOM 2742 C C . ARG A 1 350 ? -13.555 3.904 24.964 1.00 95.88 350 ARG A C 1
ATOM 2744 O O . ARG A 1 350 ? -12.965 3.651 26.010 1.00 95.88 350 ARG A O 1
ATOM 2751 N N . ASP A 1 351 ? -14.586 3.169 24.554 1.00 95.81 351 ASP A N 1
ATOM 2752 C CA . ASP A 1 351 ? -15.044 1.952 25.214 1.00 95.81 351 ASP A CA 1
ATOM 2753 C C . ASP A 1 351 ? -14.534 0.708 24.472 1.00 95.81 351 ASP A C 1
ATOM 2755 O O . ASP A 1 351 ? -14.944 0.421 23.345 1.00 95.81 351 ASP A O 1
ATOM 2759 N N . ILE A 1 352 ? -13.667 -0.074 25.125 1.00 95.81 352 ILE A N 1
ATOM 2760 C CA . ILE A 1 352 ? -13.077 -1.298 24.555 1.00 95.81 352 ILE A CA 1
ATOM 2761 C C . ILE A 1 352 ? -14.126 -2.313 24.090 1.00 95.81 352 ILE A C 1
ATOM 2763 O O . ILE A 1 352 ? -13.903 -3.048 23.130 1.00 95.81 352 ILE A O 1
ATOM 2767 N N . ARG A 1 353 ? -15.323 -2.296 24.686 1.00 96.94 353 ARG A N 1
ATOM 2768 C CA . ARG A 1 353 ? -16.427 -3.175 24.283 1.00 96.94 353 ARG A CA 1
ATOM 2769 C C . ARG A 1 353 ? -16.898 -2.891 22.860 1.00 96.94 353 ARG A C 1
ATOM 2771 O O . ARG A 1 353 ? -17.430 -3.791 22.221 1.00 96.94 353 ARG A O 1
ATOM 2778 N N . VAL A 1 354 ? -16.713 -1.671 22.353 1.00 97.69 354 VAL A N 1
ATOM 2779 C CA . VAL A 1 354 ? -17.015 -1.317 20.956 1.00 97.69 354 VAL A CA 1
ATOM 2780 C C . VAL A 1 354 ? -15.991 -1.935 20.006 1.00 97.69 354 VAL A C 1
ATOM 2782 O O . VAL A 1 354 ? -16.372 -2.413 18.935 1.00 97.69 354 VAL A O 1
ATOM 2785 N N . TRP A 1 355 ? -14.717 -1.981 20.411 1.00 97.94 355 TRP A N 1
ATOM 2786 C CA . TRP A 1 355 ? -13.651 -2.628 19.641 1.00 97.94 355 TRP A CA 1
ATOM 2787 C C . TRP A 1 355 ? -13.921 -4.132 19.556 1.00 97.94 355 TRP A C 1
ATOM 2789 O O . TRP A 1 355 ? -13.974 -4.689 18.460 1.00 97.94 355 TRP A O 1
ATOM 2799 N N . ASP A 1 356 ? -14.182 -4.760 20.707 1.00 97.94 356 ASP A N 1
ATOM 2800 C CA . ASP A 1 356 ? -14.515 -6.183 20.800 1.00 97.94 356 ASP A CA 1
ATOM 2801 C C . ASP A 1 356 ? -15.780 -6.507 20.001 1.00 97.94 356 ASP A C 1
ATOM 2803 O O . ASP A 1 356 ? -15.810 -7.480 19.253 1.00 97.94 356 ASP A O 1
ATOM 2807 N N . LEU A 1 357 ? -16.814 -5.662 20.090 1.00 97.81 357 LEU A N 1
ATOM 2808 C CA . LEU A 1 357 ? -18.047 -5.842 19.329 1.00 97.81 357 LEU A CA 1
ATOM 2809 C C . LEU A 1 357 ? -17.781 -5.866 17.820 1.00 97.81 357 LEU A C 1
ATOM 2811 O O . LEU A 1 357 ? -18.306 -6.738 17.138 1.00 97.81 357 LEU A O 1
ATOM 2815 N N . MET A 1 358 ? -16.966 -4.948 17.295 1.00 97.19 358 MET A N 1
ATOM 2816 C CA . MET A 1 358 ? -16.633 -4.929 15.868 1.00 97.19 358 MET A CA 1
ATOM 2817 C C . MET A 1 358 ? -15.850 -6.178 15.439 1.00 97.19 358 MET A C 1
ATOM 2819 O O . MET A 1 358 ? -16.176 -6.786 14.418 1.00 97.19 358 MET A O 1
ATOM 2823 N N . ILE A 1 359 ? -14.846 -6.576 16.226 1.00 98.31 359 ILE A N 1
ATOM 2824 C CA . ILE A 1 359 ? -14.035 -7.773 15.967 1.00 98.31 359 ILE A CA 1
ATOM 2825 C C . ILE A 1 359 ? -14.924 -9.022 15.945 1.00 98.31 359 ILE A C 1
ATOM 2827 O O . ILE A 1 359 ? -14.873 -9.802 14.995 1.00 98.31 359 ILE A O 1
ATOM 2831 N N . GLU A 1 360 ? -15.788 -9.194 16.944 1.00 98.38 360 GLU A N 1
ATOM 2832 C CA . GLU A 1 360 ? -16.672 -10.359 17.052 1.00 98.38 360 GLU A CA 1
ATOM 2833 C C . GLU A 1 360 ? -17.747 -10.398 15.956 1.00 98.38 360 GLU A C 1
ATOM 2835 O O . GLU A 1 360 ? -18.130 -11.474 15.491 1.00 98.38 360 GLU A O 1
ATOM 2840 N N . GLU A 1 361 ? -18.224 -9.245 15.487 1.00 98.19 361 GLU A N 1
ATOM 2841 C CA . GLU A 1 361 ? -19.147 -9.167 14.350 1.00 98.19 361 GLU A CA 1
ATOM 2842 C C . GLU A 1 361 ? -18.487 -9.650 13.054 1.00 98.19 361 GLU A C 1
ATOM 2844 O O . GLU A 1 361 ? -19.079 -10.455 12.330 1.00 98.19 361 GLU A O 1
ATOM 2849 N N . ILE A 1 362 ? -17.243 -9.246 12.795 1.00 98.25 362 ILE A N 1
ATOM 2850 C CA . ILE A 1 362 ? -16.492 -9.684 11.611 1.00 98.25 362 ILE A CA 1
ATOM 2851 C C . ILE A 1 362 ? -16.083 -11.158 11.737 1.00 98.25 362 ILE A C 1
ATOM 2853 O O . ILE A 1 362 ? -16.249 -11.918 10.779 1.00 98.25 362 ILE A O 1
ATOM 2857 N N . LYS A 1 363 ? -15.640 -11.612 12.919 1.00 98.50 363 LYS A N 1
ATOM 2858 C CA . LYS A 1 363 ? -15.380 -13.039 13.179 1.00 98.50 363 LYS A CA 1
ATOM 2859 C C . LYS A 1 363 ? -16.626 -13.888 12.955 1.00 98.50 363 LYS A C 1
ATOM 2861 O O . LYS A 1 363 ? -16.510 -14.985 12.406 1.00 98.50 363 LYS A O 1
ATOM 2866 N N . TYR A 1 364 ? -17.802 -13.393 13.342 1.00 98.25 364 TYR A N 1
ATOM 2867 C CA . TYR A 1 364 ? -19.063 -14.076 13.076 1.00 98.25 364 TYR A CA 1
ATOM 2868 C C . TYR A 1 364 ? -19.337 -14.193 11.579 1.00 98.25 364 TYR A C 1
ATOM 2870 O O . TYR A 1 364 ? -19.643 -15.288 11.122 1.00 98.25 364 TYR A O 1
ATOM 2878 N N . LEU A 1 365 ? -19.200 -13.111 10.805 1.00 98.31 365 LEU A N 1
ATOM 2879 C CA . LEU A 1 365 ? -19.386 -13.163 9.350 1.00 98.31 365 LEU A CA 1
ATOM 2880 C C . LEU A 1 365 ? -18.411 -14.160 8.699 1.00 98.31 365 LEU A C 1
ATOM 2882 O O . LEU A 1 365 ? -18.802 -14.925 7.814 1.00 98.31 365 LEU A O 1
ATOM 2886 N N . ALA A 1 366 ? -17.157 -14.189 9.161 1.00 98.12 366 ALA A N 1
ATOM 2887 C CA . ALA A 1 366 ? -16.133 -15.113 8.678 1.00 98.12 366 ALA A CA 1
ATOM 2888 C C . ALA A 1 366 ? -16.448 -16.580 8.999 1.00 98.12 366 ALA A C 1
ATOM 2890 O O . ALA A 1 366 ? -16.213 -17.450 8.154 1.00 98.12 366 ALA A O 1
ATOM 2891 N N . ASN A 1 367 ? -17.003 -16.849 10.184 1.00 98.06 367 ASN A N 1
ATOM 2892 C CA . ASN A 1 367 ? -17.414 -18.186 10.603 1.00 98.06 367 ASN A CA 1
ATOM 2893 C C . ASN A 1 367 ? -18.684 -18.651 9.878 1.00 98.06 367 ASN A C 1
ATOM 2895 O O . ASN A 1 367 ? -18.719 -19.745 9.329 1.00 98.06 367 ASN A O 1
ATOM 2899 N N . GLU A 1 368 ? -19.721 -17.815 9.887 1.00 97.81 368 GLU A N 1
ATOM 2900 C CA . GLU A 1 368 ? -21.068 -18.162 9.425 1.00 97.81 368 GLU A CA 1
ATOM 2901 C C . GLU A 1 368 ? -21.149 -18.263 7.901 1.00 97.81 368 GLU A C 1
ATOM 2903 O O . GLU A 1 368 ? -21.723 -19.205 7.353 1.00 97.81 368 GLU A O 1
ATOM 2908 N N . TYR A 1 369 ? -20.565 -17.287 7.202 1.00 98.12 369 TYR A N 1
ATOM 2909 C CA . TYR A 1 369 ? -20.682 -17.190 5.750 1.00 98.12 369 TYR A CA 1
ATOM 2910 C C . TYR A 1 369 ? -19.411 -17.591 5.015 1.00 98.12 369 TYR A C 1
ATOM 2912 O O . TYR A 1 369 ? -19.482 -17.869 3.825 1.00 98.12 369 TYR A O 1
ATOM 2920 N N . GLY A 1 370 ? -18.263 -17.652 5.694 1.00 97.69 370 GLY A N 1
ATOM 2921 C CA . GLY A 1 370 ? -16.995 -17.999 5.060 1.00 97.69 370 GLY A CA 1
ATOM 2922 C C . GLY A 1 370 ? -16.243 -16.810 4.459 1.00 97.69 370 GLY A C 1
ATOM 2923 O O . GLY A 1 370 ? -15.341 -17.025 3.653 1.00 97.69 370 GLY A O 1
ATOM 2924 N N . ILE A 1 371 ? -16.555 -15.563 4.833 1.00 97.81 371 ILE A N 1
ATOM 2925 C CA . ILE A 1 371 ? -15.768 -14.415 4.349 1.00 97.81 371 ILE A CA 1
ATOM 2926 C C . ILE A 1 371 ? -14.301 -14.534 4.800 1.00 97.81 371 ILE A C 1
ATOM 2928 O O . ILE A 1 371 ? -14.013 -15.072 5.876 1.00 97.81 371 ILE A O 1
ATOM 2932 N N . ARG A 1 372 ? -13.358 -14.073 3.976 1.00 97.62 372 ARG A N 1
ATOM 2933 C CA . ARG A 1 372 ? -11.911 -14.179 4.248 1.00 97.62 372 ARG A CA 1
ATOM 2934 C C . ARG A 1 372 ? -11.172 -12.855 4.118 1.00 97.62 372 ARG A C 1
ATOM 2936 O O . ARG A 1 372 ? -9.954 -12.831 4.238 1.00 97.62 372 ARG A O 1
ATOM 2943 N N . GLY A 1 373 ? -11.894 -11.756 3.961 1.00 98.25 373 GLY A N 1
ATOM 2944 C CA . GLY A 1 373 ? -11.320 -10.440 4.152 1.00 98.25 373 GLY A CA 1
ATOM 2945 C C . GLY A 1 373 ? -12.352 -9.383 4.497 1.00 98.25 373 GLY A C 1
ATOM 2946 O O . GLY A 1 373 ? -13.560 -9.586 4.354 1.00 98.25 373 GLY A O 1
ATOM 2947 N N . VAL A 1 374 ? -11.844 -8.243 4.943 1.00 98.44 374 VAL A N 1
ATOM 2948 C CA . VAL A 1 374 ? -12.619 -7.030 5.183 1.00 98.44 374 VAL A CA 1
ATOM 2949 C C . VAL A 1 374 ? -11.909 -5.833 4.559 1.00 98.44 374 VAL A C 1
ATOM 2951 O O . VAL A 1 374 ? -10.682 -5.738 4.621 1.00 98.44 374 VAL A O 1
ATOM 2954 N N . ARG A 1 375 ? -12.676 -4.915 3.978 1.00 97.88 375 ARG A N 1
ATOM 2955 C CA . ARG A 1 375 ? -12.227 -3.597 3.532 1.00 97.88 375 ARG A CA 1
ATOM 2956 C C . ARG A 1 375 ? -12.803 -2.558 4.485 1.00 97.88 375 ARG A C 1
ATOM 2958 O O . ARG A 1 375 ? -13.998 -2.293 4.457 1.00 97.88 375 ARG A O 1
ATOM 2965 N N . LEU A 1 376 ? -11.954 -2.001 5.340 1.00 96.94 376 LEU A N 1
ATOM 2966 C CA . LEU A 1 376 ? -12.300 -0.947 6.289 1.00 96.94 376 LEU A CA 1
ATOM 2967 C C . LEU A 1 376 ? -12.543 0.357 5.520 1.00 96.94 376 LEU A C 1
ATOM 2969 O O . LEU A 1 376 ? -11.626 0.896 4.890 1.00 96.94 376 LEU A O 1
ATOM 2973 N N . ASP A 1 377 ? -13.789 0.818 5.539 1.00 91.81 377 ASP A N 1
ATOM 2974 C CA . ASP A 1 377 ? -14.226 2.071 4.928 1.00 91.81 377 ASP A CA 1
ATOM 2975 C C . ASP A 1 377 ? -13.617 3.260 5.654 1.00 91.81 377 ASP A C 1
ATOM 2977 O O . ASP A 1 377 ? -13.696 3.300 6.869 1.00 91.81 377 ASP A O 1
ATOM 2981 N N . ASN A 1 378 ? -13.005 4.222 4.960 1.00 89.31 378 ASN A N 1
ATOM 2982 C CA . ASN A 1 378 ? -12.299 5.334 5.617 1.00 89.31 378 ASN A CA 1
ATOM 2983 C C . ASN A 1 378 ? -11.324 4.885 6.723 1.00 89.31 378 ASN A C 1
ATOM 2985 O O . ASN A 1 378 ? -11.199 5.528 7.770 1.00 89.31 378 ASN A O 1
ATOM 2989 N N . GLY A 1 379 ? -10.620 3.772 6.507 1.00 92.38 379 GLY A N 1
ATOM 2990 C CA . GLY A 1 379 ? -9.787 3.149 7.533 1.00 92.38 379 GLY A CA 1
ATOM 2991 C C . GLY A 1 379 ? -8.668 4.051 8.068 1.00 92.38 379 GLY A C 1
ATOM 2992 O O . GLY A 1 379 ? -8.203 3.863 9.194 1.00 92.38 379 GLY A O 1
ATOM 2993 N N . GLN A 1 380 ? -8.299 5.111 7.341 1.00 89.06 380 GLN A N 1
ATOM 2994 C CA . GLN A 1 380 ? -7.419 6.173 7.834 1.00 89.06 380 GLN A CA 1
ATOM 2995 C C . GLN A 1 380 ? -7.962 6.983 9.025 1.00 89.06 380 GLN A C 1
ATOM 2997 O O . GLN A 1 380 ? -7.214 7.795 9.566 1.00 89.06 380 GLN A O 1
ATOM 3002 N N . SER A 1 381 ? -9.231 6.810 9.393 1.00 91.12 381 SER A N 1
ATOM 3003 C CA . SER A 1 381 ? -9.879 7.438 10.550 1.00 91.12 381 SER A CA 1
ATOM 3004 C C . SER A 1 381 ? -10.266 6.411 11.618 1.00 91.12 381 SER A C 1
ATOM 3006 O O . SER A 1 381 ? -10.916 6.763 12.592 1.00 91.12 381 SER A O 1
ATOM 3008 N N . TYR A 1 382 ? -9.867 5.137 11.488 1.00 92.75 382 TYR A N 1
ATOM 3009 C CA . TYR A 1 382 ? -10.264 4.086 12.432 1.00 92.75 382 TYR A CA 1
ATOM 3010 C C . TYR A 1 382 ? -9.382 4.073 13.681 1.00 92.75 382 TYR A C 1
ATOM 3012 O O . TYR A 1 382 ? -8.165 4.023 13.536 1.00 92.75 382 TYR A O 1
ATOM 3020 N N . PRO A 1 383 ? -9.937 4.006 14.896 1.00 92.12 383 PRO A N 1
ATOM 3021 C CA . PRO A 1 383 ? -11.290 4.400 15.236 1.00 92.12 383 PRO A CA 1
ATOM 3022 C C . PRO A 1 383 ? -11.402 5.932 15.367 1.00 92.12 383 PRO A C 1
ATOM 3024 O O . PRO A 1 383 ? -10.469 6.565 15.876 1.00 92.12 383 PRO A O 1
ATOM 3027 N N . PRO A 1 384 ? -12.542 6.532 14.986 1.00 91.81 384 PRO A N 1
ATOM 3028 C CA . PRO A 1 384 ? -12.763 7.958 15.187 1.00 91.81 384 PRO A CA 1
ATOM 3029 C C . PRO A 1 384 ? -12.979 8.244 16.680 1.00 91.81 384 PRO A C 1
ATOM 3031 O O . PRO A 1 384 ? -13.867 7.669 17.313 1.00 91.81 384 PRO A O 1
ATOM 3034 N N . ILE A 1 385 ? -12.165 9.137 17.252 1.00 94.94 385 ILE A N 1
ATOM 3035 C CA . ILE A 1 385 ? -12.274 9.585 18.650 1.00 94.94 385 ILE A CA 1
ATOM 3036 C C . ILE A 1 385 ? -12.319 11.112 18.672 1.00 94.94 385 ILE A C 1
ATOM 3038 O O . ILE A 1 385 ? -11.360 11.769 18.261 1.00 94.94 385 ILE A O 1
ATOM 3042 N N . MET A 1 386 ? -13.442 11.651 19.148 1.00 94.25 386 MET A N 1
ATOM 3043 C CA . MET A 1 386 ? -13.710 13.089 19.221 1.00 94.25 386 MET A CA 1
ATOM 3044 C C . MET A 1 386 ? -13.327 13.674 20.586 1.00 94.25 386 MET A C 1
ATOM 3046 O O . MET A 1 386 ? -13.275 12.956 21.592 1.00 94.25 386 MET A O 1
ATOM 3050 N N . ALA A 1 387 ? -13.057 14.978 20.613 1.00 93.50 387 ALA A N 1
ATOM 3051 C CA . ALA A 1 387 ? -12.714 15.734 21.807 1.00 93.50 387 ALA A CA 1
ATOM 3052 C C . ALA A 1 387 ? -13.864 15.710 22.808 1.00 93.50 387 ALA A C 1
ATOM 3054 O O . ALA A 1 387 ? -15.018 15.935 22.450 1.00 93.50 387 ALA A O 1
ATOM 3055 N N . LEU A 1 388 ? -13.537 15.479 24.078 1.00 94.25 388 LEU A N 1
ATOM 3056 C CA . LEU A 1 388 ? -14.501 15.618 25.163 1.00 94.25 388 LEU A CA 1
ATOM 3057 C C . LEU A 1 388 ? -15.053 17.049 25.176 1.00 94.25 388 LEU A C 1
ATOM 3059 O O . LEU A 1 388 ? -14.274 18.005 25.132 1.00 94.25 388 LEU A O 1
ATOM 3063 N N . ASP A 1 389 ? -16.372 17.200 25.288 1.00 94.25 389 ASP A N 1
ATOM 3064 C CA . ASP A 1 389 ? -16.943 18.501 25.621 1.00 94.25 389 ASP A CA 1
ATOM 3065 C C . ASP A 1 389 ? -16.766 18.734 27.122 1.00 94.25 389 ASP A C 1
ATOM 3067 O O . ASP A 1 389 ? -17.565 18.291 27.942 1.00 94.25 389 ASP A O 1
ATOM 3071 N N . THR A 1 390 ? -15.645 19.347 27.499 1.00 91.50 390 THR A N 1
ATOM 3072 C CA . THR A 1 390 ? -15.301 19.565 28.906 1.00 91.50 390 THR A CA 1
ATOM 3073 C C . THR A 1 390 ? -16.255 20.528 29.602 1.00 91.50 390 THR A C 1
ATOM 3075 O O . THR A 1 390 ? -16.414 20.427 30.812 1.00 91.50 390 THR A O 1
ATOM 3078 N N . GLU A 1 391 ? -16.878 21.459 28.876 1.00 91.00 391 GLU A N 1
ATOM 3079 C CA . GLU A 1 391 ? -17.817 22.406 29.485 1.00 91.00 391 GLU A CA 1
ATOM 3080 C C . GLU A 1 391 ? -19.099 21.683 29.896 1.00 91.00 391 GLU A C 1
ATOM 3082 O O . GLU A 1 391 ? -19.531 21.796 31.043 1.00 91.00 391 GLU A O 1
ATOM 3087 N N . GLU A 1 392 ? -19.645 20.865 28.997 1.00 93.12 392 GLU A N 1
ATOM 3088 C CA . GLU A 1 392 ? -20.842 20.074 29.270 1.00 93.12 392 GLU A CA 1
ATOM 3089 C C . GLU A 1 392 ? -20.556 18.933 30.257 1.00 93.12 392 GLU A C 1
ATOM 3091 O O . GLU A 1 392 ? -21.236 18.778 31.267 1.00 93.12 392 GLU A O 1
ATOM 3096 N N . MET A 1 393 ? -19.505 18.142 30.031 1.00 92.94 393 MET A N 1
ATOM 3097 C CA . MET A 1 393 ? -19.251 16.924 30.815 1.00 92.94 393 MET A CA 1
ATOM 3098 C C . MET A 1 393 ? -18.887 17.189 32.279 1.00 92.94 393 MET A C 1
ATOM 3100 O O . MET A 1 393 ? -19.089 16.314 33.123 1.00 92.94 393 MET A O 1
ATOM 3104 N N . PHE A 1 394 ? -18.363 18.376 32.590 1.00 92.81 394 PHE A N 1
ATOM 3105 C CA . PHE A 1 394 ? -18.080 18.817 33.959 1.00 92.81 394 PHE A CA 1
ATOM 3106 C C . PHE A 1 394 ? -19.123 19.806 34.497 1.00 92.81 394 PHE A C 1
ATOM 3108 O O . PHE A 1 394 ? -18.922 20.389 35.570 1.00 92.81 394 PHE A O 1
ATOM 3115 N N . ALA A 1 395 ? -20.251 19.969 33.797 1.00 92.19 395 ALA A N 1
ATOM 3116 C CA . ALA A 1 395 ? -21.376 20.745 34.287 1.00 92.19 395 ALA A CA 1
ATOM 3117 C C . ALA A 1 395 ? -21.859 20.208 35.640 1.00 92.19 395 ALA A C 1
ATOM 3119 O O . ALA A 1 395 ? -21.837 19.003 35.922 1.00 92.19 395 ALA A O 1
ATOM 3120 N N . ARG A 1 396 ? -22.289 21.136 36.495 1.00 93.19 396 ARG A N 1
ATOM 3121 C CA . ARG A 1 396 ? -22.814 20.835 37.825 1.00 93.19 396 ARG A CA 1
ATOM 3122 C C . ARG A 1 396 ? -24.297 21.137 37.883 1.00 93.19 396 ARG A C 1
ATOM 3124 O O . ARG A 1 396 ? -24.741 22.170 37.379 1.00 93.19 396 ARG A O 1
ATOM 3131 N N . ASP A 1 397 ? -25.028 20.256 38.543 1.00 92.50 397 ASP A N 1
ATOM 3132 C CA . ASP A 1 397 ? -26.425 20.482 38.873 1.00 92.50 397 ASP A CA 1
ATOM 3133 C C . ASP A 1 397 ? -26.561 21.593 39.936 1.00 92.50 397 ASP A C 1
ATOM 3135 O O . ASP A 1 397 ? -25.574 21.993 40.568 1.00 92.50 397 ASP A O 1
ATOM 3139 N N . PRO A 1 398 ? -27.775 22.136 40.165 1.00 94.31 398 PRO A N 1
ATOM 3140 C CA . PRO A 1 398 ? -27.991 23.195 41.156 1.00 94.31 398 PRO A CA 1
ATOM 3141 C C . PRO A 1 398 ? -27.587 22.837 42.596 1.00 94.31 398 PRO A C 1
ATOM 3143 O O . PRO A 1 398 ? -27.443 23.735 43.426 1.00 94.31 398 PRO A O 1
ATOM 3146 N N . ASP A 1 399 ? -27.427 21.551 42.910 1.00 93.62 399 ASP A N 1
ATOM 3147 C CA . ASP A 1 399 ? -26.933 21.052 44.199 1.00 93.62 399 ASP A CA 1
ATOM 3148 C C . ASP A 1 399 ? -25.395 21.028 44.302 1.00 93.62 399 ASP A C 1
ATOM 3150 O O . ASP A 1 399 ? -24.852 20.779 45.380 1.00 93.62 399 ASP A O 1
ATOM 3154 N N . GLY A 1 400 ? -24.691 21.351 43.214 1.00 90.56 400 GLY A N 1
ATOM 3155 C CA . GLY A 1 400 ? -23.237 21.375 43.124 1.00 90.56 400 GLY A CA 1
ATOM 3156 C C . GLY A 1 400 ? -22.603 20.027 42.776 1.00 90.56 400 GLY A C 1
ATOM 3157 O O . GLY A 1 400 ? -21.381 19.984 42.602 1.00 90.56 400 GLY A O 1
ATOM 3158 N N . GLU A 1 401 ? -23.378 18.950 42.643 1.00 90.75 401 GLU A N 1
ATOM 3159 C CA . GLU A 1 401 ? -22.884 17.652 42.177 1.00 90.75 401 GLU A CA 1
ATOM 3160 C C . GLU A 1 401 ? -22.673 17.660 40.657 1.00 90.75 401 GLU A C 1
ATOM 3162 O O . GLU A 1 401 ? -23.212 18.500 39.937 1.00 90.75 401 GLU A O 1
ATOM 3167 N N . LEU A 1 402 ? -21.831 16.753 40.153 1.00 90.19 402 LEU A N 1
ATOM 3168 C CA . LEU A 1 402 ? -21.624 16.620 38.708 1.00 90.19 402 LEU A CA 1
ATOM 3169 C C . LEU A 1 402 ? -22.893 16.079 38.048 1.00 90.19 402 LEU A C 1
ATOM 3171 O O . LEU A 1 402 ? -23.409 15.046 38.477 1.00 90.19 402 LEU A O 1
ATOM 3175 N N . HIS A 1 403 ? -23.324 16.735 36.970 1.00 93.69 403 HIS A N 1
ATOM 3176 C CA . HIS A 1 403 ? -24.474 16.301 36.177 1.00 93.69 403 HIS A CA 1
ATOM 3177 C C . HIS A 1 403 ? -24.243 14.902 35.582 1.00 93.69 403 HIS A C 1
ATOM 3179 O O . HIS A 1 403 ? -25.117 14.034 35.602 1.00 93.69 403 HIS A O 1
ATOM 3185 N N . TYR A 1 404 ? -23.020 14.656 35.103 1.00 93.31 404 TYR A N 1
ATOM 3186 C CA . TYR A 1 404 ? -22.597 13.374 34.551 1.00 93.31 404 TYR A CA 1
ATOM 3187 C C . TYR A 1 404 ? -21.844 12.535 35.579 1.00 93.31 404 TYR A C 1
ATOM 3189 O O . TYR A 1 404 ? -21.035 13.020 36.375 1.00 93.31 404 TYR A O 1
ATOM 3197 N N . SER A 1 405 ? -22.036 11.219 35.527 1.00 91.88 405 SER A N 1
ATOM 3198 C CA . SER A 1 405 ? -21.252 10.312 36.355 1.00 91.88 405 SER A CA 1
ATOM 3199 C C . SER A 1 405 ? -19.793 10.274 35.899 1.00 91.88 405 SER A C 1
ATOM 3201 O O . SER A 1 405 ? -19.475 10.360 34.714 1.00 91.88 405 SER A O 1
ATOM 3203 N N . LYS A 1 406 ? -18.875 9.994 36.831 1.00 90.00 406 LYS A N 1
ATOM 3204 C CA . LYS A 1 406 ? -17.444 9.821 36.511 1.00 90.00 406 LYS A CA 1
ATOM 3205 C C . LYS A 1 406 ? -17.181 8.791 35.409 1.00 90.00 406 LYS A C 1
ATOM 3207 O O . LYS A 1 406 ? -16.221 8.917 34.664 1.00 90.00 406 LYS A O 1
ATOM 3212 N N . SER A 1 407 ? -18.031 7.768 35.301 1.00 89.38 407 SER A N 1
ATOM 3213 C CA . SER A 1 407 ? -17.924 6.769 34.234 1.00 89.38 407 SER A CA 1
ATOM 3214 C C . SER A 1 407 ? -18.261 7.354 32.864 1.00 89.38 407 SER A C 1
ATOM 3216 O O . SER A 1 407 ? -17.645 6.955 31.883 1.00 89.38 407 SER A O 1
ATOM 3218 N N . GLU A 1 408 ? -19.244 8.249 32.788 1.00 92.75 408 GLU A N 1
ATOM 3219 C CA . GLU A 1 408 ? -19.637 8.914 31.542 1.00 92.75 408 GLU A CA 1
ATOM 3220 C C . GLU A 1 408 ? -18.567 9.915 31.113 1.00 92.75 408 GLU A C 1
ATOM 3222 O O . GLU A 1 408 ? -18.229 9.958 29.933 1.00 92.75 408 GLU A O 1
ATOM 3227 N N . ILE A 1 409 ? -17.962 10.631 32.066 1.00 93.25 409 ILE A N 1
ATOM 3228 C CA . ILE A 1 409 ? -16.818 11.520 31.814 1.00 93.25 409 ILE A CA 1
ATOM 3229 C C . ILE A 1 409 ? -15.610 10.728 31.314 1.00 93.25 409 ILE A C 1
ATOM 3231 O O . ILE A 1 409 ? -15.030 11.062 30.283 1.00 93.25 409 ILE A O 1
ATOM 3235 N N . PHE A 1 410 ? -15.272 9.629 31.990 1.00 92.12 410 PHE A N 1
ATOM 3236 C CA . PHE A 1 410 ? -14.124 8.794 31.639 1.00 92.12 410 PHE A CA 1
ATOM 3237 C C . PHE A 1 410 ? -14.193 8.241 30.205 1.00 92.12 410 PHE A C 1
ATOM 3239 O O . PHE A 1 410 ? -13.197 8.267 29.481 1.00 92.12 410 PHE A O 1
ATOM 3246 N N . TYR A 1 411 ? -15.372 7.777 29.778 1.00 92.81 411 TYR A N 1
ATOM 3247 C CA . TYR A 1 411 ? -15.589 7.296 28.411 1.00 92.81 411 TYR A CA 1
ATOM 3248 C C . TYR A 1 411 ? -15.913 8.409 27.410 1.00 92.81 411 TYR A C 1
ATOM 3250 O O . TYR A 1 411 ? -15.965 8.134 26.218 1.00 92.81 411 TYR A O 1
ATOM 3258 N N . GLY A 1 412 ? -16.139 9.643 27.855 1.00 93.69 412 GLY A N 1
ATOM 3259 C CA . GLY A 1 412 ? -16.549 10.751 26.997 1.00 93.69 412 GLY A CA 1
ATOM 3260 C C . GLY A 1 412 ? -17.895 10.522 26.319 1.00 93.69 412 GLY A C 1
ATOM 3261 O O . GLY A 1 412 ? -17.962 10.354 25.105 1.00 93.69 412 GLY A O 1
ATOM 3262 N N . LEU A 1 413 ? -18.970 10.487 27.112 1.00 94.88 413 LEU A N 1
ATOM 3263 C CA . LEU A 1 413 ? -20.336 10.351 26.598 1.00 94.88 413 LEU A CA 1
ATOM 3264 C C . LEU A 1 413 ? -20.731 11.505 25.662 1.00 94.88 413 LEU A C 1
ATOM 3266 O O . LEU A 1 413 ? -21.342 11.242 24.625 1.00 94.88 413 LEU A O 1
ATOM 3270 N N . VAL A 1 414 ? -20.389 12.745 26.029 1.00 95.94 414 VAL A N 1
ATOM 3271 C CA . VAL A 1 414 ? -20.645 13.950 25.229 1.00 95.94 414 VAL A CA 1
ATOM 3272 C C . VAL A 1 414 ? -19.330 14.489 24.670 1.00 95.94 414 VAL A C 1
ATOM 3274 O O . VAL A 1 414 ? -18.346 14.659 25.395 1.00 95.94 414 VAL A O 1
ATOM 3277 N N . VAL A 1 415 ? -19.310 14.730 23.363 1.00 95.31 415 VAL A N 1
ATOM 3278 C CA . VAL A 1 415 ? -18.133 15.192 22.620 1.00 95.31 415 VAL A CA 1
ATOM 3279 C C . VAL A 1 415 ? -18.458 16.417 21.779 1.00 95.31 415 VAL A C 1
ATOM 3281 O O . VAL A 1 415 ? -19.609 16.642 21.386 1.00 95.31 415 VAL A O 1
ATOM 3284 N N . LYS A 1 416 ? -17.414 17.163 21.435 1.00 91.00 416 LYS A N 1
ATOM 3285 C CA . LYS A 1 416 ? -17.489 18.245 20.460 1.00 91.00 416 LYS A CA 1
ATOM 3286 C C . LYS A 1 416 ? -17.613 17.689 19.047 1.00 91.00 416 LYS A C 1
ATOM 3288 O O . LYS A 1 416 ? -16.977 16.691 18.701 1.00 91.00 416 LYS A O 1
ATOM 3293 N N . ALA A 1 417 ? -18.422 18.352 18.227 1.00 84.06 417 ALA A N 1
ATOM 3294 C CA . ALA A 1 417 ? -18.631 17.943 16.848 1.00 84.06 417 ALA A CA 1
ATOM 3295 C C . ALA A 1 417 ? -17.359 18.145 16.001 1.00 84.06 417 ALA A C 1
ATOM 3297 O O . ALA A 1 417 ? -16.814 19.243 15.972 1.00 84.06 417 ALA A O 1
ATOM 3298 N N . ASN A 1 418 ? -16.917 17.098 15.291 1.00 81.75 418 ASN A N 1
ATOM 3299 C CA . ASN A 1 418 ? -15.772 17.119 14.356 1.00 81.75 418 ASN A CA 1
ATOM 3300 C C . ASN A 1 418 ? -14.411 17.585 14.924 1.00 81.75 418 ASN A C 1
ATOM 3302 O O . ASN A 1 418 ? -13.534 17.982 14.160 1.00 81.75 418 ASN A O 1
ATOM 3306 N N . GLU A 1 419 ? -14.178 17.506 16.234 1.00 88.38 419 GLU A N 1
ATOM 3307 C CA . GLU A 1 419 ? -12.845 17.749 16.806 1.00 88.38 419 GLU A CA 1
ATOM 3308 C C . GLU A 1 419 ? -12.121 16.413 17.067 1.00 88.38 419 GLU A C 1
ATOM 3310 O O . GLU A 1 419 ? -12.215 15.856 18.158 1.00 88.38 419 GLU A O 1
ATOM 3315 N N . GLU A 1 420 ? -11.407 15.856 16.078 1.00 90.06 420 GLU A N 1
ATOM 3316 C CA . GLU A 1 420 ? -10.611 14.620 16.243 1.00 90.06 420 GLU A CA 1
ATOM 3317 C C . GLU A 1 420 ? -9.463 14.816 17.257 1.00 90.06 420 GLU A C 1
ATOM 3319 O O . GLU A 1 420 ? -8.644 15.721 17.109 1.00 90.06 420 GLU A O 1
ATOM 3324 N N . VAL A 1 421 ? -9.358 13.937 18.266 1.00 91.00 421 VAL A N 1
ATOM 3325 C CA . VAL A 1 421 ? -8.263 13.963 19.269 1.00 91.00 421 VAL A CA 1
ATOM 3326 C C . VAL A 1 421 ? -7.602 12.607 19.514 1.00 91.00 421 VAL A C 1
ATOM 3328 O O . VAL A 1 421 ? -6.750 12.507 20.391 1.00 91.00 421 VAL A O 1
ATOM 3331 N N . GLY A 1 422 ? -7.979 11.565 18.766 1.00 91.88 422 GLY A N 1
ATOM 3332 C CA . GLY A 1 422 ? -7.460 10.202 18.930 1.00 91.88 422 GLY A CA 1
ATOM 3333 C C . GLY A 1 422 ? -6.037 9.978 18.403 1.00 91.88 422 GLY A C 1
ATOM 3334 O O . GLY A 1 422 ? -5.297 10.918 18.105 1.00 91.88 422 GLY A O 1
ATOM 3335 N N . TYR A 1 423 ? -5.686 8.698 18.220 1.00 94.94 423 TYR A N 1
ATOM 3336 C CA . TYR A 1 423 ? -4.393 8.219 17.692 1.00 94.94 423 TYR A CA 1
ATOM 3337 C C . TYR A 1 423 ? -3.891 9.017 16.478 1.00 94.94 423 TYR A C 1
ATOM 3339 O O . TYR A 1 423 ? -2.742 9.425 16.396 1.00 94.94 423 TYR A O 1
ATOM 3347 N N . TRP A 1 424 ? -4.788 9.298 15.545 1.00 91.69 424 TRP A N 1
ATOM 3348 C CA . TRP A 1 424 ? -4.511 9.939 14.266 1.00 91.69 424 TRP A CA 1
ATOM 3349 C C . TRP A 1 424 ? -4.039 11.402 14.322 1.00 91.69 424 TRP A C 1
ATOM 3351 O O . TRP A 1 424 ? -3.603 11.950 13.302 1.00 91.69 424 TRP A O 1
ATOM 3361 N N . THR A 1 425 ? -4.148 12.028 15.492 1.00 91.44 425 THR A N 1
ATOM 3362 C CA . THR A 1 425 ? -3.703 13.403 15.788 1.00 91.44 425 THR A CA 1
ATOM 3363 C C . THR A 1 425 ? -2.611 13.434 16.853 1.00 91.44 425 THR A C 1
ATOM 3365 O O . THR A 1 425 ? -2.273 14.498 17.362 1.00 91.44 425 THR A O 1
ATOM 3368 N N . SER A 1 426 ? -2.116 12.263 17.243 1.00 92.62 426 SER A N 1
ATOM 3369 C CA . SER A 1 426 ? -1.150 12.100 18.315 1.00 92.62 426 SER A CA 1
ATOM 3370 C C . SER A 1 426 ? 0.278 12.177 17.762 1.00 92.62 426 SER A C 1
ATOM 3372 O O . SER A 1 426 ? 0.548 11.713 16.648 1.00 92.62 426 SER A O 1
ATOM 3374 N N . ASP A 1 427 ? 1.205 12.731 18.541 1.00 93.50 427 ASP A N 1
ATOM 3375 C CA . ASP A 1 427 ? 2.626 12.812 18.167 1.00 93.50 427 ASP A CA 1
ATOM 3376 C C . ASP A 1 427 ? 3.238 11.408 18.040 1.00 93.50 427 ASP A C 1
ATOM 3378 O O . ASP A 1 427 ? 4.061 11.150 17.161 1.00 93.50 427 ASP A O 1
ATOM 3382 N N . SER A 1 428 ? 2.771 10.452 18.850 1.00 93.38 428 SER A N 1
ATOM 3383 C CA . SER A 1 428 ? 3.140 9.033 18.758 1.00 93.38 428 SER A CA 1
ATOM 3384 C C . SER A 1 428 ? 2.898 8.482 17.356 1.00 93.38 428 SER A C 1
ATOM 3386 O O . SER A 1 428 ? 3.729 7.735 16.848 1.00 93.38 428 SER A O 1
ATOM 3388 N N . ALA A 1 429 ? 1.796 8.866 16.709 1.00 91.94 429 ALA A N 1
ATOM 3389 C CA . ALA A 1 429 ? 1.525 8.489 15.328 1.00 91.94 429 ALA A CA 1
ATOM 3390 C C . ALA A 1 429 ? 2.334 9.340 14.335 1.00 91.94 429 ALA A C 1
ATOM 3392 O O . ALA A 1 429 ? 3.027 8.792 13.483 1.00 91.94 429 ALA A O 1
ATOM 3393 N N . LEU A 1 430 ? 2.242 10.669 14.427 1.00 89.50 430 LEU A N 1
ATOM 3394 C CA . LEU A 1 430 ? 2.719 11.581 13.379 1.00 89.50 430 LEU A CA 1
ATOM 3395 C C . LEU A 1 430 ? 4.237 11.794 13.378 1.00 89.50 430 LEU A C 1
ATOM 3397 O O . LEU A 1 430 ? 4.831 11.922 12.307 1.00 89.50 430 LEU A O 1
ATOM 3401 N N . GLU A 1 431 ? 4.861 11.845 14.553 1.00 88.44 431 GLU A N 1
ATOM 3402 C CA . GLU A 1 431 ? 6.297 12.099 14.709 1.00 88.44 431 GLU A CA 1
ATOM 3403 C C . GLU A 1 431 ? 7.081 10.809 14.966 1.00 88.44 431 GLU A C 1
ATOM 3405 O O . GLU A 1 431 ? 8.183 10.636 14.441 1.00 88.44 431 GLU A O 1
ATOM 3410 N N . PHE A 1 432 ? 6.500 9.884 15.735 1.00 90.12 432 PHE A N 1
ATOM 3411 C CA . PHE A 1 432 ? 7.192 8.679 16.204 1.00 90.12 432 PHE A CA 1
ATOM 3412 C C . PHE A 1 432 ? 6.755 7.380 15.508 1.00 90.12 432 PHE A C 1
ATOM 3414 O O . PHE A 1 432 ? 7.308 6.326 15.811 1.00 90.12 432 PHE A O 1
ATOM 3421 N N . ASN A 1 433 ? 5.821 7.439 14.549 1.00 92.50 433 ASN A N 1
ATOM 3422 C CA . ASN A 1 433 ? 5.374 6.312 13.714 1.00 92.50 433 ASN A CA 1
ATOM 3423 C C . ASN A 1 433 ? 4.899 5.059 14.480 1.00 92.50 433 ASN A C 1
ATOM 3425 O O . ASN A 1 433 ? 4.965 3.947 13.948 1.00 92.50 433 ASN A O 1
ATOM 3429 N N . TYR A 1 434 ? 4.397 5.208 15.708 1.00 96.88 434 TYR A N 1
ATOM 3430 C CA . TYR A 1 434 ? 3.779 4.095 16.428 1.00 96.88 434 TYR A CA 1
ATOM 3431 C C . TYR A 1 434 ? 2.567 3.575 15.659 1.00 96.88 434 TYR A C 1
ATOM 3433 O O . TYR A 1 434 ? 1.786 4.383 15.154 1.00 96.88 434 TYR A O 1
ATOM 3441 N N . PRO A 1 435 ? 2.347 2.253 15.595 1.00 97.44 435 PRO A N 1
ATOM 3442 C CA . PRO A 1 435 ? 1.180 1.709 14.924 1.00 97.44 435 PRO A CA 1
ATOM 3443 C C . PRO A 1 435 ? -0.109 1.977 15.712 1.00 97.44 435 PRO A C 1
ATOM 3445 O O . PRO A 1 435 ? -0.118 2.081 16.940 1.00 97.44 435 PRO A O 1
ATOM 3448 N N . ASN A 1 436 ? -1.221 2.082 14.986 1.00 98.12 436 ASN A N 1
ATOM 3449 C CA . ASN A 1 436 ? -2.564 2.246 15.529 1.00 98.12 436 ASN A CA 1
ATOM 3450 C C . ASN A 1 436 ? -2.957 1.037 16.399 1.00 98.12 436 ASN A C 1
ATOM 3452 O O . ASN A 1 436 ? -3.118 -0.062 15.853 1.00 98.12 436 ASN A O 1
ATOM 3456 N N . PRO A 1 437 ? -3.182 1.215 17.715 1.00 98.31 437 PRO A N 1
ATOM 3457 C CA . PRO A 1 437 ? -3.432 0.090 18.609 1.00 98.31 437 PRO A CA 1
ATOM 3458 C C . PRO A 1 437 ? -4.727 -0.677 18.314 1.00 98.31 437 PRO A C 1
ATOM 3460 O O . PRO A 1 437 ? -4.777 -1.889 18.513 1.00 98.31 437 PRO A O 1
ATOM 3463 N N . PHE A 1 438 ? -5.773 -0.005 17.822 1.00 98.38 438 PHE A N 1
ATOM 3464 C CA . PHE A 1 438 ? -7.017 -0.677 17.436 1.00 98.38 438 PHE A CA 1
ATOM 3465 C C . PHE A 1 438 ? -6.783 -1.626 16.266 1.00 98.38 438 PHE A C 1
ATOM 3467 O O . PHE A 1 438 ? -7.189 -2.782 16.326 1.00 98.38 438 PHE A O 1
ATOM 3474 N N . LEU A 1 439 ? -6.097 -1.155 15.222 1.00 98.50 439 LEU A N 1
ATOM 3475 C CA . LEU A 1 439 ? -5.804 -1.970 14.046 1.00 98.50 439 LEU A CA 1
ATOM 3476 C C . LEU A 1 439 ? -4.834 -3.113 14.373 1.00 98.50 439 LEU A C 1
ATOM 3478 O O . LEU A 1 439 ? -5.026 -4.216 13.870 1.00 98.50 439 LEU A O 1
ATOM 3482 N N . VAL A 1 440 ? -3.866 -2.894 15.271 1.00 98.44 440 VAL A N 1
ATOM 3483 C CA . VAL A 1 440 ? -2.985 -3.962 15.776 1.00 98.44 440 VAL A CA 1
ATOM 3484 C C . VAL A 1 440 ? -3.799 -5.035 16.499 1.00 98.44 440 VAL A C 1
ATOM 3486 O O . VAL A 1 440 ? -3.673 -6.215 16.167 1.00 98.44 440 VAL A O 1
ATOM 3489 N N . LYS A 1 441 ? -4.680 -4.655 17.438 1.00 98.12 441 LYS A N 1
ATOM 3490 C CA . LYS A 1 441 ? -5.579 -5.610 18.108 1.00 98.12 441 LYS A CA 1
ATOM 3491 C C . LYS A 1 441 ? -6.464 -6.336 17.097 1.00 98.12 441 LYS A C 1
ATOM 3493 O O . LYS A 1 441 ? -6.535 -7.562 17.119 1.00 98.12 441 LYS A O 1
ATOM 3498 N N . PHE A 1 442 ? -7.099 -5.589 16.197 1.00 98.56 442 PHE A N 1
ATOM 3499 C CA . PHE A 1 442 ? -7.971 -6.120 15.155 1.00 98.56 442 PHE A CA 1
ATOM 3500 C C . PHE A 1 442 ? -7.245 -7.176 14.310 1.00 98.56 442 PHE A C 1
ATOM 3502 O O . PHE A 1 442 ? -7.722 -8.302 14.185 1.00 98.56 442 PHE A O 1
ATOM 3509 N N . ALA A 1 443 ? -6.056 -6.855 13.800 1.00 98.31 443 ALA A N 1
ATOM 3510 C CA . ALA A 1 443 ? -5.265 -7.767 12.985 1.00 98.31 443 ALA A CA 1
ATOM 3511 C C . ALA A 1 443 ? -4.813 -9.011 13.754 1.00 98.31 443 ALA A C 1
ATOM 3513 O O . ALA A 1 443 ? -4.950 -10.125 13.247 1.00 98.31 443 ALA A O 1
ATOM 3514 N N . ARG A 1 444 ? -4.355 -8.857 15.002 1.00 96.56 444 ARG A N 1
ATOM 3515 C CA . ARG A 1 444 ? -3.973 -9.990 15.861 1.00 96.56 444 ARG A CA 1
ATOM 3516 C C . ARG A 1 444 ? -5.140 -10.937 16.105 1.00 96.56 444 ARG A C 1
ATOM 3518 O O . ARG A 1 444 ? -4.990 -12.140 15.916 1.00 96.56 444 ARG A O 1
ATOM 3525 N N . GLU A 1 445 ? -6.300 -10.410 16.478 1.00 97.00 445 GLU A N 1
ATOM 3526 C CA . GLU A 1 445 ? -7.498 -11.207 16.757 1.00 97.00 445 GLU A CA 1
ATOM 3527 C C . GLU A 1 445 ? -8.008 -11.946 15.513 1.00 97.00 445 GLU A C 1
ATOM 3529 O O . GLU A 1 445 ? -8.384 -13.127 15.580 1.00 97.00 445 GLU A O 1
ATOM 3534 N N . MET A 1 446 ? -7.983 -11.269 14.362 1.00 97.56 446 MET A N 1
ATOM 3535 C CA . MET A 1 446 ? -8.377 -11.862 13.090 1.00 97.56 446 MET A CA 1
ATOM 3536 C C . MET A 1 446 ? -7.391 -12.939 12.643 1.00 97.56 446 MET A C 1
ATOM 3538 O O . MET A 1 446 ? -7.838 -14.045 12.365 1.00 97.56 446 MET A O 1
ATOM 3542 N N . TRP A 1 447 ? -6.078 -12.695 12.643 1.00 96.62 447 TRP A N 1
ATOM 3543 C CA . TRP A 1 447 ? -5.074 -13.692 12.233 1.00 96.62 447 TRP A CA 1
ATOM 3544 C C . TRP A 1 447 ? -4.871 -14.824 13.234 1.00 96.62 447 TRP A C 1
ATOM 3546 O O . TRP A 1 447 ? -4.477 -15.926 12.843 1.00 96.62 447 TRP A O 1
ATOM 3556 N N . HIS A 1 448 ? -5.160 -14.596 14.516 1.00 94.25 448 HIS A N 1
ATOM 3557 C CA . HIS A 1 448 ? -5.192 -15.663 15.510 1.00 94.25 448 HIS A CA 1
ATOM 3558 C C . HIS A 1 448 ? -6.253 -16.707 15.139 1.00 94.25 448 HIS A C 1
ATOM 3560 O O . HIS A 1 448 ? -5.959 -17.904 15.134 1.00 94.25 448 HIS A O 1
ATOM 3566 N N . THR A 1 449 ? -7.451 -16.242 14.768 1.00 95.31 449 THR A N 1
ATOM 3567 C CA . THR A 1 449 ? -8.614 -17.086 14.445 1.00 95.31 449 THR A CA 1
ATOM 3568 C C . THR A 1 449 ? -8.590 -17.590 12.997 1.00 95.31 449 THR A C 1
ATOM 3570 O O . THR A 1 449 ? -8.895 -18.748 12.723 1.00 95.31 449 THR A O 1
ATOM 3573 N N . TYR A 1 450 ? -8.201 -16.724 12.064 1.00 95.81 450 TYR A N 1
ATOM 3574 C CA . TYR A 1 450 ? -8.211 -16.925 10.619 1.00 95.81 450 TYR A CA 1
ATOM 3575 C C . TYR A 1 450 ? -6.862 -16.471 10.032 1.00 95.81 450 TYR A C 1
ATOM 3577 O O . TYR A 1 450 ? -6.727 -15.330 9.588 1.00 95.81 450 TYR A O 1
ATOM 3585 N N . PRO A 1 451 ? -5.847 -17.351 9.996 1.00 93.06 451 PRO A N 1
ATOM 3586 C CA . PRO A 1 451 ? -4.490 -16.982 9.585 1.00 93.06 451 PRO A CA 1
ATOM 3587 C C . PRO A 1 451 ? -4.377 -16.387 8.178 1.00 93.06 451 PRO A C 1
ATOM 3589 O O . PRO A 1 451 ? -3.458 -15.631 7.926 1.00 93.06 451 PRO A O 1
ATOM 3592 N N . ASN A 1 452 ? -5.314 -16.694 7.277 1.00 94.06 452 ASN A N 1
ATOM 3593 C CA . ASN A 1 452 ? -5.321 -16.192 5.899 1.00 94.06 452 ASN A CA 1
ATOM 3594 C C . ASN A 1 452 ? -6.346 -15.062 5.685 1.00 94.06 452 ASN A C 1
ATOM 3596 O O . ASN A 1 452 ? -6.882 -14.916 4.590 1.00 94.06 452 ASN A O 1
ATOM 3600 N N . PHE A 1 453 ? -6.701 -14.319 6.738 1.00 97.94 453 PHE A N 1
ATOM 3601 C CA . PHE A 1 453 ? -7.681 -13.238 6.643 1.00 97.94 453 PHE A CA 1
ATOM 3602 C C . PHE A 1 453 ? -7.042 -11.946 6.123 1.00 97.94 453 PHE A C 1
ATOM 3604 O O . PHE A 1 453 ? -6.048 -11.472 6.673 1.00 97.94 453 PHE A O 1
ATOM 3611 N N . TYR A 1 454 ? -7.631 -11.357 5.085 1.00 98.31 454 TYR A N 1
ATOM 3612 C CA . TYR A 1 454 ? -7.156 -10.113 4.483 1.00 98.31 454 TYR A CA 1
ATOM 3613 C C . TYR A 1 454 ? -7.786 -8.900 5.165 1.00 98.31 454 TYR A C 1
ATOM 3615 O O . TYR A 1 454 ? -9.004 -8.819 5.328 1.00 98.31 454 TYR A O 1
ATOM 3623 N N . ILE A 1 455 ? -6.955 -7.931 5.536 1.00 98.56 455 ILE A N 1
ATOM 3624 C CA . ILE A 1 455 ? -7.393 -6.682 6.160 1.00 98.56 455 ILE A CA 1
ATOM 3625 C C . ILE A 1 455 ? -6.975 -5.558 5.232 1.00 98.56 455 ILE A C 1
ATOM 3627 O O . ILE A 1 455 ? -5.791 -5.256 5.111 1.00 98.56 455 ILE A O 1
ATOM 3631 N N . ILE A 1 456 ? -7.948 -4.968 4.551 1.00 98.50 456 ILE A N 1
ATOM 3632 C CA . ILE A 1 456 ? -7.741 -3.866 3.619 1.00 98.50 456 ILE A CA 1
ATOM 3633 C C . ILE A 1 456 ? -8.226 -2.587 4.286 1.00 98.50 456 ILE A C 1
ATOM 3635 O O . ILE A 1 456 ? -9.288 -2.582 4.901 1.00 98.50 456 ILE A O 1
ATOM 3639 N N . SER A 1 457 ? -7.476 -1.500 4.159 1.00 96.88 457 SER A N 1
ATOM 3640 C CA . SER A 1 457 ? -7.845 -0.201 4.717 1.00 96.88 457 SER A CA 1
ATOM 3641 C C . SER A 1 457 ? -7.821 0.860 3.630 1.00 96.88 457 SER A C 1
ATOM 3643 O O . SER A 1 457 ? -6.776 1.104 3.026 1.00 96.88 457 SER A O 1
ATOM 3645 N N . GLU A 1 458 ? -8.970 1.474 3.355 1.00 93.69 458 GLU A N 1
ATOM 3646 C CA . GLU A 1 458 ? -9.031 2.642 2.478 1.00 93.69 458 GLU A CA 1
ATOM 3647 C C . GLU A 1 458 ? -8.260 3.817 3.092 1.00 93.69 458 GLU A C 1
ATOM 3649 O O . GLU A 1 458 ? -8.310 4.026 4.304 1.00 93.69 458 GLU A O 1
ATOM 3654 N N . CYS A 1 459 ? -7.534 4.573 2.262 1.00 90.81 459 CYS A N 1
ATOM 3655 C CA . CYS A 1 459 ? -6.767 5.730 2.702 1.00 90.81 459 CYS A CA 1
ATOM 3656 C C . CYS A 1 459 ? -6.887 6.937 1.763 1.00 90.81 459 CYS A C 1
ATOM 3658 O O . CYS A 1 459 ? -6.567 6.861 0.576 1.00 90.81 459 CYS A O 1
ATOM 3660 N N . HIS A 1 460 ? -7.237 8.089 2.353 1.00 80.88 460 HIS A N 1
ATOM 3661 C CA . HIS A 1 460 ? -7.348 9.385 1.664 1.00 80.88 460 HIS A CA 1
ATOM 3662 C C . HIS A 1 460 ? -6.450 10.515 2.228 1.00 80.88 460 HIS A C 1
ATOM 3664 O O . HIS A 1 460 ? -6.406 11.603 1.647 1.00 80.88 460 HIS A O 1
ATOM 3670 N N . PHE A 1 461 ? -5.756 10.311 3.362 1.00 67.81 461 PHE A N 1
ATOM 3671 C CA . PHE A 1 461 ? -5.083 11.375 4.151 1.00 67.81 461 PHE A CA 1
ATOM 3672 C C . PHE A 1 461 ? -3.545 11.278 4.227 1.00 67.81 461 PHE A C 1
ATOM 3674 O O . PHE A 1 461 ? -2.949 11.819 5.153 1.00 67.81 461 PHE A O 1
ATOM 3681 N N . GLN A 1 462 ? -2.873 10.623 3.278 1.00 80.81 462 GLN A N 1
ATOM 3682 C CA . GLN A 1 462 ? -1.418 10.382 3.359 1.00 80.81 462 GLN A CA 1
ATOM 3683 C C . GLN A 1 462 ? -0.996 9.585 4.615 1.00 80.81 462 GLN A C 1
ATOM 3685 O O . GLN A 1 462 ? 0.048 9.842 5.214 1.00 80.81 462 GLN A O 1
ATOM 3690 N N . ARG A 1 463 ? -1.853 8.659 5.062 1.00 88.88 463 ARG A N 1
ATOM 3691 C CA . ARG A 1 463 ? -1.660 7.825 6.263 1.00 88.88 463 ARG A CA 1
ATOM 3692 C C . ARG A 1 463 ? -1.285 6.381 5.904 1.00 88.88 463 ARG A C 1
ATOM 3694 O O . ARG A 1 463 ? -1.399 5.488 6.739 1.00 88.88 463 ARG A O 1
ATOM 3701 N N . GLU A 1 464 ? -0.842 6.136 4.671 1.00 92.38 464 GLU A N 1
ATOM 3702 C CA . GLU A 1 464 ? -0.571 4.791 4.155 1.00 92.38 464 GLU A CA 1
ATOM 3703 C C . GLU A 1 464 ? 0.524 4.077 4.956 1.00 92.38 464 GLU A C 1
ATOM 3705 O O . GLU A 1 464 ? 0.381 2.897 5.271 1.00 92.38 464 GLU A O 1
ATOM 3710 N N . ALA A 1 465 ? 1.581 4.790 5.356 1.00 93.12 465 ALA A N 1
ATOM 3711 C CA . ALA A 1 465 ? 2.656 4.213 6.163 1.00 93.12 465 ALA A CA 1
ATOM 3712 C C . ALA A 1 465 ? 2.142 3.712 7.524 1.00 93.12 465 ALA A C 1
ATOM 3714 O O . ALA A 1 465 ? 2.403 2.571 7.893 1.00 93.12 465 ALA A O 1
ATOM 3715 N N . LEU A 1 466 ? 1.342 4.523 8.225 1.00 95.50 466 LEU A N 1
ATOM 3716 C CA . LEU A 1 466 ? 0.774 4.171 9.531 1.00 95.50 466 LEU A CA 1
ATOM 3717 C C . LEU A 1 466 ? -0.210 3.000 9.429 1.00 95.50 466 LEU A C 1
ATOM 3719 O O . LEU A 1 466 ? -0.145 2.074 10.231 1.00 95.50 466 LEU A O 1
ATOM 3723 N N . LEU A 1 467 ? -1.073 2.995 8.409 1.00 97.12 467 LEU A N 1
ATOM 3724 C CA . LEU A 1 467 ? -1.985 1.876 8.148 1.00 97.12 467 LEU A CA 1
ATOM 3725 C C . LEU A 1 467 ? -1.234 0.573 7.848 1.00 97.12 467 LEU A C 1
ATOM 3727 O O . LEU A 1 467 ? -1.606 -0.483 8.363 1.00 97.12 467 LEU A O 1
ATOM 3731 N N . THR A 1 468 ? -0.160 0.657 7.060 1.00 97.00 468 THR A N 1
ATOM 3732 C CA . THR A 1 468 ? 0.696 -0.494 6.742 1.00 97.00 468 THR A CA 1
ATOM 3733 C C . THR A 1 468 ? 1.368 -1.029 8.004 1.00 97.00 468 THR A C 1
ATOM 3735 O O . THR A 1 468 ? 1.283 -2.224 8.286 1.00 97.00 468 THR A O 1
ATOM 3738 N N . SER A 1 469 ? 1.971 -0.149 8.810 1.00 96.88 469 SER A N 1
ATOM 3739 C CA . SER A 1 469 ? 2.615 -0.496 10.087 1.00 96.88 469 SER A CA 1
ATOM 3740 C C . SER A 1 469 ? 1.644 -1.072 11.124 1.00 96.88 469 SER A C 1
ATOM 3742 O O . SER A 1 469 ? 2.056 -1.758 12.058 1.00 96.88 469 SER A O 1
ATOM 3744 N N . SER A 1 470 ? 0.346 -0.836 10.949 1.00 98.06 470 SER A N 1
ATOM 3745 C CA . SER A 1 470 ? -0.728 -1.389 11.773 1.00 98.06 470 SER A CA 1
ATOM 3746 C C . SER A 1 470 ? -1.253 -2.755 11.331 1.00 98.06 470 SER A C 1
ATOM 3748 O O . SER A 1 470 ? -2.105 -3.311 12.021 1.00 98.06 470 SER A O 1
ATOM 3750 N N . GLY A 1 471 ? -0.773 -3.303 10.212 1.00 97.38 471 GLY A N 1
ATOM 3751 C CA . GLY A 1 471 ? -1.156 -4.631 9.723 1.00 97.38 471 GLY A CA 1
ATOM 3752 C C . GLY A 1 471 ? -2.103 -4.644 8.521 1.00 97.38 471 GLY A C 1
ATOM 3753 O O . GLY A 1 471 ? -2.392 -5.723 8.006 1.00 97.38 471 GLY A O 1
ATOM 3754 N N . ALA A 1 472 ? -2.574 -3.490 8.040 1.00 97.75 472 ALA A N 1
ATOM 3755 C CA . ALA A 1 472 ? -3.498 -3.431 6.909 1.00 97.75 472 ALA A CA 1
ATOM 3756 C C . ALA A 1 472 ? -2.773 -3.354 5.554 1.00 97.75 472 ALA A C 1
ATOM 3758 O O . ALA A 1 472 ? -1.732 -2.713 5.419 1.00 97.75 472 ALA A O 1
ATOM 3759 N N . ILE A 1 473 ? -3.374 -3.951 4.525 1.00 97.94 473 ILE A N 1
ATOM 3760 C CA . ILE A 1 473 ? -3.063 -3.677 3.119 1.00 97.94 473 ILE A CA 1
ATOM 3761 C C . ILE A 1 473 ? -3.773 -2.378 2.742 1.00 97.94 473 ILE A C 1
ATOM 3763 O O . ILE A 1 473 ? -4.987 -2.249 2.912 1.00 97.94 473 ILE A O 1
ATOM 3767 N N . VAL A 1 474 ? -3.035 -1.396 2.242 1.00 96.31 474 VAL A N 1
ATOM 3768 C CA . VAL A 1 474 ? -3.593 -0.055 2.046 1.00 96.31 474 VAL A CA 1
ATOM 3769 C C . VAL A 1 474 ? -4.222 0.076 0.671 1.00 96.31 474 VAL A C 1
ATOM 3771 O O . VAL A 1 474 ? -3.547 -0.137 -0.325 1.00 96.31 474 VAL A O 1
ATOM 3774 N N . HIS A 1 475 ? -5.483 0.486 0.602 1.00 96.06 475 HIS A N 1
ATOM 3775 C CA . HIS A 1 475 ? -6.147 0.898 -0.631 1.00 96.06 475 HIS A CA 1
ATOM 3776 C C . HIS A 1 475 ? -6.017 2.411 -0.808 1.00 96.06 475 HIS A C 1
ATOM 3778 O O . HIS A 1 475 ? -6.643 3.183 -0.081 1.00 96.06 475 HIS A O 1
ATOM 3784 N N . SER A 1 476 ? -5.172 2.827 -1.756 1.00 91.50 476 SER A N 1
ATOM 3785 C CA . SER A 1 476 ? -4.863 4.235 -2.015 1.00 91.50 476 SER A CA 1
ATOM 3786 C C . SER A 1 476 ? -5.575 4.748 -3.262 1.00 91.50 476 SER A C 1
ATOM 3788 O O . SER A 1 476 ? -5.557 4.115 -4.316 1.00 91.50 476 SER A O 1
ATOM 3790 N N . VAL A 1 477 ? -6.136 5.954 -3.162 1.00 88.00 477 VAL A N 1
ATOM 3791 C CA . VAL A 1 477 ? -6.787 6.660 -4.281 1.00 88.00 477 VAL A CA 1
ATOM 3792 C C . VAL A 1 477 ? -5.919 7.783 -4.871 1.00 88.00 477 VAL A C 1
ATOM 3794 O O . VAL A 1 477 ? -6.396 8.613 -5.647 1.00 88.00 477 VAL A O 1
ATOM 3797 N N . ARG A 1 478 ? -4.625 7.849 -4.527 1.00 88.94 478 ARG A N 1
ATOM 3798 C CA . ARG A 1 478 ? -3.747 8.960 -4.950 1.00 88.94 478 ARG A CA 1
ATOM 3799 C C . ARG A 1 478 ? -3.428 8.942 -6.437 1.00 88.94 478 ARG A C 1
ATOM 3801 O O . ARG A 1 478 ? -3.369 10.000 -7.059 1.00 88.94 478 ARG A O 1
ATOM 3808 N N . VAL A 1 479 ? -3.241 7.759 -7.016 1.00 91.06 479 VAL A N 1
ATOM 3809 C CA . VAL A 1 479 ? -3.008 7.603 -8.458 1.00 91.06 479 VAL A CA 1
ATOM 3810 C C . VAL A 1 479 ? -4.180 8.167 -9.277 1.00 91.06 479 VAL A C 1
ATOM 3812 O O . VAL A 1 479 ? -3.931 9.072 -10.079 1.00 91.06 479 VAL A O 1
ATOM 3815 N N . PRO A 1 480 ? -5.447 7.746 -9.071 1.00 90.38 480 PRO A N 1
ATOM 3816 C CA . PRO A 1 480 ? -6.561 8.288 -9.849 1.00 90.38 480 PRO A CA 1
ATOM 3817 C C . PRO A 1 480 ? -6.782 9.788 -9.605 1.00 90.38 480 PRO A C 1
ATOM 3819 O O . PRO A 1 480 ? -7.085 10.515 -10.552 1.00 90.38 480 PRO A O 1
ATOM 3822 N N . GLN A 1 481 ? -6.533 10.290 -8.390 1.00 88.81 481 GLN A N 1
ATOM 3823 C CA . GLN A 1 481 ? -6.558 11.728 -8.088 1.00 88.81 481 GLN A CA 1
ATOM 3824 C C . GLN A 1 481 ? -5.520 12.531 -8.890 1.00 88.81 481 GLN A C 1
ATOM 3826 O O . GLN A 1 481 ? -5.849 13.561 -9.485 1.00 88.81 481 GLN A O 1
ATOM 3831 N N . ILE A 1 482 ? -4.269 12.061 -8.953 1.00 91.50 482 ILE A N 1
ATOM 3832 C CA . ILE A 1 482 ? -3.208 12.716 -9.734 1.00 91.50 482 ILE A CA 1
ATOM 3833 C C . ILE A 1 482 ? -3.537 12.663 -11.229 1.00 91.50 482 ILE A C 1
ATOM 3835 O O . ILE A 1 482 ? -3.385 13.672 -11.917 1.00 91.50 482 ILE A O 1
ATOM 3839 N N . LEU A 1 483 ? -4.022 11.528 -11.740 1.00 92.00 483 LEU A N 1
ATOM 3840 C CA . LEU A 1 483 ? -4.398 11.391 -13.151 1.00 92.00 483 LEU A CA 1
ATOM 3841 C C . LEU A 1 483 ? -5.565 12.312 -13.531 1.00 92.00 483 LEU A C 1
ATOM 3843 O O . LEU A 1 483 ? -5.524 12.939 -14.594 1.00 92.00 483 LEU A O 1
ATOM 3847 N N . ALA A 1 484 ? -6.563 12.457 -12.656 1.00 89.50 484 ALA A N 1
ATOM 3848 C CA . ALA A 1 484 ? -7.637 13.430 -12.833 1.00 89.50 484 ALA A CA 1
ATOM 3849 C C . ALA A 1 484 ? -7.080 14.864 -12.877 1.00 89.50 484 ALA A C 1
ATOM 3851 O O . ALA A 1 484 ? -7.424 15.629 -13.783 1.00 89.50 484 ALA A O 1
ATOM 3852 N N . SER A 1 485 ? -6.153 15.198 -11.970 1.00 90.69 485 SER A N 1
ATOM 3853 C CA . SER A 1 485 ? -5.502 16.516 -11.896 1.00 90.69 485 SER A CA 1
ATOM 3854 C C . SER A 1 485 ? -4.697 16.849 -13.155 1.00 90.69 485 SER A C 1
ATOM 3856 O O . SER A 1 485 ? -4.807 17.959 -13.682 1.00 90.69 485 SER A O 1
ATOM 3858 N N . ILE A 1 486 ? -3.963 15.882 -13.716 1.00 90.44 486 ILE A N 1
ATOM 3859 C CA . ILE A 1 486 ? -3.281 16.044 -15.014 1.00 90.44 486 ILE A CA 1
ATOM 3860 C C . ILE A 1 486 ? -4.303 16.387 -16.110 1.00 90.44 486 ILE A C 1
ATOM 3862 O O . ILE A 1 486 ? -4.083 17.301 -16.903 1.00 90.44 486 ILE A O 1
ATOM 3866 N N . GLY A 1 487 ? -5.458 15.715 -16.107 1.00 87.88 487 GLY A N 1
ATOM 3867 C CA . GLY A 1 487 ? -6.582 15.987 -17.009 1.00 87.88 487 GLY A CA 1
ATOM 3868 C C . GLY A 1 487 ? -7.358 17.281 -16.724 1.00 87.88 487 GLY A C 1
ATOM 3869 O O . GLY A 1 487 ? -8.346 17.557 -17.403 1.00 87.88 487 GLY A O 1
ATOM 3870 N N . GLY A 1 488 ? -6.944 18.086 -15.741 1.00 87.06 488 GLY A N 1
ATOM 3871 C CA . GLY A 1 488 ? -7.606 19.341 -15.392 1.00 87.06 488 GLY A CA 1
ATOM 3872 C C . GLY A 1 488 ? -8.844 19.188 -14.510 1.00 87.06 488 GLY A C 1
ATOM 3873 O O . GLY A 1 488 ? -9.685 20.091 -14.499 1.00 87.06 488 GLY A O 1
ATOM 3874 N N . LYS A 1 489 ? -8.954 18.090 -13.755 1.00 87.00 489 LYS A N 1
ATOM 3875 C CA . LYS A 1 489 ? -10.049 17.816 -12.815 1.00 87.00 489 LYS A CA 1
ATOM 3876 C C . LYS A 1 489 ? -9.530 17.534 -11.398 1.00 87.00 489 LYS A C 1
ATOM 3878 O O . LYS A 1 489 ? -8.514 16.883 -11.228 1.00 87.00 489 LYS A O 1
ATOM 3883 N N . SER A 1 490 ? -10.241 17.994 -10.377 1.00 83.19 490 SER A N 1
ATOM 3884 C CA . SER A 1 490 ? -10.054 17.612 -8.973 1.00 83.19 490 SER A CA 1
ATOM 3885 C C . SER A 1 490 ? -11.063 16.520 -8.643 1.00 83.19 490 SER A C 1
ATOM 3887 O O . SER A 1 490 ? -12.255 16.726 -8.878 1.00 83.19 490 SER A O 1
ATOM 3889 N N . LEU A 1 491 ? -10.598 15.371 -8.144 1.00 80.88 491 LEU A N 1
ATOM 3890 C CA . LEU A 1 491 ? -11.455 14.331 -7.575 1.00 80.88 491 LEU A CA 1
ATOM 3891 C C . LEU A 1 491 ? -11.474 14.505 -6.056 1.00 80.88 491 LEU A C 1
ATOM 3893 O O . LEU A 1 491 ? -10.472 14.249 -5.384 1.00 80.88 491 LEU A O 1
ATOM 3897 N N . ARG A 1 492 ? -12.620 14.923 -5.523 1.00 75.00 492 ARG A N 1
ATOM 3898 C CA . ARG A 1 492 ? -12.847 15.041 -4.082 1.00 75.00 492 ARG A CA 1
ATOM 3899 C C . ARG A 1 492 ? -13.203 13.678 -3.481 1.00 75.00 492 ARG A C 1
ATOM 3901 O O . ARG A 1 492 ? -13.566 12.742 -4.191 1.00 75.00 492 ARG A O 1
ATOM 3908 N N . ARG A 1 493 ? -13.071 13.554 -2.157 1.00 71.06 493 ARG A N 1
ATOM 3909 C CA . ARG A 1 493 ? -13.261 12.279 -1.433 1.00 71.06 493 ARG A CA 1
ATOM 3910 C C . ARG A 1 493 ? -14.691 11.758 -1.468 1.00 71.06 493 ARG A C 1
ATOM 3912 O O . ARG A 1 493 ? -14.897 10.555 -1.517 1.00 71.06 493 ARG A O 1
ATOM 3919 N N . ASP A 1 494 ? -15.658 12.668 -1.488 1.00 69.56 494 ASP A N 1
ATOM 3920 C CA . ASP A 1 494 ? -17.078 12.356 -1.659 1.00 69.56 494 ASP A CA 1
ATOM 3921 C C . ASP A 1 494 ? -17.424 11.907 -3.091 1.00 69.56 494 ASP A C 1
ATOM 3923 O O . ASP A 1 494 ? -18.589 11.680 -3.404 1.00 69.56 494 ASP A O 1
ATOM 3927 N N . GLY A 1 495 ? -16.422 11.808 -3.972 1.00 72.56 495 GLY A N 1
ATOM 3928 C CA . GLY A 1 495 ? -16.595 11.438 -5.367 1.00 72.56 495 GLY A CA 1
ATOM 3929 C C . GLY A 1 495 ? -16.918 12.604 -6.290 1.00 72.56 495 GLY A C 1
ATOM 3930 O O . GLY A 1 495 ? -16.982 12.418 -7.507 1.00 72.56 495 GLY A O 1
ATOM 3931 N N . THR A 1 496 ? -17.105 13.817 -5.764 1.00 73.81 496 THR A N 1
ATOM 3932 C CA . THR A 1 496 ? -17.411 14.969 -6.611 1.00 73.81 496 THR A CA 1
ATOM 3933 C C . THR A 1 496 ? -16.199 15.380 -7.441 1.00 73.81 496 THR A C 1
ATOM 3935 O O . THR A 1 496 ? -15.047 15.307 -7.010 1.00 73.81 496 THR A O 1
ATOM 3938 N N . VAL A 1 497 ? -16.467 15.812 -8.675 1.00 75.25 497 VAL A N 1
ATOM 3939 C CA . VAL A 1 497 ? -15.434 16.222 -9.627 1.00 75.25 497 VAL A CA 1
ATOM 3940 C C . VAL A 1 497 ? -15.604 17.695 -9.965 1.00 75.25 497 VAL A C 1
ATOM 3942 O O . VAL A 1 497 ? -16.677 18.125 -10.387 1.00 75.25 497 VAL A O 1
ATOM 3945 N N . ALA A 1 498 ? -14.531 18.467 -9.812 1.00 80.12 498 ALA A N 1
ATOM 3946 C CA . ALA A 1 498 ? -14.493 19.888 -10.145 1.00 80.12 498 ALA A CA 1
ATOM 3947 C C . ALA A 1 498 ? -13.399 20.181 -11.178 1.00 80.12 498 ALA A C 1
ATOM 3949 O O . ALA A 1 498 ? -12.379 19.501 -11.232 1.00 80.12 498 ALA A O 1
ATOM 3950 N N . GLY A 1 499 ? -13.585 21.202 -12.015 1.00 82.44 499 GLY A N 1
ATOM 3951 C CA . GLY A 1 499 ? -12.536 21.651 -12.934 1.00 82.44 499 GLY A CA 1
ATOM 3952 C C . GLY A 1 499 ? -11.442 22.424 -12.196 1.00 82.44 499 GLY A C 1
ATOM 3953 O O . GLY A 1 499 ? -11.746 23.272 -11.359 1.00 82.44 499 GLY A O 1
ATOM 3954 N N . ILE A 1 500 ? -10.175 22.186 -12.541 1.00 84.00 500 ILE A N 1
ATOM 3955 C CA . ILE A 1 500 ? -9.039 22.937 -11.988 1.00 84.00 500 ILE A CA 1
ATOM 3956 C C . ILE A 1 500 ? -8.339 23.787 -13.046 1.00 84.00 500 ILE A C 1
ATOM 3958 O O . ILE A 1 500 ? -8.252 23.451 -14.233 1.00 84.00 500 ILE A O 1
ATOM 3962 N N . ARG A 1 501 ? -7.811 24.925 -12.593 1.00 82.00 501 ARG A N 1
ATOM 3963 C CA . ARG A 1 501 ? -7.050 25.851 -13.434 1.00 82.00 501 ARG A CA 1
ATOM 3964 C C . ARG A 1 501 ? -5.729 25.226 -13.879 1.00 82.00 501 ARG A C 1
ATOM 3966 O O . ARG A 1 501 ? -5.133 24.449 -13.138 1.00 82.00 501 ARG A O 1
ATOM 3973 N N . ALA A 1 502 ? -5.253 25.613 -15.063 1.00 82.50 502 ALA A N 1
ATOM 3974 C CA . ALA A 1 502 ? -4.027 25.079 -15.659 1.00 82.50 502 ALA A CA 1
ATOM 3975 C C . ALA A 1 502 ? -2.789 25.216 -14.749 1.00 82.50 502 ALA A C 1
ATOM 3977 O O . ALA A 1 502 ? -1.989 24.292 -14.683 1.00 82.50 502 ALA A O 1
ATOM 3978 N N . ASP A 1 503 ? -2.676 26.312 -13.990 1.00 81.25 503 ASP A N 1
ATOM 3979 C CA . ASP A 1 503 ? -1.568 26.583 -13.061 1.00 81.25 503 ASP A CA 1
ATOM 3980 C C . ASP A 1 503 ? -1.549 25.685 -11.812 1.00 81.25 503 ASP A C 1
ATOM 3982 O O . ASP A 1 503 ? -0.544 25.623 -11.106 1.00 81.25 503 ASP A O 1
ATOM 3986 N N . LYS A 1 504 ? -2.653 24.982 -11.534 1.00 82.19 504 LYS A N 1
ATOM 3987 C CA . LYS A 1 504 ? -2.788 24.059 -10.400 1.00 82.19 504 LYS A CA 1
ATOM 3988 C C . LYS A 1 504 ? -2.767 22.582 -10.806 1.00 82.19 504 LYS A C 1
ATOM 3990 O O . LYS A 1 504 ? -2.875 21.731 -9.926 1.00 82.19 504 LYS A O 1
ATOM 3995 N N . ARG A 1 505 ? -2.666 22.275 -12.104 1.00 88.12 505 ARG A N 1
ATOM 3996 C CA . ARG A 1 505 ? -2.658 20.892 -12.598 1.00 88.12 505 ARG A CA 1
ATOM 3997 C C . ARG A 1 505 ? -1.383 20.178 -12.181 1.00 88.12 505 ARG A C 1
ATOM 3999 O O . ARG A 1 505 ? -0.303 20.760 -12.187 1.00 88.12 505 ARG A O 1
ATOM 4006 N N . SER A 1 506 ? -1.531 18.903 -11.863 1.00 91.38 506 SER A N 1
ATOM 4007 C CA . SER A 1 506 ? -0.407 17.989 -11.688 1.00 91.38 506 SER A CA 1
ATOM 4008 C C . SER A 1 506 ? 0.207 17.615 -13.039 1.00 91.38 506 SER A C 1
ATOM 4010 O O . SER A 1 506 ? -0.381 17.856 -14.096 1.00 91.38 506 SER A O 1
ATOM 4012 N N . SER A 1 507 ? 1.388 17.003 -13.008 1.00 92.00 507 SER A N 1
ATOM 4013 C CA . SER A 1 507 ? 2.092 16.521 -14.201 1.00 92.00 507 SER A CA 1
ATOM 4014 C C . SER A 1 507 ? 2.647 15.107 -13.994 1.00 92.00 507 SER A C 1
ATOM 4016 O O . SER A 1 507 ? 2.529 14.528 -12.907 1.00 92.00 507 SER A O 1
ATOM 4018 N N . ALA A 1 508 ? 3.285 14.531 -15.018 1.00 93.56 508 ALA A N 1
ATOM 4019 C CA . ALA A 1 508 ? 3.993 13.252 -14.879 1.00 93.56 508 ALA A CA 1
ATOM 4020 C C . ALA A 1 508 ? 5.082 13.292 -13.782 1.00 93.56 508 ALA A C 1
ATOM 4022 O O . ALA A 1 508 ? 5.368 12.289 -13.114 1.00 93.56 508 ALA A O 1
ATOM 4023 N N . ARG A 1 509 ? 5.627 14.482 -13.508 1.00 93.00 509 ARG A N 1
ATOM 4024 C CA . ARG A 1 509 ? 6.555 14.742 -12.409 1.00 93.00 509 ARG A CA 1
ATOM 4025 C C . ARG A 1 509 ? 5.913 14.519 -11.043 1.00 93.00 509 ARG A C 1
ATOM 4027 O O . ARG A 1 509 ? 6.576 13.997 -10.145 1.00 93.00 509 ARG A O 1
ATOM 4034 N N . THR A 1 510 ? 4.644 14.885 -10.872 1.00 92.25 510 THR A N 1
ATOM 4035 C CA . THR A 1 510 ? 3.893 14.666 -9.626 1.00 92.25 510 THR A CA 1
ATOM 4036 C C . THR A 1 510 ? 3.781 13.171 -9.327 1.00 92.25 510 THR A C 1
ATOM 4038 O O . THR A 1 510 ? 4.073 12.752 -8.207 1.00 92.25 510 THR A O 1
ATOM 4041 N N . LEU A 1 511 ? 3.466 12.351 -10.338 1.00 91.75 511 LEU A N 1
ATOM 4042 C CA . LEU A 1 511 ? 3.429 10.888 -10.207 1.00 91.75 511 LEU A CA 1
ATOM 4043 C C . LEU A 1 511 ? 4.820 10.320 -9.886 1.00 91.75 511 LEU A C 1
ATOM 4045 O O . LEU A 1 511 ? 4.972 9.514 -8.970 1.00 91.75 511 LEU A O 1
ATOM 4049 N N . SER A 1 512 ? 5.862 10.823 -10.553 1.00 92.06 512 SER A N 1
ATOM 4050 C CA . SER A 1 512 ? 7.247 10.456 -10.240 1.00 92.06 512 SER A CA 1
ATOM 4051 C C . SER A 1 512 ? 7.636 10.762 -8.792 1.00 92.06 512 SER A C 1
ATOM 4053 O O . SER A 1 512 ? 8.321 9.970 -8.143 1.00 92.06 512 SER A O 1
ATOM 4055 N N . ARG A 1 513 ? 7.204 11.914 -8.268 1.00 90.50 513 ARG A N 1
ATOM 4056 C CA . ARG A 1 513 ? 7.422 12.301 -6.870 1.00 90.50 513 ARG A CA 1
ATOM 4057 C C . ARG A 1 513 ? 6.644 11.418 -5.904 1.00 90.50 513 ARG A C 1
ATOM 4059 O O . ARG A 1 513 ? 7.217 11.060 -4.881 1.00 90.50 513 ARG A O 1
ATOM 4066 N N . LEU A 1 514 ? 5.394 11.067 -6.218 1.00 90.38 514 LEU A N 1
ATOM 4067 C CA . LEU A 1 514 ? 4.602 10.141 -5.405 1.00 90.38 514 LEU A CA 1
ATOM 4068 C C . LEU A 1 514 ? 5.350 8.814 -5.241 1.00 90.38 514 LEU A C 1
ATOM 4070 O O . LEU A 1 514 ? 5.645 8.438 -4.114 1.00 90.38 514 LEU A O 1
ATOM 4074 N N . MET A 1 515 ? 5.764 8.185 -6.344 1.00 90.38 515 MET A N 1
ATOM 4075 C CA . MET A 1 515 ? 6.468 6.895 -6.308 1.00 90.38 515 MET A CA 1
ATOM 4076 C C . MET A 1 515 ? 7.792 6.960 -5.536 1.00 90.38 515 MET A C 1
ATOM 4078 O O . MET A 1 515 ? 8.118 6.063 -4.762 1.00 90.38 515 MET A O 1
ATOM 4082 N N . LYS A 1 516 ? 8.557 8.049 -5.701 1.00 88.38 516 LYS A N 1
ATOM 4083 C CA . LYS A 1 516 ? 9.782 8.272 -4.916 1.00 88.38 516 LYS A CA 1
ATOM 4084 C C . LYS A 1 516 ? 9.478 8.415 -3.429 1.00 88.38 516 LYS A C 1
ATOM 4086 O O . LYS A 1 516 ? 10.189 7.837 -2.617 1.00 88.38 516 LYS A O 1
ATOM 4091 N N . ASN A 1 517 ? 8.440 9.163 -3.069 1.00 86.88 517 ASN A N 1
ATOM 4092 C CA . ASN A 1 517 ? 8.043 9.326 -1.676 1.00 86.88 517 ASN A CA 1
ATOM 4093 C C . ASN A 1 517 ? 7.559 7.994 -1.082 1.00 86.88 517 ASN A C 1
ATOM 4095 O O . ASN A 1 517 ? 7.988 7.638 0.008 1.00 86.88 517 ASN A O 1
ATOM 4099 N N . GLU A 1 518 ? 6.748 7.222 -1.803 1.00 87.81 518 GLU A N 1
ATOM 4100 C CA . GLU A 1 518 ? 6.291 5.901 -1.354 1.00 87.81 518 GLU A CA 1
ATOM 4101 C C . GLU A 1 518 ? 7.464 4.956 -1.082 1.00 87.81 518 GLU A C 1
ATOM 4103 O O . GLU A 1 518 ? 7.514 4.365 -0.010 1.00 87.81 518 GLU A O 1
ATOM 4108 N N . SER A 1 519 ? 8.468 4.908 -1.966 1.00 84.88 519 SER A N 1
ATOM 4109 C CA . SER A 1 519 ? 9.683 4.105 -1.741 1.00 84.88 519 SER A CA 1
ATOM 4110 C C . SER A 1 519 ? 10.500 4.511 -0.503 1.00 84.88 519 SER A C 1
ATOM 4112 O O . SER A 1 519 ? 11.291 3.713 -0.010 1.00 84.88 519 SER A O 1
ATOM 4114 N N . MET A 1 520 ? 10.332 5.744 -0.008 1.00 85.06 520 MET A N 1
ATOM 4115 C CA . MET A 1 520 ? 11.050 6.266 1.162 1.00 85.06 520 MET A CA 1
ATOM 4116 C C . MET A 1 520 ? 10.253 6.155 2.464 1.00 85.06 520 MET A C 1
ATOM 4118 O O . MET A 1 520 ? 10.858 5.996 3.520 1.00 85.06 520 MET A O 1
ATOM 4122 N N . PHE A 1 521 ? 8.929 6.318 2.406 1.00 86.62 521 PHE A N 1
ATOM 4123 C CA . PHE A 1 521 ? 8.076 6.446 3.593 1.00 86.62 521 PHE A CA 1
ATOM 4124 C C . PHE A 1 521 ? 7.231 5.205 3.879 1.00 86.62 521 PHE A C 1
ATOM 4126 O O . PHE A 1 521 ? 6.831 5.013 5.026 1.00 86.62 521 PHE A O 1
ATOM 4133 N N . LEU A 1 522 ? 6.934 4.369 2.878 1.00 91.69 522 LEU A N 1
ATOM 4134 C CA . LEU A 1 522 ? 6.256 3.102 3.134 1.00 91.69 522 LEU A CA 1
ATOM 4135 C C . LEU A 1 522 ? 7.249 2.070 3.684 1.00 91.69 522 LEU A C 1
ATOM 4137 O O . LEU A 1 522 ? 8.402 2.038 3.247 1.00 91.69 522 LEU A O 1
ATOM 4141 N N . PRO A 1 523 ? 6.807 1.189 4.601 1.00 93.31 523 PRO A N 1
ATOM 4142 C CA . PRO A 1 523 ? 7.597 0.038 5.020 1.00 93.31 523 PRO A CA 1
ATOM 4143 C C . PRO A 1 523 ? 8.126 -0.773 3.828 1.00 93.31 523 PRO A C 1
ATOM 4145 O O . PRO A 1 523 ? 7.430 -0.956 2.823 1.00 93.31 523 PRO A O 1
ATOM 4148 N N . LYS A 1 524 ? 9.349 -1.308 3.940 1.00 91.06 524 LYS A N 1
ATOM 4149 C CA . LYS A 1 524 ? 9.932 -2.160 2.889 1.00 91.06 524 LYS A CA 1
ATOM 4150 C C . LYS A 1 524 ? 8.988 -3.330 2.603 1.00 91.06 524 LYS A C 1
ATOM 4152 O O . LYS A 1 524 ? 8.521 -3.985 3.528 1.00 91.06 524 LYS A O 1
ATOM 4157 N N . GLY A 1 525 ? 8.713 -3.593 1.326 1.00 91.31 525 GLY A N 1
ATOM 4158 C CA . GLY A 1 525 ? 7.841 -4.694 0.902 1.00 91.31 525 GLY A CA 1
ATOM 4159 C C . GLY A 1 525 ? 6.337 -4.443 1.063 1.00 91.31 525 GLY A C 1
ATOM 4160 O O . GLY A 1 525 ? 5.568 -5.380 0.828 1.00 91.31 525 GLY A O 1
ATOM 4161 N N . ALA A 1 526 ? 5.919 -3.224 1.440 1.00 93.75 526 ALA A N 1
ATOM 4162 C CA . ALA A 1 526 ? 4.516 -2.846 1.613 1.00 93.75 526 ALA A CA 1
ATOM 4163 C C . ALA A 1 526 ? 3.638 -3.214 0.406 1.00 93.75 526 ALA A C 1
ATOM 4165 O O . ALA A 1 526 ? 4.049 -3.103 -0.751 1.00 93.75 526 ALA A O 1
ATOM 4166 N N . LEU A 1 527 ? 2.403 -3.627 0.699 1.00 94.00 527 LEU A N 1
ATOM 4167 C CA . LEU A 1 527 ? 1.377 -3.916 -0.298 1.00 94.00 527 LEU A CA 1
ATOM 4168 C C . LEU A 1 527 ? 0.411 -2.737 -0.380 1.00 94.00 527 LEU A C 1
ATOM 4170 O O . LEU A 1 527 ? -0.215 -2.372 0.617 1.00 94.00 527 LEU A O 1
ATOM 4174 N N . VAL A 1 528 ? 0.268 -2.181 -1.580 1.00 94.50 528 VAL A N 1
ATOM 4175 C CA . VAL A 1 528 ? -0.677 -1.101 -1.871 1.00 94.50 528 VAL A CA 1
ATOM 4176 C C . VAL A 1 528 ? -1.670 -1.597 -2.910 1.00 94.50 528 VAL A C 1
ATOM 4178 O O . VAL A 1 528 ? -1.279 -2.156 -3.929 1.00 94.50 528 VAL A O 1
ATOM 4181 N N . ILE A 1 529 ? -2.957 -1.418 -2.653 1.00 96.44 529 ILE A N 1
ATOM 4182 C CA . ILE A 1 529 ? -4.018 -1.608 -3.629 1.00 96.44 529 ILE A CA 1
ATOM 4183 C C . ILE A 1 529 ? -4.188 -0.301 -4.399 1.00 96.44 529 ILE A C 1
ATOM 4185 O O . ILE A 1 529 ? -4.434 0.747 -3.796 1.00 96.44 529 ILE A O 1
ATOM 4189 N N . ASN A 1 530 ? -4.075 -0.387 -5.722 1.00 93.81 530 ASN A N 1
ATOM 4190 C CA . ASN A 1 530 ? -4.256 0.726 -6.647 1.00 93.81 530 ASN A CA 1
ATOM 4191 C C . ASN A 1 530 ? -5.517 0.503 -7.482 1.00 93.81 530 ASN A C 1
ATOM 4193 O O . ASN A 1 530 ? -5.772 -0.609 -7.943 1.00 93.81 530 ASN A O 1
ATOM 4197 N N . CYS A 1 531 ? -6.269 1.572 -7.716 1.00 93.69 531 CYS A N 1
ATOM 4198 C CA . CYS A 1 531 ? -7.490 1.553 -8.514 1.00 93.69 531 CYS A CA 1
ATOM 4199 C C . CYS A 1 531 ? -7.513 2.718 -9.510 1.00 93.69 531 CYS A C 1
ATOM 4201 O O . CYS A 1 531 ? -6.790 3.707 -9.366 1.00 93.69 531 CYS A O 1
ATOM 4203 N N . THR A 1 532 ? -8.349 2.607 -10.538 1.00 92.56 532 THR A N 1
ATOM 4204 C CA . THR A 1 532 ? -8.642 3.697 -11.484 1.00 92.56 532 THR A CA 1
ATOM 4205 C C . THR A 1 532 ? -9.837 4.535 -11.057 1.00 92.56 532 THR A C 1
ATOM 4207 O O . THR A 1 532 ? -9.937 5.700 -11.441 1.00 92.56 532 THR A O 1
ATOM 4210 N N . CYS A 1 533 ? -10.726 3.963 -10.253 1.00 89.12 533 CYS A N 1
ATOM 4211 C CA . CYS A 1 533 ? -11.861 4.614 -9.620 1.00 89.12 533 CYS A CA 1
ATOM 4212 C C . CYS A 1 533 ? -12.314 3.774 -8.409 1.00 89.12 533 CYS A C 1
ATOM 4214 O O . CYS A 1 533 ? -11.884 2.635 -8.243 1.00 89.12 533 CYS A O 1
ATOM 4216 N N . THR A 1 534 ? -13.167 4.335 -7.558 1.00 86.62 534 THR A N 1
ATOM 4217 C CA . THR A 1 534 ? -13.837 3.632 -6.449 1.00 86.62 534 THR A CA 1
ATOM 4218 C C . THR A 1 534 ? -15.343 3.759 -6.596 1.00 86.62 534 THR A C 1
ATOM 4220 O O . THR A 1 534 ? -15.812 4.512 -7.448 1.00 86.62 534 THR A O 1
ATOM 4223 N N . HIS A 1 535 ? -16.132 3.112 -5.738 1.00 82.00 535 HIS A N 1
ATOM 4224 C CA . HIS A 1 535 ? -17.586 3.307 -5.677 1.00 82.00 535 HIS A CA 1
ATOM 4225 C C . HIS A 1 535 ? -18.081 4.744 -5.405 1.00 82.00 535 HIS A C 1
ATOM 4227 O O . HIS A 1 535 ? -19.250 5.028 -5.669 1.00 82.00 535 HIS A O 1
ATOM 4233 N N . LEU A 1 536 ? -17.221 5.649 -4.926 1.00 78.69 536 LEU A N 1
ATOM 4234 C CA . LEU A 1 536 ? -17.573 7.059 -4.722 1.00 78.69 536 LEU A CA 1
ATOM 4235 C C . LEU A 1 536 ? -17.296 7.902 -5.974 1.00 78.69 536 LEU A C 1
ATOM 4237 O O . LEU A 1 536 ? -18.084 8.776 -6.313 1.00 78.69 536 LEU A O 1
ATOM 4241 N N . SER A 1 537 ? -16.217 7.636 -6.714 1.00 81.38 537 SER A N 1
ATOM 4242 C CA . SER A 1 537 ? -15.820 8.448 -7.879 1.00 81.38 537 SER A CA 1
ATOM 4243 C C . SER A 1 537 ? -16.557 8.072 -9.177 1.00 81.38 537 SER A C 1
ATOM 4245 O O . SER A 1 537 ? -16.975 6.930 -9.324 1.00 81.38 537 SER A O 1
ATOM 4247 N N . PRO A 1 538 ? -16.661 8.943 -10.194 1.00 83.56 538 PRO A N 1
ATOM 4248 C CA . PRO A 1 538 ? -17.137 8.540 -11.521 1.00 83.56 538 PRO A CA 1
ATOM 4249 C C . PRO A 1 538 ? -16.249 7.463 -12.164 1.00 83.56 538 PRO A C 1
ATOM 4251 O O . PRO A 1 538 ? -15.079 7.324 -11.802 1.00 83.56 538 PRO A O 1
ATOM 4254 N N . TYR A 1 539 ? -16.774 6.747 -13.166 1.00 88.31 539 TYR A N 1
ATOM 4255 C CA . TYR A 1 539 ? -15.959 5.809 -13.942 1.00 88.31 539 TYR A CA 1
ATOM 4256 C C . TYR A 1 539 ? -14.792 6.520 -14.658 1.00 88.31 539 TYR A C 1
ATOM 4258 O O . TYR A 1 539 ? -14.891 7.715 -14.984 1.00 88.31 539 TYR A O 1
ATOM 4266 N N . PRO A 1 540 ? -13.697 5.797 -14.971 1.00 90.19 540 PRO A N 1
ATOM 4267 C CA . PRO A 1 540 ? -12.482 6.390 -15.525 1.00 90.19 540 PRO A CA 1
ATOM 4268 C C . PRO A 1 540 ? -12.712 7.115 -16.850 1.00 90.19 540 PRO A C 1
ATOM 4270 O O . PRO A 1 540 ? -12.087 8.134 -17.113 1.00 90.19 540 PRO A O 1
ATOM 4273 N N . SER A 1 541 ? -13.637 6.644 -17.678 1.00 85.44 541 SER A N 1
ATOM 4274 C CA . SER A 1 541 ? -13.982 7.270 -18.958 1.00 85.44 541 SER A CA 1
ATOM 4275 C C . SER A 1 541 ? -14.519 8.699 -18.791 1.00 85.44 541 SER A C 1
ATOM 4277 O O . SER A 1 541 ? -14.102 9.605 -19.512 1.00 85.44 541 SER A O 1
ATOM 4279 N N . VAL A 1 542 ? -15.369 8.949 -17.791 1.00 83.75 542 VAL A N 1
ATOM 4280 C CA . VAL A 1 542 ? -15.878 10.296 -17.471 1.00 83.75 542 VAL A CA 1
ATOM 4281 C C . VAL A 1 542 ? -14.839 11.110 -16.716 1.00 83.75 542 VAL A C 1
ATOM 4283 O O . VAL A 1 542 ? -14.654 12.300 -16.985 1.00 83.75 542 VAL A O 1
ATOM 4286 N N . MET A 1 543 ? -14.142 10.490 -15.766 1.00 86.00 543 MET A N 1
ATOM 4287 C CA . MET A 1 543 ? -13.176 11.178 -14.917 1.00 86.00 543 MET A CA 1
ATOM 4288 C C . MET A 1 543 ? -11.906 11.552 -15.692 1.00 86.00 543 MET A C 1
ATOM 4290 O O . MET A 1 543 ? -11.544 12.722 -15.766 1.00 86.00 543 MET A O 1
ATOM 4294 N N . LEU A 1 544 ? -11.267 10.584 -16.333 1.00 88.56 544 LEU A N 1
ATOM 4295 C CA . LEU A 1 544 ? -9.956 10.692 -16.974 1.00 88.56 544 LEU A CA 1
ATOM 4296 C C . LEU A 1 544 ? -10.049 10.945 -18.489 1.00 88.56 544 LEU A C 1
ATOM 4298 O O . LEU A 1 544 ? -9.068 11.362 -19.110 1.00 88.56 544 LEU A O 1
ATOM 4302 N N . GLY A 1 545 ? -11.213 10.730 -19.107 1.00 86.56 545 GLY A N 1
ATOM 4303 C CA . GLY A 1 545 ? -11.346 10.811 -20.560 1.00 86.56 545 GLY A CA 1
ATOM 4304 C C . GLY A 1 545 ? -10.464 9.763 -21.236 1.00 86.56 545 GLY A C 1
ATOM 4305 O O . GLY A 1 545 ? -10.425 8.608 -20.820 1.00 86.56 545 GLY A O 1
ATOM 4306 N N . ARG A 1 546 ? -9.683 10.167 -22.245 1.00 85.94 546 ARG A N 1
ATOM 4307 C CA . ARG A 1 546 ? -8.761 9.252 -22.946 1.00 85.94 546 ARG A CA 1
ATOM 4308 C C . ARG A 1 546 ? -7.641 8.716 -22.066 1.00 85.94 546 ARG A C 1
ATOM 4310 O O . ARG A 1 546 ? -7.124 7.637 -22.332 1.00 85.94 546 ARG A O 1
ATOM 4317 N N . ARG A 1 547 ? -7.314 9.424 -20.980 1.00 89.56 547 ARG A N 1
ATOM 4318 C CA . ARG A 1 547 ? -6.325 8.952 -20.005 1.00 89.56 547 ARG A CA 1
ATOM 4319 C C . ARG A 1 547 ? -6.762 7.685 -19.285 1.00 89.56 547 ARG A C 1
ATOM 4321 O O . ARG A 1 547 ? -5.908 7.045 -18.691 1.00 89.56 547 ARG A O 1
ATOM 4328 N N . ALA A 1 548 ? -8.041 7.305 -19.357 1.00 91.00 548 ALA A N 1
ATOM 4329 C CA . ALA A 1 548 ? -8.497 6.007 -18.873 1.00 91.00 548 ALA A CA 1
ATOM 4330 C C . ALA A 1 548 ? -7.655 4.860 -19.454 1.00 91.00 548 ALA A C 1
ATOM 4332 O O . ALA A 1 548 ? -7.337 3.937 -18.720 1.00 91.00 548 ALA A O 1
ATOM 4333 N N . TRP A 1 549 ? -7.215 4.968 -20.715 1.00 90.31 549 TRP A N 1
ATOM 4334 C CA . TRP A 1 549 ? -6.376 3.962 -21.369 1.00 90.31 549 TRP A CA 1
ATOM 4335 C C . TRP A 1 549 ? -5.025 3.784 -20.661 1.00 90.31 549 TRP A C 1
ATOM 4337 O O . TRP A 1 549 ? -4.746 2.730 -20.105 1.00 90.31 549 TRP A O 1
ATOM 4347 N N . VAL A 1 550 ? -4.227 4.852 -20.555 1.00 92.19 550 VAL A N 1
ATOM 4348 C CA . VAL A 1 550 ? -2.937 4.808 -19.834 1.00 92.19 550 VAL A CA 1
ATOM 4349 C C . VAL A 1 550 ? -3.093 4.591 -18.326 1.00 92.19 550 VAL A C 1
ATOM 4351 O O . VAL A 1 550 ? -2.150 4.172 -17.661 1.00 92.19 550 VAL A O 1
ATOM 4354 N N . ALA A 1 551 ? -4.267 4.863 -17.754 1.00 94.06 551 ALA A N 1
ATOM 4355 C CA . ALA A 1 551 ? -4.539 4.552 -16.357 1.00 94.06 551 ALA A CA 1
ATOM 4356 C C . ALA A 1 551 ? -4.561 3.033 -16.115 1.00 94.06 551 ALA A C 1
ATOM 4358 O O . ALA A 1 551 ? -4.040 2.594 -15.090 1.00 94.06 551 ALA A O 1
ATOM 4359 N N . VAL A 1 552 ? -5.066 2.242 -17.076 1.00 94.19 552 VAL A N 1
ATOM 4360 C CA . VAL A 1 552 ? -4.984 0.770 -17.048 1.00 94.19 552 VAL A CA 1
ATOM 4361 C C . VAL A 1 552 ? -3.529 0.312 -17.026 1.00 94.19 552 VAL A C 1
ATOM 4363 O O . VAL A 1 552 ? -3.171 -0.531 -16.203 1.00 94.19 552 VAL A O 1
ATOM 4366 N N . ASP A 1 553 ? -2.678 0.895 -17.876 1.00 95.00 553 ASP A N 1
ATOM 4367 C CA . ASP A 1 553 ? -1.239 0.602 -17.896 1.00 95.00 553 ASP A CA 1
ATOM 4368 C C . ASP A 1 553 ? -0.608 0.849 -16.521 1.00 95.00 553 ASP A C 1
ATOM 4370 O O . ASP A 1 553 ? 0.075 -0.015 -15.970 1.00 95.00 553 ASP A O 1
ATOM 4374 N N . ILE A 1 554 ? -0.876 2.018 -15.933 1.00 94.44 554 ILE A N 1
ATOM 4375 C CA . ILE A 1 554 ? -0.315 2.411 -14.639 1.00 94.44 554 ILE A CA 1
ATOM 4376 C C . ILE A 1 554 ? -0.692 1.404 -13.551 1.00 94.44 554 ILE A C 1
ATOM 4378 O O . ILE A 1 554 ? 0.201 0.905 -12.869 1.00 94.44 554 ILE A O 1
ATOM 4382 N N . ILE A 1 555 ? -1.972 1.057 -13.390 1.00 93.06 555 ILE A N 1
ATOM 4383 C CA . ILE A 1 555 ? -2.380 0.158 -12.296 1.00 93.06 555 ILE A CA 1
ATOM 4384 C C . ILE A 1 555 ? -1.818 -1.267 -12.440 1.00 93.06 555 ILE A C 1
ATOM 4386 O O . ILE A 1 555 ? -1.655 -1.951 -11.432 1.00 93.06 555 ILE A O 1
ATOM 4390 N N . HIS A 1 556 ? -1.477 -1.710 -13.657 1.00 93.38 556 HIS A N 1
ATOM 4391 C CA . HIS A 1 556 ? -0.893 -3.037 -13.890 1.00 93.38 556 HIS A CA 1
ATOM 4392 C C . HIS A 1 556 ? 0.638 -3.049 -13.791 1.00 93.38 556 HIS A C 1
ATOM 4394 O O . HIS A 1 556 ? 1.205 -4.075 -13.399 1.00 93.38 556 HIS A O 1
ATOM 4400 N N . PHE A 1 557 ? 1.305 -1.931 -14.103 1.00 94.44 557 PHE A N 1
ATOM 4401 C CA . PHE A 1 557 ? 2.767 -1.807 -14.068 1.00 94.44 557 PHE A CA 1
ATOM 4402 C C . PHE A 1 557 ? 3.328 -1.259 -12.754 1.00 94.44 557 PHE A C 1
ATOM 4404 O O . PHE A 1 557 ? 4.504 -1.492 -12.452 1.00 94.44 557 PHE A O 1
ATOM 4411 N N . LEU A 1 558 ? 2.519 -0.570 -11.947 1.00 91.31 558 LEU A N 1
ATOM 4412 C CA . LEU A 1 558 ? 2.898 -0.187 -10.588 1.00 91.31 558 LEU A CA 1
ATOM 4413 C C . LEU A 1 558 ? 3.022 -1.416 -9.664 1.00 91.31 558 LEU A C 1
ATOM 4415 O O . LEU A 1 558 ? 2.405 -2.462 -9.906 1.00 91.31 558 LEU A O 1
ATOM 4419 N N . PRO A 1 559 ? 3.855 -1.329 -8.609 1.00 81.62 559 PRO A N 1
ATOM 4420 C CA . PRO A 1 559 ? 3.871 -2.336 -7.563 1.00 81.62 559 PRO A CA 1
ATOM 4421 C C . PRO A 1 559 ? 2.529 -2.310 -6.829 1.00 81.62 559 PRO A C 1
ATOM 4423 O O . PRO A 1 559 ? 1.912 -1.256 -6.675 1.00 81.62 559 PRO A O 1
ATOM 4426 N N . GLY A 1 560 ? 2.090 -3.475 -6.362 1.00 87.75 560 GLY A N 1
ATOM 4427 C CA . GLY A 1 560 ? 0.853 -3.595 -5.600 1.00 87.75 560 GLY A CA 1
ATOM 4428 C C . GLY A 1 560 ? -0.249 -4.364 -6.315 1.00 87.75 560 GLY A C 1
ATOM 4429 O O . GLY A 1 560 ? -0.006 -5.047 -7.306 1.00 87.75 560 GLY A O 1
ATOM 4430 N N . ILE A 1 561 ? -1.448 -4.281 -5.755 1.00 95.00 561 ILE A N 1
ATOM 4431 C CA . ILE A 1 561 ? -2.617 -5.097 -6.078 1.00 95.00 561 ILE A CA 1
ATOM 4432 C C . ILE A 1 561 ? -3.581 -4.245 -6.916 1.00 95.00 561 ILE A C 1
ATOM 4434 O O . ILE A 1 561 ? -4.084 -3.242 -6.405 1.00 95.00 561 ILE A O 1
ATOM 4438 N N . PRO A 1 562 ? -3.863 -4.591 -8.181 1.00 95.31 562 PRO A N 1
ATOM 4439 C CA . PRO A 1 562 ? -4.886 -3.887 -8.941 1.00 95.31 562 PRO A CA 1
ATOM 4440 C C . PRO A 1 562 ? -6.275 -4.206 -8.372 1.00 95.31 562 PRO A C 1
ATOM 4442 O O . PRO A 1 562 ? -6.623 -5.369 -8.143 1.00 95.31 562 PRO A O 1
ATOM 4445 N N . MET A 1 563 ? -7.069 -3.163 -8.148 1.00 96.25 563 MET A N 1
ATOM 4446 C CA . MET A 1 563 ? -8.488 -3.255 -7.823 1.00 96.25 563 MET A CA 1
ATOM 4447 C C . MET A 1 563 ? -9.296 -2.586 -8.925 1.00 96.25 563 MET A C 1
ATOM 4449 O O . MET A 1 563 ? -9.058 -1.419 -9.240 1.00 96.25 563 MET A O 1
ATOM 4453 N N . LEU A 1 564 ? -10.245 -3.339 -9.478 1.00 95.19 564 LEU A N 1
ATOM 4454 C CA . LEU A 1 564 ? -11.147 -2.874 -10.516 1.00 95.19 564 LEU A CA 1
ATOM 4455 C C . LEU A 1 564 ? -12.562 -2.705 -9.987 1.00 95.19 564 LEU A C 1
ATOM 4457 O O . LEU A 1 564 ? -13.056 -3.564 -9.259 1.00 95.19 564 LEU A O 1
ATOM 4461 N N . LEU A 1 565 ? -13.239 -1.642 -10.394 1.00 93.94 565 LEU A N 1
ATOM 4462 C CA . LEU A 1 565 ? -14.661 -1.467 -10.131 1.00 93.94 565 LEU A CA 1
ATOM 4463 C C . LEU A 1 565 ? -15.479 -2.160 -11.222 1.00 93.94 565 LEU A C 1
ATOM 4465 O O . LEU A 1 565 ? -15.329 -1.844 -12.400 1.00 93.94 565 LEU A O 1
ATOM 4469 N N . TYR A 1 566 ? -16.410 -3.029 -10.824 1.00 93.00 566 TYR A N 1
ATOM 4470 C CA . TYR A 1 566 ? -17.287 -3.747 -11.748 1.00 93.00 566 TYR A CA 1
ATOM 4471 C C . TYR A 1 566 ? -17.920 -2.813 -12.788 1.00 93.00 566 TYR A C 1
ATOM 4473 O O . TYR A 1 566 ? -18.563 -1.815 -12.444 1.00 93.00 566 TYR A O 1
ATOM 4481 N N . GLY A 1 567 ? -17.742 -3.149 -14.064 1.00 89.19 567 GLY A N 1
ATOM 4482 C CA . GLY A 1 567 ? -18.268 -2.408 -15.206 1.00 89.19 567 GLY A CA 1
ATOM 4483 C C . GLY A 1 567 ? -17.274 -1.420 -15.818 1.00 89.19 567 GLY A C 1
ATOM 4484 O O . GLY A 1 567 ? -17.463 -1.038 -16.978 1.00 89.19 567 GLY A O 1
ATOM 4485 N N . GLU A 1 568 ? -16.196 -1.039 -15.128 1.00 91.06 568 GLU A N 1
ATOM 4486 C CA . GLU A 1 568 ? -15.188 -0.146 -15.713 1.00 91.06 568 GLU A CA 1
ATOM 4487 C C . GLU A 1 568 ? -14.437 -0.816 -16.870 1.00 91.06 568 GLU A C 1
ATOM 4489 O O . GLU A 1 568 ? -14.166 -0.180 -17.889 1.00 91.06 568 GLU A O 1
ATOM 4494 N N . GLU A 1 569 ? -14.189 -2.122 -16.760 1.00 89.50 569 GLU A N 1
ATOM 4495 C CA . GLU A 1 569 ? -13.503 -2.932 -17.763 1.00 89.50 569 GLU A CA 1
ATOM 4496 C C . GLU A 1 569 ? -14.324 -3.076 -19.049 1.00 89.50 569 GLU A C 1
ATOM 4498 O O . GLU A 1 569 ? -13.777 -3.291 -20.124 1.00 89.50 569 GLU A O 1
ATOM 4503 N N . THR A 1 570 ? -15.641 -2.884 -18.956 1.00 87.38 570 THR A N 1
ATOM 4504 C CA . THR A 1 570 ? -16.553 -2.858 -20.112 1.00 87.38 570 THR A CA 1
ATOM 4505 C C . THR A 1 570 ? -16.681 -1.469 -20.748 1.00 87.38 570 THR A C 1
ATOM 4507 O O . THR A 1 570 ? -17.460 -1.280 -21.683 1.00 87.38 570 THR A O 1
ATOM 4510 N N . GLY A 1 571 ? -15.943 -0.474 -20.246 1.00 85.75 571 GLY A N 1
ATOM 4511 C CA . GLY A 1 571 ? -16.006 0.899 -20.742 1.00 85.75 571 GLY A CA 1
ATOM 4512 C C . GLY A 1 571 ? -17.280 1.641 -20.335 1.00 85.75 571 GLY A C 1
ATOM 4513 O O . GLY A 1 571 ? -17.702 2.564 -21.039 1.00 85.75 571 GLY A O 1
ATOM 4514 N N . SER A 1 572 ? -17.908 1.248 -19.220 1.00 83.44 572 SER A N 1
ATOM 4515 C CA . SER A 1 572 ? -19.043 1.984 -18.654 1.00 83.44 572 SER A CA 1
ATOM 4516 C C . SER A 1 572 ? -18.627 3.410 -18.271 1.00 83.44 572 SER A C 1
ATOM 4518 O O . SER A 1 572 ? -17.495 3.660 -17.851 1.00 83.44 572 SER A O 1
ATOM 4520 N N . THR A 1 573 ? -19.530 4.373 -18.457 1.00 77.12 573 THR A N 1
ATOM 4521 C CA . THR A 1 573 ? -19.261 5.801 -18.191 1.00 77.12 573 THR A CA 1
ATOM 4522 C C . THR A 1 573 ? -20.097 6.343 -17.037 1.00 77.12 573 THR A C 1
ATOM 4524 O O . THR A 1 573 ? -19.586 7.090 -16.201 1.00 77.12 573 THR A O 1
ATOM 4527 N N . TYR A 1 574 ? -21.349 5.903 -16.925 1.00 74.12 574 TYR A N 1
ATOM 4528 C CA . TYR A 1 574 ? -22.285 6.327 -15.891 1.00 74.12 574 TYR A CA 1
ATOM 4529 C C . TYR A 1 574 ? -22.796 5.133 -15.088 1.00 74.12 574 TYR A C 1
ATOM 4531 O O . TYR A 1 574 ? -22.811 3.999 -15.562 1.00 74.12 574 TYR A O 1
ATOM 4539 N N . ARG A 1 575 ? -23.222 5.411 -13.857 1.00 74.19 575 ARG A N 1
ATOM 4540 C CA . ARG A 1 575 ? -23.851 4.456 -12.941 1.00 74.19 575 ARG A CA 1
ATOM 4541 C C . ARG A 1 575 ? -24.769 5.179 -11.974 1.00 74.19 575 ARG A C 1
ATOM 4543 O O . ARG A 1 575 ? -24.713 6.402 -11.854 1.00 74.19 575 ARG A O 1
ATOM 4550 N N . LEU A 1 576 ? -25.548 4.401 -11.233 1.00 65.81 576 LEU A N 1
ATOM 4551 C CA . LEU A 1 576 ? -26.324 4.917 -10.118 1.00 65.81 576 LEU A CA 1
ATOM 4552 C C . LEU A 1 576 ? -25.407 5.446 -9.014 1.00 65.81 576 LEU A C 1
ATOM 4554 O O . LEU A 1 576 ? -24.435 4.796 -8.621 1.00 65.81 576 LEU A O 1
ATOM 4558 N N . ASN A 1 577 ? -25.754 6.617 -8.494 1.00 62.91 577 ASN A N 1
ATOM 4559 C CA . ASN A 1 577 ? -25.111 7.164 -7.317 1.00 62.91 577 ASN A CA 1
ATOM 4560 C C . ASN A 1 577 ? -25.589 6.399 -6.074 1.00 62.91 577 ASN A C 1
ATOM 4562 O O . ASN A 1 577 ? -26.777 6.403 -5.758 1.00 62.91 577 ASN A O 1
ATOM 4566 N N . MET A 1 578 ? -24.656 5.751 -5.380 1.00 62.50 578 MET A N 1
ATOM 4567 C CA . MET A 1 578 ? -24.913 5.024 -4.130 1.00 62.50 578 MET A CA 1
ATOM 4568 C C . MET A 1 578 ? -24.385 5.783 -2.904 1.00 62.50 578 MET A C 1
ATOM 4570 O O . MET A 1 578 ? -24.432 5.256 -1.787 1.00 62.50 578 MET A O 1
ATOM 4574 N N . ALA A 1 579 ? -23.850 6.994 -3.106 1.00 58.88 579 ALA A N 1
ATOM 4575 C CA . ALA A 1 579 ? -23.223 7.768 -2.050 1.00 58.88 579 ALA A CA 1
ATOM 4576 C C . ALA A 1 579 ? -24.253 8.179 -0.981 1.00 58.88 579 ALA A C 1
ATOM 4578 O O . ALA A 1 579 ? -25.398 8.511 -1.306 1.00 58.88 579 ALA A O 1
ATOM 4579 N N . PRO A 1 580 ? -23.872 8.152 0.307 1.00 57.56 580 PRO A N 1
ATOM 4580 C CA . PRO A 1 580 ? -24.705 8.700 1.366 1.00 57.56 580 PRO A CA 1
ATOM 4581 C C . PRO A 1 580 ? -24.856 10.219 1.200 1.00 57.56 580 PRO A C 1
ATOM 4583 O O . PRO A 1 580 ? -24.003 10.882 0.614 1.00 57.56 580 PRO A O 1
ATOM 4586 N N . VAL A 1 581 ? -25.922 10.788 1.769 1.00 58.25 581 VAL A N 1
ATOM 4587 C CA . VAL A 1 581 ? -26.053 12.248 1.875 1.00 58.25 581 VAL A CA 1
ATOM 4588 C C . VAL A 1 581 ? -24.968 12.756 2.825 1.00 58.25 581 VAL A C 1
ATOM 4590 O O . VAL A 1 581 ? -24.993 12.430 4.014 1.00 58.25 581 VAL A O 1
ATOM 4593 N N . THR A 1 582 ? -24.022 13.533 2.299 1.00 56.88 582 THR A N 1
ATOM 4594 C CA . THR A 1 582 ? -22.955 14.172 3.075 1.00 56.88 582 THR A CA 1
ATOM 4595 C C . THR A 1 582 ? -23.184 15.673 3.166 1.00 56.88 582 THR A C 1
ATOM 4597 O O . THR A 1 582 ? -23.591 16.322 2.198 1.00 56.88 582 THR A O 1
ATOM 4600 N N . ASN A 1 583 ? -22.896 16.231 4.338 1.00 55.84 583 ASN A N 1
ATOM 4601 C CA . ASN A 1 583 ? -22.652 17.659 4.479 1.00 55.84 583 ASN A CA 1
ATOM 4602 C C . ASN A 1 583 ? -21.142 17.866 4.362 1.00 55.84 583 ASN A C 1
ATOM 4604 O O . ASN A 1 583 ? -20.380 17.239 5.096 1.00 55.84 583 ASN A O 1
ATOM 4608 N N . ASN A 1 584 ? -20.727 18.722 3.431 1.00 58.00 584 ASN A N 1
ATOM 4609 C CA . ASN A 1 584 ? -19.329 19.101 3.265 1.00 58.00 584 ASN A CA 1
ATOM 4610 C C . ASN A 1 584 ? -19.170 20.562 3.681 1.00 58.00 584 ASN A C 1
ATOM 4612 O O . ASN A 1 584 ? -20.007 21.394 3.320 1.00 58.00 584 ASN A O 1
ATOM 4616 N N . GLU A 1 585 ? -18.066 20.896 4.341 1.00 51.25 585 GLU A N 1
ATOM 4617 C CA . GLU A 1 585 ? -17.654 22.293 4.458 1.00 51.25 585 GLU A CA 1
ATOM 4618 C C . GLU A 1 585 ? -17.279 22.836 3.063 1.00 51.25 585 GLU A C 1
ATOM 4620 O O . GLU A 1 585 ? -16.594 22.171 2.279 1.00 51.25 585 GLU A O 1
ATOM 4625 N N . GLU A 1 586 ? -17.786 24.024 2.708 1.00 44.88 586 GLU A N 1
ATOM 4626 C CA . GLU A 1 586 ? -17.713 24.577 1.341 1.00 44.88 586 GLU A CA 1
ATOM 4627 C C . GLU A 1 586 ? -16.272 24.859 0.858 1.00 44.88 586 GLU A C 1
ATOM 4629 O O . GLU A 1 586 ? -16.042 24.916 -0.353 1.00 44.88 586 GLU A O 1
ATOM 4634 N N . ASP A 1 587 ? -15.296 24.898 1.772 1.00 43.78 587 ASP A N 1
ATOM 4635 C CA . ASP A 1 587 ? -13.875 25.159 1.516 1.00 43.78 587 ASP A CA 1
ATOM 4636 C C . ASP A 1 587 ? -12.981 23.954 1.882 1.00 43.78 587 ASP A C 1
ATOM 4638 O O . ASP A 1 587 ? -12.099 24.031 2.738 1.00 43.78 587 ASP A O 1
ATOM 4642 N N . SER A 1 588 ? -13.168 22.810 1.217 1.00 48.34 588 SER A N 1
ATOM 4643 C CA . SER A 1 588 ? -12.200 21.709 1.335 1.00 48.34 588 SER A CA 1
ATOM 4644 C C . SER A 1 588 ? -10.833 22.157 0.794 1.00 48.34 588 SER A C 1
ATOM 4646 O O . SER A 1 588 ? -10.689 22.541 -0.371 1.00 48.34 588 SER A O 1
ATOM 4648 N N . ILE A 1 589 ? -9.802 22.057 1.637 1.00 49.09 589 ILE A N 1
ATOM 4649 C CA . ILE A 1 589 ? -8.393 22.414 1.371 1.00 49.09 589 ILE A CA 1
ATOM 4650 C C . ILE A 1 589 ? -7.804 21.623 0.177 1.00 49.09 589 ILE A C 1
ATOM 4652 O O . ILE A 1 589 ? -6.691 21.899 -0.266 1.00 49.09 589 ILE A O 1
ATOM 4656 N N . TYR A 1 590 ? -8.545 20.659 -0.383 1.00 51.25 590 TYR A N 1
ATOM 4657 C CA . TYR A 1 590 ? -8.078 19.686 -1.368 1.00 51.25 590 TYR A CA 1
ATOM 4658 C C . TYR A 1 590 ? -8.335 20.037 -2.848 1.00 51.25 590 TYR A C 1
ATOM 4660 O O . TYR A 1 590 ? -7.882 19.297 -3.718 1.00 51.25 590 TYR A O 1
ATOM 4668 N N . ASP A 1 591 ? -8.894 21.211 -3.175 1.00 53.84 591 ASP A N 1
ATOM 4669 C CA . ASP A 1 591 ? -8.812 21.800 -4.534 1.00 53.84 591 ASP A CA 1
ATOM 4670 C C . ASP A 1 591 ? -7.423 22.434 -4.796 1.00 53.84 591 ASP A C 1
ATOM 4672 O O . ASP A 1 591 ? -7.261 23.602 -5.194 1.00 53.84 591 ASP A O 1
ATOM 4676 N N . VAL A 1 592 ? -6.374 21.665 -4.516 1.00 54.62 592 VAL A N 1
ATOM 4677 C CA . VAL A 1 592 ? -4.978 22.111 -4.530 1.00 54.62 592 VAL A CA 1
ATOM 4678 C C . VAL A 1 592 ? -4.130 21.276 -5.467 1.00 54.62 592 VAL A C 1
ATOM 4680 O O . VAL A 1 592 ? -4.392 20.113 -5.756 1.00 54.62 592 VAL A O 1
ATOM 4683 N N . ASN A 1 593 ? -3.057 21.911 -5.923 1.00 60.53 593 ASN A N 1
ATOM 4684 C CA . ASN A 1 593 ? -2.003 21.247 -6.658 1.00 60.53 593 ASN A CA 1
ATOM 4685 C C . ASN A 1 593 ? -1.382 20.147 -5.771 1.00 60.53 593 ASN A C 1
ATOM 4687 O O . ASN A 1 593 ? -0.767 20.444 -4.746 1.00 60.53 593 ASN A O 1
ATOM 4691 N N . TYR A 1 594 ? -1.497 18.875 -6.162 1.00 70.75 594 TYR A N 1
ATOM 4692 C CA . TYR A 1 594 ? -0.901 17.764 -5.408 1.00 70.75 594 TYR A CA 1
ATOM 4693 C C . TYR A 1 594 ? 0.625 17.885 -5.248 1.00 70.75 594 TYR A C 1
ATOM 4695 O O . TYR A 1 594 ? 1.185 17.322 -4.305 1.00 70.75 594 TYR A O 1
ATOM 4703 N N . ASP A 1 595 ? 1.310 18.690 -6.068 1.00 64.88 595 ASP A N 1
ATOM 4704 C CA . ASP A 1 595 ? 2.727 19.005 -5.868 1.00 64.88 595 ASP A CA 1
ATOM 4705 C C . ASP A 1 595 ? 3.013 19.734 -4.553 1.00 64.88 595 ASP A C 1
ATOM 4707 O O . ASP A 1 595 ? 4.125 19.588 -4.028 1.00 64.88 595 ASP A O 1
ATOM 4711 N N . SER A 1 596 ? 2.051 20.509 -4.029 1.00 61.78 596 SER A N 1
ATOM 4712 C CA . SER A 1 596 ? 2.163 21.166 -2.721 1.00 61.78 596 SER A CA 1
ATOM 4713 C C . SER A 1 596 ? 1.791 20.253 -1.557 1.00 61.78 596 SER A C 1
ATOM 4715 O O . SER A 1 596 ? 2.238 20.503 -0.443 1.00 61.78 596 SER A O 1
ATOM 4717 N N . LEU A 1 597 ? 1.004 19.203 -1.812 1.00 68.12 597 LEU A N 1
ATOM 4718 C CA . LEU A 1 597 ? 0.606 18.221 -0.801 1.00 68.12 597 LEU A CA 1
ATOM 4719 C C . LEU A 1 597 ? 1.644 17.117 -0.610 1.00 68.12 597 LEU A C 1
ATOM 4721 O O . LEU A 1 597 ? 1.753 16.563 0.481 1.00 68.12 597 LEU A O 1
ATOM 4725 N N . LEU A 1 598 ? 2.385 16.767 -1.663 1.00 68.50 598 LEU A N 1
ATOM 4726 C CA . LEU A 1 598 ? 3.453 15.783 -1.567 1.00 68.50 598 LEU A CA 1
ATOM 4727 C C . LEU A 1 598 ? 4.652 16.385 -0.827 1.00 68.50 598 LEU A C 1
ATOM 4729 O O . LEU A 1 598 ? 5.112 17.468 -1.217 1.00 68.50 598 LEU A O 1
ATOM 4733 N N . PRO A 1 599 ? 5.236 15.666 0.153 1.00 61.31 599 PRO A N 1
ATOM 4734 C CA . PRO A 1 599 ? 6.501 16.054 0.750 1.00 61.31 599 PRO A CA 1
ATOM 4735 C C . PRO A 1 599 ? 7.514 16.406 -0.339 1.00 61.31 599 PRO A C 1
ATOM 4737 O O . PRO A 1 599 ? 7.603 15.750 -1.391 1.00 61.31 599 PRO A O 1
ATOM 4740 N N . ARG A 1 600 ? 8.264 17.488 -0.123 1.00 54.31 600 ARG A N 1
ATOM 4741 C CA . ARG A 1 600 ? 9.441 17.753 -0.951 1.00 54.31 600 ARG A CA 1
ATOM 4742 C C . ARG A 1 600 ? 10.431 16.637 -0.654 1.00 54.31 600 ARG A C 1
ATOM 4744 O O . ARG A 1 600 ? 10.682 16.356 0.514 1.00 54.31 600 ARG A O 1
ATOM 4751 N N . SER A 1 601 ? 10.972 16.009 -1.696 1.00 45.25 601 SER A N 1
ATOM 4752 C CA . SER A 1 601 ? 11.955 14.944 -1.517 1.00 45.25 601 SER A CA 1
ATOM 4753 C C . SER A 1 601 ? 13.080 15.438 -0.595 1.00 45.25 601 SER A C 1
ATOM 4755 O O . SER A 1 601 ? 13.521 16.586 -0.762 1.00 45.25 601 SER A O 1
ATOM 4757 N N . PRO A 1 602 ? 13.541 14.623 0.371 1.00 41.03 602 PRO A N 1
ATOM 4758 C CA . PRO A 1 602 ? 14.647 14.998 1.237 1.00 41.03 602 PRO A CA 1
ATOM 4759 C C . PRO A 1 602 ? 15.821 15.463 0.375 1.00 41.03 602 PRO A C 1
ATOM 4761 O O . PRO A 1 602 ? 16.216 14.787 -0.578 1.00 41.03 602 PRO A O 1
ATOM 4764 N N . ARG A 1 603 ? 16.383 16.642 0.668 1.00 33.72 603 ARG A N 1
ATOM 4765 C CA . ARG A 1 603 ? 17.646 17.038 0.033 1.00 33.72 603 ARG A CA 1
ATOM 4766 C C . ARG A 1 603 ? 18.665 15.966 0.411 1.00 33.72 603 ARG A C 1
ATOM 4768 O O . ARG A 1 603 ? 18.853 15.753 1.607 1.00 33.72 603 ARG A O 1
ATOM 4775 N N . LYS A 1 604 ? 19.302 15.308 -0.575 1.00 33.88 604 LYS A N 1
ATOM 4776 C CA . LYS A 1 604 ? 20.450 14.413 -0.334 1.00 33.88 604 LYS A CA 1
ATOM 4777 C C . LYS A 1 604 ? 21.350 15.110 0.688 1.00 33.88 604 LYS A C 1
ATOM 4779 O O . LYS A 1 604 ? 21.851 16.201 0.397 1.00 33.88 604 LYS A O 1
ATOM 4784 N N . LYS A 1 605 ? 21.483 14.544 1.897 1.00 28.20 605 LYS A N 1
ATOM 4785 C CA . LYS A 1 605 ? 22.464 15.031 2.871 1.00 28.20 605 LYS A CA 1
ATOM 4786 C C . LYS A 1 605 ? 23.791 15.035 2.116 1.00 28.20 605 LYS A C 1
ATOM 4788 O O . LYS A 1 605 ? 24.169 14.007 1.559 1.00 28.20 605 LYS A O 1
ATOM 4793 N N . LYS A 1 606 ? 24.442 16.200 1.999 1.00 23.89 606 LYS A N 1
ATOM 4794 C CA . LYS A 1 606 ? 25.817 16.232 1.490 1.00 23.89 606 LYS A CA 1
ATOM 4795 C C . LYS A 1 606 ? 26.609 15.228 2.335 1.00 23.89 606 LYS A C 1
ATOM 4797 O O . LYS A 1 606 ? 26.381 15.224 3.549 1.00 23.89 606 LYS A O 1
ATOM 4802 N N . PRO A 1 607 ? 27.477 14.391 1.741 1.00 28.30 607 PRO A N 1
ATOM 4803 C CA . PRO A 1 607 ? 28.387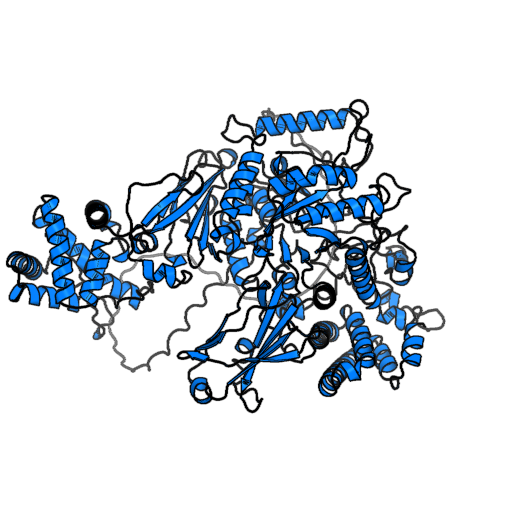 13.590 2.541 1.00 28.30 607 PRO A CA 1
ATOM 4804 C C . PRO A 1 607 ? 29.067 14.535 3.531 1.00 28.30 607 PRO A C 1
ATOM 4806 O O . PRO A 1 607 ? 29.479 15.641 3.160 1.00 28.30 607 PRO A O 1
ATOM 4809 N N . ILE A 1 608 ? 29.048 14.149 4.806 1.00 27.28 608 ILE A N 1
ATOM 4810 C CA . ILE A 1 608 ? 29.795 14.834 5.856 1.00 27.28 608 ILE A CA 1
ATOM 4811 C C . ILE A 1 608 ? 31.216 14.946 5.311 1.00 27.28 608 ILE A C 1
ATOM 4813 O O . ILE A 1 608 ? 31.810 13.935 4.946 1.00 27.28 608 ILE A O 1
ATOM 4817 N N . ALA A 1 609 ? 31.692 16.180 5.135 1.00 26.94 609 ALA A N 1
ATOM 4818 C CA . ALA A 1 609 ? 33.036 16.416 4.644 1.00 26.94 609 ALA A CA 1
ATOM 4819 C C . ALA A 1 609 ? 34.013 15.629 5.525 1.00 26.94 609 ALA A C 1
ATOM 4821 O O . ALA A 1 609 ? 33.908 15.687 6.753 1.00 26.94 609 ALA A O 1
ATOM 4822 N N . GLU A 1 610 ? 34.920 14.893 4.885 1.00 29.69 610 GLU A N 1
ATOM 4823 C CA . GLU A 1 610 ? 36.032 14.214 5.540 1.00 29.69 610 GLU A CA 1
ATOM 4824 C C . GLU A 1 610 ? 36.727 15.130 6.564 1.00 29.69 610 GLU A C 1
ATOM 4826 O O . GLU A 1 610 ? 36.738 16.360 6.392 1.00 29.69 610 GLU A O 1
ATOM 4831 N N . PRO A 1 611 ? 37.321 14.555 7.628 1.00 31.84 611 PRO A N 1
ATOM 4832 C CA . PRO A 1 611 ? 38.013 15.330 8.641 1.00 31.84 611 PRO A CA 1
ATOM 4833 C C . PRO A 1 611 ? 39.066 16.213 7.975 1.00 31.84 611 PRO A C 1
ATOM 4835 O O . PRO A 1 611 ? 39.989 15.740 7.317 1.00 31.84 611 PRO A O 1
ATOM 4838 N N . THR A 1 612 ? 38.914 17.526 8.144 1.00 28.72 612 THR A N 1
ATOM 4839 C CA . THR A 1 612 ? 39.880 18.515 7.672 1.00 28.72 612 THR A CA 1
ATOM 4840 C C . THR A 1 612 ? 41.276 18.147 8.161 1.00 28.72 612 THR A C 1
ATOM 4842 O O . THR A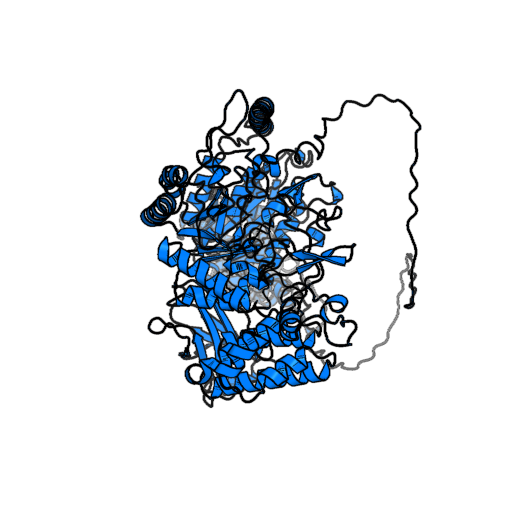 1 612 ? 41.537 18.193 9.365 1.00 28.72 612 THR A O 1
ATOM 4845 N N . LEU A 1 613 ? 42.168 17.833 7.218 1.00 31.25 613 LEU A N 1
ATOM 4846 C CA . LEU A 1 613 ? 43.608 17.719 7.442 1.00 31.25 613 LEU A CA 1
ATOM 4847 C C . LEU A 1 613 ? 44.123 18.930 8.249 1.00 31.25 613 LEU A C 1
ATOM 4849 O O . LEU A 1 613 ? 43.663 20.063 8.035 1.00 31.25 613 LEU A O 1
ATOM 4853 N N . PRO A 1 614 ? 45.077 18.725 9.176 1.00 28.08 614 PRO A N 1
ATOM 4854 C CA . PRO A 1 614 ? 45.586 19.781 10.035 1.00 28.08 614 PRO A CA 1
ATOM 4855 C C . PRO A 1 614 ? 46.194 20.901 9.189 1.00 28.08 614 PRO A C 1
ATOM 4857 O O . PRO A 1 614 ? 47.046 20.675 8.331 1.00 28.08 614 PRO A O 1
ATOM 4860 N N . LYS A 1 615 ? 45.744 22.134 9.447 1.00 29.58 615 LYS A N 1
ATOM 4861 C CA . LYS A 1 615 ? 46.245 23.352 8.805 1.00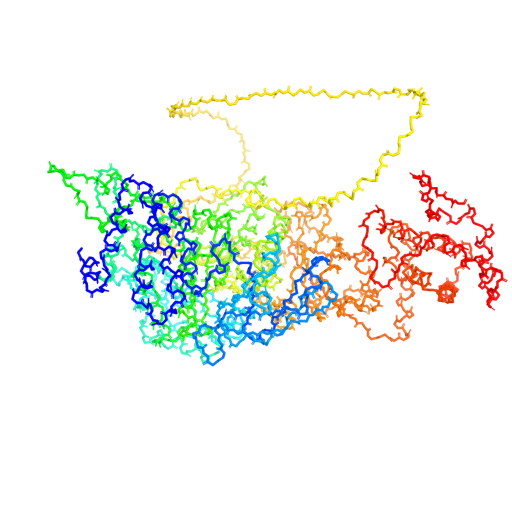 29.58 615 LYS A CA 1
ATOM 4862 C C . LYS A 1 615 ? 47.744 23.494 9.071 1.00 29.58 615 LYS A C 1
ATOM 4864 O O . LYS A 1 615 ? 48.147 23.992 10.122 1.00 29.58 615 LYS A O 1
ATOM 4869 N N . THR A 1 616 ? 48.569 23.121 8.101 1.00 29.72 616 THR A N 1
ATOM 4870 C CA . THR A 1 616 ? 49.972 23.521 8.070 1.00 29.72 616 THR A CA 1
ATOM 4871 C C . THR A 1 616 ? 50.027 25.010 7.742 1.00 29.72 616 THR A C 1
ATOM 4873 O O . THR A 1 616 ? 49.690 25.480 6.655 1.00 29.72 616 THR A O 1
ATOM 4876 N N . GLY A 1 617 ? 50.380 25.798 8.754 1.00 33.88 617 GLY A N 1
ATOM 4877 C CA . GLY A 1 617 ? 50.584 27.227 8.616 1.00 33.88 617 GLY A CA 1
ATOM 4878 C C . GLY A 1 617 ? 51.799 27.515 7.743 1.00 33.88 617 GLY A C 1
ATOM 4879 O O . GLY A 1 617 ? 52.928 27.422 8.205 1.00 33.88 617 GLY A O 1
ATOM 4880 N N . MET A 1 618 ? 51.572 27.969 6.513 1.00 28.53 618 MET A N 1
ATOM 4881 C CA . MET A 1 618 ? 52.538 28.800 5.798 1.00 28.53 618 MET A CA 1
ATOM 4882 C C . MET A 1 618 ? 51.828 29.996 5.172 1.00 28.53 618 MET A C 1
ATOM 4884 O O . MET A 1 618 ? 51.129 29.904 4.167 1.00 28.53 618 MET A O 1
ATOM 4888 N N . LYS A 1 619 ? 52.044 31.159 5.793 1.00 32.38 619 LYS A N 1
ATOM 4889 C CA . LYS A 1 619 ? 51.791 32.468 5.194 1.00 32.38 619 LYS A CA 1
ATOM 4890 C C . LYS A 1 619 ? 52.670 32.608 3.949 1.00 32.38 619 LYS A C 1
ATOM 4892 O O . LYS A 1 619 ? 53.892 32.614 4.071 1.00 32.38 619 LYS A O 1
ATOM 4897 N N . ARG A 1 620 ? 52.071 32.833 2.780 1.00 27.64 620 ARG A N 1
ATOM 4898 C CA . ARG A 1 620 ? 52.753 33.509 1.668 1.00 27.64 620 ARG A CA 1
ATOM 4899 C C . ARG A 1 620 ? 51.867 34.607 1.097 1.00 27.64 620 ARG A C 1
ATOM 4901 O O . ARG A 1 620 ? 50.803 34.360 0.543 1.00 27.64 620 ARG A O 1
ATOM 4908 N N . SER A 1 621 ? 52.337 35.837 1.272 1.00 27.97 621 SER A N 1
ATOM 4909 C CA . SER A 1 621 ? 51.897 37.015 0.539 1.00 27.97 621 SER A CA 1
ATOM 4910 C C . SER A 1 621 ? 52.293 36.910 -0.930 1.00 27.97 621 SER A C 1
ATOM 4912 O O . SER A 1 621 ? 53.435 36.555 -1.216 1.00 27.97 621 SER A O 1
ATOM 4914 N N . SER A 1 622 ? 51.427 37.338 -1.848 1.00 27.48 622 SER A N 1
ATOM 4915 C CA . SER A 1 622 ? 51.774 38.379 -2.834 1.00 27.48 622 SER A CA 1
ATOM 4916 C C . SER A 1 622 ? 50.617 38.714 -3.787 1.00 27.48 622 SER A C 1
ATOM 4918 O O . SER A 1 622 ? 49.899 37.852 -4.275 1.00 27.48 622 SER A O 1
ATOM 4920 N N . SER A 1 623 ? 50.488 40.028 -4.001 1.00 26.42 623 SER A N 1
ATOM 4921 C CA . SER A 1 623 ? 50.013 40.750 -5.191 1.00 26.42 623 SER A CA 1
ATOM 4922 C C . SER A 1 623 ? 48.664 40.404 -5.832 1.00 26.42 623 SER A C 1
ATOM 4924 O O . SER A 1 623 ? 48.521 39.506 -6.654 1.00 26.42 623 SER A O 1
ATOM 4926 N N . LYS A 1 624 ? 47.725 41.319 -5.568 1.00 25.27 624 LYS A N 1
ATOM 4927 C CA . LYS A 1 624 ? 46.617 41.714 -6.440 1.00 25.27 624 LYS A CA 1
ATOM 4928 C C . LYS A 1 624 ? 47.124 42.069 -7.847 1.00 25.27 624 LYS A C 1
ATOM 4930 O O . LYS A 1 624 ? 47.974 42.948 -7.971 1.00 25.27 624 LYS A O 1
ATOM 4935 N N . LEU A 1 625 ? 46.491 41.518 -8.882 1.00 24.39 625 LEU A N 1
ATOM 4936 C CA . LEU A 1 625 ? 46.286 42.230 -10.142 1.00 24.39 625 LEU A CA 1
ATOM 4937 C C . LEU A 1 625 ? 44.783 42.251 -10.427 1.00 24.39 625 LEU A C 1
ATOM 4939 O O . LEU A 1 625 ? 44.127 41.216 -10.498 1.00 24.39 625 LEU A O 1
ATOM 4943 N N . ALA A 1 626 ? 44.238 43.460 -10.493 1.00 24.88 626 ALA A N 1
ATOM 4944 C CA . ALA A 1 626 ? 42.837 43.728 -10.743 1.00 24.88 626 ALA A CA 1
ATOM 4945 C C . ALA A 1 626 ? 42.553 43.711 -12.247 1.00 24.88 626 ALA A C 1
ATOM 4947 O O . ALA A 1 626 ? 43.259 44.376 -13.001 1.00 24.88 626 ALA A O 1
ATOM 4948 N N . LEU A 1 627 ? 41.446 43.089 -12.659 1.00 24.86 627 LEU A N 1
ATOM 4949 C CA . LEU A 1 627 ? 40.704 43.553 -13.827 1.00 24.86 627 LEU A CA 1
ATOM 4950 C C . LEU A 1 627 ? 39.217 43.684 -13.481 1.00 24.86 627 LEU A C 1
ATOM 4952 O O . LEU A 1 627 ? 38.582 42.778 -12.951 1.00 24.86 627 LEU A O 1
ATOM 4956 N N . ARG A 1 628 ? 38.716 44.895 -13.731 1.00 24.70 628 ARG A N 1
ATOM 4957 C CA . ARG A 1 628 ? 37.358 45.389 -13.486 1.00 24.70 628 ARG A CA 1
ATOM 4958 C C . ARG A 1 628 ? 36.401 44.888 -14.571 1.00 24.70 628 ARG A C 1
ATOM 4960 O O . ARG A 1 628 ? 36.784 44.891 -15.737 1.00 24.70 628 ARG A O 1
ATOM 4967 N N . LYS A 1 629 ? 35.143 44.646 -14.185 1.00 25.03 629 LYS A N 1
ATOM 4968 C CA . LYS A 1 629 ? 33.888 45.220 -14.744 1.00 25.03 629 LYS A CA 1
ATOM 4969 C C . LYS A 1 629 ? 32.709 44.575 -13.983 1.00 25.03 629 LYS A C 1
ATOM 4971 O O . LYS A 1 629 ? 32.577 43.363 -14.002 1.00 25.03 629 LYS A O 1
ATOM 4976 N N . SER A 1 630 ? 32.082 45.271 -13.023 1.00 24.92 630 SER A N 1
ATOM 4977 C CA . SER A 1 630 ? 30.848 46.089 -13.163 1.00 24.92 630 SER A CA 1
ATOM 4978 C C . SER A 1 630 ? 29.656 45.286 -13.713 1.00 24.92 630 SER A C 1
ATOM 4980 O O . SER A 1 630 ? 29.771 44.774 -14.815 1.00 24.92 630 SER A O 1
ATOM 4982 N N . GLY A 1 631 ? 28.485 45.167 -13.083 1.00 26.45 631 GLY A N 1
ATOM 4983 C CA . GLY A 1 631 ? 27.919 45.747 -11.862 1.00 26.45 631 GLY A CA 1
ATOM 4984 C C . GLY A 1 631 ? 26.706 44.903 -11.415 1.00 26.45 631 GLY A C 1
ATOM 4985 O O . GLY A 1 631 ? 26.121 44.185 -12.212 1.00 26.45 631 GLY A O 1
ATOM 4986 N N . SER A 1 632 ? 26.454 44.830 -10.107 1.00 26.78 632 SER A N 1
ATOM 4987 C CA . SER A 1 632 ? 25.322 45.492 -9.432 1.00 26.78 632 SER A CA 1
ATOM 4988 C C . SER A 1 632 ? 23.948 44.841 -9.654 1.00 26.78 632 SER A C 1
ATOM 4990 O O . SER A 1 632 ? 23.243 45.217 -10.581 1.00 26.78 632 SER A O 1
ATOM 4992 N N . PHE A 1 633 ? 23.511 44.024 -8.688 1.00 27.25 633 PHE A N 1
ATOM 4993 C CA . PHE A 1 633 ? 22.180 44.175 -8.086 1.00 27.25 633 PHE A CA 1
ATOM 4994 C C . PHE A 1 633 ? 22.278 43.999 -6.564 1.00 27.25 633 PHE A C 1
ATOM 4996 O O . PHE A 1 633 ? 22.954 43.106 -6.056 1.00 27.25 633 PHE A O 1
ATOM 5003 N N . LEU A 1 634 ? 21.675 44.958 -5.866 1.00 29.27 634 LEU A N 1
ATOM 5004 C CA . LEU A 1 634 ? 21.751 45.206 -4.434 1.00 29.27 634 LEU A CA 1
ATOM 5005 C C . LEU A 1 634 ? 20.870 44.249 -3.626 1.00 29.27 634 LEU A C 1
ATOM 5007 O O . LEU A 1 634 ? 19.698 44.047 -3.926 1.00 29.27 634 LEU A O 1
ATOM 5011 N N . ASN A 1 635 ? 21.456 43.769 -2.532 1.00 27.14 635 ASN A N 1
ATOM 5012 C CA . ASN A 1 635 ? 20.772 43.289 -1.340 1.00 27.14 635 ASN A CA 1
ATOM 5013 C C . ASN A 1 635 ? 19.958 44.414 -0.682 1.00 27.14 635 ASN A C 1
ATOM 5015 O O . ASN A 1 635 ? 20.485 45.505 -0.470 1.00 27.14 635 ASN A O 1
ATOM 5019 N N . MET A 1 636 ? 18.772 44.084 -0.172 1.00 28.00 636 MET A N 1
ATOM 5020 C CA . MET A 1 636 ? 18.295 44.647 1.092 1.00 28.00 636 MET A CA 1
ATOM 5021 C C . MET A 1 636 ? 17.786 43.522 1.992 1.00 28.00 636 MET A C 1
ATOM 5023 O O . MET A 1 636 ? 16.746 42.919 1.751 1.00 28.00 636 MET A O 1
ATOM 5027 N N . LYS A 1 637 ? 18.561 43.260 3.049 1.00 26.58 637 LYS A N 1
ATOM 5028 C CA . LYS A 1 637 ? 18.110 42.597 4.272 1.00 26.58 637 LYS A CA 1
ATOM 5029 C C . LYS A 1 637 ? 17.204 43.553 5.050 1.00 26.58 637 LYS A C 1
ATOM 5031 O O . LYS A 1 637 ? 17.517 44.741 5.137 1.00 26.58 637 LYS A O 1
ATOM 5036 N N . ARG A 1 638 ? 16.203 43.014 5.744 1.00 26.42 638 ARG A N 1
ATOM 5037 C CA . ARG A 1 638 ? 15.781 43.566 7.036 1.00 26.42 638 ARG A CA 1
ATOM 5038 C C . ARG A 1 638 ? 15.301 42.455 7.965 1.00 26.42 638 ARG A C 1
ATOM 5040 O O . ARG A 1 638 ? 14.477 41.632 7.591 1.00 26.42 638 ARG A O 1
ATOM 5047 N N . GLU A 1 639 ? 15.911 42.444 9.142 1.00 26.22 639 GLU A N 1
ATOM 5048 C CA . GLU A 1 639 ? 15.559 41.674 10.332 1.00 26.22 639 GLU A CA 1
ATOM 5049 C C . GLU A 1 639 ? 14.284 42.231 10.986 1.00 26.22 639 GLU A C 1
ATOM 5051 O O . GLU A 1 639 ? 13.984 43.416 10.823 1.00 26.22 639 GLU A O 1
ATOM 5056 N N . GLY A 1 640 ? 13.620 41.411 11.812 1.00 25.89 640 GLY A N 1
ATOM 5057 C CA . GLY A 1 640 ? 12.898 41.911 12.988 1.00 25.89 640 GLY A CA 1
ATOM 5058 C C . GLY A 1 640 ? 11.493 41.355 13.250 1.00 25.89 640 GLY A C 1
ATOM 5059 O O . GLY A 1 640 ? 10.526 41.858 12.703 1.00 25.89 640 GLY A O 1
ATOM 5060 N N . SER A 1 641 ? 11.420 40.428 14.216 1.00 26.14 641 SER A N 1
ATOM 5061 C CA . SER A 1 641 ? 10.553 40.494 15.412 1.00 26.14 641 SER A CA 1
ATOM 5062 C C . SER A 1 641 ? 9.012 40.416 15.307 1.00 26.14 641 SER A C 1
ATOM 5064 O O . SER A 1 641 ? 8.327 41.383 15.000 1.00 26.14 641 SER A O 1
ATOM 5066 N N . ILE A 1 642 ? 8.511 39.263 15.766 1.00 30.19 642 ILE A N 1
ATOM 5067 C CA . ILE A 1 642 ? 7.376 38.981 16.680 1.00 30.19 642 ILE A CA 1
ATOM 5068 C C . ILE A 1 642 ? 6.612 40.205 17.251 1.00 30.19 642 ILE A C 1
ATOM 5070 O O . ILE A 1 642 ? 7.206 41.048 17.921 1.00 30.19 642 ILE A O 1
ATOM 5074 N N . SER A 1 643 ? 5.276 40.231 17.107 1.00 26.55 643 SER A N 1
ATOM 5075 C CA . SER A 1 643 ? 4.279 40.174 18.210 1.00 26.55 643 SER A CA 1
ATOM 5076 C C . SER A 1 643 ? 2.881 40.705 17.821 1.00 26.55 643 SER A C 1
ATOM 5078 O O . SER A 1 643 ? 2.739 41.768 17.232 1.00 26.55 643 SER A O 1
ATOM 5080 N N . ASN A 1 644 ? 1.873 39.959 18.288 1.00 26.33 644 ASN A N 1
ATOM 5081 C CA . ASN A 1 644 ? 0.579 40.399 18.826 1.00 26.33 644 ASN A CA 1
ATOM 5082 C C . ASN A 1 644 ? -0.615 40.822 17.936 1.00 26.33 644 ASN A C 1
ATOM 5084 O O . ASN A 1 644 ? -0.646 41.874 17.313 1.00 26.33 644 ASN A O 1
ATOM 5088 N N . LEU A 1 645 ? -1.673 40.019 18.139 1.00 25.39 645 LEU A N 1
ATOM 5089 C CA . LEU A 1 645 ? -3.066 40.369 18.454 1.00 25.39 645 LEU A CA 1
ATOM 5090 C C . LEU A 1 645 ? -3.994 40.992 17.385 1.00 25.39 645 LEU A C 1
ATOM 5092 O O . LEU A 1 645 ? -4.001 42.188 17.136 1.00 25.39 645 LEU A O 1
ATOM 5096 N N . ALA A 1 646 ? -4.958 40.143 17.007 1.00 25.02 646 ALA A N 1
ATOM 5097 C CA . ALA A 1 646 ? -6.384 40.267 17.342 1.00 25.02 646 ALA A CA 1
ATOM 5098 C C . ALA A 1 646 ? -7.336 41.104 16.460 1.00 25.02 646 ALA A C 1
ATOM 5100 O O . ALA A 1 646 ? -7.270 42.324 16.393 1.00 25.02 646 ALA A O 1
ATOM 5101 N N . LYS A 1 647 ? -8.390 40.370 16.067 1.00 26.22 647 LYS A N 1
ATOM 5102 C CA . LYS A 1 647 ? -9.821 40.721 16.046 1.00 26.22 647 LYS A CA 1
ATOM 5103 C C . LYS A 1 647 ? -10.389 41.550 14.893 1.00 26.22 647 LYS A C 1
ATOM 5105 O O . LYS A 1 647 ? -9.855 42.563 14.463 1.00 26.22 647 LYS A O 1
ATOM 5110 N N . SER A 1 648 ? -11.635 41.151 14.610 1.00 24.98 648 SER A N 1
ATOM 5111 C CA . SER A 1 648 ? -12.690 41.792 13.820 1.00 24.98 648 SER A CA 1
ATOM 5112 C C . SER A 1 648 ? -12.487 41.726 12.305 1.00 24.98 648 SER A C 1
ATOM 5114 O O . SER A 1 648 ? -11.373 41.849 11.825 1.00 24.98 648 SER A O 1
ATOM 5116 N N . ALA A 1 649 ? -13.485 41.564 11.446 1.00 25.28 649 ALA A N 1
ATOM 5117 C CA . ALA A 1 649 ? -14.905 41.223 11.511 1.00 25.28 649 ALA A CA 1
ATOM 5118 C C . ALA A 1 649 ? -15.406 41.505 10.081 1.00 25.28 649 ALA A C 1
ATOM 5120 O O . ALA A 1 649 ? -15.100 42.552 9.516 1.00 25.28 649 ALA A O 1
ATOM 5121 N N . SER A 1 650 ? -16.154 40.564 9.513 1.00 27.89 650 SER A N 1
ATOM 5122 C CA . SER A 1 650 ? -17.163 40.734 8.458 1.00 27.89 650 SER A CA 1
ATOM 5123 C C . SER A 1 650 ? -17.498 42.169 8.004 1.00 27.89 650 SER A C 1
ATOM 5125 O O . SER A 1 650 ? -18.072 42.930 8.784 1.00 27.89 650 SER A O 1
ATOM 5127 N N . GLN A 1 651 ? -17.348 42.461 6.708 1.00 26.03 651 GLN A N 1
ATOM 5128 C CA . GLN A 1 651 ? -18.320 43.287 5.979 1.00 26.03 651 GLN A CA 1
ATOM 5129 C C . GLN A 1 651 ? -18.515 42.775 4.547 1.00 26.03 651 GLN A C 1
ATOM 5131 O O . GLN A 1 651 ? -17.615 42.813 3.712 1.00 26.03 651 GLN A O 1
ATOM 5136 N N . ASN A 1 652 ? -19.742 42.313 4.302 1.00 27.23 652 ASN A N 1
ATOM 5137 C CA . ASN A 1 652 ? -20.337 42.083 2.994 1.00 27.23 652 ASN A CA 1
ATOM 5138 C C . ASN A 1 652 ? -20.399 43.390 2.197 1.00 27.23 652 ASN A C 1
ATOM 5140 O O . ASN A 1 652 ? -20.965 44.370 2.681 1.00 27.23 652 ASN A O 1
ATOM 5144 N N . LEU A 1 653 ? -19.928 43.370 0.951 1.00 25.34 653 LEU A N 1
ATOM 5145 C CA . LEU A 1 653 ? -20.274 44.370 -0.056 1.00 25.34 653 LEU A CA 1
ATOM 5146 C C . LEU A 1 653 ? -20.558 43.676 -1.390 1.00 25.34 653 LEU A C 1
ATOM 5148 O O . LEU A 1 653 ? -19.663 43.173 -2.066 1.00 25.34 653 LEU A O 1
ATOM 5152 N N . SER A 1 654 ? -21.835 43.674 -1.760 1.00 31.86 654 SER A N 1
ATOM 5153 C CA . SER A 1 654 ? -22.328 43.451 -3.118 1.00 31.86 654 SER A CA 1
ATOM 5154 C C . SER A 1 654 ? -21.756 44.504 -4.076 1.00 31.86 654 SER A C 1
ATOM 5156 O O . SER A 1 654 ? -21.487 45.632 -3.654 1.00 31.86 654 SER A O 1
ATOM 5158 N N . PRO A 1 655 ? -21.721 44.224 -5.390 1.00 32.12 655 PRO A N 1
ATOM 5159 C CA . PRO A 1 655 ? -22.160 45.276 -6.299 1.00 32.12 655 PRO A CA 1
ATOM 5160 C C . PRO A 1 655 ? -23.045 44.792 -7.449 1.00 32.12 655 PRO A C 1
ATOM 5162 O O . PRO A 1 655 ? -22.833 43.757 -8.079 1.00 32.12 655 PRO A O 1
ATOM 5165 N N . ALA A 1 656 ? -24.030 45.638 -7.734 1.00 25.47 656 ALA A N 1
ATOM 5166 C CA . ALA A 1 656 ? -24.851 45.633 -8.926 1.00 25.47 656 ALA A CA 1
ATOM 5167 C C . ALA A 1 656 ? -24.112 46.264 -10.126 1.00 25.47 656 ALA A C 1
ATOM 5169 O O . ALA A 1 656 ? -23.430 47.273 -9.979 1.00 25.47 656 ALA A O 1
ATOM 5170 N N . GLY A 1 657 ? -24.330 45.675 -11.306 1.00 26.19 657 GLY A N 1
ATOM 5171 C CA . GLY A 1 657 ? -24.594 46.329 -12.597 1.00 26.19 657 GLY A CA 1
ATOM 5172 C C . GLY A 1 657 ? -23.617 47.361 -13.185 1.00 26.19 657 GLY A C 1
ATOM 5173 O O . GLY A 1 657 ? -23.592 48.514 -12.777 1.00 26.19 657 GLY A O 1
ATOM 5174 N N . SER A 1 658 ? -22.995 47.013 -14.316 1.00 27.53 658 SER A N 1
ATOM 5175 C CA . SER A 1 658 ? -23.035 47.836 -15.544 1.00 27.53 658 SER A CA 1
ATOM 5176 C C . SER A 1 658 ? -22.535 47.030 -16.751 1.00 27.53 658 SER A C 1
ATOM 5178 O O . SER A 1 658 ? -21.576 46.267 -16.659 1.00 27.53 658 SER A O 1
ATOM 5180 N N . GLY A 1 659 ? -23.257 47.136 -17.869 1.00 24.70 659 GLY A N 1
ATOM 5181 C CA . GLY A 1 659 ? -23.020 46.370 -19.091 1.00 24.70 659 GLY A CA 1
ATOM 5182 C C . GLY A 1 659 ? -22.138 47.082 -20.116 1.00 24.70 659 GLY A C 1
ATOM 5183 O O . GLY A 1 659 ? -22.078 48.307 -20.158 1.00 24.70 659 GLY A O 1
ATOM 5184 N N . ALA A 1 660 ? -21.531 46.289 -21.002 1.00 26.33 660 ALA A N 1
ATOM 5185 C CA . ALA A 1 660 ? -21.124 46.701 -22.343 1.00 26.33 660 ALA A CA 1
ATOM 5186 C C . ALA A 1 660 ? -21.036 45.467 -23.263 1.00 26.33 660 ALA A C 1
ATOM 5188 O O . ALA A 1 660 ? -20.303 44.517 -22.994 1.00 26.33 660 ALA A O 1
ATOM 5189 N N . ASN A 1 661 ? -21.821 45.495 -24.342 1.00 26.56 661 ASN A N 1
ATOM 5190 C CA . ASN A 1 661 ? -21.907 44.483 -25.394 1.00 26.56 661 ASN A CA 1
ATOM 5191 C C . ASN A 1 661 ? -20.654 44.466 -26.287 1.00 26.56 661 ASN A C 1
ATOM 5193 O O . ASN A 1 661 ? -20.296 45.492 -26.857 1.00 26.56 661 ASN A O 1
ATOM 5197 N N . THR A 1 662 ? -20.073 43.285 -26.513 1.00 27.11 662 THR A N 1
ATOM 5198 C CA . THR A 1 662 ? -19.294 42.936 -27.723 1.00 27.11 662 THR A CA 1
ATOM 5199 C C . THR A 1 662 ? -19.448 41.430 -28.014 1.00 27.11 662 THR A C 1
ATOM 5201 O O . THR A 1 662 ? -19.589 40.643 -27.075 1.00 27.11 662 THR A O 1
ATOM 5204 N N . PRO A 1 663 ? -19.492 40.996 -29.291 1.00 26.66 663 PRO A N 1
ATOM 5205 C CA . PRO A 1 663 ? -20.035 39.693 -29.669 1.00 26.66 663 PRO A CA 1
ATOM 5206 C C . PRO A 1 663 ? -19.008 38.577 -29.440 1.00 26.66 663 PRO A C 1
ATOM 5208 O O . PRO A 1 663 ? -18.043 38.426 -30.189 1.00 26.66 663 PRO A O 1
ATOM 5211 N N . ARG A 1 664 ? -19.215 37.773 -28.392 1.00 24.22 664 ARG A N 1
ATOM 5212 C CA . ARG A 1 664 ? -18.428 36.563 -28.128 1.00 24.22 664 ARG A CA 1
ATOM 5213 C C . ARG A 1 664 ? -18.990 35.371 -28.903 1.00 24.22 664 ARG A C 1
ATOM 5215 O O . ARG A 1 664 ? -20.160 35.025 -28.765 1.00 24.22 664 ARG A O 1
ATOM 5222 N N . ARG A 1 665 ? -18.103 34.715 -29.662 1.00 26.80 665 ARG A N 1
ATOM 5223 C CA . ARG A 1 665 ? -18.228 33.313 -30.089 1.00 26.80 665 ARG A CA 1
ATOM 5224 C C . ARG A 1 665 ? -18.669 32.463 -28.895 1.00 26.80 665 ARG A C 1
ATOM 5226 O O . ARG A 1 665 ? -18.088 32.587 -27.819 1.00 26.80 665 ARG A O 1
ATOM 5233 N N . GLN A 1 666 ? -19.696 31.643 -29.102 1.00 22.86 666 GLN A N 1
ATOM 5234 C CA . GLN A 1 666 ? -20.283 30.783 -28.077 1.00 22.86 666 GLN A CA 1
ATOM 5235 C C . GLN A 1 666 ? -19.215 29.856 -27.470 1.00 22.86 666 GLN A C 1
ATOM 5237 O O . GLN A 1 666 ? -18.630 29.060 -28.207 1.00 22.86 666 GLN A O 1
ATOM 5242 N N . PRO A 1 667 ? -18.943 29.932 -26.156 1.00 23.45 667 PRO A N 1
ATOM 5243 C CA . PRO A 1 667 ? -18.243 28.870 -25.464 1.00 23.45 667 PRO A CA 1
ATOM 5244 C C . PRO A 1 667 ? -19.220 27.715 -25.219 1.00 23.45 667 PRO A C 1
ATOM 5246 O O . PRO A 1 667 ? -20.390 27.921 -24.888 1.00 23.45 667 PRO A O 1
ATOM 5249 N N . VAL A 1 668 ? -18.711 26.501 -25.407 1.00 26.00 668 VAL A N 1
ATOM 5250 C CA . VAL A 1 668 ? -19.325 25.235 -25.000 1.00 26.00 668 VAL A CA 1
ATOM 5251 C C . VAL A 1 668 ? -19.911 25.389 -23.591 1.00 26.00 668 VAL A C 1
ATOM 5253 O O . VAL A 1 668 ? -19.229 25.871 -22.687 1.00 26.00 668 VAL A O 1
ATOM 5256 N N . ARG A 1 669 ? -21.193 25.033 -23.424 1.00 22.84 669 ARG A N 1
ATOM 5257 C CA . ARG A 1 669 ? -21.906 25.036 -22.137 1.00 22.84 669 ARG A CA 1
ATOM 5258 C C . ARG A 1 669 ? -21.067 24.295 -21.088 1.00 22.84 669 ARG A C 1
ATOM 5260 O O . ARG A 1 669 ? -20.932 23.078 -21.168 1.00 22.84 669 ARG A O 1
ATOM 5267 N N . ASN A 1 670 ? -20.562 25.021 -20.093 1.00 25.06 670 ASN A N 1
ATOM 5268 C CA . ASN A 1 670 ? -20.192 24.428 -18.814 1.00 25.06 670 ASN A CA 1
ATOM 5269 C C . ASN A 1 670 ? -21.485 23.914 -18.175 1.00 25.06 670 ASN A C 1
ATOM 5271 O O . ASN A 1 670 ? -22.357 24.712 -17.830 1.00 25.06 670 ASN A O 1
ATOM 5275 N N . VAL A 1 671 ? -21.622 22.595 -18.079 1.00 31.03 671 VAL A N 1
ATOM 5276 C CA . VAL A 1 671 ? -22.662 21.945 -17.275 1.00 31.03 671 VAL A CA 1
ATOM 5277 C C . VAL A 1 671 ? -22.403 22.329 -15.814 1.00 31.03 671 VAL A C 1
ATOM 5279 O O . VAL A 1 671 ? -21.269 22.227 -15.341 1.00 31.03 671 VAL A O 1
ATOM 5282 N N . SER A 1 672 ? -23.403 22.885 -15.131 1.00 27.67 672 SER A N 1
ATOM 5283 C CA . SER A 1 672 ? -23.257 23.418 -13.775 1.00 27.67 672 SER A CA 1
ATOM 5284 C C . SER A 1 672 ? -23.219 22.307 -12.725 1.00 27.67 672 SER A C 1
ATOM 5286 O O . SER A 1 672 ? -23.859 21.271 -12.868 1.00 27.67 672 SER A O 1
ATOM 5288 N N . LEU A 1 673 ? -22.523 22.574 -11.613 1.00 36.19 673 LEU A N 1
ATOM 5289 C CA . LEU A 1 673 ? -22.467 21.753 -10.389 1.00 36.19 673 LEU A CA 1
ATOM 5290 C C . LEU A 1 673 ? -23.844 21.316 -9.835 1.00 36.19 673 LEU A C 1
ATOM 5292 O O . LEU A 1 673 ? -23.904 20.395 -9.024 1.00 36.19 673 LEU A O 1
ATOM 5296 N N . SER A 1 674 ? -24.937 21.959 -10.253 1.00 32.22 674 SER A N 1
ATOM 5297 C CA . SER A 1 674 ? -26.313 21.570 -9.923 1.00 32.22 674 SER A CA 1
ATOM 5298 C C . SER A 1 674 ? -26.738 20.244 -10.548 1.00 32.22 674 SER A C 1
ATOM 5300 O O . SER A 1 674 ? -27.531 19.527 -9.946 1.00 32.22 674 SER A O 1
ATOM 5302 N N . ASP A 1 675 ? -26.200 19.908 -11.721 1.00 36.34 675 ASP A N 1
ATOM 5303 C CA . ASP A 1 675 ? -26.702 18.797 -12.536 1.00 36.34 675 ASP A CA 1
ATOM 5304 C C . ASP A 1 675 ? -26.064 17.463 -12.118 1.00 36.34 675 ASP A C 1
ATOM 5306 O O . ASP A 1 675 ? -26.622 16.401 -12.364 1.00 36.34 675 ASP A O 1
ATOM 5310 N N . MET A 1 676 ? -24.921 17.509 -11.420 1.00 36.50 676 MET A N 1
ATOM 5311 C CA . MET A 1 676 ? -24.267 16.322 -10.850 1.00 36.50 676 MET A CA 1
ATOM 5312 C C . MET A 1 676 ? -24.651 16.059 -9.386 1.00 36.50 676 MET A C 1
ATOM 5314 O O . MET A 1 676 ? -24.557 14.923 -8.932 1.00 36.50 676 MET A O 1
ATOM 5318 N N . LYS A 1 677 ? -25.107 17.079 -8.642 1.00 34.69 677 LYS A N 1
ATOM 5319 C CA . LYS A 1 677 ? -25.555 16.935 -7.242 1.00 34.69 677 LYS A CA 1
ATOM 5320 C C . LYS A 1 677 ? -27.000 16.435 -7.103 1.00 34.69 677 LYS A C 1
ATOM 5322 O O . LYS A 1 677 ? -27.422 16.115 -5.996 1.00 34.69 677 LYS A O 1
ATOM 5327 N N . SER A 1 678 ? -27.777 16.385 -8.186 1.00 29.83 678 SER A N 1
ATOM 5328 C CA . SER A 1 678 ? -29.214 16.075 -8.138 1.00 29.83 678 SER A CA 1
ATOM 5329 C C . SER A 1 678 ? -29.568 14.600 -8.337 1.00 29.83 678 SER A C 1
ATOM 5331 O O . SER A 1 678 ? -30.710 14.229 -8.069 1.00 29.83 678 SER A O 1
ATOM 5333 N N . MET A 1 679 ? -28.621 13.734 -8.704 1.00 33.91 679 MET A N 1
ATOM 5334 C CA . MET A 1 679 ? -28.858 12.288 -8.763 1.00 33.91 679 MET A CA 1
ATOM 5335 C C . MET A 1 679 ? -28.578 11.645 -7.400 1.00 33.91 679 MET A C 1
ATOM 5337 O O . MET A 1 679 ? -27.708 10.794 -7.262 1.00 33.91 679 MET A O 1
ATOM 5341 N N . ASN A 1 680 ? -29.301 12.075 -6.364 1.00 27.89 680 ASN A N 1
ATOM 5342 C CA . ASN A 1 680 ? -29.646 11.144 -5.287 1.00 27.89 680 ASN A CA 1
ATOM 5343 C C . ASN A 1 680 ? -30.612 10.117 -5.881 1.00 27.89 680 ASN A C 1
ATOM 5345 O O . ASN A 1 680 ? -31.271 10.434 -6.871 1.00 27.89 680 ASN A O 1
ATOM 5349 N N . VAL A 1 681 ? -30.736 8.927 -5.291 1.00 31.95 681 VAL A N 1
ATOM 5350 C CA . VAL A 1 681 ? -31.777 7.955 -5.662 1.00 31.95 681 VAL A CA 1
ATOM 5351 C C . VAL A 1 681 ? -33.163 8.529 -5.324 1.00 31.95 681 VAL A C 1
ATOM 5353 O O . VAL A 1 681 ? -33.805 8.203 -4.337 1.00 31.95 681 VAL A O 1
ATOM 5356 N N . ARG A 1 682 ? -33.597 9.504 -6.114 1.00 30.06 682 ARG A N 1
ATOM 5357 C CA . ARG A 1 682 ? -34.989 9.774 -6.425 1.00 30.06 682 ARG A CA 1
ATOM 5358 C C . ARG A 1 682 ? -35.297 8.887 -7.619 1.00 30.06 682 ARG A C 1
ATOM 5360 O O . ARG A 1 682 ? -34.383 8.558 -8.372 1.00 30.06 682 ARG A O 1
ATOM 5367 N N . SER A 1 683 ? -36.561 8.521 -7.788 1.00 28.97 683 SER A N 1
ATOM 5368 C CA . SER A 1 683 ? -37.095 8.050 -9.066 1.00 28.97 683 SER A CA 1
ATOM 5369 C C . SER A 1 683 ? -36.439 8.848 -10.200 1.00 28.97 683 SER A C 1
ATOM 5371 O O . SER A 1 683 ? -36.722 10.038 -10.369 1.00 28.97 683 SER A O 1
ATOM 5373 N N . VAL A 1 684 ? -35.472 8.231 -10.878 1.00 40.16 684 VAL A N 1
ATOM 5374 C CA . VAL A 1 684 ? -34.823 8.802 -12.053 1.00 40.16 684 VAL A CA 1
ATOM 5375 C C . VAL A 1 684 ? -35.951 8.875 -13.068 1.00 40.16 684 VAL A C 1
ATOM 5377 O O . VAL A 1 684 ? -36.640 7.880 -13.256 1.00 40.16 684 VAL A O 1
ATOM 5380 N N . SER A 1 685 ? -36.251 10.037 -13.642 1.00 42.22 685 SER A N 1
ATOM 5381 C CA . SER A 1 685 ? -37.293 10.057 -14.670 1.00 42.22 685 SER A CA 1
ATOM 5382 C C . SER A 1 685 ? -36.788 9.288 -15.899 1.00 42.22 685 SER A C 1
ATOM 5384 O O . SER A 1 685 ? -35.582 9.195 -16.129 1.00 42.22 685 SER A O 1
ATOM 5386 N N . ALA A 1 686 ? -37.668 8.744 -16.739 1.00 48.41 686 ALA A N 1
ATOM 5387 C CA . ALA A 1 686 ? -37.216 8.094 -17.976 1.00 48.41 686 ALA A CA 1
ATOM 5388 C C . ALA A 1 686 ? -36.474 9.050 -18.897 1.00 48.41 686 ALA A C 1
ATOM 5390 O O . ALA A 1 686 ? -35.645 8.620 -19.696 1.00 48.41 686 ALA A O 1
ATOM 5391 N N . GLU A 1 687 ? -36.764 10.345 -18.779 1.00 49.62 687 GLU A N 1
ATOM 5392 C CA . GLU A 1 687 ? -35.995 11.362 -19.467 1.00 49.62 687 GLU A CA 1
ATOM 5393 C C . GLU A 1 687 ? -34.553 11.368 -18.955 1.00 49.62 687 GLU A C 1
ATOM 5395 O O . GLU A 1 687 ? -33.646 11.250 -19.766 1.00 49.62 687 GLU A O 1
ATOM 5400 N N . ASP A 1 688 ? -34.318 11.356 -17.642 1.00 53.78 688 ASP A N 1
ATOM 5401 C CA . ASP A 1 688 ? -32.967 11.291 -17.067 1.00 53.78 688 ASP A CA 1
ATOM 5402 C C . ASP A 1 688 ? -32.209 10.016 -17.490 1.00 53.78 688 ASP A C 1
ATOM 5404 O O . ASP A 1 688 ? -31.014 10.074 -17.772 1.00 53.78 688 ASP A O 1
ATOM 5408 N N . PHE A 1 689 ? -32.889 8.871 -17.617 1.00 57.62 689 PHE A N 1
ATOM 5409 C CA . PHE A 1 689 ? -32.268 7.616 -18.069 1.00 57.62 689 PHE A CA 1
ATOM 5410 C C . PHE A 1 689 ? -31.928 7.619 -19.567 1.00 57.62 689 PHE A C 1
ATOM 5412 O O . PHE A 1 689 ? -30.842 7.189 -19.966 1.00 57.62 689 PHE A O 1
ATOM 5419 N N . ARG A 1 690 ? -32.817 8.154 -20.415 1.00 61.31 690 ARG A N 1
ATOM 5420 C CA . ARG A 1 690 ? -32.503 8.394 -21.834 1.00 61.31 690 ARG A CA 1
ATOM 5421 C C . ARG A 1 690 ? -31.369 9.395 -21.971 1.00 61.31 690 ARG A C 1
ATOM 5423 O O . ARG A 1 690 ? -30.484 9.178 -22.793 1.00 61.31 690 ARG A O 1
ATOM 5430 N N . GLN A 1 691 ? -31.357 10.446 -21.155 1.00 65.94 691 GLN A N 1
ATOM 5431 C CA . GLN A 1 691 ? -30.256 11.400 -21.108 1.00 65.94 691 GLN A CA 1
ATOM 5432 C C . GLN A 1 691 ? -28.955 10.706 -20.693 1.00 65.94 691 GLN A C 1
ATOM 5434 O O . GLN A 1 691 ? -27.954 10.925 -21.362 1.00 65.94 691 GLN A O 1
ATOM 5439 N N . LEU A 1 692 ? -28.950 9.799 -19.708 1.00 67.38 692 LEU A N 1
ATOM 5440 C CA . LEU A 1 692 ? -27.763 9.006 -19.351 1.00 67.38 692 LEU A CA 1
ATOM 5441 C C . LEU A 1 692 ? -27.269 8.125 -20.505 1.00 67.38 692 LEU A C 1
ATOM 5443 O O . LEU A 1 692 ? -26.074 8.116 -20.788 1.00 67.38 692 LEU A O 1
ATOM 5447 N N . ALA A 1 693 ? -28.160 7.414 -21.199 1.00 69.75 693 ALA A N 1
ATOM 5448 C CA . ALA A 1 693 ? -27.784 6.585 -22.347 1.00 69.75 693 ALA A CA 1
ATOM 5449 C C . ALA A 1 693 ? -27.239 7.432 -23.513 1.00 69.75 693 ALA A C 1
ATOM 5451 O O . ALA A 1 693 ? -26.238 7.076 -24.137 1.00 69.75 693 ALA A O 1
ATOM 5452 N N . ILE A 1 694 ? -27.858 8.586 -23.780 1.00 75.12 694 ILE A N 1
ATOM 5453 C CA . ILE A 1 694 ? -27.386 9.564 -24.769 1.00 75.12 694 ILE A CA 1
ATOM 5454 C C . ILE A 1 694 ? -26.032 10.143 -24.343 1.00 75.12 694 ILE A C 1
ATOM 5456 O O . ILE A 1 694 ? -25.143 10.297 -25.180 1.00 75.12 694 ILE A O 1
ATOM 5460 N N . MET A 1 695 ? -25.850 10.451 -23.058 1.00 73.50 695 MET A N 1
ATOM 5461 C CA . MET A 1 695 ? -24.592 10.944 -22.499 1.00 73.50 695 MET A CA 1
ATOM 5462 C C . MET A 1 695 ? -23.492 9.888 -22.609 1.00 73.50 695 MET A C 1
ATOM 5464 O O . MET A 1 695 ? -22.406 10.231 -23.061 1.00 73.50 695 MET A O 1
ATOM 5468 N N . ASP A 1 696 ? -23.765 8.616 -22.299 1.00 77.94 696 ASP A N 1
ATOM 5469 C CA . ASP A 1 696 ? -22.813 7.505 -22.460 1.00 77.94 696 ASP A CA 1
ATOM 5470 C C . ASP A 1 696 ? -22.371 7.375 -23.918 1.00 77.94 696 ASP A C 1
ATOM 5472 O O . ASP A 1 696 ? -21.177 7.415 -24.215 1.00 77.94 696 ASP A O 1
ATOM 5476 N N . GLN A 1 697 ? -23.326 7.310 -24.851 1.00 79.81 697 GLN A N 1
ATOM 5477 C CA . GLN A 1 697 ? -23.029 7.241 -26.283 1.00 79.81 697 GLN A CA 1
ATOM 5478 C C . GLN A 1 697 ? -22.247 8.462 -26.767 1.00 79.81 697 GLN A C 1
ATOM 5480 O O . GLN A 1 697 ? -21.304 8.324 -27.547 1.00 79.81 697 GLN A O 1
ATOM 5485 N N . ARG A 1 698 ? -22.596 9.658 -26.290 1.00 81.00 698 ARG A N 1
ATOM 5486 C CA . ARG A 1 698 ? -21.892 10.894 -26.626 1.00 81.00 698 ARG A CA 1
ATOM 5487 C C . ARG A 1 698 ? -20.466 10.891 -26.087 1.00 81.00 698 ARG A C 1
ATOM 5489 O O . ARG A 1 698 ? -19.551 11.199 -26.842 1.00 81.00 698 ARG A O 1
ATOM 5496 N N . THR A 1 699 ? -20.254 10.522 -24.827 1.00 79.75 699 THR A N 1
ATOM 5497 C CA . THR A 1 699 ? -18.917 10.407 -24.234 1.00 79.75 699 THR A CA 1
ATOM 5498 C C . THR A 1 699 ? -18.090 9.365 -24.979 1.00 79.75 699 THR A C 1
ATOM 5500 O O . THR A 1 699 ? -16.952 9.643 -25.348 1.00 79.75 699 THR A O 1
ATOM 5503 N N . LYS A 1 700 ? -18.668 8.204 -25.303 1.00 82.31 700 LYS A N 1
ATOM 5504 C CA . LYS A 1 700 ? -18.019 7.179 -26.134 1.00 82.31 700 LYS A CA 1
ATOM 5505 C C . LYS A 1 700 ? -17.655 7.713 -27.519 1.00 82.31 700 LYS A C 1
ATOM 5507 O O . LYS A 1 700 ? -16.544 7.476 -27.977 1.00 82.31 700 LYS A O 1
ATOM 5512 N N . ALA A 1 701 ? -18.530 8.485 -28.159 1.00 80.88 701 ALA A N 1
ATOM 5513 C CA . ALA A 1 701 ? -18.255 9.102 -29.455 1.00 80.88 701 ALA A CA 1
ATOM 5514 C C . ALA A 1 701 ? -17.165 10.186 -29.381 1.00 80.88 701 ALA A C 1
ATOM 5516 O O . ALA A 1 701 ? -16.321 10.248 -30.268 1.00 80.88 701 ALA A O 1
ATOM 5517 N N . GLU A 1 702 ? -17.143 11.009 -28.327 1.00 79.06 702 GLU A N 1
ATOM 5518 C CA . GLU A 1 702 ? -16.122 12.044 -28.088 1.00 79.06 702 GLU A CA 1
ATOM 5519 C C . GLU A 1 702 ? -14.737 11.432 -27.801 1.00 79.06 702 GLU A C 1
ATOM 5521 O O . GLU A 1 702 ? -13.702 11.945 -28.249 1.00 79.06 702 GLU A O 1
ATOM 5526 N N . LEU A 1 703 ? -14.707 10.311 -27.076 1.00 78.00 703 LEU A N 1
ATOM 5527 C CA . LEU A 1 703 ? -13.481 9.578 -26.762 1.00 78.00 703 LEU A CA 1
ATOM 5528 C C . LEU A 1 703 ? -13.007 8.670 -27.904 1.00 78.00 703 LEU A C 1
ATOM 5530 O O . LEU A 1 703 ? -11.802 8.453 -27.993 1.00 78.00 703 LEU A O 1
ATOM 5534 N N . GLY A 1 704 ? -13.944 8.200 -28.734 1.00 69.19 704 GLY A N 1
ATOM 5535 C CA . GLY A 1 704 ? -13.870 7.021 -29.601 1.00 69.19 704 GLY A CA 1
ATOM 5536 C C . GLY A 1 704 ? -12.853 7.010 -30.754 1.00 69.19 704 GLY A C 1
ATOM 5537 O O . GLY A 1 704 ? -12.008 7.901 -30.890 1.00 69.19 704 GLY A O 1
ATOM 5538 N N . PRO A 1 705 ? -12.948 5.992 -31.639 1.00 64.62 705 PRO A N 1
ATOM 5539 C CA . PRO A 1 705 ? -11.799 5.424 -32.359 1.00 64.62 705 PRO A CA 1
ATOM 5540 C C . PRO A 1 705 ? -11.145 6.362 -33.371 1.00 64.62 705 PRO A C 1
ATOM 5542 O O . PRO A 1 705 ? -9.995 6.154 -33.746 1.00 64.62 705 PRO A O 1
ATOM 5545 N N . HIS A 1 706 ? -11.836 7.429 -33.780 1.00 67.19 706 HIS A N 1
ATOM 5546 C CA . HIS A 1 706 ? -11.331 8.440 -34.710 1.00 67.19 706 HIS A CA 1
ATOM 5547 C C . HIS A 1 706 ? -10.025 9.112 -34.248 1.00 67.19 706 HIS A C 1
ATOM 5549 O O . HIS A 1 706 ? -9.365 9.756 -35.059 1.00 67.19 706 HIS A O 1
ATOM 5555 N N . LYS A 1 707 ? -9.637 8.965 -32.972 1.00 63.53 707 LYS A N 1
ATOM 5556 C CA . LYS A 1 707 ? -8.345 9.437 -32.447 1.00 63.53 707 LYS A CA 1
ATOM 5557 C C . LYS A 1 707 ? -7.467 8.324 -31.860 1.00 63.53 707 LYS A C 1
ATOM 5559 O O . LYS A 1 707 ? -6.618 8.614 -31.028 1.00 63.53 707 LYS A O 1
ATOM 5564 N N . GLY A 1 708 ? -7.686 7.071 -32.266 1.00 66.06 708 GLY A N 1
ATOM 5565 C CA . GLY A 1 708 ? -6.878 5.914 -31.856 1.00 66.06 708 GLY A CA 1
ATOM 5566 C C . GLY A 1 708 ? -7.224 5.314 -30.489 1.00 66.06 708 GLY A C 1
ATOM 5567 O O . GLY A 1 708 ? -6.531 4.409 -30.043 1.00 66.06 708 GLY A O 1
ATOM 5568 N N . PHE A 1 709 ? -8.292 5.785 -29.838 1.00 74.25 709 PHE A N 1
ATOM 5569 C CA . PHE A 1 709 ? -8.758 5.280 -28.545 1.00 74.25 709 PHE A CA 1
ATOM 5570 C C . PHE A 1 709 ? -10.209 4.843 -28.668 1.00 74.25 709 PHE A C 1
ATOM 5572 O O . PHE A 1 709 ? -11.049 5.633 -29.083 1.00 74.25 709 PHE A O 1
ATOM 5579 N N . ASP A 1 710 ? -10.526 3.610 -28.293 1.00 82.06 710 ASP A N 1
ATOM 5580 C CA . ASP A 1 710 ? -11.905 3.135 -28.283 1.00 82.06 710 ASP A CA 1
ATOM 5581 C C . ASP A 1 710 ? -12.248 2.566 -26.913 1.00 82.06 710 ASP A C 1
ATOM 5583 O O . ASP A 1 710 ? -11.900 1.436 -26.580 1.00 82.06 710 ASP A O 1
ATOM 5587 N N . ILE A 1 711 ? -12.948 3.365 -26.108 1.00 82.44 711 ILE A N 1
ATOM 5588 C CA . ILE A 1 711 ? -13.361 2.950 -24.768 1.00 82.44 711 ILE A CA 1
ATOM 5589 C C . ILE A 1 711 ? -14.307 1.741 -24.810 1.00 82.44 711 ILE A C 1
ATOM 5591 O O . ILE A 1 711 ? -14.361 0.991 -23.844 1.00 82.44 711 ILE A O 1
ATOM 5595 N N . SER A 1 712 ? -15.008 1.498 -25.926 1.00 81.44 712 SER A N 1
ATOM 5596 C CA . SER A 1 712 ? -15.829 0.291 -26.087 1.00 81.44 712 SER A CA 1
ATOM 5597 C C . SER A 1 712 ? -14.995 -0.985 -26.252 1.00 81.44 712 SER A C 1
ATOM 5599 O O . SER A 1 712 ? -15.506 -2.082 -26.046 1.00 81.44 712 SER A O 1
ATOM 5601 N N . GLN A 1 713 ? -13.703 -0.843 -26.562 1.00 87.19 713 GLN A N 1
ATOM 5602 C CA . GLN A 1 713 ? -12.736 -1.934 -26.700 1.00 87.19 713 GLN A CA 1
ATOM 5603 C C . GLN A 1 713 ? -11.729 -1.984 -25.542 1.00 87.19 713 GLN A C 1
ATOM 5605 O O . GLN A 1 713 ? -10.773 -2.758 -25.594 1.00 87.19 713 GLN A O 1
ATOM 5610 N N . ILE A 1 714 ? -11.929 -1.190 -24.480 1.00 90.06 714 ILE A N 1
ATOM 5611 C CA . ILE A 1 714 ? -10.991 -1.151 -23.347 1.00 90.06 714 ILE A CA 1
ATOM 5612 C C . ILE A 1 714 ? -10.883 -2.502 -22.628 1.00 90.06 714 ILE A C 1
ATOM 5614 O O . ILE A 1 714 ? -9.843 -2.791 -22.043 1.00 90.06 714 ILE A O 1
ATOM 5618 N N . LEU A 1 715 ? -11.898 -3.364 -22.737 1.00 91.44 715 LEU A N 1
ATOM 5619 C CA . LEU A 1 715 ? -11.863 -4.714 -22.175 1.00 91.44 715 LEU A CA 1
ATOM 5620 C C . LEU A 1 715 ? -10.647 -5.509 -22.666 1.00 91.44 715 LEU A C 1
ATOM 5622 O O . LEU A 1 715 ? -9.905 -6.048 -21.850 1.00 91.44 715 LEU A O 1
ATOM 5626 N N . GLY A 1 716 ? -10.383 -5.510 -23.978 1.00 91.62 716 GLY A N 1
ATOM 5627 C CA . GLY A 1 716 ? -9.227 -6.216 -24.539 1.00 91.62 716 GLY A CA 1
ATOM 5628 C C . GLY A 1 716 ? -7.894 -5.643 -24.046 1.00 91.62 716 GLY A C 1
ATOM 5629 O O . GLY A 1 716 ? -6.908 -6.365 -23.912 1.00 91.62 716 GLY A O 1
ATOM 5630 N N . HIS A 1 717 ? -7.864 -4.350 -23.708 1.00 91.81 717 HIS A N 1
ATOM 5631 C CA . HIS A 1 717 ? -6.699 -3.717 -23.103 1.00 91.81 717 HIS A CA 1
ATOM 5632 C C . HIS A 1 717 ? -6.481 -4.184 -21.655 1.00 91.81 717 HIS A C 1
ATOM 5634 O O . HIS A 1 717 ? -5.362 -4.568 -21.314 1.00 91.81 717 HIS A O 1
ATOM 5640 N N . TYR A 1 718 ? -7.535 -4.235 -20.831 1.00 93.06 718 TYR A N 1
ATOM 5641 C CA . TYR A 1 718 ? -7.478 -4.824 -19.485 1.00 93.06 718 TYR A CA 1
ATOM 5642 C C . TYR A 1 718 ? -7.024 -6.288 -19.523 1.00 93.06 718 TYR A C 1
ATOM 5644 O O . TYR A 1 718 ? -6.086 -6.650 -18.814 1.00 93.06 718 TYR A O 1
ATOM 5652 N N . GLU A 1 719 ? -7.632 -7.111 -20.381 1.00 92.25 719 GLU A N 1
ATOM 5653 C CA . GLU A 1 719 ? -7.288 -8.531 -20.533 1.00 92.25 719 GLU A CA 1
ATOM 5654 C C . GLU A 1 719 ? -5.819 -8.711 -20.927 1.00 92.25 719 GLU A C 1
ATOM 5656 O O . GLU A 1 719 ? -5.100 -9.507 -20.321 1.00 92.25 719 GLU A O 1
ATOM 5661 N N . HIS A 1 720 ? -5.332 -7.915 -21.879 1.00 92.50 720 HIS A N 1
ATOM 5662 C CA . HIS A 1 720 ? -3.933 -7.955 -22.285 1.00 92.50 720 HIS A CA 1
ATOM 5663 C C . HIS A 1 720 ? -2.974 -7.567 -21.148 1.00 92.50 720 HIS A C 1
ATOM 5665 O O . HIS A 1 720 ? -1.972 -8.250 -20.932 1.00 92.50 720 HIS A O 1
ATOM 5671 N N . ARG A 1 721 ? -3.269 -6.511 -20.376 1.00 92.94 721 ARG A N 1
ATOM 5672 C CA . ARG A 1 721 ? -2.425 -6.113 -19.231 1.00 92.94 721 ARG A CA 1
ATOM 5673 C C . ARG A 1 721 ? -2.461 -7.113 -18.093 1.00 92.94 721 ARG A C 1
ATOM 5675 O O . ARG A 1 721 ? -1.427 -7.343 -17.466 1.00 92.94 721 ARG A O 1
ATOM 5682 N N . PHE A 1 722 ? -3.607 -7.736 -17.857 1.00 91.50 722 PHE A N 1
ATOM 5683 C CA . PHE A 1 722 ? -3.716 -8.830 -16.908 1.00 91.50 722 PHE A CA 1
ATOM 5684 C C . PHE A 1 722 ? -2.843 -10.017 -17.336 1.00 91.50 722 PHE A C 1
ATOM 5686 O O . PHE A 1 722 ? -2.029 -10.481 -16.537 1.00 91.50 722 PHE A O 1
ATOM 5693 N N . MET A 1 723 ? -2.939 -10.463 -18.595 1.00 91.69 723 MET A N 1
ATOM 5694 C CA . MET A 1 723 ? -2.110 -11.557 -19.122 1.00 91.69 723 MET A CA 1
ATOM 5695 C C . MET A 1 723 ? -0.619 -11.250 -18.994 1.00 91.69 723 MET A C 1
ATOM 5697 O O . MET A 1 723 ? 0.123 -12.059 -18.440 1.00 91.69 723 MET A O 1
ATOM 5701 N N . LEU A 1 724 ? -0.194 -10.053 -19.404 1.00 93.00 724 LEU A N 1
ATOM 5702 C CA . LEU A 1 724 ? 1.204 -9.634 -19.311 1.00 93.00 724 LEU A CA 1
ATOM 5703 C C . LEU A 1 724 ? 1.702 -9.630 -17.859 1.00 93.00 724 LEU A C 1
ATOM 5705 O O . LEU A 1 724 ? 2.814 -10.070 -17.557 1.00 93.00 724 LEU A O 1
ATOM 5709 N N . ARG A 1 725 ? 0.853 -9.169 -16.935 1.00 91.75 725 ARG A N 1
ATOM 5710 C CA . ARG A 1 725 ? 1.139 -9.193 -15.503 1.00 91.75 725 ARG A CA 1
ATOM 5711 C C . ARG A 1 725 ? 1.206 -10.611 -14.946 1.00 91.75 725 ARG A C 1
ATOM 5713 O O . ARG A 1 725 ? 1.934 -10.788 -13.979 1.00 91.75 725 ARG A O 1
ATOM 5720 N N . GLN A 1 726 ? 0.486 -11.593 -15.493 1.00 89.50 726 GLN A N 1
ATOM 5721 C CA . GLN A 1 726 ? 0.564 -13.009 -15.093 1.00 89.50 726 GLN A CA 1
ATOM 5722 C C . GLN A 1 726 ? 1.790 -13.720 -15.677 1.00 89.50 726 GLN A C 1
ATOM 5724 O O . GLN A 1 726 ? 2.443 -14.500 -14.978 1.00 89.50 726 GLN A O 1
ATOM 5729 N N . GLU A 1 727 ? 2.149 -13.407 -16.917 1.00 91.44 727 GLU A N 1
ATOM 5730 C CA . GLU A 1 727 ? 3.312 -13.979 -17.594 1.00 91.44 727 GLU A CA 1
ATOM 5731 C C . GLU A 1 727 ? 4.624 -13.529 -16.942 1.00 91.44 727 GLU A C 1
ATOM 5733 O O . GLU A 1 727 ? 5.475 -14.360 -16.628 1.00 91.44 727 GLU A O 1
ATOM 5738 N N . HIS A 1 728 ? 4.751 -12.235 -16.634 1.00 92.38 728 HIS A N 1
ATOM 5739 C CA . HIS A 1 728 ? 5.989 -11.669 -16.100 1.00 92.38 728 HIS A CA 1
ATOM 5740 C C . HIS A 1 728 ? 5.893 -11.381 -14.605 1.00 92.38 728 HIS A C 1
ATOM 5742 O O . HIS A 1 728 ? 5.185 -10.471 -14.154 1.00 92.38 728 HIS A O 1
ATOM 5748 N N . LYS A 1 729 ? 6.667 -12.135 -13.817 1.00 90.56 729 LYS A N 1
ATOM 5749 C CA . LYS A 1 729 ? 6.740 -11.982 -12.355 1.00 90.56 729 LYS A CA 1
ATOM 5750 C C . LYS A 1 729 ? 7.210 -10.586 -11.963 1.00 90.56 729 LYS A C 1
ATOM 5752 O O . LYS A 1 729 ? 6.790 -10.077 -10.923 1.00 90.56 729 LYS A O 1
ATOM 5757 N N . VAL A 1 730 ? 8.012 -9.938 -12.808 1.00 92.12 730 VAL A N 1
ATOM 5758 C CA . VAL A 1 730 ? 8.527 -8.581 -12.594 1.00 92.12 730 VAL A CA 1
ATOM 5759 C C . VAL A 1 730 ? 7.439 -7.554 -12.267 1.00 92.12 730 VAL A C 1
ATOM 5761 O O . VAL A 1 730 ? 7.655 -6.678 -11.430 1.00 92.12 730 VAL A O 1
ATOM 5764 N N . PHE A 1 731 ? 6.233 -7.685 -12.829 1.00 92.69 731 PHE A N 1
ATOM 5765 C CA . PHE A 1 731 ? 5.136 -6.758 -12.541 1.00 92.69 731 PHE A CA 1
ATOM 5766 C C . PHE A 1 731 ? 4.442 -7.040 -11.205 1.00 92.69 731 PHE A C 1
ATOM 5768 O O . PHE A 1 731 ? 3.863 -6.125 -10.613 1.00 92.69 731 PHE A O 1
ATOM 5775 N N . ARG A 1 732 ? 4.557 -8.259 -10.670 1.00 88.12 732 ARG A N 1
ATOM 5776 C CA . ARG A 1 732 ? 3.921 -8.673 -9.409 1.00 88.12 732 ARG A CA 1
ATOM 5777 C C . ARG A 1 732 ? 4.847 -8.507 -8.211 1.00 88.12 732 ARG A C 1
ATOM 5779 O O . ARG A 1 732 ? 4.462 -7.887 -7.224 1.00 88.12 732 ARG A O 1
ATOM 5786 N N . THR A 1 733 ? 6.086 -8.976 -8.325 1.00 86.56 733 THR A N 1
ATOM 5787 C CA . THR A 1 733 ? 7.049 -9.018 -7.211 1.00 86.56 733 THR A CA 1
ATOM 5788 C C . THR A 1 733 ? 8.257 -8.110 -7.403 1.00 86.56 733 THR A C 1
ATOM 5790 O O . THR A 1 733 ? 8.998 -7.887 -6.450 1.00 86.56 733 THR A O 1
ATOM 5793 N N . GLY A 1 734 ? 8.456 -7.551 -8.602 1.00 88.62 734 GLY A N 1
ATOM 5794 C CA . GLY A 1 734 ? 9.622 -6.721 -8.883 1.00 88.62 734 GLY A CA 1
ATOM 5795 C C . GLY A 1 734 ? 9.626 -5.421 -8.089 1.00 88.62 734 GLY A C 1
ATOM 5796 O O . GLY A 1 734 ? 8.593 -4.753 -7.964 1.00 88.62 734 GLY A O 1
ATOM 5797 N N . VAL A 1 735 ? 10.800 -5.036 -7.596 1.00 88.44 735 VAL A N 1
ATOM 5798 C CA . VAL A 1 735 ? 11.023 -3.755 -6.924 1.00 88.44 735 VAL A CA 1
ATOM 5799 C C . VAL A 1 735 ? 10.819 -2.630 -7.935 1.00 88.44 735 VAL A C 1
ATOM 5801 O O . VAL A 1 735 ? 11.294 -2.705 -9.068 1.00 88.44 735 VAL A O 1
ATOM 5804 N N . LEU A 1 736 ? 10.078 -1.596 -7.536 1.00 91.50 736 LEU A N 1
ATOM 5805 C CA . LEU A 1 736 ? 9.876 -0.401 -8.347 1.00 91.50 736 LEU A CA 1
ATOM 5806 C C . LEU A 1 736 ? 11.059 0.551 -8.187 1.00 91.50 736 LEU A C 1
ATOM 5808 O O . LEU A 1 736 ? 11.381 0.962 -7.074 1.00 91.50 736 LEU A O 1
ATOM 5812 N N . HIS A 1 737 ? 11.613 1.000 -9.309 1.00 91.31 737 HIS A N 1
ATOM 5813 C CA . HIS A 1 737 ? 12.553 2.112 -9.349 1.00 91.31 737 HIS A CA 1
ATOM 5814 C C . HIS A 1 737 ? 12.066 3.193 -10.308 1.00 91.31 737 HIS A C 1
ATOM 5816 O O . HIS A 1 737 ? 11.687 2.920 -11.444 1.00 91.31 737 HIS A O 1
ATOM 5822 N N . ASN A 1 738 ? 12.078 4.447 -9.866 1.00 91.44 738 ASN A N 1
ATOM 5823 C CA . ASN A 1 738 ? 11.715 5.567 -10.729 1.00 91.44 738 ASN A CA 1
ATOM 5824 C C . ASN A 1 738 ? 12.883 5.908 -11.665 1.00 91.44 738 ASN A C 1
ATOM 5826 O O . ASN A 1 738 ? 13.974 6.232 -11.190 1.00 91.44 738 ASN A O 1
ATOM 5830 N N . VAL A 1 739 ? 12.644 5.881 -12.977 1.00 92.56 739 VAL A N 1
ATOM 5831 C CA . VAL A 1 739 ? 13.674 6.166 -13.982 1.00 92.56 739 VAL A CA 1
ATOM 5832 C C . VAL A 1 739 ? 13.668 7.664 -14.302 1.00 92.56 739 VAL A C 1
ATOM 5834 O O . VAL A 1 739 ? 12.637 8.197 -14.715 1.00 92.56 739 VAL A O 1
ATOM 5837 N N . PRO A 1 740 ? 14.797 8.378 -14.127 1.00 89.44 740 PRO A N 1
ATOM 5838 C CA . PRO A 1 740 ? 14.872 9.796 -14.447 1.00 89.44 740 PRO A CA 1
ATOM 5839 C C . PRO A 1 740 ? 14.623 10.062 -15.934 1.00 89.44 740 PRO A C 1
ATOM 5841 O O . PRO A 1 740 ? 15.305 9.514 -16.800 1.00 89.44 740 PRO A O 1
ATOM 5844 N N . VAL A 1 741 ? 13.687 10.971 -16.194 1.00 90.88 741 VAL A N 1
ATOM 5845 C CA . VAL A 1 741 ? 13.384 11.518 -17.518 1.00 90.88 741 VAL A CA 1
ATOM 5846 C C . VAL A 1 741 ? 14.061 12.883 -17.661 1.00 90.88 741 VAL A C 1
ATOM 5848 O O . VAL A 1 741 ? 14.223 13.612 -16.678 1.00 90.88 741 VAL A O 1
ATOM 5851 N N . ALA A 1 742 ? 14.481 13.232 -18.877 1.00 87.75 742 ALA A N 1
ATOM 5852 C CA . ALA A 1 742 ? 15.090 14.527 -19.155 1.00 87.75 742 ALA A CA 1
ATOM 5853 C C . ALA A 1 742 ? 14.139 15.703 -18.803 1.00 87.75 742 ALA A C 1
ATOM 5855 O O . ALA A 1 742 ? 12.928 15.582 -19.014 1.00 87.75 742 ALA A O 1
ATOM 5856 N N . PRO A 1 743 ? 14.645 16.850 -18.298 1.00 88.69 743 PRO A N 1
ATOM 5857 C CA . PRO A 1 743 ? 13.805 17.940 -17.783 1.00 88.69 743 PRO A CA 1
ATOM 5858 C C . PRO A 1 743 ? 12.758 18.471 -18.767 1.00 88.69 743 PRO A C 1
ATOM 5860 O O . PRO A 1 743 ? 11.682 18.880 -18.353 1.00 88.69 743 PRO A O 1
ATOM 5863 N N . GLN A 1 744 ? 13.032 18.439 -20.071 1.00 89.81 744 GLN A N 1
ATOM 5864 C CA . GLN A 1 744 ? 12.082 18.888 -21.089 1.00 89.81 744 GLN A CA 1
ATOM 5865 C C . GLN A 1 744 ? 10.852 17.972 -21.243 1.00 89.81 744 GLN A C 1
ATOM 5867 O O . GLN A 1 744 ? 9.844 18.399 -21.797 1.00 89.81 744 GLN A O 1
ATOM 5872 N N . HIS A 1 745 ? 10.918 16.730 -20.751 1.00 92.44 745 HIS A N 1
ATOM 5873 C CA . HIS A 1 745 ? 9.833 15.747 -20.832 1.00 92.44 745 HIS A CA 1
ATOM 5874 C C . HIS A 1 745 ? 9.264 15.367 -19.456 1.00 92.44 745 HIS A C 1
ATOM 5876 O O . HIS A 1 745 ? 8.285 14.626 -19.402 1.00 92.44 745 HIS A O 1
ATOM 5882 N N . GLU A 1 746 ? 9.814 15.883 -18.348 1.00 90.81 746 GLU A N 1
ATOM 5883 C CA . GLU A 1 746 ? 9.441 15.463 -16.984 1.00 90.81 746 GLU A CA 1
ATOM 5884 C C . GLU A 1 746 ? 7.971 15.744 -16.630 1.00 90.81 746 GLU A C 1
ATOM 5886 O O . GLU A 1 746 ? 7.386 15.047 -15.803 1.00 90.81 746 GLU A O 1
ATOM 5891 N N . ASP A 1 747 ? 7.350 16.733 -17.277 1.00 92.00 747 ASP A N 1
ATOM 5892 C CA . ASP A 1 747 ? 5.931 17.050 -17.091 1.00 92.00 747 ASP A CA 1
ATOM 5893 C C . ASP A 1 747 ? 4.996 16.216 -17.978 1.00 92.00 747 ASP A C 1
ATOM 5895 O O . ASP A 1 747 ? 3.789 16.166 -17.724 1.00 92.00 747 ASP A O 1
ATOM 5899 N N . GLN A 1 748 ? 5.527 15.577 -19.020 1.00 94.31 748 GLN A N 1
ATOM 5900 C CA . GLN A 1 748 ? 4.766 14.819 -20.014 1.00 94.31 748 GLN A CA 1
ATOM 5901 C C . GLN A 1 748 ? 4.874 13.308 -19.806 1.00 94.31 748 GLN A C 1
ATOM 5903 O O . GLN A 1 748 ? 3.876 12.600 -19.940 1.00 94.31 748 GLN A O 1
ATOM 5908 N N . VAL A 1 749 ? 6.075 12.818 -19.504 1.00 96.12 749 VAL A N 1
ATOM 5909 C CA . VAL A 1 749 ? 6.414 11.396 -19.540 1.00 96.12 749 VAL A CA 1
ATOM 5910 C C . VAL A 1 749 ? 6.747 10.896 -18.145 1.00 96.12 749 VAL A C 1
ATOM 5912 O O . VAL A 1 749 ? 7.551 11.482 -17.422 1.00 96.12 749 VAL A O 1
ATOM 5915 N N . PHE A 1 750 ? 6.130 9.779 -17.783 1.00 96.06 750 PHE A N 1
ATOM 5916 C CA . PHE A 1 750 ? 6.422 9.028 -16.576 1.00 96.06 750 PHE A CA 1
ATOM 5917 C C . PHE A 1 750 ? 7.181 7.754 -16.953 1.00 96.06 750 PHE A C 1
ATOM 5919 O O . PHE A 1 750 ? 6.717 6.998 -17.802 1.00 96.06 750 PHE A O 1
ATOM 5926 N N . ALA A 1 751 ? 8.341 7.520 -16.337 1.00 96.06 751 ALA A N 1
ATOM 5927 C CA . ALA A 1 751 ? 9.149 6.331 -16.587 1.00 96.06 751 ALA A CA 1
ATOM 5928 C C . ALA A 1 751 ? 9.498 5.606 -15.284 1.00 96.06 751 ALA A C 1
ATOM 5930 O O . ALA A 1 751 ? 9.839 6.219 -14.265 1.00 96.06 751 ALA A O 1
ATOM 5931 N N . LEU A 1 752 ? 9.426 4.281 -15.326 1.00 95.50 752 LEU A N 1
ATOM 5932 C CA . LEU A 1 752 ? 9.750 3.407 -14.208 1.00 95.50 752 LEU A CA 1
ATOM 5933 C C . LEU A 1 752 ? 10.431 2.134 -14.690 1.00 95.50 752 LEU A C 1
ATOM 5935 O O . LEU A 1 752 ? 10.307 1.738 -15.844 1.00 95.50 752 LEU A O 1
ATOM 5939 N N . ALA A 1 753 ? 11.119 1.478 -13.772 1.00 94.75 753 ALA A N 1
ATOM 5940 C CA . ALA A 1 753 ? 11.659 0.149 -13.941 1.00 94.75 753 ALA A CA 1
ATOM 5941 C C . ALA A 1 753 ? 11.084 -0.780 -12.874 1.00 94.75 753 ALA A C 1
ATOM 5943 O O . ALA A 1 753 ? 10.859 -0.369 -11.730 1.00 94.75 753 ALA A O 1
ATOM 5944 N N . ARG A 1 754 ? 10.880 -2.038 -13.247 1.00 93.44 754 ARG A N 1
ATOM 5945 C CA . ARG A 1 754 ? 10.591 -3.143 -12.337 1.00 93.44 754 ARG A CA 1
ATOM 5946 C C . ARG A 1 754 ? 11.725 -4.154 -12.449 1.00 93.44 754 ARG A C 1
ATOM 5948 O O . ARG A 1 754 ? 12.124 -4.499 -13.561 1.00 93.44 754 ARG A O 1
ATOM 5955 N N . VAL A 1 755 ? 12.251 -4.593 -11.308 1.00 91.44 755 VAL A N 1
ATOM 5956 C CA . VAL A 1 755 ? 13.418 -5.486 -11.248 1.00 91.44 755 VAL A CA 1
ATOM 5957 C C . VAL A 1 755 ? 13.151 -6.641 -10.286 1.00 91.44 755 VAL A C 1
ATOM 5959 O O . VAL A 1 755 ? 12.723 -6.415 -9.154 1.00 91.44 755 VAL A O 1
ATOM 5962 N N . THR A 1 756 ? 13.413 -7.866 -10.727 1.00 90.31 756 THR A N 1
ATOM 5963 C CA . THR A 1 756 ? 13.559 -9.066 -9.886 1.00 90.31 756 THR A CA 1
ATOM 5964 C C . THR A 1 756 ? 14.959 -9.648 -10.090 1.00 90.31 756 THR A C 1
ATOM 5966 O O . THR A 1 756 ? 15.716 -9.152 -10.920 1.00 90.31 756 THR A O 1
ATOM 5969 N N . GLU A 1 757 ? 15.292 -10.726 -9.376 1.00 85.75 757 GLU A N 1
ATOM 5970 C CA . GLU A 1 757 ? 16.520 -11.512 -9.602 1.00 85.75 757 GLU A CA 1
ATOM 5971 C C . GLU A 1 757 ? 16.691 -11.985 -11.059 1.00 85.75 757 GLU A C 1
ATOM 5973 O O . GLU A 1 757 ? 17.800 -12.180 -11.546 1.00 85.75 757 GLU A O 1
ATOM 5978 N N . GLU A 1 758 ? 15.592 -12.181 -11.787 1.00 85.25 758 GLU A N 1
ATOM 5979 C CA . GLU A 1 758 ? 15.632 -12.815 -13.109 1.00 85.25 758 GLU A CA 1
ATOM 5980 C C . GLU A 1 758 ? 15.179 -11.890 -14.240 1.00 85.25 758 GLU A C 1
ATOM 5982 O O . GLU A 1 758 ? 15.639 -12.035 -15.373 1.00 85.25 758 GLU A O 1
ATOM 5987 N N . GLU A 1 759 ? 14.288 -10.940 -13.952 1.00 88.12 759 GLU A N 1
ATOM 5988 C CA . GLU A 1 759 ? 13.610 -10.125 -14.954 1.00 88.12 759 GLU A CA 1
ATOM 5989 C C . GLU A 1 759 ? 13.813 -8.627 -14.707 1.00 88.12 759 GLU A C 1
ATOM 5991 O O . GLU A 1 759 ? 13.790 -8.131 -13.579 1.00 88.12 759 GLU A O 1
ATOM 5996 N N . PHE A 1 760 ? 13.935 -7.887 -15.807 1.00 89.25 760 PHE A N 1
ATOM 5997 C CA . PHE A 1 760 ? 14.025 -6.434 -15.823 1.00 89.25 760 PHE A CA 1
ATOM 5998 C C . PHE A 1 760 ? 13.069 -5.880 -16.879 1.00 89.25 760 PHE A C 1
ATOM 6000 O O . PHE A 1 760 ? 13.187 -6.213 -18.061 1.00 89.25 760 PHE A O 1
ATOM 6007 N N . ALA A 1 761 ? 12.136 -5.031 -16.445 1.00 93.75 761 ALA A N 1
ATOM 6008 C CA . ALA A 1 761 ? 11.187 -4.344 -17.312 1.00 93.75 761 ALA A CA 1
ATOM 6009 C C . ALA A 1 761 ? 11.291 -2.825 -17.140 1.00 93.75 761 ALA A C 1
ATOM 6011 O O . ALA A 1 761 ? 11.310 -2.314 -16.019 1.00 93.75 761 ALA A O 1
ATOM 6012 N N . LEU A 1 762 ? 11.316 -2.103 -18.254 1.00 95.25 762 LEU A N 1
ATOM 6013 C CA . LEU A 1 762 ? 11.360 -0.647 -18.340 1.00 95.25 762 LEU A CA 1
ATOM 6014 C C . LEU A 1 762 ? 10.060 -0.148 -18.965 1.00 95.25 762 LEU A C 1
ATOM 6016 O O . LEU A 1 762 ? 9.770 -0.456 -20.115 1.00 95.25 762 LEU A O 1
ATOM 6020 N N . VAL A 1 763 ? 9.293 0.645 -18.226 1.00 96.38 763 VAL A N 1
ATOM 6021 C CA . VAL A 1 763 ? 7.989 1.156 -18.654 1.00 96.38 763 VAL A CA 1
ATOM 6022 C C . VAL A 1 763 ? 8.061 2.666 -18.825 1.00 96.38 763 VAL A C 1
ATOM 6024 O O . VAL A 1 763 ? 8.543 3.379 -17.944 1.00 96.38 763 VAL A O 1
ATOM 6027 N N . VAL A 1 764 ? 7.550 3.159 -19.949 1.00 96.88 764 VAL A N 1
ATOM 6028 C CA . VAL A 1 764 ? 7.529 4.578 -20.318 1.00 96.88 764 VAL A CA 1
ATOM 6029 C C . VAL A 1 764 ? 6.114 4.943 -20.739 1.00 96.88 764 VAL A C 1
ATOM 6031 O O . VAL A 1 764 ? 5.553 4.299 -21.618 1.00 96.88 764 VAL A O 1
ATOM 6034 N N . ILE A 1 765 ? 5.522 5.960 -20.119 1.00 96.56 765 ILE A N 1
ATOM 6035 C CA . ILE A 1 765 ? 4.112 6.319 -20.306 1.00 96.56 765 ILE A CA 1
ATOM 6036 C C . ILE A 1 765 ? 4.001 7.812 -20.606 1.00 96.56 765 ILE A C 1
ATOM 6038 O O . ILE A 1 765 ? 4.452 8.649 -19.822 1.00 96.56 765 ILE A O 1
ATOM 6042 N N . ASN A 1 766 ? 3.371 8.157 -21.726 1.00 95.19 766 ASN A N 1
ATOM 6043 C CA . ASN A 1 766 ? 3.100 9.536 -22.120 1.00 95.19 766 ASN A CA 1
ATOM 6044 C C . ASN A 1 766 ? 1.705 9.965 -21.635 1.00 95.19 766 ASN A C 1
ATOM 6046 O O . ASN A 1 766 ? 0.687 9.447 -22.090 1.00 95.19 766 ASN A O 1
ATOM 6050 N N . LEU A 1 767 ? 1.656 10.931 -20.715 1.00 94.00 767 LEU A N 1
ATOM 6051 C CA . LEU A 1 767 ? 0.433 11.394 -20.042 1.00 94.00 767 LEU A CA 1
ATOM 6052 C C . LEU A 1 767 ? -0.141 12.691 -20.628 1.00 94.00 767 LEU A C 1
ATOM 6054 O O . LEU A 1 767 ? -1.047 13.289 -20.026 1.00 94.00 767 LEU A O 1
ATOM 6058 N N . LYS A 1 768 ? 0.338 13.127 -21.802 1.00 91.19 768 LYS A N 1
ATOM 6059 C CA . LYS A 1 768 ? -0.245 14.255 -22.545 1.00 91.19 768 LYS A CA 1
ATOM 6060 C C . LYS A 1 768 ? -0.662 13.893 -23.970 1.00 91.19 768 LYS A C 1
ATOM 6062 O O . LYS A 1 768 ? -0.266 12.869 -24.523 1.00 91.19 768 LYS A O 1
ATOM 6067 N N . SER A 1 769 ? -1.522 14.743 -24.517 1.00 87.12 769 SER A N 1
ATOM 6068 C CA . SER A 1 769 ? -2.060 14.694 -25.877 1.00 87.12 769 SER A CA 1
ATOM 6069 C C . SER A 1 769 ? -2.307 16.103 -26.414 1.00 87.12 769 SER A C 1
ATOM 6071 O O . SER A 1 769 ? -2.196 17.073 -25.668 1.00 87.12 769 SER A O 1
ATOM 6073 N N . GLU A 1 770 ? -2.762 16.211 -27.663 1.00 85.38 770 GLU A N 1
ATOM 6074 C CA . GLU A 1 770 ? -3.251 17.454 -28.290 1.00 85.38 770 GLU A CA 1
ATOM 6075 C C . GLU A 1 770 ? -4.199 18.296 -27.401 1.00 85.38 770 GLU A C 1
ATOM 6077 O O . GLU A 1 770 ? -4.245 19.519 -27.521 1.00 85.38 770 GLU A O 1
ATOM 6082 N N . GLN A 1 771 ? -4.947 17.668 -26.480 1.00 81.12 771 GLN A N 1
ATOM 6083 C CA . GLN A 1 771 ? -5.864 18.363 -25.562 1.00 81.12 771 GLN A CA 1
ATOM 6084 C C . GLN A 1 771 ? -5.131 19.214 -24.517 1.00 81.12 771 GLN A C 1
ATOM 6086 O O . GLN A 1 771 ? -5.725 20.111 -23.916 1.00 81.12 771 GLN A O 1
ATOM 6091 N N . ASP A 1 772 ? -3.852 18.928 -24.293 1.00 85.00 772 ASP A N 1
ATOM 6092 C CA . ASP A 1 772 ? -2.985 19.621 -23.345 1.00 85.00 772 ASP A CA 1
ATOM 6093 C C . ASP A 1 772 ? -2.141 20.711 -24.016 1.00 85.00 772 ASP A C 1
ATOM 6095 O O . ASP A 1 772 ? -1.533 21.515 -23.312 1.00 85.00 772 ASP A O 1
ATOM 6099 N N . GLY A 1 773 ? -2.112 20.737 -25.352 1.00 86.56 773 GLY A N 1
ATOM 6100 C CA . GLY A 1 773 ? -1.285 21.621 -26.170 1.00 86.56 773 GLY A CA 1
ATOM 6101 C C . GLY A 1 773 ? -0.949 20.984 -27.520 1.00 86.56 773 GLY A C 1
ATOM 6102 O O . GLY A 1 773 ? -0.790 19.766 -27.619 1.00 86.56 773 GLY A O 1
ATOM 6103 N N . SER A 1 774 ? -0.827 21.802 -28.569 1.00 86.69 774 SER A N 1
ATOM 6104 C CA . SER A 1 774 ? -0.464 21.340 -29.921 1.00 86.69 774 SER A CA 1
ATOM 6105 C C . SER A 1 774 ? 0.916 20.678 -29.975 1.00 86.69 774 SER A C 1
ATOM 6107 O O . SER A 1 774 ? 1.177 19.834 -30.822 1.00 86.69 774 SER A O 1
ATOM 6109 N N . GLU A 1 775 ? 1.804 21.028 -29.048 1.00 87.06 775 GLU A N 1
ATOM 6110 C CA . GLU A 1 775 ? 3.138 20.448 -28.910 1.00 87.06 775 GLU A CA 1
ATOM 6111 C C . GLU A 1 775 ? 3.133 18.964 -28.499 1.00 87.06 775 GLU A C 1
ATOM 6113 O O . GLU A 1 775 ? 4.147 18.291 -28.662 1.00 87.06 775 GLU A O 1
ATOM 6118 N N . PHE A 1 776 ? 2.009 18.438 -27.996 1.00 89.19 776 PHE A N 1
ATOM 6119 C CA . PHE A 1 776 ? 1.878 17.050 -27.533 1.00 89.19 776 PHE A CA 1
ATOM 6120 C C . PHE A 1 776 ? 1.147 16.138 -28.533 1.00 89.19 776 PHE A C 1
ATOM 6122 O O . PHE A 1 776 ? 0.750 15.031 -28.170 1.00 89.19 776 PHE A O 1
ATOM 6129 N N . GLU A 1 777 ? 0.915 16.592 -29.767 1.00 84.69 777 GLU A N 1
ATOM 6130 C CA . GLU A 1 777 ? 0.240 15.803 -30.808 1.00 84.69 777 GLU A CA 1
ATOM 6131 C C . GLU A 1 777 ? 1.125 14.667 -31.346 1.00 84.69 777 GLU A C 1
ATOM 6133 O O . GLU A 1 777 ? 0.641 13.575 -31.646 1.00 84.69 777 GLU A O 1
ATOM 6138 N N . HIS A 1 778 ? 2.430 14.908 -31.451 1.00 87.56 778 HIS A N 1
ATOM 6139 C CA . HIS A 1 778 ? 3.367 13.977 -32.073 1.00 87.56 778 HIS A CA 1
ATOM 6140 C C . HIS A 1 778 ? 4.040 13.044 -31.053 1.00 87.56 778 HIS A C 1
ATOM 6142 O O . HIS A 1 778 ? 4.185 13.409 -29.881 1.00 87.56 778 HIS A O 1
ATOM 6148 N N . PRO A 1 779 ? 4.482 11.843 -31.483 1.00 91.38 779 PRO A N 1
ATOM 6149 C CA . PRO A 1 779 ? 5.317 10.979 -30.657 1.00 91.38 779 PRO A CA 1
ATOM 6150 C C . PRO A 1 779 ? 6.565 11.708 -30.162 1.00 91.38 779 PRO A C 1
ATOM 6152 O O . PRO A 1 779 ? 7.172 12.494 -30.891 1.00 91.38 779 PRO A O 1
ATOM 6155 N N . VAL A 1 780 ? 6.957 11.421 -28.924 1.00 93.50 780 VAL A N 1
ATOM 6156 C CA . VAL A 1 780 ? 8.135 12.015 -28.289 1.00 93.50 780 VAL A CA 1
ATOM 6157 C C . VAL A 1 780 ? 9.231 10.965 -28.143 1.00 93.50 780 VAL A C 1
ATOM 6159 O O . VAL A 1 780 ? 8.959 9.849 -27.706 1.00 93.50 780 VAL A O 1
ATOM 6162 N N . SER A 1 781 ? 10.463 11.322 -28.515 1.00 93.94 781 SER A N 1
ATOM 6163 C CA . SER A 1 781 ? 11.655 10.516 -28.225 1.00 93.94 781 SER A CA 1
ATOM 6164 C C . SER A 1 781 ? 12.196 10.921 -26.864 1.00 93.94 781 SER A C 1
ATOM 6166 O O . SER A 1 781 ? 12.478 12.096 -26.635 1.00 93.94 781 SER A O 1
ATOM 6168 N N . VAL A 1 782 ? 12.309 9.963 -25.953 1.00 91.69 782 VAL A N 1
ATOM 6169 C CA . VAL A 1 782 ? 12.665 10.204 -24.556 1.00 91.69 782 VAL A CA 1
ATOM 6170 C C . VAL A 1 782 ? 13.935 9.448 -24.227 1.00 91.69 782 VAL A C 1
ATOM 6172 O O . VAL A 1 782 ? 13.945 8.220 -24.247 1.00 91.69 782 VAL A O 1
ATOM 6175 N N . ASP A 1 783 ? 14.976 10.183 -23.851 1.00 89.38 783 ASP A N 1
ATOM 6176 C CA . ASP A 1 783 ? 16.227 9.589 -23.391 1.00 89.38 783 ASP A CA 1
ATOM 6177 C C . ASP A 1 783 ? 16.131 9.217 -21.908 1.00 89.38 783 ASP A C 1
ATOM 6179 O O . ASP A 1 783 ? 15.899 10.066 -21.036 1.00 89.38 783 ASP A O 1
ATOM 6183 N N . LEU A 1 784 ? 16.317 7.931 -21.620 1.00 90.25 784 LEU A N 1
ATOM 6184 C CA . LEU A 1 784 ? 16.168 7.340 -20.295 1.00 90.25 784 LEU A CA 1
ATOM 6185 C C . LEU A 1 784 ? 17.539 7.027 -19.710 1.00 90.25 784 LEU A C 1
ATOM 6187 O O . LEU A 1 784 ? 18.311 6.248 -20.271 1.00 90.25 784 LEU A O 1
ATOM 6191 N N . ARG A 1 785 ? 17.837 7.607 -18.544 1.00 87.38 785 ARG A N 1
ATOM 6192 C CA . ARG A 1 785 ? 19.107 7.379 -17.842 1.00 87.38 785 ARG A CA 1
ATOM 6193 C C . ARG A 1 785 ? 18.998 6.185 -16.901 1.00 87.38 785 ARG A C 1
ATOM 6195 O O . ARG A 1 785 ? 18.530 6.309 -15.766 1.00 87.38 785 ARG A O 1
ATOM 6202 N N . LEU A 1 786 ? 19.462 5.034 -17.376 1.00 89.62 786 LEU A N 1
ATOM 6203 C CA . LEU A 1 786 ? 19.340 3.758 -16.672 1.00 89.62 786 LEU A CA 1
ATOM 6204 C C . LEU A 1 786 ? 20.408 3.546 -15.589 1.00 89.62 786 LEU A C 1
ATOM 6206 O O . LEU A 1 786 ? 20.175 2.775 -14.669 1.00 89.62 786 LEU A O 1
ATOM 6210 N N . SER A 1 787 ? 21.510 4.300 -15.590 1.00 86.62 787 SER A N 1
ATOM 6211 C CA . SER A 1 787 ? 22.595 4.185 -14.596 1.00 86.62 787 SER A CA 1
ATOM 6212 C C . SER A 1 787 ? 22.143 4.363 -13.143 1.00 86.62 787 SER A C 1
ATOM 6214 O O . SER A 1 787 ? 22.786 3.865 -12.221 1.00 86.62 787 SER A O 1
ATOM 6216 N N . SER A 1 788 ? 21.004 5.026 -12.920 1.00 86.06 788 SER A N 1
ATOM 6217 C CA . SER A 1 788 ? 20.384 5.128 -11.594 1.00 86.06 788 SER A CA 1
ATOM 6218 C C . SER A 1 788 ? 19.876 3.794 -11.030 1.00 86.06 788 SER A C 1
ATOM 6220 O O . SER A 1 788 ? 19.610 3.732 -9.832 1.00 86.06 788 SER A O 1
ATOM 6222 N N . LEU A 1 789 ? 19.746 2.759 -11.867 1.00 86.81 789 LEU A N 1
ATOM 6223 C CA . LEU A 1 789 ? 19.305 1.412 -11.501 1.00 86.81 789 LEU A CA 1
ATOM 6224 C C . LEU A 1 789 ? 20.435 0.551 -10.941 1.00 86.81 789 LEU A C 1
ATOM 6226 O O . LEU A 1 789 ? 20.161 -0.355 -10.168 1.00 86.81 789 LEU A O 1
ATOM 6230 N N . LEU A 1 790 ? 21.694 0.833 -11.288 1.00 85.38 790 LEU A N 1
ATOM 6231 C CA . LEU A 1 790 ? 22.842 0.010 -10.887 1.00 85.38 790 LEU A CA 1
ATOM 6232 C C . LEU A 1 790 ? 22.894 -0.320 -9.380 1.00 85.38 790 LEU A C 1
ATOM 6234 O O . LEU A 1 790 ? 23.146 -1.478 -9.067 1.00 85.38 790 LEU A O 1
ATOM 6238 N N . PRO A 1 791 ? 22.602 0.608 -8.439 1.00 82.69 791 PRO A N 1
ATOM 6239 C CA . PRO A 1 791 ? 22.642 0.300 -7.006 1.00 82.69 791 PRO A CA 1
ATOM 6240 C C . PRO A 1 791 ? 21.528 -0.637 -6.529 1.00 82.69 791 PRO A C 1
ATOM 6242 O O . PRO A 1 791 ? 21.582 -1.102 -5.396 1.00 82.69 791 PRO A O 1
ATOM 6245 N N . VAL A 1 792 ? 20.484 -0.832 -7.339 1.00 81.62 792 VAL A N 1
ATOM 6246 C CA . VAL A 1 792 ? 19.310 -1.650 -7.005 1.00 81.62 792 VAL A CA 1
ATOM 6247 C C . VAL A 1 792 ? 19.200 -2.898 -7.881 1.00 81.62 792 VAL A C 1
ATOM 6249 O O . VAL A 1 792 ? 18.261 -3.671 -7.706 1.00 81.62 792 VAL A O 1
ATOM 6252 N N . LEU A 1 793 ? 20.126 -3.096 -8.827 1.00 84.56 793 LEU A N 1
ATOM 6253 C CA . LEU A 1 793 ? 20.180 -4.325 -9.606 1.00 84.56 793 LEU A CA 1
ATOM 6254 C C . LEU A 1 793 ? 20.698 -5.468 -8.720 1.00 84.56 793 LEU A C 1
ATOM 6256 O O . LEU A 1 793 ? 21.710 -5.294 -8.037 1.00 84.56 793 LEU A O 1
ATOM 6260 N N . PRO A 1 794 ? 20.041 -6.635 -8.748 1.00 84.75 794 PRO A N 1
ATOM 6261 C CA . PRO A 1 794 ? 20.500 -7.809 -8.027 1.00 84.75 794 PRO A CA 1
ATOM 6262 C C . PRO A 1 794 ? 21.799 -8.357 -8.618 1.00 84.75 794 PRO A C 1
ATOM 6264 O O . PRO A 1 794 ? 22.118 -8.121 -9.789 1.00 84.75 794 PRO A O 1
ATOM 6267 N N . GLU A 1 795 ? 22.532 -9.129 -7.817 1.00 82.31 795 GLU A N 1
ATOM 6268 C CA . GLU A 1 795 ? 23.845 -9.663 -8.194 1.00 82.31 795 GLU A CA 1
ATOM 6269 C C . GLU A 1 795 ? 23.783 -10.519 -9.471 1.00 82.31 795 GLU A C 1
ATOM 6271 O O . GLU A 1 795 ? 24.623 -10.434 -10.364 1.00 82.31 795 GLU A O 1
ATOM 6276 N N . THR A 1 796 ? 22.711 -11.289 -9.606 1.00 83.88 796 THR A N 1
ATOM 6277 C CA . THR A 1 796 ? 22.374 -12.110 -10.775 1.00 83.88 796 THR A CA 1
ATOM 6278 C C . THR A 1 796 ? 22.313 -11.320 -12.087 1.00 83.88 796 THR A C 1
ATOM 6280 O O . THR A 1 796 ? 22.686 -11.844 -13.144 1.00 83.88 796 THR A O 1
ATOM 6283 N N . LEU A 1 797 ? 21.865 -10.061 -12.046 1.00 81.88 797 LEU A N 1
ATOM 6284 C CA . LEU A 1 797 ? 21.833 -9.158 -13.197 1.00 81.88 797 LEU A CA 1
ATOM 6285 C C . LEU A 1 797 ? 23.134 -8.363 -13.334 1.00 81.88 797 LEU A C 1
ATOM 6287 O O . LEU A 1 797 ? 23.585 -8.147 -14.462 1.00 81.88 797 LEU A O 1
ATOM 6291 N N . THR A 1 798 ? 23.782 -7.973 -12.232 1.00 82.19 798 THR A N 1
ATOM 6292 C CA . THR A 1 798 ? 25.069 -7.259 -12.299 1.00 82.19 798 THR A CA 1
ATOM 6293 C C . THR A 1 798 ? 26.189 -8.148 -12.849 1.00 82.19 798 THR A C 1
ATOM 6295 O O . THR A 1 798 ? 26.975 -7.697 -13.681 1.00 82.19 798 THR A O 1
ATOM 6298 N N . GLN A 1 799 ? 26.207 -9.442 -12.520 1.00 82.19 799 GLN A N 1
ATOM 6299 C CA . GLN A 1 799 ? 27.122 -10.424 -13.122 1.00 82.19 799 GLN A CA 1
ATOM 6300 C C . GLN A 1 799 ? 26.917 -10.570 -14.641 1.00 82.19 799 GLN A C 1
ATOM 6302 O O . GLN A 1 799 ? 27.840 -10.934 -15.371 1.00 82.19 799 GLN A O 1
ATOM 6307 N N . LYS A 1 800 ? 25.717 -10.257 -15.143 1.00 80.12 800 LYS A N 1
ATOM 6308 C CA . LYS A 1 800 ? 25.371 -10.320 -16.569 1.00 80.12 800 LYS A CA 1
ATOM 6309 C C . LYS A 1 800 ? 25.609 -9.005 -17.311 1.00 80.12 800 LYS A C 1
ATOM 6311 O O . LYS A 1 800 ? 25.293 -8.957 -18.498 1.00 80.12 800 LYS A O 1
ATOM 6316 N N . LEU A 1 801 ? 26.198 -7.976 -16.690 1.00 82.62 801 LEU A N 1
ATOM 6317 C CA . LEU A 1 801 ? 26.402 -6.661 -17.320 1.00 82.62 801 LEU A CA 1
ATOM 6318 C C . LEU A 1 801 ? 27.132 -6.729 -18.672 1.00 82.62 801 LEU A C 1
ATOM 6320 O O . LEU A 1 801 ? 26.766 -6.015 -19.602 1.00 82.62 801 LEU A O 1
ATOM 6324 N N . GLY A 1 802 ? 28.110 -7.628 -18.813 1.00 82.25 802 GLY A N 1
ATOM 6325 C CA . GLY A 1 802 ? 28.846 -7.836 -20.067 1.00 82.25 802 GLY A CA 1
ATOM 6326 C C . GLY A 1 802 ? 28.123 -8.689 -21.120 1.00 82.25 802 GLY A C 1
ATOM 6327 O O . GLY A 1 802 ? 28.656 -8.888 -22.211 1.00 82.25 802 GLY A O 1
ATOM 6328 N N . SER A 1 803 ? 26.938 -9.224 -20.817 1.00 86.62 803 SER A N 1
ATOM 6329 C CA . SER A 1 803 ? 26.166 -10.039 -21.761 1.00 86.62 803 SER A CA 1
ATOM 6330 C C . SER A 1 803 ? 25.524 -9.151 -22.818 1.00 86.62 803 SER A C 1
ATOM 6332 O O . SER A 1 803 ? 24.967 -8.105 -22.490 1.00 86.62 803 SER A O 1
ATOM 6334 N N . VAL A 1 804 ? 25.576 -9.584 -24.080 1.00 89.44 804 VAL A N 1
ATOM 6335 C CA . VAL A 1 804 ? 24.846 -8.939 -25.175 1.00 89.44 804 VAL A CA 1
ATOM 6336 C C . VAL A 1 804 ? 23.362 -9.244 -25.012 1.00 89.44 804 VAL A C 1
ATOM 6338 O O . VAL A 1 804 ? 22.971 -10.402 -24.865 1.00 89.44 804 VAL A O 1
ATOM 6341 N N . CYS A 1 805 ? 22.551 -8.201 -25.053 1.00 88.50 805 CYS A N 1
ATOM 6342 C CA . CYS A 1 805 ? 21.112 -8.247 -24.899 1.00 88.50 805 CYS A CA 1
ATOM 6343 C C . CYS A 1 805 ? 20.433 -7.677 -26.145 1.00 88.50 805 CYS A C 1
ATOM 6345 O O . CYS A 1 805 ? 20.934 -6.736 -26.770 1.00 88.50 805 CYS A O 1
ATOM 6347 N N . LYS A 1 806 ? 19.253 -8.213 -26.453 1.00 87.38 806 LYS A N 1
ATOM 6348 C CA . LYS A 1 806 ? 18.284 -7.561 -27.343 1.00 87.38 806 LYS A CA 1
ATOM 6349 C C . LYS A 1 806 ? 17.216 -6.846 -26.523 1.00 87.38 806 LYS A C 1
ATOM 6351 O O . LYS A 1 806 ? 16.934 -7.233 -25.383 1.00 87.38 806 LYS A O 1
ATOM 6356 N N . VAL A 1 807 ? 16.614 -5.820 -27.116 1.00 88.75 807 VAL A N 1
ATOM 6357 C CA . VAL A 1 807 ? 15.490 -5.091 -26.520 1.00 88.75 807 VAL A CA 1
ATOM 6358 C C . VAL A 1 807 ? 14.198 -5.584 -27.159 1.00 88.75 807 VAL A C 1
ATOM 6360 O O . VAL A 1 807 ? 14.047 -5.556 -28.379 1.00 88.75 807 VAL A O 1
ATOM 6363 N N . VAL A 1 808 ? 13.270 -6.055 -26.333 1.00 90.50 808 VAL A N 1
ATOM 6364 C CA . VAL A 1 808 ? 11.977 -6.588 -26.782 1.00 90.50 808 VAL A CA 1
ATOM 6365 C C . VAL A 1 808 ? 10.870 -5.723 -26.201 1.00 90.50 808 VAL A C 1
ATOM 6367 O O . VAL A 1 808 ? 10.875 -5.466 -24.994 1.00 90.50 808 VAL A O 1
ATOM 6370 N N . ASP A 1 809 ? 9.930 -5.282 -27.037 1.00 91.81 809 ASP A N 1
ATOM 6371 C CA . ASP A 1 809 ? 8.701 -4.651 -26.559 1.00 91.81 809 ASP A CA 1
ATOM 6372 C C . ASP A 1 809 ? 7.756 -5.735 -26.053 1.00 91.81 809 ASP A C 1
ATOM 6374 O O . ASP A 1 809 ? 7.273 -6.589 -26.790 1.00 91.81 809 ASP A O 1
ATOM 6378 N N . MET A 1 810 ? 7.496 -5.693 -24.756 1.00 93.19 810 MET A N 1
ATOM 6379 C CA . MET A 1 810 ? 6.636 -6.635 -24.060 1.00 93.19 810 MET A CA 1
ATOM 6380 C C . MET A 1 810 ? 5.160 -6.456 -24.429 1.00 93.19 810 MET A C 1
ATOM 6382 O O . MET A 1 810 ? 4.373 -7.364 -24.196 1.00 93.19 810 MET A O 1
ATOM 6386 N N . LEU A 1 811 ? 4.757 -5.305 -24.980 1.00 91.56 811 LEU A N 1
ATOM 6387 C CA . LEU A 1 811 ? 3.362 -5.050 -25.349 1.00 91.56 811 LEU A CA 1
ATOM 6388 C C . LEU A 1 811 ? 2.995 -5.657 -26.706 1.00 91.56 811 LEU A C 1
ATOM 6390 O O . LEU A 1 811 ? 1.844 -6.034 -26.905 1.00 91.56 811 LEU A O 1
ATOM 6394 N N . SER A 1 812 ? 3.944 -5.713 -27.637 1.00 86.25 812 SER A N 1
ATOM 6395 C CA . SER A 1 812 ? 3.766 -6.293 -28.976 1.00 86.25 812 SER A CA 1
ATOM 6396 C C . SER A 1 812 ? 4.399 -7.680 -29.109 1.00 86.25 812 SER A C 1
ATOM 6398 O O . SER A 1 812 ? 4.071 -8.416 -30.035 1.00 86.25 812 SER A O 1
ATOM 6400 N N . SER A 1 813 ? 5.284 -8.056 -28.178 1.00 80.81 813 SER A N 1
ATOM 6401 C CA . SER A 1 813 ? 6.205 -9.197 -28.298 1.00 80.81 813 SER A CA 1
ATOM 6402 C C . SER A 1 813 ? 7.142 -9.110 -29.510 1.00 80.81 813 SER A C 1
ATOM 6404 O O . SER A 1 813 ? 7.752 -10.108 -29.898 1.00 80.81 813 SER A O 1
ATOM 6406 N N . GLU A 1 814 ? 7.284 -7.923 -30.103 1.00 82.06 814 GLU A N 1
ATOM 6407 C CA . GLU A 1 814 ? 8.166 -7.674 -31.236 1.00 82.06 814 GLU A CA 1
ATOM 6408 C C . GLU A 1 814 ? 9.539 -7.171 -30.766 1.00 82.06 814 GLU A C 1
ATOM 6410 O O . GLU A 1 814 ? 9.695 -6.503 -29.736 1.00 82.06 814 GLU A O 1
ATOM 6415 N N . GLU A 1 815 ? 10.573 -7.511 -31.531 1.00 76.75 815 GLU A N 1
ATOM 6416 C CA . GLU A 1 815 ? 11.906 -6.950 -31.336 1.00 76.75 815 GLU A CA 1
ATOM 6417 C C . GLU A 1 815 ? 11.908 -5.497 -31.815 1.00 76.75 815 GLU A C 1
ATOM 6419 O O . GLU A 1 815 ? 11.590 -5.208 -32.968 1.00 76.75 815 GLU A O 1
ATOM 6424 N N . THR A 1 816 ? 12.254 -4.567 -30.925 1.00 68.94 816 THR A N 1
ATOM 6425 C CA . THR A 1 816 ? 12.140 -3.129 -31.220 1.00 68.94 816 THR A CA 1
ATOM 6426 C C . THR A 1 816 ? 13.321 -2.586 -31.999 1.00 68.94 816 THR A C 1
ATOM 6428 O O . THR A 1 816 ? 13.225 -1.524 -32.613 1.00 68.94 816 THR A O 1
ATOM 6431 N N . SER A 1 817 ? 14.455 -3.279 -31.949 1.00 70.88 817 SER A N 1
ATOM 6432 C CA . SER A 1 817 ? 15.687 -2.839 -32.579 1.00 70.88 817 SER A CA 1
ATOM 6433 C C . SER A 1 817 ? 16.570 -4.027 -32.911 1.00 70.88 817 SER A C 1
ATOM 6435 O O . SER A 1 817 ? 16.806 -4.876 -32.063 1.00 70.88 817 SER A O 1
ATOM 6437 N N . THR A 1 818 ? 17.145 -4.018 -34.112 1.00 77.69 818 THR A N 1
ATOM 6438 C CA . THR A 1 818 ? 18.226 -4.935 -34.505 1.00 77.69 818 THR A CA 1
ATOM 6439 C C . THR A 1 818 ? 19.570 -4.552 -33.874 1.00 77.69 818 THR A C 1
ATOM 6441 O O . THR A 1 818 ? 20.601 -5.163 -34.165 1.00 77.69 818 THR A O 1
ATOM 6444 N N . GLN A 1 819 ? 19.606 -3.481 -33.072 1.00 84.25 819 GLN A N 1
ATOM 6445 C CA . GLN A 1 819 ? 20.819 -3.052 -32.396 1.00 84.25 819 GLN A CA 1
ATOM 6446 C C . GLN A 1 819 ? 21.091 -3.913 -31.164 1.00 84.25 819 GLN A C 1
ATOM 6448 O O . GLN A 1 819 ? 20.261 -4.046 -30.267 1.00 84.25 819 GLN A O 1
ATOM 6453 N N . LEU A 1 820 ? 22.306 -4.439 -31.112 1.00 88.81 820 LEU A N 1
ATOM 6454 C CA . LEU A 1 820 ? 22.845 -5.216 -30.016 1.00 88.81 820 LEU A CA 1
ATOM 6455 C C . LEU A 1 820 ? 23.608 -4.294 -29.069 1.00 88.81 820 LEU A C 1
ATOM 6457 O O . LEU A 1 820 ? 24.476 -3.509 -29.483 1.00 88.81 820 LEU A O 1
ATOM 6461 N N . PHE A 1 821 ? 23.318 -4.446 -27.783 1.00 89.56 821 PHE A N 1
ATOM 6462 C CA . PHE A 1 821 ? 24.002 -3.753 -26.702 1.00 89.56 821 PHE A CA 1
ATOM 6463 C C . PHE A 1 821 ? 24.342 -4.737 -25.600 1.00 89.56 821 PHE A C 1
ATOM 6465 O O . PHE A 1 821 ? 23.586 -5.666 -25.335 1.00 89.56 821 PHE A O 1
ATOM 6472 N N . THR A 1 822 ? 25.444 -4.508 -24.904 1.00 90.19 822 THR A N 1
ATOM 6473 C CA . THR A 1 822 ? 25.605 -5.087 -23.571 1.00 90.19 822 THR A CA 1
ATOM 6474 C C . THR A 1 822 ? 24.673 -4.394 -22.579 1.00 90.19 822 THR A C 1
ATOM 6476 O O . THR A 1 822 ? 24.288 -3.236 -22.773 1.00 90.19 822 THR A O 1
ATOM 6479 N N . LEU A 1 823 ? 24.304 -5.084 -21.498 1.00 86.94 823 LEU A N 1
ATOM 6480 C CA . LEU A 1 823 ? 23.529 -4.453 -20.428 1.00 86.94 823 LEU A CA 1
ATOM 6481 C C . LEU A 1 823 ? 24.307 -3.277 -19.805 1.00 86.94 823 LEU A C 1
ATOM 6483 O O . LEU A 1 823 ? 23.700 -2.258 -19.490 1.00 86.94 823 LEU A O 1
ATOM 6487 N N . GLU A 1 824 ? 25.640 -3.367 -19.710 1.00 88.88 824 GLU A N 1
ATOM 6488 C CA . GLU A 1 824 ? 26.515 -2.254 -19.313 1.00 88.88 824 GLU A CA 1
ATOM 6489 C C . GLU A 1 824 ? 26.341 -1.037 -20.235 1.00 88.88 824 GLU A C 1
ATOM 6491 O O . GLU A 1 824 ? 26.038 0.053 -19.745 1.00 88.88 824 GLU A O 1
ATOM 6496 N N . GLU A 1 825 ? 26.439 -1.222 -21.558 1.00 91.06 825 GLU A N 1
ATOM 6497 C CA . GLU A 1 825 ? 26.236 -0.132 -22.524 1.00 91.06 825 GLU A CA 1
ATOM 6498 C C . GLU A 1 825 ? 24.880 0.549 -22.308 1.00 91.06 825 GLU A C 1
ATOM 6500 O O . GLU A 1 825 ? 24.821 1.772 -22.216 1.00 91.06 825 GLU A O 1
ATOM 6505 N N . LEU A 1 826 ? 23.800 -0.220 -22.147 1.00 88.62 826 LEU A N 1
ATOM 6506 C CA . LEU A 1 826 ? 22.455 0.321 -21.917 1.00 88.62 826 LEU A CA 1
ATOM 6507 C C . LEU A 1 826 ? 22.337 1.101 -20.603 1.00 88.62 826 LEU A C 1
ATOM 6509 O O . LEU A 1 826 ? 21.648 2.123 -20.557 1.00 88.62 826 LEU A O 1
ATOM 6513 N N . MET A 1 827 ? 23.006 0.650 -19.539 1.00 88.56 827 MET A N 1
ATOM 6514 C CA . MET A 1 827 ? 22.990 1.340 -18.248 1.00 88.56 827 MET A CA 1
ATOM 6515 C C . MET A 1 827 ? 23.649 2.718 -18.336 1.00 88.56 827 MET A C 1
ATOM 6517 O O . MET A 1 827 ? 23.095 3.694 -17.825 1.00 88.56 827 MET A O 1
ATOM 6521 N N . PHE A 1 828 ? 24.807 2.822 -18.988 1.00 89.19 828 PHE A N 1
ATOM 6522 C CA . PHE A 1 828 ? 25.582 4.067 -19.014 1.00 89.19 828 PHE A CA 1
ATOM 6523 C C . PHE A 1 828 ? 25.180 5.008 -20.144 1.00 89.19 828 PHE A C 1
ATOM 6525 O O . PHE A 1 828 ? 25.011 6.203 -19.901 1.00 89.19 828 PHE A O 1
ATOM 6532 N N . ARG A 1 829 ? 24.956 4.477 -21.346 1.00 87.62 829 ARG A N 1
ATOM 6533 C CA . ARG A 1 829 ? 24.518 5.259 -22.509 1.00 87.62 829 ARG A CA 1
ATOM 6534 C C . ARG A 1 829 ? 23.084 5.763 -22.350 1.00 87.62 829 ARG A C 1
ATOM 6536 O O . ARG A 1 829 ? 22.733 6.829 -22.849 1.00 87.62 829 ARG A O 1
ATOM 6543 N N . GLY A 1 830 ? 22.260 4.989 -21.648 1.00 84.94 830 GLY A N 1
ATOM 6544 C CA . GLY A 1 830 ? 20.819 5.172 -21.619 1.00 84.94 830 GLY A CA 1
ATOM 6545 C C . GLY A 1 830 ? 20.130 4.564 -22.840 1.00 84.94 830 GLY A C 1
ATOM 6546 O O . GLY A 1 830 ? 20.762 4.038 -23.757 1.00 84.94 830 GLY A O 1
ATOM 6547 N N . TYR A 1 831 ? 18.803 4.627 -22.832 1.00 88.88 831 TYR A N 1
ATOM 6548 C CA . TYR A 1 831 ? 17.953 4.095 -23.894 1.00 88.88 831 TYR A CA 1
ATOM 6549 C C . TYR A 1 831 ? 16.979 5.176 -24.356 1.00 88.88 831 TYR A C 1
ATOM 6551 O O . TYR A 1 831 ? 16.344 5.817 -23.518 1.00 88.88 831 TYR A O 1
ATOM 6559 N N . SER A 1 832 ? 16.868 5.389 -25.669 1.00 89.88 832 SER A N 1
ATOM 6560 C CA . SER A 1 832 ? 15.895 6.331 -26.229 1.00 89.88 832 SER A CA 1
ATOM 6561 C C . SER A 1 832 ? 14.636 5.573 -26.628 1.00 89.88 832 SER A C 1
ATOM 6563 O O . SER A 1 832 ? 14.691 4.660 -27.451 1.00 89.88 832 SER A O 1
ATOM 6565 N N . ALA A 1 833 ? 13.508 5.933 -26.024 1.00 91.44 833 ALA A N 1
ATOM 6566 C CA . ALA A 1 833 ? 12.210 5.337 -26.310 1.00 91.44 833 ALA A CA 1
ATOM 6567 C C . ALA A 1 833 ? 11.319 6.346 -27.036 1.00 91.44 833 ALA A C 1
ATOM 6569 O O . ALA A 1 833 ? 11.145 7.470 -26.566 1.00 91.44 833 ALA A O 1
ATOM 6570 N N . VAL A 1 834 ? 10.715 5.937 -28.153 1.00 92.38 834 VAL A N 1
ATOM 6571 C CA . VAL A 1 834 ? 9.704 6.741 -28.850 1.00 92.38 834 VAL A CA 1
ATOM 6572 C C . VAL A 1 834 ? 8.326 6.335 -28.349 1.00 92.38 834 VAL A C 1
ATOM 6574 O O . VAL A 1 834 ? 7.942 5.174 -28.471 1.00 92.38 834 VAL A O 1
ATOM 6577 N N . VAL A 1 835 ? 7.576 7.283 -27.788 1.00 93.19 835 VAL A N 1
ATOM 6578 C CA . VAL A 1 835 ? 6.247 7.017 -27.221 1.00 93.19 835 VAL A CA 1
ATOM 6579 C C . VAL A 1 835 ? 5.225 7.999 -27.783 1.00 93.19 835 VAL A C 1
ATOM 6581 O O . VAL A 1 835 ? 5.359 9.219 -27.650 1.00 93.19 835 VAL A O 1
ATOM 6584 N N . SER A 1 836 ? 4.177 7.459 -28.406 1.00 92.31 836 SER A N 1
ATOM 6585 C CA . SER A 1 836 ? 3.037 8.231 -28.911 1.00 92.31 836 SER A CA 1
ATOM 6586 C C . SER A 1 836 ? 2.280 8.945 -27.786 1.00 92.31 836 SER A C 1
ATOM 6588 O O . SER A 1 836 ? 2.368 8.573 -26.615 1.00 92.31 836 SER A O 1
ATOM 6590 N N . ALA A 1 837 ? 1.522 9.985 -28.134 1.00 89.94 837 ALA A N 1
ATOM 6591 C CA . ALA A 1 837 ? 0.613 10.649 -27.203 1.00 89.94 837 ALA A CA 1
ATOM 6592 C C . ALA A 1 837 ? -0.357 9.639 -26.566 1.00 89.94 837 ALA A C 1
ATOM 6594 O O . ALA A 1 837 ? -0.922 8.809 -27.276 1.00 89.94 837 ALA A O 1
ATOM 6595 N N . MET A 1 838 ? -0.572 9.723 -25.246 1.00 89.25 838 MET A N 1
ATOM 6596 C CA . MET A 1 838 ? -1.480 8.823 -24.507 1.00 89.25 838 MET A CA 1
ATOM 6597 C C . MET A 1 838 ? -1.179 7.323 -24.694 1.00 89.25 838 MET A C 1
ATOM 6599 O O . MET A 1 838 ? -2.092 6.500 -24.657 1.00 89.25 838 MET A O 1
ATOM 6603 N N . ALA A 1 839 ? 0.086 6.959 -24.900 1.00 91.25 839 ALA A N 1
ATOM 6604 C CA . ALA A 1 839 ? 0.513 5.573 -25.045 1.00 91.25 839 ALA A CA 1
ATOM 6605 C C . ALA A 1 839 ? 1.556 5.191 -23.991 1.00 91.25 839 ALA A C 1
ATOM 6607 O O . ALA A 1 839 ? 2.182 6.047 -23.354 1.00 91.25 839 ALA A O 1
ATOM 6608 N N . SER A 1 840 ? 1.752 3.885 -23.841 1.00 94.38 840 SER A N 1
ATOM 6609 C CA . SER A 1 840 ? 2.843 3.296 -23.079 1.00 94.38 840 SER A CA 1
ATOM 6610 C C . SER A 1 840 ? 3.745 2.466 -23.987 1.00 94.38 840 SER A C 1
ATOM 6612 O O . SER A 1 840 ? 3.310 1.944 -25.012 1.00 94.38 840 SER A O 1
ATOM 6614 N N . ALA A 1 841 ? 5.006 2.354 -23.593 1.00 94.88 841 ALA A N 1
ATOM 6615 C CA . ALA A 1 841 ? 5.959 1.398 -24.127 1.00 94.88 841 ALA A CA 1
ATOM 6616 C C . ALA A 1 841 ? 6.564 0.615 -22.959 1.00 94.88 841 ALA A C 1
ATOM 6618 O O . ALA A 1 841 ? 6.812 1.188 -21.891 1.00 94.88 841 ALA A O 1
ATOM 6619 N N . CYS A 1 842 ? 6.775 -0.686 -23.139 1.00 95.62 842 CYS A N 1
ATOM 6620 C CA . CYS A 1 842 ? 7.291 -1.558 -22.092 1.00 95.62 842 CYS A CA 1
ATOM 6621 C C . CYS A 1 842 ? 8.378 -2.458 -22.661 1.00 95.62 842 CYS A C 1
ATOM 6623 O O . CYS A 1 842 ? 8.103 -3.300 -23.501 1.00 95.62 842 CYS A O 1
ATOM 6625 N N . PHE A 1 843 ? 9.606 -2.312 -22.186 1.00 93.94 843 PHE A N 1
ATOM 6626 C CA . PHE A 1 843 ? 10.762 -3.006 -22.736 1.00 93.94 843 PHE A CA 1
ATOM 6627 C C . PHE A 1 843 ? 11.327 -4.002 -21.736 1.00 93.94 843 PHE A C 1
ATOM 6629 O O . PHE A 1 843 ? 11.494 -3.668 -20.563 1.00 93.94 843 PHE A O 1
ATOM 6636 N N . ARG A 1 844 ? 11.699 -5.189 -22.211 1.00 90.94 844 ARG A N 1
ATOM 6637 C CA . ARG A 1 844 ? 12.592 -6.101 -21.489 1.00 90.94 844 ARG A CA 1
ATOM 6638 C C . ARG A 1 844 ? 13.924 -6.213 -22.207 1.00 90.94 844 ARG A C 1
ATOM 6640 O O . ARG A 1 844 ? 14.003 -6.086 -23.430 1.00 90.94 844 ARG A O 1
ATOM 6647 N N . PHE A 1 845 ? 14.954 -6.513 -21.432 1.00 86.81 845 PHE A N 1
ATOM 6648 C CA . PHE A 1 845 ? 16.305 -6.712 -21.934 1.00 86.81 845 PHE A CA 1
ATOM 6649 C C . PHE A 1 845 ? 16.644 -8.184 -21.790 1.00 86.81 845 PHE A C 1
ATOM 6651 O O . PHE A 1 845 ? 16.792 -8.685 -20.678 1.00 86.81 845 PHE A O 1
ATOM 6658 N N . GLU A 1 846 ? 16.697 -8.883 -22.917 1.00 85.44 846 GLU A N 1
ATOM 6659 C CA . GLU A 1 846 ? 16.855 -10.333 -22.951 1.00 85.44 846 GLU A CA 1
ATOM 6660 C C . GLU A 1 846 ? 18.315 -10.677 -23.270 1.00 85.44 846 GLU A C 1
ATOM 6662 O O . GLU A 1 846 ? 18.759 -10.403 -24.392 1.00 85.44 846 GLU A O 1
ATOM 6667 N N . PRO A 1 847 ? 19.076 -11.252 -22.316 1.00 85.44 847 PRO A N 1
ATOM 6668 C CA . PRO A 1 847 ? 20.437 -11.701 -22.573 1.00 85.44 847 PRO A CA 1
ATOM 6669 C C . PRO A 1 847 ? 20.436 -12.817 -23.615 1.00 85.44 847 PRO A C 1
ATOM 6671 O O . PRO A 1 847 ? 19.688 -13.788 -23.503 1.00 85.44 847 PRO A O 1
ATOM 6674 N N . LEU A 1 848 ? 21.301 -12.703 -24.616 1.00 85.88 848 LEU A N 1
ATOM 6675 C CA . LEU A 1 848 ? 21.429 -13.687 -25.680 1.00 85.88 848 LEU A CA 1
ATOM 6676 C C . LEU A 1 848 ? 22.565 -14.677 -25.378 1.00 85.88 848 LEU A C 1
ATOM 6678 O O . LEU A 1 848 ? 23.627 -14.274 -24.890 1.00 85.88 848 LEU A O 1
ATOM 6682 N N . PRO A 1 849 ? 22.398 -15.976 -25.697 1.00 84.56 849 PRO A N 1
ATOM 6683 C CA . PRO A 1 849 ? 23.479 -16.943 -25.580 1.00 84.56 849 PRO A CA 1
ATOM 6684 C C . PRO A 1 849 ? 24.621 -16.553 -26.522 1.00 84.56 849 PRO A C 1
ATOM 6686 O O . PRO A 1 849 ? 24.443 -16.382 -27.730 1.00 84.56 849 PRO A O 1
ATOM 6689 N N . MET A 1 850 ? 25.814 -16.403 -25.953 1.00 83.06 850 MET A N 1
ATOM 6690 C CA . MET A 1 850 ? 26.939 -15.787 -26.643 1.00 83.06 850 MET A CA 1
ATOM 6691 C C . MET A 1 850 ? 27.549 -16.716 -27.707 1.00 83.06 850 MET A C 1
ATOM 6693 O O . MET A 1 850 ? 28.418 -17.539 -27.414 1.00 83.06 850 MET A O 1
ATOM 6697 N N . SER A 1 851 ? 27.136 -16.560 -28.967 1.00 88.38 851 SER A N 1
ATOM 6698 C CA . SER A 1 851 ? 27.775 -17.215 -30.116 1.00 88.38 851 SER A CA 1
ATOM 6699 C C . SER A 1 851 ? 28.937 -16.378 -30.668 1.00 88.38 851 SER A C 1
ATOM 6701 O O . SER A 1 851 ? 29.069 -15.187 -30.384 1.00 88.38 851 SER A O 1
ATOM 6703 N N . GLU A 1 852 ? 29.825 -16.991 -31.453 1.00 84.00 852 GLU A N 1
ATOM 6704 C CA . GLU A 1 852 ? 30.906 -16.244 -32.111 1.00 84.00 852 GLU A CA 1
ATOM 6705 C C . GLU A 1 852 ? 30.368 -15.262 -33.165 1.00 84.00 852 GLU A C 1
ATOM 6707 O O . GLU A 1 852 ? 30.894 -14.160 -33.301 1.00 84.00 852 GLU A O 1
ATOM 6712 N N . ALA A 1 853 ? 29.287 -15.628 -33.862 1.00 87.62 853 ALA A N 1
ATOM 6713 C CA . ALA A 1 853 ? 28.619 -14.754 -34.823 1.00 87.62 853 ALA A CA 1
ATOM 6714 C C . ALA A 1 853 ? 28.031 -13.512 -34.137 1.00 87.62 853 ALA A C 1
ATOM 6716 O O . ALA A 1 853 ? 28.310 -12.396 -34.565 1.00 87.62 853 ALA A O 1
ATOM 6717 N N . LEU A 1 854 ? 27.319 -13.703 -33.021 1.00 87.50 854 LEU A N 1
ATOM 6718 C CA . LEU A 1 854 ? 26.714 -12.609 -32.260 1.00 87.50 854 LEU A CA 1
ATOM 6719 C C . LEU A 1 854 ? 27.771 -11.667 -31.673 1.00 87.50 854 LEU A C 1
ATOM 6721 O O . LEU A 1 854 ? 27.604 -10.452 -31.711 1.00 87.50 854 LEU A O 1
ATOM 6725 N N . ARG A 1 855 ? 28.888 -12.215 -31.171 1.00 85.19 855 ARG A N 1
ATOM 6726 C CA . ARG A 1 855 ? 30.019 -11.399 -30.701 1.00 85.19 855 ARG A CA 1
ATOM 6727 C C . ARG A 1 855 ? 30.584 -10.519 -31.801 1.00 85.19 855 ARG A C 1
ATOM 6729 O O . ARG A 1 855 ? 30.884 -9.363 -31.540 1.00 85.19 855 ARG A O 1
ATOM 6736 N N . ARG A 1 856 ? 30.746 -11.062 -33.009 1.00 86.81 856 ARG A N 1
ATOM 6737 C CA . ARG A 1 856 ? 31.243 -10.291 -34.155 1.00 86.81 856 ARG A CA 1
ATOM 6738 C C . ARG A 1 856 ? 30.252 -9.204 -34.552 1.00 86.81 856 ARG A C 1
ATOM 6740 O O . ARG A 1 856 ? 30.658 -8.063 -34.695 1.00 86.81 856 ARG A O 1
ATOM 6747 N N . GLU A 1 857 ? 28.969 -9.533 -34.639 1.00 90.12 857 GLU A N 1
ATOM 6748 C CA . GLU A 1 857 ? 27.929 -8.564 -34.988 1.00 90.12 857 GLU A CA 1
ATOM 6749 C C . GLU A 1 857 ? 27.829 -7.422 -33.967 1.00 90.12 857 GLU A C 1
ATOM 6751 O O . GLU A 1 857 ? 27.862 -6.252 -34.341 1.00 90.12 857 GLU A O 1
ATOM 6756 N N . HIS A 1 858 ? 27.768 -7.737 -32.669 1.00 91.81 858 HIS A N 1
ATOM 6757 C CA . HIS A 1 858 ? 27.769 -6.727 -31.608 1.00 91.81 858 HIS A CA 1
ATOM 6758 C C . HIS A 1 858 ? 29.032 -5.865 -31.645 1.00 91.81 858 HIS A C 1
ATOM 6760 O O . HIS A 1 858 ? 28.941 -4.644 -31.521 1.00 91.81 858 HIS A O 1
ATOM 6766 N N . PHE A 1 859 ? 30.192 -6.482 -31.864 1.00 90.75 859 PHE A N 1
ATOM 6767 C CA . PHE A 1 859 ? 31.460 -5.779 -31.990 1.00 90.75 859 PHE A CA 1
ATOM 6768 C C . PHE A 1 859 ? 31.457 -4.801 -33.175 1.00 90.75 859 PHE A C 1
ATOM 6770 O O . PHE A 1 859 ? 31.835 -3.642 -33.006 1.00 90.75 859 PHE A O 1
ATOM 6777 N N . ASP A 1 860 ? 30.977 -5.228 -34.345 1.00 89.94 860 ASP A N 1
ATOM 6778 C CA . ASP A 1 860 ? 30.869 -4.385 -35.541 1.00 89.94 860 ASP A CA 1
ATOM 6779 C C . ASP A 1 860 ? 29.896 -3.216 -35.305 1.00 89.94 860 ASP A C 1
ATOM 6781 O O . ASP A 1 860 ? 30.167 -2.073 -35.682 1.00 89.94 860 ASP A O 1
ATOM 6785 N N . GLN A 1 861 ? 28.784 -3.454 -34.604 1.00 92.12 861 GLN A N 1
ATOM 6786 C CA . GLN A 1 861 ? 27.859 -2.389 -34.217 1.00 92.12 861 GLN A CA 1
ATOM 6787 C C . GLN A 1 861 ? 28.468 -1.419 -33.190 1.00 92.12 861 GLN A C 1
ATOM 6789 O O . GLN A 1 861 ? 28.303 -0.206 -33.326 1.00 92.12 861 GLN A O 1
ATOM 6794 N N . ALA A 1 862 ? 29.197 -1.915 -32.187 1.00 92.19 862 ALA A N 1
ATOM 6795 C CA . ALA A 1 862 ? 29.900 -1.083 -31.209 1.00 92.19 862 ALA A CA 1
ATOM 6796 C C . ALA A 1 862 ? 30.979 -0.219 -31.874 1.00 92.19 862 ALA A C 1
ATOM 6798 O O . ALA A 1 862 ? 31.162 0.943 -31.501 1.00 92.19 862 ALA A O 1
ATOM 6799 N N . LEU A 1 863 ? 31.643 -0.758 -32.895 1.00 91.12 863 LEU A N 1
ATOM 6800 C CA . LEU A 1 863 ? 32.604 -0.040 -33.717 1.00 91.12 863 LEU A CA 1
ATOM 6801 C C . LEU A 1 863 ? 31.945 1.080 -34.529 1.00 91.12 863 LEU A C 1
ATOM 6803 O O . LEU A 1 863 ? 32.388 2.227 -34.469 1.00 91.12 863 LEU A O 1
ATOM 6807 N N . ASN A 1 864 ? 30.841 0.783 -35.213 1.00 90.06 864 ASN A N 1
ATOM 6808 C CA . ASN A 1 864 ? 30.073 1.795 -35.940 1.00 90.06 864 ASN A CA 1
ATOM 6809 C C . ASN A 1 864 ? 29.573 2.912 -35.006 1.00 90.06 864 ASN A C 1
ATOM 6811 O O . ASN A 1 864 ? 29.615 4.088 -35.367 1.00 90.06 864 ASN A O 1
ATOM 6815 N N . ARG A 1 865 ? 29.138 2.577 -33.783 1.00 91.12 865 ARG A N 1
ATOM 6816 C CA . ARG A 1 865 ? 28.765 3.580 -32.768 1.00 91.12 865 ARG A CA 1
ATOM 6817 C C . ARG A 1 865 ? 29.952 4.450 -32.373 1.00 91.12 865 ARG A C 1
ATOM 6819 O O . ARG A 1 865 ? 29.839 5.670 -32.373 1.00 91.12 865 ARG A O 1
ATOM 6826 N N . LEU A 1 866 ? 31.106 3.842 -32.097 1.00 91.06 866 LEU A N 1
ATOM 6827 C CA . LEU A 1 866 ? 32.328 4.576 -31.773 1.00 91.06 866 LEU A CA 1
ATOM 6828 C C . LEU A 1 866 ? 32.688 5.576 -32.885 1.00 91.06 866 LEU A C 1
ATOM 6830 O O . LEU A 1 866 ? 32.970 6.735 -32.597 1.00 91.06 866 LEU A O 1
ATOM 6834 N N . GLN A 1 867 ? 32.622 5.166 -34.151 1.00 89.19 867 GLN A N 1
ATOM 6835 C CA . GLN A 1 867 ? 32.907 6.053 -35.283 1.00 89.19 867 GLN A CA 1
ATOM 6836 C C . GLN A 1 867 ? 31.964 7.254 -35.345 1.00 89.19 867 GLN A C 1
ATOM 6838 O O . GLN A 1 867 ? 32.420 8.381 -35.522 1.00 89.19 867 GLN A O 1
ATOM 6843 N N . ASN A 1 868 ? 30.666 7.026 -35.162 1.00 88.69 868 ASN A N 1
ATOM 6844 C CA . ASN A 1 868 ? 29.655 8.057 -35.378 1.00 88.69 868 ASN A CA 1
ATOM 6845 C C . ASN A 1 868 ? 29.420 8.963 -34.158 1.00 88.69 868 ASN A C 1
ATOM 6847 O O . ASN A 1 868 ? 28.938 10.080 -34.317 1.00 88.69 868 ASN A O 1
ATOM 6851 N N . GLU A 1 869 ? 29.735 8.499 -32.946 1.00 88.69 869 GLU A N 1
ATOM 6852 C CA . GLU A 1 869 ? 29.226 9.106 -31.706 1.00 88.69 869 GLU A CA 1
ATOM 6853 C C . GLU A 1 869 ? 30.307 9.367 -30.648 1.00 88.69 869 GLU A C 1
ATOM 6855 O O . GLU A 1 869 ? 29.987 9.778 -29.530 1.00 88.69 869 GLU A O 1
ATOM 6860 N N . HIS A 1 870 ? 31.585 9.158 -30.973 1.00 85.56 870 HIS A N 1
ATOM 6861 C CA . HIS A 1 870 ? 32.716 9.333 -30.051 1.00 85.56 870 HIS A CA 1
ATOM 6862 C C . HIS A 1 870 ? 32.745 10.681 -29.314 1.00 85.56 870 HIS A C 1
ATOM 6864 O O . HIS A 1 870 ? 33.204 10.737 -28.173 1.00 85.56 870 HIS A O 1
ATOM 6870 N N . GLU A 1 871 ? 32.255 11.761 -29.927 1.00 84.50 871 GLU A N 1
ATOM 6871 C CA . GLU A 1 871 ? 32.187 13.080 -29.283 1.00 84.50 871 GLU A CA 1
ATOM 6872 C C . GLU A 1 871 ? 31.164 13.132 -28.140 1.00 84.50 871 GLU A C 1
ATOM 6874 O O . GLU A 1 871 ? 31.365 13.857 -27.165 1.00 84.50 871 GLU A O 1
ATOM 6879 N N . SER A 1 872 ? 30.084 12.353 -28.248 1.00 85.00 872 SER A N 1
ATOM 6880 C CA . SER A 1 872 ? 28.995 12.304 -27.267 1.00 85.00 872 SER A CA 1
ATOM 6881 C C . SER A 1 872 ? 29.271 11.357 -26.099 1.00 85.00 872 SER A C 1
ATOM 6883 O O . SER A 1 872 ? 28.706 11.549 -25.026 1.00 85.00 872 SER A O 1
ATOM 6885 N N . ILE A 1 873 ? 30.173 10.386 -26.287 1.00 87.81 873 ILE A N 1
ATOM 6886 C CA . ILE A 1 873 ? 30.535 9.406 -25.261 1.00 87.81 873 ILE A CA 1
ATOM 6887 C C . ILE A 1 873 ? 31.368 10.086 -24.174 1.00 87.81 873 ILE A C 1
ATOM 6889 O O . ILE A 1 873 ? 32.486 10.557 -24.428 1.00 87.81 873 ILE A O 1
ATOM 6893 N N . THR A 1 874 ? 30.838 10.116 -22.951 1.00 86.88 874 THR A N 1
ATOM 6894 C CA . THR A 1 874 ? 31.490 10.752 -21.794 1.00 86.88 874 THR A CA 1
ATOM 6895 C C . THR A 1 874 ? 32.112 9.750 -20.830 1.00 86.88 874 THR A C 1
ATOM 6897 O O . THR A 1 874 ? 33.176 10.022 -20.271 1.00 86.88 874 THR A O 1
ATOM 6900 N N . ASP A 1 875 ? 31.494 8.583 -20.680 1.00 89.50 875 ASP A N 1
ATOM 6901 C CA . ASP A 1 875 ? 31.963 7.457 -19.880 1.00 89.50 875 ASP A CA 1
ATOM 6902 C C . ASP A 1 875 ? 32.356 6.299 -20.818 1.00 89.50 875 ASP A C 1
ATOM 6904 O O . ASP A 1 875 ? 31.572 5.932 -21.697 1.00 89.50 875 ASP A O 1
ATOM 6908 N N . PRO A 1 876 ? 33.550 5.688 -20.678 1.00 90.69 876 PRO A N 1
ATOM 6909 C CA . PRO A 1 876 ? 33.960 4.588 -21.554 1.00 90.69 876 PRO A CA 1
ATOM 6910 C C . PRO A 1 876 ? 33.036 3.364 -21.483 1.00 90.69 876 PRO A C 1
ATOM 6912 O O . PRO A 1 876 ? 33.075 2.533 -22.385 1.00 90.69 876 PRO A O 1
ATOM 6915 N N . ARG A 1 877 ? 32.191 3.234 -20.455 1.00 91.44 877 ARG A N 1
ATOM 6916 C CA . ARG A 1 877 ? 31.201 2.150 -20.345 1.00 91.44 877 ARG A CA 1
ATOM 6917 C C . ARG A 1 877 ? 29.995 2.325 -21.272 1.00 91.44 877 ARG A C 1
ATOM 6919 O O . ARG A 1 877 ? 29.237 1.383 -21.459 1.00 91.44 877 ARG A O 1
ATOM 6926 N N . GLU A 1 878 ? 29.828 3.487 -21.904 1.00 91.88 878 GLU A N 1
ATOM 6927 C CA . GLU A 1 878 ? 28.780 3.722 -22.913 1.00 91.88 878 GLU A CA 1
ATOM 6928 C C . GLU A 1 878 ? 29.045 2.984 -24.243 1.00 91.88 878 GLU A C 1
ATOM 6930 O O . GLU A 1 878 ? 28.165 2.927 -25.106 1.00 91.88 878 GLU A O 1
ATOM 6935 N N . ASN A 1 879 ? 30.251 2.431 -24.435 1.00 93.94 879 ASN A N 1
ATOM 6936 C CA . ASN A 1 879 ? 30.639 1.686 -25.632 1.00 93.94 879 ASN A CA 1
ATOM 6937 C C . ASN A 1 879 ? 31.497 0.462 -25.283 1.00 93.94 879 ASN A C 1
ATOM 6939 O O . ASN A 1 879 ? 32.510 0.573 -24.590 1.00 93.94 879 ASN A O 1
ATOM 6943 N N . HIS A 1 880 ? 31.146 -0.701 -25.837 1.00 92.38 880 HIS A N 1
ATOM 6944 C CA . HIS A 1 880 ? 31.830 -1.959 -25.533 1.00 92.38 880 HIS A CA 1
ATOM 6945 C C . HIS A 1 880 ? 33.349 -1.926 -25.773 1.00 92.38 880 HIS A C 1
ATOM 6947 O O . HIS A 1 880 ? 34.103 -2.453 -24.958 1.00 92.38 880 HIS A O 1
ATOM 6953 N N . LEU A 1 881 ? 33.821 -1.290 -26.852 1.00 93.31 881 LEU A N 1
ATOM 6954 C CA . LEU A 1 881 ? 35.250 -1.267 -27.192 1.00 93.31 881 LEU A CA 1
ATOM 6955 C C . LEU A 1 881 ? 36.054 -0.414 -26.206 1.00 93.31 881 LEU A C 1
ATOM 6957 O O . LEU A 1 881 ? 37.158 -0.789 -25.809 1.00 93.31 881 LEU A O 1
ATOM 6961 N N . MET A 1 882 ? 35.489 0.718 -25.779 1.00 93.19 882 MET A N 1
ATOM 6962 C CA . MET A 1 882 ? 36.098 1.576 -24.763 1.00 93.19 882 MET A CA 1
ATOM 6963 C C . MET A 1 882 ? 36.128 0.889 -23.391 1.00 93.19 882 MET A C 1
ATOM 6965 O O . MET A 1 882 ? 37.163 0.928 -22.715 1.00 93.19 882 MET A O 1
ATOM 6969 N N . SER A 1 883 ? 35.034 0.227 -22.997 1.00 92.31 883 SER A N 1
ATOM 6970 C CA . SER A 1 883 ? 34.957 -0.559 -21.756 1.00 92.31 883 SER A CA 1
ATOM 6971 C C . SER A 1 883 ? 35.971 -1.708 -21.759 1.00 92.31 883 SER A C 1
ATOM 6973 O O . SER A 1 883 ? 36.746 -1.848 -20.810 1.00 92.31 883 SER A O 1
ATOM 6975 N N . LEU A 1 884 ? 36.061 -2.460 -22.865 1.00 92.94 884 LEU A N 1
ATOM 6976 C CA . LEU A 1 884 ? 37.023 -3.551 -23.056 1.00 92.94 884 LEU A CA 1
ATOM 6977 C C . LEU A 1 884 ? 38.462 -3.076 -22.830 1.00 92.94 884 LEU A C 1
ATOM 6979 O O . LEU A 1 884 ? 39.183 -3.653 -22.020 1.00 92.94 884 LEU A O 1
ATOM 6983 N N . VAL A 1 885 ? 38.877 -1.994 -23.493 1.00 93.44 885 VAL A N 1
ATOM 6984 C CA . VAL A 1 885 ? 40.242 -1.463 -23.354 1.00 93.44 885 VAL A CA 1
ATOM 6985 C C . VAL A 1 885 ? 40.503 -0.939 -21.940 1.00 93.44 885 VAL A C 1
ATOM 6987 O O . VAL A 1 885 ? 41.582 -1.179 -21.397 1.00 93.44 885 VAL A O 1
ATOM 6990 N N . SER A 1 886 ? 39.524 -0.271 -21.322 1.00 92.94 886 SER A N 1
ATOM 6991 C CA . SER A 1 886 ? 39.635 0.241 -19.947 1.00 92.94 886 SER A CA 1
ATOM 6992 C C . SER A 1 886 ? 39.844 -0.888 -18.937 1.00 92.94 886 SER A C 1
ATOM 6994 O O . SER A 1 886 ? 40.764 -0.834 -18.120 1.00 92.94 886 SER A O 1
ATOM 6996 N N . ARG A 1 887 ? 39.031 -1.943 -19.037 1.00 93.06 887 ARG A N 1
ATOM 6997 C CA . ARG A 1 887 ? 39.090 -3.129 -18.179 1.00 93.06 887 ARG A CA 1
ATOM 6998 C C . ARG A 1 887 ? 40.391 -3.898 -18.378 1.00 93.06 887 ARG A C 1
ATOM 7000 O O . ARG A 1 887 ? 41.080 -4.208 -17.413 1.00 93.06 887 ARG A O 1
ATOM 7007 N N . SER A 1 888 ? 40.788 -4.129 -19.626 1.00 95.12 888 SER A N 1
ATOM 7008 C CA . SER A 1 888 ? 42.037 -4.823 -19.935 1.00 95.12 888 SER A CA 1
ATOM 7009 C C . SER A 1 888 ? 43.276 -4.038 -19.486 1.00 95.12 888 SER A C 1
ATOM 7011 O O . SER A 1 888 ? 44.241 -4.640 -19.021 1.00 95.12 888 SER A O 1
ATOM 7013 N N . ALA A 1 889 ? 43.251 -2.701 -19.558 1.00 93.69 889 ALA A N 1
ATOM 7014 C CA . ALA A 1 889 ? 44.308 -1.847 -19.009 1.00 93.69 889 ALA A CA 1
ATOM 7015 C C . ALA A 1 889 ? 44.387 -1.913 -17.475 1.00 93.69 889 ALA A C 1
ATOM 7017 O O . ALA A 1 889 ? 45.482 -1.850 -16.911 1.00 93.69 889 ALA A O 1
ATOM 7018 N N . ALA A 1 890 ? 43.245 -2.035 -16.798 1.00 92.56 890 ALA A N 1
ATOM 7019 C CA . ALA A 1 890 ? 43.179 -2.227 -15.353 1.00 92.56 890 ALA A CA 1
ATOM 7020 C C . ALA A 1 890 ? 43.681 -3.613 -14.919 1.00 92.56 890 ALA A C 1
ATOM 7022 O O . ALA A 1 890 ? 44.314 -3.739 -13.868 1.00 92.56 890 ALA A O 1
ATOM 7023 N N . GLU A 1 891 ? 43.455 -4.633 -15.744 1.00 94.12 891 GLU A N 1
ATOM 7024 C CA . GLU A 1 891 ? 43.830 -6.019 -15.473 1.00 94.12 891 GLU A CA 1
ATOM 7025 C C . GLU A 1 891 ? 45.341 -6.252 -15.628 1.00 94.12 891 GLU A C 1
ATOM 7027 O O . GLU A 1 891 ? 46.047 -6.464 -14.642 1.00 94.12 891 GLU A O 1
ATOM 7032 N N . SER A 1 892 ? 45.880 -6.193 -16.851 1.00 95.69 892 SER A N 1
ATOM 7033 C CA . SER A 1 892 ? 47.292 -6.506 -17.113 1.00 95.69 892 SER A CA 1
ATOM 7034 C C . SER A 1 892 ? 47.786 -5.992 -18.469 1.00 95.69 892 SER A C 1
ATOM 7036 O O . SER A 1 892 ? 47.005 -5.697 -19.370 1.00 95.69 892 SER A O 1
ATOM 7038 N N . LEU A 1 893 ? 49.112 -5.936 -18.647 1.00 94.38 893 LEU A N 1
ATOM 7039 C CA . LEU A 1 893 ? 49.724 -5.597 -19.937 1.00 94.38 893 LEU A CA 1
ATOM 7040 C C . LEU A 1 893 ? 49.314 -6.576 -21.049 1.00 94.38 893 LEU A C 1
ATOM 7042 O O . LEU A 1 893 ? 49.067 -6.149 -22.175 1.00 94.38 893 LEU A O 1
ATOM 7046 N N . ASP A 1 894 ? 49.248 -7.876 -20.744 1.00 93.94 894 ASP A N 1
ATOM 7047 C CA . ASP A 1 894 ? 48.895 -8.906 -21.726 1.00 93.94 894 ASP A CA 1
ATOM 7048 C C . ASP A 1 894 ? 47.426 -8.790 -22.153 1.00 93.94 894 ASP A C 1
ATOM 7050 O O . ASP A 1 894 ? 47.141 -8.814 -23.353 1.00 93.94 894 ASP A O 1
ATOM 7054 N N . ALA A 1 895 ? 46.504 -8.593 -21.203 1.00 94.31 895 ALA A N 1
ATOM 7055 C CA . ALA A 1 895 ? 45.092 -8.351 -21.501 1.00 94.31 895 ALA A CA 1
ATOM 7056 C C . ALA A 1 895 ? 44.924 -7.077 -22.343 1.00 94.31 895 ALA A C 1
ATOM 7058 O O . ALA A 1 895 ? 44.250 -7.085 -23.373 1.00 94.31 895 ALA A O 1
ATOM 7059 N N . PHE A 1 896 ? 45.601 -5.989 -21.962 1.00 95.12 896 PHE A N 1
ATOM 7060 C CA . PHE A 1 896 ? 45.582 -4.727 -22.703 1.00 95.12 896 PHE A CA 1
ATOM 7061 C C . PHE A 1 896 ? 46.092 -4.880 -24.142 1.00 95.12 896 PHE A C 1
ATOM 7063 O O . PHE A 1 896 ? 45.479 -4.375 -25.084 1.00 95.12 896 PHE A O 1
ATOM 7070 N N . ALA A 1 897 ? 47.181 -5.627 -24.338 1.00 93.69 897 ALA A N 1
ATOM 7071 C CA . ALA A 1 897 ? 47.723 -5.924 -25.660 1.00 93.69 897 ALA A CA 1
ATOM 7072 C C . ALA A 1 897 ? 46.736 -6.716 -26.531 1.00 93.69 897 ALA A C 1
ATOM 7074 O O . ALA A 1 897 ? 46.622 -6.450 -27.731 1.00 93.69 897 ALA A O 1
ATOM 7075 N N . GLN A 1 898 ? 46.024 -7.680 -25.939 1.00 93.62 898 GLN A N 1
ATOM 7076 C CA . GLN A 1 898 ? 44.998 -8.465 -26.628 1.00 93.62 898 GLN A CA 1
ATOM 7077 C C . GLN A 1 898 ? 43.795 -7.604 -27.025 1.00 93.62 898 GLN A C 1
ATOM 7079 O O . GLN A 1 898 ? 43.363 -7.686 -28.173 1.00 93.62 898 GLN A O 1
ATOM 7084 N N . ALA A 1 899 ? 43.318 -6.728 -26.136 1.00 93.75 899 ALA A N 1
ATOM 7085 C CA . ALA A 1 899 ? 42.220 -5.807 -26.427 1.00 93.75 899 ALA A CA 1
ATOM 7086 C C . ALA A 1 899 ? 42.558 -4.846 -27.579 1.00 93.75 899 ALA A C 1
ATOM 7088 O O . ALA A 1 899 ? 41.775 -4.714 -28.519 1.00 93.75 899 ALA A O 1
ATOM 7089 N N . ILE A 1 900 ? 43.751 -4.234 -27.573 1.00 93.62 900 ILE A N 1
ATOM 7090 C CA . ILE A 1 900 ? 44.200 -3.375 -28.686 1.00 93.62 900 ILE A CA 1
ATOM 7091 C C . ILE A 1 900 ? 44.259 -4.172 -29.987 1.00 93.62 900 ILE A C 1
ATOM 7093 O O . ILE A 1 900 ? 43.787 -3.702 -31.021 1.00 93.62 900 ILE A O 1
ATOM 7097 N N . LYS A 1 901 ? 44.830 -5.381 -29.951 1.00 91.81 901 LYS A N 1
ATOM 7098 C CA . LYS A 1 901 ? 44.912 -6.242 -31.132 1.00 91.81 901 LYS A CA 1
ATOM 7099 C C . LYS A 1 901 ? 43.519 -6.545 -31.694 1.00 91.81 901 LYS A C 1
ATOM 7101 O O . LYS A 1 901 ? 43.329 -6.414 -32.897 1.00 91.81 901 LYS A O 1
ATOM 7106 N N . GLN A 1 902 ? 42.560 -6.887 -30.837 1.00 90.69 902 GLN A N 1
ATOM 7107 C CA . GLN A 1 902 ? 41.182 -7.168 -31.237 1.00 90.69 902 GLN A CA 1
ATOM 7108 C C . GLN A 1 902 ? 40.517 -5.952 -31.902 1.00 90.69 902 GLN A C 1
ATOM 7110 O O . GLN A 1 902 ? 39.884 -6.096 -32.946 1.00 90.69 902 GLN A O 1
ATOM 7115 N N . VAL A 1 903 ? 40.695 -4.750 -31.345 1.00 91.19 903 VAL A N 1
ATOM 7116 C CA . VAL A 1 903 ? 40.166 -3.503 -31.930 1.00 91.19 903 VAL A CA 1
ATOM 7117 C C . VAL A 1 903 ? 40.829 -3.184 -33.276 1.00 91.19 903 VAL A C 1
ATOM 7119 O O . VAL A 1 903 ? 40.127 -2.875 -34.236 1.00 91.19 903 VAL A O 1
ATOM 7122 N N . LEU A 1 904 ? 42.151 -3.356 -33.395 1.00 90.12 904 LEU A N 1
ATOM 7123 C CA . LEU A 1 904 ? 42.887 -3.168 -34.655 1.00 90.12 904 LEU A CA 1
ATOM 7124 C C . LEU A 1 904 ? 42.463 -4.145 -35.760 1.00 90.12 904 LEU A C 1
ATOM 7126 O O . LEU A 1 904 ? 42.433 -3.769 -36.927 1.00 90.12 904 LEU A O 1
ATOM 7130 N N . GLU A 1 905 ? 42.181 -5.403 -35.422 1.00 88.69 905 GLU A N 1
ATOM 7131 C CA . GLU A 1 905 ? 41.649 -6.388 -36.378 1.00 88.69 905 GLU A CA 1
ATOM 7132 C C . GLU A 1 905 ? 40.223 -6.029 -36.823 1.00 88.69 905 GLU A C 1
ATOM 7134 O O . GLU A 1 905 ? 39.829 -6.313 -37.953 1.00 88.69 905 GLU A O 1
ATOM 7139 N N . GLY A 1 906 ? 39.447 -5.395 -35.941 1.00 85.81 906 GLY A N 1
ATOM 7140 C CA . GLY A 1 906 ? 38.145 -4.819 -36.265 1.00 85.81 906 GLY A CA 1
ATOM 7141 C C . GLY A 1 906 ? 38.236 -3.678 -37.271 1.00 85.81 906 GLY A C 1
ATOM 7142 O O . GLY A 1 906 ? 37.509 -3.662 -38.260 1.00 85.81 906 GLY A O 1
ATOM 7143 N N . PHE A 1 907 ? 39.162 -2.748 -37.042 1.00 88.38 907 PHE A N 1
ATOM 7144 C CA . PHE A 1 907 ? 39.364 -1.595 -37.918 1.00 88.38 907 PHE A CA 1
ATOM 7145 C C . PHE A 1 907 ? 39.813 -1.994 -39.330 1.00 88.38 907 PHE A C 1
ATOM 7147 O O . PHE A 1 907 ? 39.283 -1.463 -40.306 1.00 88.38 907 PHE A O 1
ATOM 7154 N N . GLU A 1 908 ? 40.695 -2.992 -39.450 1.00 86.00 908 GLU A N 1
ATOM 7155 C CA . GLU A 1 908 ? 41.125 -3.530 -40.750 1.00 86.00 908 GLU A CA 1
ATOM 7156 C C . GLU A 1 908 ? 39.964 -4.074 -41.581 1.00 86.00 908 GLU A C 1
ATOM 7158 O O . GLU A 1 908 ? 39.934 -3.899 -42.797 1.00 86.00 908 GLU A O 1
ATOM 7163 N N . LYS A 1 909 ? 38.987 -4.726 -40.943 1.00 84.06 909 LYS A N 1
ATOM 7164 C CA . LYS A 1 909 ? 37.815 -5.261 -41.651 1.00 84.06 909 LYS A CA 1
ATOM 7165 C C . LYS A 1 909 ? 36.920 -4.166 -42.226 1.00 84.06 909 LYS A C 1
ATOM 7167 O O . LYS A 1 909 ? 36.205 -4.436 -43.186 1.00 84.06 909 LYS A O 1
ATOM 7172 N N . LEU A 1 910 ? 36.964 -2.961 -41.657 1.00 80.81 910 LEU A N 1
ATOM 7173 C CA . LEU A 1 910 ? 36.245 -1.787 -42.154 1.00 80.81 910 LEU A CA 1
ATOM 7174 C C . LEU A 1 910 ? 37.068 -0.943 -43.144 1.00 80.81 910 LEU A C 1
ATOM 7176 O O . LEU A 1 910 ? 36.616 0.137 -43.513 1.00 80.81 910 LEU A O 1
ATOM 7180 N N . ASP A 1 911 ? 38.252 -1.413 -43.563 1.00 84.19 911 ASP A N 1
ATOM 7181 C CA . ASP A 1 911 ? 39.175 -0.696 -44.461 1.00 84.19 911 ASP A CA 1
ATOM 7182 C C . ASP A 1 911 ? 39.486 0.733 -43.969 1.00 84.19 911 ASP A C 1
ATOM 7184 O O . ASP A 1 911 ? 39.475 1.720 -44.709 1.00 84.19 911 ASP A O 1
ATOM 7188 N N . MET A 1 912 ? 39.695 0.861 -42.655 1.00 84.75 912 MET A N 1
ATOM 7189 C CA . MET A 1 912 ? 39.871 2.156 -42.011 1.00 84.75 912 MET A CA 1
ATOM 7190 C C . MET A 1 912 ? 41.276 2.716 -42.261 1.00 84.75 912 MET A C 1
ATOM 7192 O O . MET A 1 912 ? 42.284 2.040 -42.075 1.00 84.75 912 MET A O 1
ATOM 7196 N N . HIS A 1 913 ? 41.364 3.990 -42.649 1.00 86.25 913 HIS A N 1
ATOM 7197 C CA . HIS A 1 913 ? 42.658 4.639 -42.862 1.00 86.25 913 HIS A CA 1
ATOM 7198 C C . HIS A 1 913 ? 43.427 4.790 -41.536 1.00 86.25 913 HIS A C 1
ATOM 7200 O O . HIS A 1 913 ? 42.871 5.276 -40.551 1.00 86.25 913 HIS A O 1
ATOM 7206 N N . GLU A 1 914 ? 44.731 4.490 -41.535 1.00 83.19 914 GLU A N 1
ATOM 7207 C CA . GLU A 1 914 ? 45.603 4.465 -40.343 1.00 83.19 914 GLU A CA 1
ATOM 7208 C C . GLU A 1 914 ? 45.501 5.734 -39.467 1.00 83.19 914 GLU A C 1
ATOM 7210 O O . GLU A 1 914 ? 45.493 5.675 -38.239 1.00 83.19 914 GLU A O 1
ATOM 7215 N N . ALA A 1 915 ? 45.387 6.911 -40.092 1.00 82.19 915 ALA A N 1
ATOM 7216 C CA . ALA A 1 915 ? 45.223 8.178 -39.370 1.00 82.19 915 ALA A CA 1
ATOM 7217 C C . ALA A 1 915 ? 43.922 8.244 -38.541 1.00 82.19 915 ALA A C 1
ATOM 7219 O O . ALA A 1 915 ? 43.912 8.827 -37.458 1.00 82.19 915 ALA A O 1
ATOM 7220 N N . HIS A 1 916 ? 42.836 7.651 -39.041 1.00 85.12 916 HIS A N 1
ATOM 7221 C CA . HIS A 1 916 ? 41.554 7.602 -38.343 1.00 85.12 916 HIS A CA 1
ATOM 7222 C C . HIS A 1 916 ? 41.547 6.515 -37.260 1.00 85.12 916 HIS A C 1
ATOM 7224 O O . HIS A 1 916 ? 41.043 6.758 -36.167 1.00 85.12 916 HIS A O 1
ATOM 7230 N N . GLU A 1 917 ? 42.200 5.372 -37.505 1.00 86.88 917 GLU A N 1
ATOM 7231 C CA . GLU A 1 917 ? 42.429 4.347 -36.475 1.00 86.88 917 GLU A CA 1
ATOM 7232 C C . GLU A 1 917 ? 43.148 4.934 -35.256 1.00 86.88 917 GLU A C 1
ATOM 7234 O O . GLU A 1 917 ? 42.718 4.761 -34.114 1.00 86.88 917 GLU A O 1
ATOM 7239 N N . GLN A 1 918 ? 44.232 5.678 -35.504 1.00 83.50 918 GLN A N 1
ATOM 7240 C CA . GLN A 1 918 ? 44.989 6.359 -34.457 1.00 83.50 918 GLN A CA 1
ATOM 7241 C C . GLN A 1 918 ? 44.102 7.346 -33.698 1.00 83.50 918 GLN A C 1
ATOM 7243 O O . GLN A 1 918 ? 44.103 7.316 -32.472 1.00 83.50 918 GLN A O 1
ATOM 7248 N N . TYR A 1 919 ? 43.305 8.157 -34.397 1.00 85.62 919 TYR A N 1
ATOM 7249 C CA . TYR A 1 919 ? 42.370 9.096 -33.775 1.00 85.62 919 TYR A CA 1
ATOM 7250 C C . TYR A 1 919 ? 41.350 8.408 -32.850 1.00 85.62 919 TYR A C 1
ATOM 7252 O O . TYR A 1 919 ? 41.201 8.812 -31.699 1.00 85.62 919 TYR A O 1
ATOM 7260 N N . LEU A 1 920 ? 40.692 7.330 -33.288 1.00 88.25 920 LEU A N 1
ATOM 7261 C CA . LEU A 1 920 ? 39.718 6.625 -32.444 1.00 88.25 920 LEU A CA 1
ATOM 7262 C C . LEU A 1 920 ? 40.373 5.994 -31.210 1.00 88.25 920 LEU A C 1
ATOM 7264 O O . LEU A 1 920 ? 39.813 6.064 -30.117 1.00 88.25 920 LEU A O 1
ATOM 7268 N N . PHE A 1 921 ? 41.580 5.436 -31.341 1.00 89.25 921 PHE A N 1
ATOM 7269 C CA . PHE A 1 921 ? 42.324 4.932 -30.184 1.00 89.25 921 PHE A CA 1
ATOM 7270 C C . PHE A 1 921 ? 42.729 6.030 -29.204 1.00 89.25 921 PHE A C 1
ATOM 7272 O O . PHE A 1 921 ? 42.699 5.794 -27.997 1.00 89.25 921 PHE A O 1
ATOM 7279 N N . GLN A 1 922 ? 43.064 7.230 -29.685 1.00 85.12 922 GLN A N 1
ATOM 7280 C CA . GLN A 1 922 ? 43.315 8.375 -28.806 1.00 85.12 922 GLN A CA 1
ATOM 7281 C C . GLN A 1 922 ? 42.090 8.667 -27.939 1.00 85.12 922 GLN A C 1
ATOM 7283 O O . GLN A 1 922 ? 42.223 8.793 -26.723 1.00 85.12 922 GLN A O 1
ATOM 7288 N N . ILE A 1 923 ? 40.894 8.665 -28.532 1.00 87.00 923 ILE A N 1
ATOM 7289 C CA . ILE A 1 923 ? 39.645 8.847 -27.786 1.00 87.00 923 ILE A CA 1
ATOM 7290 C C . ILE A 1 923 ? 39.422 7.703 -26.797 1.00 87.00 923 ILE A C 1
ATOM 7292 O O . ILE A 1 923 ? 39.115 7.964 -25.634 1.00 87.00 923 ILE A O 1
ATOM 7296 N N . ILE A 1 924 ? 39.605 6.447 -27.222 1.00 90.81 924 ILE A N 1
ATOM 7297 C CA . ILE A 1 924 ? 39.464 5.281 -26.338 1.00 90.81 924 ILE A CA 1
ATOM 7298 C C . ILE A 1 924 ? 40.363 5.439 -25.103 1.00 90.81 924 ILE A C 1
ATOM 7300 O O . ILE A 1 924 ? 39.887 5.310 -23.976 1.00 90.81 924 ILE A O 1
ATOM 7304 N N . PHE A 1 925 ? 41.647 5.756 -25.286 1.00 89.25 925 PHE A N 1
ATOM 7305 C CA . PHE A 1 925 ? 42.589 5.912 -24.174 1.00 89.25 925 PHE A CA 1
ATOM 7306 C C . PHE A 1 925 ? 42.286 7.138 -23.313 1.00 89.25 925 PHE A C 1
ATOM 7308 O O . PHE A 1 925 ? 42.391 7.067 -22.085 1.00 89.25 925 PHE A O 1
ATOM 7315 N N . GLN A 1 926 ? 41.859 8.240 -23.931 1.00 85.56 926 GLN A N 1
ATOM 7316 C CA . GLN A 1 926 ? 41.416 9.427 -23.215 1.00 85.56 926 GLN A CA 1
ATOM 7317 C C . GLN A 1 926 ? 40.249 9.084 -22.282 1.00 85.56 926 GLN A C 1
ATOM 7319 O O . GLN A 1 926 ? 40.345 9.347 -21.085 1.00 85.56 926 GLN A O 1
ATOM 7324 N N . ARG A 1 927 ? 39.191 8.436 -22.786 1.00 88.69 927 ARG A N 1
ATOM 7325 C CA . ARG A 1 927 ? 38.020 8.044 -21.983 1.00 88.69 927 ARG A CA 1
ATOM 7326 C C . ARG A 1 927 ? 38.354 6.992 -20.930 1.00 88.69 927 ARG A C 1
ATOM 7328 O O . ARG A 1 927 ? 37.914 7.130 -19.790 1.00 88.69 927 ARG A O 1
ATOM 7335 N N . ALA A 1 928 ? 39.192 6.011 -21.266 1.00 88.00 928 ALA A N 1
ATOM 7336 C CA . ALA A 1 928 ? 39.664 5.001 -20.321 1.00 88.00 928 ALA A CA 1
ATOM 7337 C C . ALA A 1 928 ? 40.396 5.627 -19.121 1.00 88.00 928 ALA A C 1
ATOM 7339 O O . ALA A 1 928 ? 40.080 5.310 -17.975 1.00 88.00 928 ALA A O 1
ATOM 7340 N N . SER A 1 929 ? 41.322 6.563 -19.371 1.00 85.94 929 SER A N 1
ATOM 7341 C CA . SER A 1 929 ? 42.021 7.293 -18.298 1.00 85.94 929 SER A CA 1
ATOM 7342 C C . SER A 1 929 ? 41.098 8.250 -17.535 1.00 85.94 929 SER A C 1
ATOM 7344 O O . SER A 1 929 ? 41.215 8.406 -16.319 1.00 85.94 929 SER A O 1
ATOM 7346 N N . GLN A 1 930 ? 40.145 8.874 -18.233 1.00 86.88 930 GLN A N 1
ATOM 7347 C CA . GLN A 1 930 ? 39.196 9.816 -17.650 1.00 86.88 930 GLN A CA 1
ATOM 7348 C C . GLN A 1 930 ? 38.250 9.135 -16.656 1.00 86.88 930 GLN A C 1
ATOM 7350 O O . GLN A 1 930 ? 37.873 9.768 -15.673 1.00 86.88 930 GLN A O 1
ATOM 7355 N N . LEU A 1 931 ? 37.903 7.857 -16.842 1.00 87.69 931 LEU A N 1
ATOM 7356 C CA . LEU A 1 931 ? 37.050 7.127 -15.898 1.00 87.69 931 LEU A CA 1
ATOM 7357 C C . LEU A 1 931 ? 37.622 7.129 -14.474 1.00 87.69 931 LEU A C 1
ATOM 7359 O O . LEU A 1 931 ? 36.873 7.336 -13.521 1.00 87.69 931 LEU A O 1
ATOM 7363 N N . HIS A 1 932 ? 38.942 6.975 -14.319 1.00 86.81 932 HIS A N 1
ATOM 7364 C CA . HIS A 1 932 ? 39.595 7.065 -13.010 1.00 86.81 932 HIS A CA 1
ATOM 7365 C C . HIS A 1 932 ? 39.346 8.418 -12.341 1.00 86.81 932 HIS A C 1
ATOM 7367 O O . HIS A 1 932 ? 39.019 8.484 -11.155 1.00 86.81 932 HIS A O 1
ATOM 7373 N N . TYR A 1 933 ? 39.429 9.496 -13.119 1.00 82.75 933 TYR A N 1
ATOM 7374 C CA . TYR A 1 933 ? 39.134 10.845 -12.650 1.00 82.75 933 TYR A CA 1
ATOM 7375 C C . TYR A 1 933 ? 37.657 11.025 -12.281 1.00 82.75 933 TYR A C 1
ATOM 7377 O O . TYR A 1 933 ? 37.349 11.517 -11.195 1.00 82.75 933 TYR A O 1
ATOM 7385 N N . LEU A 1 934 ? 36.748 10.601 -13.163 1.00 84.00 934 LEU A N 1
ATOM 7386 C CA . LEU A 1 934 ? 35.306 10.734 -12.956 1.00 84.00 934 LEU A CA 1
ATOM 7387 C C . LEU A 1 934 ? 34.868 10.039 -11.663 1.00 84.00 934 LEU A C 1
ATOM 7389 O O . LEU A 1 934 ? 34.110 10.600 -10.871 1.00 84.00 934 LEU A O 1
ATOM 7393 N N . VAL A 1 935 ? 35.378 8.832 -11.429 1.00 84.69 935 VAL A N 1
ATOM 7394 C CA . VAL A 1 935 ? 35.075 8.042 -10.233 1.00 84.69 935 VAL A CA 1
ATOM 7395 C C . VAL A 1 935 ? 35.670 8.674 -8.977 1.00 84.69 935 VAL A C 1
ATOM 7397 O O . VAL A 1 935 ? 34.975 8.825 -7.976 1.00 84.69 935 VAL A O 1
ATOM 7400 N N . THR A 1 936 ? 36.944 9.066 -9.024 1.00 81.75 936 THR A N 1
ATOM 7401 C CA . THR A 1 936 ? 37.670 9.529 -7.830 1.00 81.75 936 THR A CA 1
ATOM 7402 C C . THR A 1 936 ? 37.257 10.940 -7.400 1.00 81.75 936 THR A C 1
ATOM 7404 O O . THR A 1 936 ? 37.248 11.234 -6.207 1.00 81.75 936 THR A O 1
ATOM 7407 N N . TYR A 1 937 ? 36.899 11.818 -8.347 1.00 78.31 937 TYR A N 1
ATOM 7408 C CA . TYR A 1 937 ? 36.737 13.254 -8.079 1.00 78.31 937 TYR A CA 1
ATOM 7409 C C . TYR A 1 937 ? 35.376 13.844 -8.472 1.00 78.31 937 TYR A C 1
ATOM 7411 O O . TYR A 1 937 ? 34.926 14.782 -7.818 1.00 78.31 937 TYR A O 1
ATOM 7419 N N . GLU A 1 938 ? 34.696 13.310 -9.491 1.00 77.81 938 GLU A N 1
ATOM 7420 C CA . GLU A 1 938 ? 33.378 13.812 -9.937 1.00 77.81 938 GLU A CA 1
ATOM 7421 C C . GLU A 1 938 ? 32.209 13.021 -9.325 1.00 77.81 938 GLU A C 1
ATOM 7423 O O . GLU A 1 938 ? 31.040 13.297 -9.601 1.00 77.81 938 GLU A O 1
ATOM 7428 N N . GLY A 1 939 ? 32.511 12.024 -8.486 1.00 78.94 939 GLY A N 1
ATOM 7429 C CA . GLY A 1 939 ? 31.510 11.188 -7.831 1.00 78.94 939 GLY A CA 1
ATOM 7430 C C . GLY A 1 939 ? 30.750 10.278 -8.797 1.00 78.94 939 GLY A C 1
ATOM 7431 O O . GLY A 1 939 ? 29.614 9.898 -8.502 1.00 78.94 939 GLY A O 1
ATOM 7432 N N . TYR A 1 940 ? 31.341 9.939 -9.951 1.00 81.94 940 TYR A N 1
ATOM 7433 C CA . TYR A 1 940 ? 30.789 8.898 -10.817 1.00 81.94 940 TYR A CA 1
ATOM 7434 C C . TYR A 1 940 ? 30.856 7.548 -10.108 1.00 81.94 940 TYR A C 1
ATOM 7436 O O . TYR A 1 940 ? 31.713 7.293 -9.263 1.00 81.94 940 TYR A O 1
ATOM 7444 N N . MET A 1 941 ? 29.945 6.655 -10.484 1.00 79.38 941 MET A N 1
ATOM 7445 C CA . MET A 1 941 ? 29.899 5.320 -9.910 1.00 79.38 941 MET A CA 1
ATOM 7446 C C . MET A 1 941 ? 31.148 4.524 -10.295 1.00 79.38 941 MET A C 1
ATOM 7448 O O . MET A 1 941 ? 31.396 4.294 -11.486 1.00 79.38 941 MET A O 1
ATOM 7452 N N . LYS A 1 942 ? 31.909 4.094 -9.282 1.00 83.62 942 LYS A N 1
ATOM 7453 C CA . LYS A 1 942 ? 33.056 3.196 -9.439 1.00 83.62 942 LYS A CA 1
ATOM 7454 C C . LYS A 1 942 ? 32.591 1.859 -10.042 1.00 83.62 942 LYS A C 1
ATOM 7456 O O . LYS A 1 942 ? 31.587 1.330 -9.565 1.00 83.62 942 LYS A O 1
ATOM 7461 N N . PRO A 1 943 ? 33.274 1.313 -11.067 1.00 82.25 943 PRO A N 1
ATOM 7462 C CA . PRO A 1 943 ? 33.028 -0.056 -11.513 1.00 82.25 943 PRO A CA 1
ATOM 7463 C C . PRO A 1 943 ? 33.260 -1.046 -10.366 1.00 82.25 943 PRO A C 1
ATOM 7465 O O . PRO A 1 943 ? 34.192 -0.886 -9.580 1.00 82.25 943 PRO A O 1
ATOM 7468 N N . THR A 1 944 ? 32.411 -2.061 -10.254 1.00 74.94 944 THR A N 1
ATOM 7469 C CA . THR A 1 944 ? 32.515 -3.076 -9.192 1.00 74.94 944 THR A CA 1
ATOM 7470 C C . THR A 1 944 ? 33.557 -4.147 -9.502 1.00 74.94 944 THR A C 1
ATOM 7472 O O . THR A 1 944 ? 34.013 -4.843 -8.604 1.00 74.94 944 THR A O 1
ATOM 7475 N N . ASP A 1 945 ? 33.934 -4.285 -10.769 1.00 79.44 945 ASP A N 1
ATOM 7476 C CA . ASP A 1 945 ? 34.703 -5.397 -11.323 1.00 79.44 945 ASP A CA 1
ATOM 7477 C C . ASP A 1 945 ? 36.116 -5.021 -11.791 1.00 79.44 945 ASP A C 1
ATOM 7479 O O . ASP A 1 945 ? 36.920 -5.910 -12.068 1.00 79.44 945 ASP A O 1
ATOM 7483 N N . PHE A 1 946 ? 36.454 -3.730 -11.861 1.00 86.75 946 PHE A N 1
ATOM 7484 C CA . PHE A 1 946 ? 37.828 -3.278 -12.088 1.00 86.75 946 PHE A CA 1
ATOM 7485 C C . PHE A 1 946 ? 38.099 -1.891 -11.496 1.00 86.75 946 PHE A C 1
ATOM 7487 O O . PHE A 1 946 ? 37.225 -1.026 -11.433 1.00 86.75 946 PHE A O 1
ATOM 7494 N N . ASP A 1 947 ? 39.355 -1.649 -11.117 1.00 87.75 947 ASP A N 1
ATOM 7495 C CA . ASP A 1 947 ? 39.827 -0.313 -10.762 1.00 87.75 947 ASP A CA 1
ATOM 7496 C C . ASP A 1 947 ? 40.175 0.470 -12.034 1.00 87.75 947 ASP A C 1
ATOM 7498 O O . ASP A 1 947 ? 41.063 0.041 -12.777 1.00 87.75 947 ASP A O 1
ATOM 7502 N N . PRO A 1 948 ? 39.525 1.618 -12.313 1.00 91.06 948 PRO A N 1
ATOM 7503 C CA . PRO A 1 948 ? 39.793 2.374 -13.530 1.00 91.06 948 PRO A CA 1
ATOM 7504 C C . PRO A 1 948 ? 41.289 2.694 -13.702 1.00 91.06 948 PRO A C 1
ATOM 7506 O O . PRO A 1 948 ? 41.920 3.174 -12.750 1.00 91.06 948 PRO A O 1
ATOM 7509 N N . PRO A 1 949 ? 41.870 2.454 -14.894 1.00 90.75 949 PRO A N 1
ATOM 7510 C CA . PRO A 1 949 ? 43.299 2.620 -15.124 1.00 90.75 949 PRO A CA 1
ATOM 7511 C C . PRO A 1 949 ? 43.688 4.101 -15.103 1.00 90.75 949 PRO A C 1
ATOM 7513 O O . PRO A 1 949 ? 42.977 4.953 -15.635 1.00 90.75 949 PRO A O 1
ATOM 7516 N N . THR A 1 950 ? 44.854 4.419 -14.541 1.00 88.19 950 THR A N 1
ATOM 7517 C CA . THR A 1 950 ? 45.392 5.782 -14.618 1.00 88.19 950 THR A CA 1
ATOM 7518 C C . THR A 1 950 ? 46.013 6.050 -15.992 1.00 88.19 950 THR A C 1
ATOM 7520 O O . THR A 1 950 ? 46.422 5.123 -16.704 1.00 88.19 950 THR A O 1
ATOM 7523 N N . GLY A 1 951 ? 46.128 7.325 -16.372 1.00 83.56 951 GLY A N 1
ATOM 7524 C CA . GLY A 1 951 ? 46.790 7.721 -17.617 1.00 83.56 951 GLY A CA 1
ATOM 7525 C C . GLY A 1 951 ? 48.238 7.223 -17.708 1.00 83.56 951 GLY A C 1
ATOM 7526 O O . GLY A 1 951 ? 48.662 6.718 -18.749 1.00 83.56 951 GLY A O 1
ATOM 7527 N N . GLU A 1 952 ? 48.977 7.268 -16.597 1.00 85.31 952 GLU A N 1
ATOM 7528 C CA . GLU A 1 952 ? 50.363 6.796 -16.492 1.00 85.31 952 GLU A CA 1
ATOM 7529 C C . GLU A 1 952 ? 50.470 5.305 -16.812 1.00 85.31 952 GLU A C 1
ATOM 7531 O O . GLU A 1 952 ? 51.409 4.875 -17.489 1.00 85.31 952 GLU A O 1
ATOM 7536 N N . ARG A 1 953 ? 49.493 4.511 -16.357 1.00 89.25 953 ARG A N 1
ATOM 7537 C CA . ARG A 1 953 ? 49.448 3.069 -16.609 1.00 89.25 953 ARG A CA 1
ATOM 7538 C C . ARG A 1 953 ? 49.263 2.780 -18.096 1.00 89.25 953 ARG A C 1
ATOM 7540 O O . ARG A 1 953 ? 50.023 1.989 -18.654 1.00 89.25 953 ARG A O 1
ATOM 7547 N N . ILE A 1 954 ? 48.321 3.466 -18.746 1.00 89.56 954 ILE A N 1
ATOM 7548 C CA . ILE A 1 954 ? 48.059 3.317 -20.187 1.00 89.56 954 ILE A CA 1
ATOM 7549 C C . ILE A 1 954 ? 49.303 3.690 -21.008 1.00 89.56 954 ILE A C 1
ATOM 7551 O O . ILE A 1 954 ? 49.730 2.919 -21.870 1.00 89.56 954 ILE A O 1
ATOM 7555 N N . VAL A 1 955 ? 49.941 4.827 -20.708 1.00 87.50 955 VAL A N 1
ATOM 7556 C CA . VAL A 1 955 ? 51.153 5.283 -21.417 1.00 87.50 955 VAL A CA 1
ATOM 7557 C C . VAL A 1 955 ? 52.326 4.327 -21.200 1.00 87.50 955 VAL A C 1
ATOM 7559 O O . VAL A 1 955 ? 53.068 4.028 -22.141 1.00 87.50 955 VAL A O 1
ATOM 7562 N N . SER A 1 956 ? 52.477 3.796 -19.985 1.00 89.50 956 SER A N 1
ATOM 7563 C CA . SER A 1 956 ? 53.507 2.802 -19.671 1.00 89.50 956 SER A CA 1
ATOM 7564 C C . SER A 1 956 ? 53.317 1.530 -20.494 1.00 89.50 956 SER A C 1
ATOM 7566 O O . SER A 1 956 ? 54.270 1.038 -21.099 1.00 89.50 956 SER A O 1
ATOM 7568 N N . TYR A 1 957 ? 52.086 1.022 -20.590 1.00 94.00 957 TYR A N 1
ATOM 7569 C CA . TYR A 1 957 ? 51.782 -0.156 -21.401 1.00 94.00 957 TYR A CA 1
ATOM 7570 C C . TYR A 1 957 ? 52.026 0.088 -22.892 1.00 94.00 957 TYR A C 1
ATOM 7572 O O . TYR A 1 957 ? 52.684 -0.732 -23.532 1.00 94.00 957 TYR A O 1
ATOM 7580 N N . LEU A 1 958 ? 51.600 1.231 -23.438 1.00 89.88 958 LEU A N 1
ATOM 7581 C CA . LEU A 1 958 ? 51.893 1.605 -24.828 1.00 89.88 958 LEU A CA 1
ATOM 7582 C C . LEU A 1 958 ? 53.403 1.682 -25.096 1.00 89.88 958 LEU A C 1
ATOM 7584 O O . LEU A 1 958 ? 53.875 1.163 -26.108 1.00 89.88 958 LEU A O 1
ATOM 7588 N N . SER A 1 959 ? 54.176 2.247 -24.166 1.00 90.25 959 SER A N 1
ATOM 7589 C CA . SER A 1 959 ? 55.639 2.335 -24.271 1.00 90.25 959 SER A CA 1
ATOM 7590 C C . SER A 1 959 ? 56.297 0.953 -24.277 1.00 90.25 959 SER A C 1
ATOM 7592 O O . SER A 1 959 ? 57.186 0.681 -25.086 1.00 90.25 959 SER A O 1
ATOM 7594 N N . ILE A 1 960 ? 55.828 0.040 -23.421 1.00 92.69 960 ILE A N 1
ATOM 7595 C CA . ILE A 1 960 ? 56.316 -1.343 -23.393 1.00 92.69 960 ILE A CA 1
ATOM 7596 C C . ILE A 1 960 ? 55.964 -2.060 -24.703 1.00 92.69 960 ILE A C 1
ATOM 7598 O O . ILE A 1 960 ? 56.831 -2.720 -25.282 1.00 92.69 960 ILE A O 1
ATOM 7602 N N . LEU A 1 961 ? 54.743 -1.902 -25.223 1.00 92.38 961 LEU A N 1
ATOM 7603 C CA . LEU A 1 961 ? 54.319 -2.505 -26.494 1.00 92.38 961 LEU A CA 1
ATOM 7604 C C . LEU A 1 961 ? 55.097 -1.958 -27.700 1.00 92.38 961 LEU A C 1
ATOM 7606 O O . LEU A 1 961 ? 55.458 -2.736 -28.585 1.00 92.38 961 LEU A O 1
ATOM 7610 N N . ALA A 1 962 ? 55.437 -0.667 -27.712 1.00 90.69 962 ALA A N 1
ATOM 7611 C CA . ALA A 1 962 ? 56.257 -0.042 -28.755 1.00 90.69 962 ALA A CA 1
ATOM 7612 C C . ALA A 1 962 ? 57.688 -0.617 -28.827 1.00 90.69 962 ALA A C 1
ATOM 7614 O O . ALA A 1 962 ? 58.289 -0.698 -29.907 1.00 90.69 962 ALA A O 1
ATOM 7615 N N . CYS A 1 963 ? 58.227 -1.046 -27.682 1.00 89.81 963 CYS A N 1
ATOM 7616 C CA . CYS A 1 963 ? 59.561 -1.638 -27.569 1.00 89.81 963 CYS A CA 1
ATOM 7617 C C . CYS A 1 963 ? 59.558 -3.164 -27.744 1.00 89.81 963 CYS A C 1
ATOM 7619 O O . CYS A 1 963 ? 60.476 -3.716 -28.348 1.00 89.81 963 CYS A O 1
ATOM 7621 N N . SER A 1 964 ? 58.540 -3.850 -27.219 1.00 87.88 964 SER A N 1
ATOM 7622 C CA . SER A 1 964 ? 58.571 -5.302 -26.978 1.00 87.88 964 SER A CA 1
ATOM 7623 C C . SER A 1 964 ? 57.327 -6.068 -27.445 1.00 87.88 964 SER A C 1
ATOM 7625 O O . SER A 1 964 ? 57.223 -7.271 -27.214 1.00 87.88 964 SER A O 1
ATOM 7627 N N . GLY A 1 965 ? 56.394 -5.414 -28.147 1.00 83.12 965 GLY A N 1
ATOM 7628 C CA . GLY A 1 965 ? 55.175 -6.050 -28.652 1.00 83.12 965 GLY A CA 1
ATOM 7629 C C . GLY A 1 965 ? 55.473 -7.276 -29.523 1.00 83.12 965 GLY A C 1
ATOM 7630 O O . GLY A 1 965 ? 56.324 -7.219 -30.417 1.00 83.12 965 GLY A O 1
ATOM 7631 N N . ARG A 1 966 ? 54.770 -8.390 -29.265 1.00 80.62 966 ARG A N 1
ATOM 7632 C CA . ARG A 1 966 ? 54.971 -9.679 -29.962 1.00 80.62 966 ARG A CA 1
ATOM 7633 C C . ARG A 1 966 ? 54.616 -9.622 -31.451 1.00 80.62 966 ARG A C 1
ATOM 7635 O O . ARG A 1 966 ? 55.243 -10.305 -32.249 1.00 80.62 966 ARG A O 1
ATOM 7642 N N . SER A 1 967 ? 53.630 -8.802 -31.817 1.00 85.94 967 SER A N 1
ATOM 7643 C CA . SER A 1 967 ? 53.227 -8.562 -33.206 1.00 85.94 967 SER A CA 1
ATOM 7644 C C . SER A 1 967 ? 53.915 -7.313 -33.746 1.00 85.94 967 SER A C 1
ATOM 7646 O O . SER A 1 967 ? 53.853 -6.264 -33.106 1.00 85.94 967 SER A O 1
ATOM 7648 N N . GLU A 1 968 ? 54.490 -7.394 -34.947 1.00 86.31 968 GLU A N 1
ATOM 7649 C CA . GLU A 1 968 ? 55.099 -6.241 -35.624 1.00 86.31 968 GLU A CA 1
ATOM 7650 C C . GLU A 1 968 ? 54.081 -5.112 -35.822 1.00 86.31 968 GLU A C 1
ATOM 7652 O O . GLU A 1 968 ? 54.352 -3.980 -35.439 1.00 86.31 968 GLU A O 1
ATOM 7657 N N . LYS A 1 969 ? 52.860 -5.441 -36.267 1.00 85.44 969 LYS A N 1
ATOM 7658 C CA . LYS A 1 969 ? 51.751 -4.481 -36.384 1.00 85.44 969 LYS A CA 1
ATOM 7659 C C . LYS A 1 969 ? 51.454 -3.736 -35.073 1.00 85.44 969 LYS A C 1
ATOM 7661 O O . LYS A 1 969 ? 51.451 -2.512 -35.056 1.00 85.44 969 LYS A O 1
ATOM 7666 N N . LEU A 1 970 ? 51.262 -4.460 -33.963 1.00 87.56 970 LEU A N 1
ATOM 7667 C CA . LEU A 1 970 ? 51.004 -3.864 -32.645 1.00 87.56 970 LEU A CA 1
ATOM 7668 C C . LEU A 1 970 ? 52.171 -2.980 -32.180 1.00 87.56 970 LEU A C 1
ATOM 7670 O O . LEU A 1 970 ? 51.948 -1.921 -31.603 1.00 87.56 970 LEU A O 1
ATOM 7674 N N . ARG A 1 971 ? 53.413 -3.403 -32.449 1.00 90.25 971 ARG A N 1
ATOM 7675 C CA . ARG A 1 971 ? 54.623 -2.647 -32.111 1.00 90.25 971 ARG A CA 1
ATOM 7676 C C . ARG A 1 971 ? 54.709 -1.344 -32.903 1.00 90.25 971 ARG A C 1
ATOM 7678 O O . ARG A 1 971 ? 54.974 -0.302 -32.311 1.00 90.25 971 ARG A O 1
ATOM 7685 N N . THR A 1 972 ? 54.470 -1.396 -34.211 1.00 88.38 972 THR A N 1
ATOM 7686 C CA . THR A 1 972 ? 54.455 -0.224 -35.098 1.00 88.38 972 THR A CA 1
ATOM 7687 C C . THR A 1 972 ? 53.326 0.730 -34.725 1.00 88.38 972 THR A C 1
ATOM 7689 O O . THR A 1 972 ? 53.567 1.924 -34.594 1.00 88.38 972 THR A O 1
ATOM 7692 N N . PHE A 1 973 ? 52.131 0.205 -34.452 1.00 87.69 973 PHE A N 1
ATOM 7693 C CA . PHE A 1 973 ? 50.986 0.987 -33.991 1.00 87.69 973 PHE A CA 1
ATOM 7694 C C . PHE A 1 973 ? 51.265 1.694 -32.655 1.00 87.69 973 PHE A C 1
ATOM 7696 O O . PHE A 1 973 ? 51.129 2.912 -32.552 1.00 87.69 973 PHE A O 1
ATOM 7703 N N . ALA A 1 974 ? 51.723 0.949 -31.641 1.00 87.75 974 ALA A N 1
ATOM 7704 C CA . ALA A 1 974 ? 52.047 1.505 -30.330 1.00 87.75 974 ALA A CA 1
ATOM 7705 C C . ALA A 1 974 ? 53.179 2.538 -30.419 1.00 87.75 974 ALA A C 1
ATOM 7707 O O . ALA A 1 974 ? 53.092 3.590 -29.793 1.00 87.75 974 ALA A O 1
ATOM 7708 N N . ARG A 1 975 ? 54.209 2.283 -31.238 1.00 87.38 975 ARG A N 1
ATOM 7709 C CA . ARG A 1 975 ? 55.278 3.252 -31.510 1.00 87.38 975 ARG A CA 1
ATOM 7710 C C . ARG A 1 975 ? 54.734 4.512 -32.175 1.00 87.38 975 ARG A C 1
ATOM 7712 O O . ARG A 1 975 ? 55.065 5.599 -31.723 1.00 87.38 975 ARG A O 1
ATOM 7719 N N . GLY A 1 976 ? 53.865 4.370 -33.173 1.00 83.69 976 GLY A N 1
ATOM 7720 C CA . GLY A 1 976 ? 53.220 5.490 -33.854 1.00 83.69 976 GLY A CA 1
ATOM 7721 C C . GLY A 1 976 ? 52.400 6.362 -32.904 1.00 83.69 976 GLY A C 1
ATOM 7722 O O . GLY A 1 976 ? 52.485 7.583 -32.985 1.00 83.69 976 GLY A O 1
ATOM 7723 N N . LEU A 1 977 ? 51.671 5.763 -31.958 1.00 81.69 977 LEU A N 1
ATOM 7724 C CA . LEU A 1 977 ? 50.987 6.511 -30.901 1.00 81.69 977 LEU A CA 1
ATOM 7725 C C . LEU A 1 977 ? 51.981 7.187 -29.948 1.00 81.69 977 LEU A C 1
ATOM 7727 O O . LEU A 1 977 ? 51.886 8.393 -29.747 1.00 81.69 977 LEU A O 1
ATOM 7731 N N . VAL A 1 978 ? 52.963 6.453 -29.411 1.00 80.88 978 VAL A N 1
ATOM 7732 C CA . VAL A 1 978 ? 53.962 6.982 -28.460 1.00 80.88 978 VAL A CA 1
ATOM 7733 C C . VAL A 1 978 ? 54.777 8.139 -29.063 1.00 80.88 978 VAL A C 1
ATOM 7735 O O . VAL A 1 978 ? 54.993 9.160 -28.414 1.00 80.88 978 VAL A O 1
ATOM 7738 N N . GLU A 1 979 ? 55.194 8.037 -30.326 1.00 77.62 979 GLU A N 1
ATOM 7739 C CA . GLU A 1 979 ? 55.912 9.101 -31.048 1.00 77.62 979 GLU A CA 1
ATOM 7740 C C . GLU A 1 979 ? 55.026 10.329 -31.302 1.00 77.62 979 GLU A C 1
ATOM 7742 O O . GLU A 1 979 ? 55.508 11.465 -31.333 1.00 77.62 979 GLU A O 1
ATOM 7747 N N . LYS A 1 980 ? 53.715 10.109 -31.428 1.00 68.31 980 LYS A N 1
ATOM 7748 C CA . LYS A 1 980 ? 52.689 11.136 -31.607 1.00 68.31 980 LYS A CA 1
ATOM 7749 C C . LYS A 1 980 ? 51.989 11.512 -30.294 1.00 68.31 980 LYS A C 1
ATOM 7751 O O . LYS A 1 980 ? 50.911 12.098 -30.358 1.00 68.31 980 LYS A O 1
ATOM 7756 N N . VAL A 1 981 ? 52.587 11.258 -29.120 1.00 59.22 981 VAL A N 1
ATOM 7757 C CA . VAL A 1 981 ? 52.008 11.577 -27.789 1.00 59.22 981 VAL A CA 1
ATOM 7758 C C . VAL A 1 981 ? 51.495 13.014 -27.694 1.00 59.22 981 VAL A C 1
ATOM 7760 O O . VAL A 1 981 ? 50.367 13.199 -27.254 1.00 59.22 981 VAL A O 1
ATOM 7763 N N . LYS A 1 982 ? 52.204 13.976 -28.310 1.00 52.62 982 LYS A N 1
ATOM 7764 C CA . LYS A 1 982 ? 51.783 15.390 -28.452 1.00 52.62 982 LYS A CA 1
ATOM 7765 C C . LYS A 1 982 ? 50.409 15.603 -29.114 1.00 52.62 982 LYS A C 1
ATOM 7767 O O . LYS A 1 982 ? 49.899 16.719 -29.121 1.00 52.62 982 LYS A O 1
ATOM 7772 N N . THR A 1 983 ? 49.851 14.568 -29.739 1.00 49.50 983 THR A N 1
ATOM 7773 C CA . THR A 1 983 ? 48.563 14.559 -30.444 1.00 49.50 983 THR A CA 1
ATOM 7774 C C . THR A 1 983 ? 47.562 13.560 -29.869 1.00 49.50 983 THR A C 1
ATOM 7776 O O . THR A 1 983 ? 46.445 13.536 -30.366 1.00 49.50 983 THR A O 1
ATOM 7779 N N . ILE A 1 984 ? 47.893 12.787 -28.818 1.00 52.59 984 ILE A N 1
ATOM 7780 C CA . ILE A 1 984 ? 46.961 11.816 -28.200 1.00 52.59 984 ILE A CA 1
ATOM 7781 C C . ILE A 1 984 ? 45.762 12.501 -27.498 1.00 52.59 984 ILE A C 1
ATOM 7783 O O . ILE A 1 984 ? 44.870 11.855 -26.958 1.00 52.59 984 ILE A O 1
ATOM 7787 N N . GLY A 1 985 ? 45.667 13.828 -27.569 1.00 54.31 985 GLY A N 1
ATOM 7788 C CA . GLY A 1 985 ? 44.718 14.580 -26.767 1.00 54.31 985 GLY A CA 1
ATOM 7789 C C . GLY A 1 985 ? 45.108 14.502 -25.288 1.00 54.31 985 GLY A C 1
ATOM 7790 O O . GLY A 1 985 ? 46.096 13.865 -24.918 1.00 54.31 985 GLY A O 1
ATOM 7791 N N . PRO A 1 986 ? 44.384 15.201 -24.412 1.00 57.41 986 PRO A N 1
ATOM 7792 C CA . PRO A 1 986 ? 44.729 15.234 -23.005 1.00 57.41 986 PRO A CA 1
ATOM 7793 C C . PRO A 1 986 ? 44.391 13.893 -22.341 1.00 57.41 986 PRO A C 1
ATOM 7795 O O . PRO A 1 986 ? 43.254 13.681 -21.919 1.00 57.41 986 PRO A O 1
ATOM 7798 N N . ILE A 1 987 ? 45.374 12.996 -22.212 1.00 61.97 987 ILE A N 1
ATOM 7799 C CA . ILE A 1 987 ? 45.290 11.902 -21.237 1.00 61.97 987 ILE A CA 1
ATOM 7800 C C . ILE A 1 987 ? 45.299 12.556 -19.854 1.00 61.97 987 ILE A C 1
ATOM 7802 O O . ILE A 1 987 ? 46.117 13.435 -19.568 1.00 61.97 987 ILE A O 1
ATOM 7806 N N . VAL A 1 988 ? 44.352 12.180 -18.999 1.00 58.47 988 VAL A N 1
ATOM 7807 C CA . VAL A 1 988 ? 44.256 12.766 -17.660 1.00 58.47 988 VAL A CA 1
ATOM 7808 C C . VAL A 1 988 ? 45.353 12.152 -16.787 1.00 58.47 988 VAL A C 1
ATOM 7810 O O . VAL A 1 988 ? 45.277 10.980 -16.424 1.00 58.47 988 VAL A O 1
ATOM 7813 N N . PHE A 1 989 ? 46.378 12.944 -16.463 1.00 60.19 989 PHE A N 1
ATOM 7814 C CA . PHE A 1 989 ? 47.418 12.582 -15.497 1.00 60.19 989 PHE A CA 1
ATOM 7815 C C . PHE A 1 989 ? 47.028 13.091 -14.112 1.00 60.19 989 PHE A C 1
ATOM 7817 O O . PHE A 1 989 ? 46.681 14.267 -13.941 1.00 60.19 989 PHE A O 1
ATOM 7824 N N . ALA A 1 990 ? 47.094 12.218 -13.112 1.00 51.66 990 ALA A N 1
ATOM 7825 C CA . ALA A 1 990 ? 46.832 12.598 -11.733 1.00 51.66 990 ALA A CA 1
ATOM 7826 C C . ALA A 1 990 ? 48.156 13.038 -11.095 1.00 51.66 990 ALA A C 1
ATOM 7828 O O . ALA A 1 990 ? 48.996 12.214 -10.754 1.00 51.66 990 ALA A O 1
ATOM 7829 N N . ALA A 1 991 ? 48.349 14.350 -10.923 1.00 53.00 991 ALA A N 1
ATOM 7830 C CA . ALA A 1 991 ? 49.484 14.910 -10.187 1.00 53.00 991 ALA A CA 1
ATOM 7831 C C . ALA A 1 991 ? 49.034 15.346 -8.775 1.00 53.00 991 ALA A C 1
ATOM 7833 O O . ALA A 1 991 ? 48.701 16.521 -8.578 1.00 53.00 991 ALA A O 1
ATOM 7834 N N . PRO A 1 992 ? 49.000 14.433 -7.781 1.00 46.25 992 PRO A N 1
ATOM 7835 C CA . PRO A 1 992 ? 48.493 14.730 -6.437 1.00 46.25 992 PRO A CA 1
ATOM 7836 C C . PRO A 1 992 ? 49.242 15.874 -5.733 1.00 46.25 992 PRO A C 1
ATOM 7838 O O . PRO A 1 992 ? 48.678 16.552 -4.879 1.00 46.25 992 PRO A O 1
ATOM 7841 N N . GLU A 1 993 ? 50.485 16.151 -6.127 1.00 44.22 993 GLU A N 1
ATOM 7842 C CA . GLU A 1 993 ? 51.372 17.110 -5.456 1.00 44.22 993 GLU A CA 1
ATOM 7843 C C . GLU A 1 993 ? 51.051 18.590 -5.738 1.00 44.22 993 GLU A C 1
ATOM 7845 O O . GLU A 1 993 ? 51.506 19.472 -5.009 1.00 44.22 993 GLU A O 1
ATOM 7850 N N . LEU A 1 994 ? 50.267 18.893 -6.780 1.00 42.75 994 LEU A N 1
ATOM 7851 C CA . LEU A 1 994 ? 50.052 20.273 -7.242 1.00 42.75 994 LEU A CA 1
ATOM 7852 C C . LEU A 1 994 ? 48.650 20.826 -6.975 1.00 42.75 994 LEU A C 1
ATOM 7854 O O . LEU A 1 994 ? 48.423 22.017 -7.207 1.00 42.75 994 LEU A O 1
ATOM 7858 N N . GLY A 1 995 ? 47.699 19.999 -6.524 1.00 41.62 995 GLY A N 1
ATOM 7859 C CA . GLY A 1 995 ? 46.297 20.407 -6.342 1.00 41.62 995 GLY A CA 1
ATOM 7860 C C . GLY A 1 995 ? 45.678 21.065 -7.589 1.00 41.62 995 GLY A C 1
ATOM 7861 O O . GLY A 1 995 ? 44.734 21.848 -7.477 1.00 41.62 995 GLY A O 1
ATOM 7862 N N . ARG A 1 996 ? 46.261 20.818 -8.770 1.00 43.22 996 ARG A N 1
ATOM 7863 C CA . ARG A 1 996 ? 45.903 21.396 -10.068 1.00 43.22 996 ARG A CA 1
ATOM 7864 C C . ARG A 1 996 ? 46.057 20.340 -11.151 1.00 43.22 996 ARG A C 1
ATOM 7866 O O . ARG A 1 996 ? 47.034 19.597 -11.163 1.00 43.22 996 ARG A O 1
ATOM 7873 N N . PHE A 1 997 ? 45.103 20.339 -12.073 1.00 47.50 997 PHE A N 1
ATOM 7874 C CA . PHE A 1 997 ? 45.087 19.479 -13.248 1.00 47.50 997 PHE A CA 1
ATOM 7875 C C . PHE A 1 997 ? 46.169 19.907 -14.238 1.00 47.50 997 PHE A C 1
ATOM 7877 O O . PHE A 1 997 ? 46.297 21.094 -14.546 1.00 47.50 997 PHE A O 1
ATOM 7884 N N . SER A 1 998 ? 46.905 18.940 -14.773 1.00 43.41 998 SER A N 1
ATOM 7885 C CA . SER A 1 998 ? 47.640 19.123 -16.017 1.00 43.41 998 SER A CA 1
ATOM 7886 C C . SER A 1 998 ? 47.067 18.147 -17.028 1.00 43.41 998 SER A C 1
ATOM 7888 O O . SER A 1 998 ? 47.248 16.940 -16.907 1.00 43.41 998 SER A O 1
ATOM 7890 N N . THR A 1 999 ? 46.381 18.668 -18.039 1.00 42.84 999 THR A N 1
ATOM 7891 C CA . THR A 1 999 ? 46.207 17.948 -19.297 1.00 42.84 999 THR A CA 1
ATOM 7892 C C . THR A 1 999 ? 47.571 17.923 -19.977 1.00 42.84 999 THR A C 1
ATOM 7894 O O . THR A 1 999 ? 47.937 18.885 -20.652 1.00 42.84 999 THR A O 1
ATOM 7897 N N . ALA A 1 1000 ? 48.381 16.899 -19.717 1.00 42.28 1000 ALA A N 1
ATOM 7898 C CA . ALA A 1 1000 ? 49.606 16.718 -20.482 1.00 42.28 1000 ALA A CA 1
ATOM 7899 C C . ALA A 1 1000 ? 49.231 16.041 -21.807 1.00 42.28 1000 ALA A C 1
ATOM 7901 O O . ALA A 1 1000 ? 48.768 14.903 -21.819 1.00 42.28 1000 ALA A O 1
ATOM 7902 N N . GLY A 1 1001 ? 49.356 16.802 -22.894 1.00 37.94 1001 GLY A N 1
ATOM 7903 C CA . GLY A 1 1001 ? 49.489 16.276 -24.251 1.00 37.94 1001 GLY A CA 1
ATOM 7904 C C . GLY A 1 1001 ? 50.962 16.160 -24.598 1.00 37.94 1001 GLY A C 1
ATOM 7905 O O . GLY A 1 1001 ? 51.715 17.099 -24.245 1.00 37.94 1001 GLY A O 1
#

pLDDT: mean 81.61, std 20.09, range [22.84, 98.69]

Secondary structure (DSSP, 8-state):
-HHHHHHHHTT--SHHHHHHHHHTSS-HHHHHHHHHHHHHHHHHHHHH-GGG-HHHHHHHHHHHHHHTT-SSHHHHHHHHHHHHHHHHTSSTTSSSPPPEEEEETT---EEEEEPPGGGGGGGGGEEEEEEE--SS-SS-EEEEE--EEETTEEEEEPPPP-SSEEEEEEEEETTSS--S-TTSGGGGEEEEEEEPTTGGG--EEEEETTTTT-EE-TTT--EEE---HHHHHHHHHHHHHTT--EEEEET-EE--TT-TT--TT--SEEEEE-GGGTHHHHHHHHHHHHHHTT-EEEEEE-S-EETTT--GGGGGGBPEEE-TTS-EEEPEEE-SSSEEEEEEE-B-TTSHHHHHHHHHHHHHHHHHT---EEEETTGGGPSP-EEE-HHHHT-B-TTSSBSS-HHHHHHTSBEEEEEE-SGGGSHHHHTT-PPPHHHHHHHHHHHHH-TT-EEEEEE-SS-HHHHHHTTPEEEE-HHHHHHHHHTTEEE-TTS-EEE--GGG---HHHHHHHHHHHHHHSPBT--EEEES--SSSPPHHHHHTTHHHHHHHHHHHSSSEEEEETTTTTT-----------EE-S--TTSS-HHHHSPPPPP-PPPPP---------------------------------------------------------------TTTTS--SSS---HHHHHHHHHHHHHHHHHHSGGGT--GGGHHHHHHHHHHHHHH-HHHHHPEEEEPPBPTTTTTTEEEEEEE-SS-EEEEEEE---GGG-GGGSS-EEEEE-GGGGGGGS-HHHHTTTTSEEEEEETTT--B--S--EEHHHHHHH-EEEEE-TT-EEEEEEEEPP--HHHHHHHHHHHHHHHHHHTTT--SGGGSHHHHHHHHHHHH-HHHHHHHHHHHHHHHHHTT--HHHHHHHHHHHHHHHHHHHHHHHHS-PPPPSS-PPPPHHHHHHHHHHHHHH-SSHHHHHHHHHHHHTGGGS--EEE--GGGSS-EEE-

InterPro domains:
  IPR017853 Glycoside hydrolase superfamily [SSF51445] (197-574)